Protein 1A6B (pdb70)

Nearest PDB structures (foldseek):
  1a6b-assembly1_B  TM=6.780E-01  e=4.860E-05  unclassified
  1wwd-assembly1_A  TM=5.551E-01  e=1.937E-04  Moloney murine leukemia virus
  2ms0-assembly1_A  TM=5.726E-01  e=6.208E-04  Murine leukemia virus
  5i1r-assembly1_A  TM=5.538E-01  e=7.986E+00  HIV-1 M:B_HXB2R
  1a6b-assembly1_B  TM=5.793E-01  e=5.041E-06  unclassified

Structure (mmCIF, N/CA/C/O backbone):
data_1A6B
#
_entry.id   1A6B
#
_cell.length_a   1.000
_cell.length_b   1.000
_cell.length_c   1.000
_cell.angle_alpha   90.00
_cell.angle_beta   90.00
_cell.angle_gamma   90.00
#
_symmetry.space_group_name_H-M   'P 1'
#
loop_
_entity.id
_entity.type
_entity.pdbx_description
1 polymer "DNA (5'-D(*AP*CP*GP*CP*C)-3')"
2 polymer 'ZINC FINGER PROTEIN NCP10'
3 non-polymer 'ZINC ION'
#
loop_
_atom_site.group_PDB
_atom_site.id
_atom_site.type_symbol
_atom_site.label_atom_id
_atom_site.label_alt_id
_atom_site.label_comp_id
_atom_site.label_asym_id
_atom_site.label_entity_id
_atom_site.label_seq_id
_atom_site.pdbx_PDB_ins_code
_atom_site.Cartn_x
_atom_site.Cartn_y
_atom_site.Cartn_z
_atom_site.occupancy
_atom_site.B_iso_or_equiv
_atom_site.auth_seq_id
_atom_site.auth_comp_id
_atom_site.auth_asym_id
_atom_site.auth_atom_id
_atom_site.pdbx_PDB_model_num
ATOM 155 N N . GLY B 2 1 ? 20.650 2.489 -6.403 1.00 0.00 14 GLY B N 1
ATOM 156 C CA . GLY B 2 1 ? 19.975 1.831 -7.534 1.00 0.00 14 GLY B CA 1
ATOM 157 C C . GLY B 2 1 ? 19.674 0.365 -7.232 1.00 0.00 14 GLY B C 1
ATOM 158 O O . GLY B 2 1 ? 20.252 -0.528 -7.849 1.00 0.00 14 GLY B O 1
ATOM 164 N N . GLU B 2 2 ? 18.782 0.126 -6.263 1.00 0.00 15 GLU B N 1
ATOM 165 C CA . GLU B 2 2 ? 18.482 -1.197 -5.736 1.00 0.00 15 GLU B CA 1
ATOM 166 C C . GLU B 2 2 ? 17.519 -1.938 -6.666 1.00 0.00 15 GLU B C 1
ATOM 167 O O . GLU B 2 2 ? 16.332 -2.062 -6.367 1.00 0.00 15 GLU B O 1
ATOM 179 N N . ARG B 2 3 ? 18.046 -2.456 -7.781 1.00 0.00 16 ARG B N 1
ATOM 180 C CA . ARG B 2 3 ? 17.295 -3.253 -8.746 1.00 0.00 16 ARG B CA 1
ATOM 181 C C . ARG B 2 3 ? 16.638 -4.469 -8.083 1.00 0.00 16 ARG B C 1
ATOM 182 O O . ARG B 2 3 ? 15.544 -4.864 -8.482 1.00 0.00 16 ARG B O 1
ATOM 203 N N . ARG B 2 4 ? 17.296 -5.046 -7.066 1.00 0.00 17 ARG B N 1
ATOM 204 C CA . ARG B 2 4 ? 16.760 -6.143 -6.270 1.00 0.00 17 ARG B CA 1
ATOM 205 C C . ARG B 2 4 ? 15.403 -5.769 -5.667 1.00 0.00 17 ARG B C 1
ATOM 206 O O . ARG B 2 4 ? 14.461 -6.554 -5.756 1.00 0.00 17 ARG B O 1
ATOM 227 N N . ARG B 2 5 ? 15.291 -4.564 -5.089 1.00 0.00 18 ARG B N 1
ATOM 228 C CA . ARG B 2 5 ? 14.019 -4.023 -4.631 1.00 0.00 18 ARG B CA 1
ATOM 229 C C . ARG B 2 5 ? 13.290 -3.415 -5.832 1.00 0.00 18 ARG B C 1
ATOM 230 O O . ARG B 2 5 ? 13.162 -2.198 -5.951 1.00 0.00 18 ARG B O 1
ATOM 251 N N . SER B 2 6 ? 12.817 -4.287 -6.728 1.00 0.00 19 SER B N 1
ATOM 252 C CA . SER B 2 6 ? 12.084 -3.923 -7.929 1.00 0.00 19 SER B CA 1
ATOM 253 C C . SER B 2 6 ? 10.757 -3.235 -7.595 1.00 0.00 19 SER B C 1
ATOM 254 O O . SER B 2 6 ? 10.306 -2.375 -8.348 1.00 0.00 19 SER B O 1
ATOM 262 N N . GLN B 2 7 ? 10.137 -3.618 -6.471 1.00 0.00 20 GLN B N 1
ATOM 263 C CA . GLN B 2 7 ? 8.883 -3.064 -5.990 1.00 0.00 20 GLN B CA 1
ATOM 264 C C . GLN B 2 7 ? 8.870 -3.045 -4.459 1.00 0.00 20 GLN B C 1
ATOM 265 O O . GLN B 2 7 ? 9.849 -3.414 -3.812 1.00 0.00 20 GLN B O 1
ATOM 279 N N . LEU B 2 8 ? 7.725 -2.649 -3.893 1.00 0.00 21 LEU B N 1
ATOM 280 C CA . LEU B 2 8 ? 7.418 -2.705 -2.478 1.00 0.00 21 LEU B CA 1
ATOM 281 C C . LEU B 2 8 ? 8.384 -1.872 -1.623 1.00 0.00 21 LEU B C 1
ATOM 282 O O . LEU B 2 8 ? 8.907 -2.343 -0.614 1.00 0.00 21 LEU B O 1
ATOM 298 N N . ASP B 2 9 ? 8.572 -0.605 -2.012 1.00 0.00 22 ASP B N 1
ATOM 299 C CA . ASP B 2 9 ? 9.273 0.401 -1.223 1.00 0.00 22 ASP B CA 1
ATOM 300 C C . ASP B 2 9 ? 8.334 0.964 -0.146 1.00 0.00 22 ASP B C 1
ATOM 301 O O . ASP B 2 9 ? 7.256 0.425 0.110 1.00 0.00 22 ASP B O 1
ATOM 310 N N . ARG B 2 10 ? 8.745 2.078 0.465 1.00 0.00 23 ARG B N 1
ATOM 311 C CA . ARG B 2 10 ? 7.936 2.865 1.381 1.00 0.00 23 ARG B CA 1
ATOM 312 C C . ARG B 2 10 ? 7.108 3.885 0.616 1.00 0.00 23 ARG B C 1
ATOM 313 O O . ARG B 2 10 ? 6.005 4.190 1.037 1.00 0.00 23 ARG B O 1
ATOM 334 N N . ASP B 2 11 ? 7.607 4.377 -0.516 1.00 0.00 24 ASP B N 1
ATOM 335 C CA . ASP B 2 11 ? 6.883 5.264 -1.417 1.00 0.00 24 ASP B CA 1
ATOM 336 C C . ASP B 2 11 ? 5.535 4.670 -1.856 1.00 0.00 24 ASP B C 1
ATOM 337 O O . ASP B 2 11 ? 4.484 5.290 -1.698 1.00 0.00 24 ASP B O 1
ATOM 346 N N . GLN B 2 12 ? 5.601 3.471 -2.443 1.00 0.00 25 GLN B N 1
ATOM 347 C CA . GLN B 2 12 ? 4.520 2.785 -3.145 1.00 0.00 25 GLN B CA 1
ATOM 348 C C . GLN B 2 12 ? 3.671 1.891 -2.231 1.00 0.00 25 GLN B C 1
ATOM 349 O O . GLN B 2 12 ? 4.103 1.521 -1.139 1.00 0.00 25 GLN B O 1
ATOM 363 N N . CYS B 2 13 ? 2.465 1.533 -2.704 1.00 0.00 26 CYS B N 1
ATOM 364 C CA . CYS B 2 13 ? 1.542 0.640 -2.010 1.00 0.00 26 CYS B CA 1
ATOM 365 C C . CYS B 2 13 ? 2.167 -0.742 -1.829 1.00 0.00 26 CYS B C 1
ATOM 366 O O . CYS B 2 13 ? 2.686 -1.327 -2.775 1.00 0.00 26 CYS B O 1
ATOM 373 N N . ALA B 2 14 ? 2.116 -1.259 -0.599 1.00 0.00 27 ALA B N 1
ATOM 374 C CA . ALA B 2 14 ? 2.644 -2.568 -0.246 1.00 0.00 27 ALA B CA 1
ATOM 375 C C . ALA B 2 14 ? 1.849 -3.708 -0.881 1.00 0.00 27 ALA B C 1
ATOM 376 O O . ALA B 2 14 ? 2.407 -4.743 -1.241 1.00 0.00 27 ALA B O 1
ATOM 383 N N . TYR B 2 15 ? 0.533 -3.516 -0.979 1.00 0.00 28 TYR B N 1
ATOM 384 C CA . TYR B 2 15 ? -0.439 -4.531 -1.334 1.00 0.00 28 TYR B CA 1
ATOM 385 C C . TYR B 2 15 ? -0.417 -4.819 -2.828 1.00 0.00 28 TYR B C 1
ATOM 386 O O . TYR B 2 15 ? -0.264 -5.965 -3.248 1.00 0.00 28 TYR B O 1
ATOM 404 N N . CYS B 2 16 ? -0.590 -3.751 -3.608 1.00 0.00 29 CYS B N 1
ATOM 405 C CA . CYS B 2 16 ? -0.831 -3.780 -5.038 1.00 0.00 29 CYS B CA 1
ATOM 406 C C . CYS B 2 16 ? 0.089 -2.843 -5.816 1.00 0.00 29 CYS B C 1
ATOM 407 O O . CYS B 2 16 ? 0.174 -3.004 -7.033 1.00 0.00 29 CYS B O 1
ATOM 414 N N . LYS B 2 17 ? 0.768 -1.888 -5.149 1.00 0.00 30 LYS B N 1
ATOM 415 C CA . LYS B 2 17 ? 1.743 -1.003 -5.779 1.00 0.00 30 LYS B CA 1
ATOM 416 C C . LYS B 2 17 ? 1.153 -0.357 -7.040 1.00 0.00 30 LYS B C 1
ATOM 417 O O . LYS B 2 17 ? 1.675 -0.511 -8.143 1.00 0.00 30 LYS B O 1
ATOM 436 N N . GLU B 2 18 ? 0.045 0.370 -6.840 1.00 0.00 31 GLU B N 1
ATOM 437 C CA . GLU B 2 18 ? -0.698 1.093 -7.864 1.00 0.00 31 GLU B CA 1
ATOM 438 C C . GLU B 2 18 ? -0.700 2.583 -7.510 1.00 0.00 31 GLU B C 1
ATOM 439 O O . GLU B 2 18 ? -0.543 2.949 -6.345 1.00 0.00 31 GLU B O 1
ATOM 451 N N . LYS B 2 19 ? -0.906 3.420 -8.535 1.00 0.00 32 LYS B N 1
ATOM 452 C CA . LYS B 2 19 ? -1.066 4.856 -8.522 1.00 0.00 32 LYS B CA 1
ATOM 453 C C . LYS B 2 19 ? -0.324 5.577 -7.393 1.00 0.00 32 LYS B C 1
ATOM 454 O O . LYS B 2 19 ? 0.905 5.553 -7.372 1.00 0.00 32 LYS B O 1
ATOM 473 N N . GLY B 2 20 ? -1.053 6.248 -6.496 1.00 0.00 33 GLY B N 1
ATOM 474 C CA . GLY B 2 20 ? -0.485 7.121 -5.482 1.00 0.00 33 GLY B CA 1
ATOM 475 C C . GLY B 2 20 ? -1.145 6.946 -4.118 1.00 0.00 33 GLY B C 1
ATOM 476 O O . GLY B 2 20 ? -0.920 7.777 -3.240 1.00 0.00 33 GLY B O 1
ATOM 480 N N . HIS B 2 21 ? -1.930 5.876 -3.919 1.00 0.00 34 HIS B N 1
ATOM 481 C CA . HIS B 2 21 ? -2.409 5.524 -2.585 1.00 0.00 34 HIS B CA 1
ATOM 482 C C . HIS B 2 21 ? -1.332 4.684 -1.885 1.00 0.00 34 HIS B C 1
ATOM 483 O O . HIS B 2 21 ? -0.207 4.579 -2.376 1.00 0.00 34 HIS B O 1
ATOM 497 N N . TRP B 2 22 ? -1.666 4.078 -0.741 1.00 0.00 35 TRP B N 1
ATOM 498 C CA . TRP B 2 22 ? -0.745 3.240 0.013 1.00 0.00 35 TRP B CA 1
ATOM 499 C C . TRP B 2 22 ? -1.475 2.039 0.605 1.00 0.00 35 TRP B C 1
ATOM 500 O O . TRP B 2 22 ? -2.700 1.986 0.544 1.00 0.00 35 TRP B O 1
ATOM 521 N N . ALA B 2 23 ? -0.748 1.085 1.204 1.00 0.00 36 ALA B N 1
ATOM 522 C CA . ALA B 2 23 ? -1.386 -0.063 1.849 1.00 0.00 36 ALA B CA 1
ATOM 523 C C . ALA B 2 23 ? -2.297 0.352 3.014 1.00 0.00 36 ALA B C 1
ATOM 524 O O . ALA B 2 23 ? -3.198 -0.401 3.382 1.00 0.00 36 ALA B O 1
ATOM 531 N N . LYS B 2 24 ? -2.108 1.567 3.552 1.00 0.00 37 LYS B N 1
ATOM 532 C CA . LYS B 2 24 ? -3.009 2.192 4.510 1.00 0.00 37 LYS B CA 1
ATOM 533 C C . LYS B 2 24 ? -4.389 2.473 3.904 1.00 0.00 37 LYS B C 1
ATOM 534 O O . LYS B 2 24 ? -5.387 2.460 4.622 1.00 0.00 37 LYS B O 1
ATOM 553 N N . ASP B 2 25 ? -4.419 2.783 2.603 1.00 0.00 38 ASP B N 1
ATOM 554 C CA . ASP B 2 25 ? -5.572 3.290 1.863 1.00 0.00 38 ASP B CA 1
ATOM 555 C C . ASP B 2 25 ? -5.911 2.413 0.645 1.00 0.00 38 ASP B C 1
ATOM 556 O O . ASP B 2 25 ? -6.592 2.872 -0.270 1.00 0.00 38 ASP B O 1
ATOM 565 N N . CYS B 2 26 ? -5.436 1.161 0.591 1.00 0.00 39 CYS B N 1
ATOM 566 C CA . CYS B 2 26 ? -5.545 0.376 -0.630 1.00 0.00 39 CYS B CA 1
ATOM 567 C C . CYS B 2 26 ? -7.000 -0.044 -0.883 1.00 0.00 39 CYS B C 1
ATOM 568 O O . CYS B 2 26 ? -7.629 -0.611 0.009 1.00 0.00 39 CYS B O 1
ATOM 575 N N . PRO B 2 27 ? -7.546 0.229 -2.081 1.00 0.00 40 PRO B N 1
ATOM 576 C CA . PRO B 2 27 ? -8.902 -0.115 -2.472 1.00 0.00 40 PRO B CA 1
ATOM 577 C C . PRO B 2 27 ? -9.037 -1.598 -2.844 1.00 0.00 40 PRO B C 1
ATOM 578 O O . PRO B 2 27 ? -10.145 -2.132 -2.817 1.00 0.00 40 PRO B O 1
ATOM 589 N N . LYS B 2 28 ? -7.925 -2.264 -3.183 1.00 0.00 41 LYS B N 1
ATOM 590 C CA . LYS B 2 28 ? -7.892 -3.692 -3.469 1.00 0.00 41 LYS B CA 1
ATOM 591 C C . LYS B 2 28 ? -8.082 -4.453 -2.160 1.00 0.00 41 LYS B C 1
ATOM 592 O O . LYS B 2 28 ? -8.888 -5.377 -2.073 1.00 0.00 41 LYS B O 1
ATOM 611 N N . LYS B 2 29 ? -7.328 -4.029 -1.142 1.00 0.00 42 LYS B N 1
ATOM 612 C CA . LYS B 2 29 ? -7.432 -4.522 0.216 1.00 0.00 42 LYS B CA 1
ATOM 613 C C . LYS B 2 29 ? -8.829 -4.187 0.755 1.00 0.00 42 LYS B C 1
ATOM 614 O O . LYS B 2 29 ? -9.288 -3.062 0.560 1.00 0.00 42 LYS B O 1
ATOM 633 N N . PRO B 2 30 ? -9.521 -5.130 1.417 1.00 0.00 43 PRO B N 1
ATOM 634 C CA . PRO B 2 30 ? -10.880 -4.931 1.899 1.00 0.00 43 PRO B CA 1
ATOM 635 C C . PRO B 2 30 ? -10.887 -4.077 3.173 1.00 0.00 43 PRO B C 1
ATOM 636 O O . PRO B 2 30 ? -11.170 -4.570 4.263 1.00 0.00 43 PRO B O 1
ATOM 647 N N . ARG B 2 31 ? -10.607 -2.776 3.027 1.00 0.00 44 ARG B N 1
ATOM 648 C CA . ARG B 2 31 ? -10.738 -1.790 4.090 1.00 0.00 44 ARG B CA 1
ATOM 649 C C . ARG B 2 31 ? -12.179 -1.272 4.112 1.00 0.00 44 ARG B C 1
ATOM 650 O O . ARG B 2 31 ? -12.425 -0.081 3.932 1.00 0.00 44 ARG B O 1
ATOM 671 N N . GLY B 2 32 ? -13.134 -2.182 4.338 1.00 0.00 45 GLY B N 1
ATOM 672 C CA . GLY B 2 32 ? -14.547 -1.854 4.404 1.00 0.00 45 GLY B CA 1
ATOM 673 C C . GLY B 2 32 ? -14.851 -1.140 5.725 1.00 0.00 45 GLY B C 1
ATOM 674 O O . GLY B 2 32 ? -14.499 -1.675 6.776 1.00 0.00 45 GLY B O 1
ATOM 678 N N . PRO B 2 33 ? -15.491 0.044 5.708 1.00 0.00 46 PRO B N 1
ATOM 679 C CA . PRO B 2 33 ? -15.782 0.822 6.906 1.00 0.00 46 PRO B CA 1
ATOM 680 C C . PRO B 2 33 ? -17.014 0.250 7.620 1.00 0.00 46 PRO B C 1
ATOM 681 O O . PRO B 2 33 ? -18.062 0.889 7.690 1.00 0.00 46 PRO B O 1
ATOM 692 N N . ARG B 2 34 ? -16.879 -0.974 8.141 1.00 0.00 47 ARG B N 1
ATOM 693 C CA . ARG B 2 34 ? -17.953 -1.731 8.771 1.00 0.00 47 ARG B CA 1
ATOM 694 C C . ARG B 2 34 ? -17.407 -2.883 9.625 1.00 0.00 47 ARG B C 1
ATOM 695 O O . ARG B 2 34 ? -18.151 -3.811 9.938 1.00 0.00 47 ARG B O 1
ATOM 716 N N . GLY B 2 35 ? -16.114 -2.854 9.981 1.00 0.00 48 GLY B N 1
ATOM 717 C CA . GLY B 2 35 ? -15.447 -3.988 10.601 1.00 0.00 48 GLY B CA 1
ATOM 718 C C . GLY B 2 35 ? -15.340 -5.124 9.581 1.00 0.00 48 GLY B C 1
ATOM 719 O O . GLY B 2 35 ? -16.179 -6.022 9.591 1.00 0.00 48 GLY B O 1
ATOM 723 N N . PRO B 2 36 ? -14.334 -5.098 8.690 1.00 0.00 49 PRO B N 1
ATOM 724 C CA . PRO B 2 36 ? -14.185 -6.041 7.598 1.00 0.00 49 PRO B CA 1
ATOM 725 C C . PRO B 2 36 ? -13.362 -7.221 8.114 1.00 0.00 49 PRO B C 1
ATOM 726 O O . PRO B 2 36 ? -12.335 -7.583 7.541 1.00 0.00 49 PRO B O 1
ATOM 737 N N . ARG B 2 37 ? -13.798 -7.780 9.246 1.00 0.00 50 ARG B N 1
ATOM 738 C CA . ARG B 2 37 ? -13.036 -8.761 9.992 1.00 0.00 50 ARG B CA 1
ATOM 739 C C . ARG B 2 37 ? -13.072 -10.113 9.262 1.00 0.00 50 ARG B C 1
ATOM 740 O O . ARG B 2 37 ? -14.005 -10.358 8.497 1.00 0.00 50 ARG B O 1
ATOM 761 N N . PRO B 2 38 ? -12.085 -11.002 9.479 1.00 0.00 51 PRO B N 1
ATOM 762 C CA . PRO B 2 38 ? -12.062 -12.341 8.897 1.00 0.00 51 PRO B CA 1
ATOM 763 C C . PRO B 2 38 ? -13.104 -13.227 9.594 1.00 0.00 51 PRO B C 1
ATOM 764 O O . PRO B 2 38 ? -12.769 -14.099 10.394 1.00 0.00 51 PRO B O 1
ATOM 775 N N . GLN B 2 39 ? -14.378 -12.963 9.285 1.00 0.00 52 GLN B N 1
ATOM 776 C CA . GLN B 2 39 ? -15.566 -13.495 9.940 1.00 0.00 52 GLN B CA 1
ATOM 777 C C . GLN B 2 39 ? -16.799 -12.924 9.233 1.00 0.00 52 GLN B C 1
ATOM 778 O O . GLN B 2 39 ? -17.727 -13.666 8.917 1.00 0.00 52 GLN B O 1
ATOM 792 N N . THR B 2 40 ? -16.804 -11.605 8.992 1.00 0.00 53 THR B N 1
ATOM 793 C CA . THR B 2 40 ? -17.873 -10.885 8.316 1.00 0.00 53 THR B CA 1
ATOM 794 C C . THR B 2 40 ? -17.338 -9.541 7.816 1.00 0.00 53 THR B C 1
ATOM 795 O O . THR B 2 40 ? -16.583 -8.894 8.573 1.00 0.00 53 THR B O 1
ATOM 962 N N . GLY B 2 1 ? 17.295 9.457 -13.382 1.00 0.00 14 GLY B N 2
ATOM 963 C CA . GLY B 2 1 ? 16.317 8.934 -12.413 1.00 0.00 14 GLY B CA 2
ATOM 964 C C . GLY B 2 1 ? 16.943 8.689 -11.042 1.00 0.00 14 GLY B C 2
ATOM 965 O O . GLY B 2 1 ? 18.133 8.936 -10.852 1.00 0.00 14 GLY B O 2
ATOM 971 N N . GLU B 2 2 ? 16.137 8.202 -10.092 1.00 0.00 15 GLU B N 2
ATOM 972 C CA . GLU B 2 2 ? 16.580 7.908 -8.738 1.00 0.00 15 GLU B CA 2
ATOM 973 C C . GLU B 2 2 ? 17.539 6.715 -8.747 1.00 0.00 15 GLU B C 2
ATOM 974 O O . GLU B 2 2 ? 17.217 5.667 -9.307 1.00 0.00 15 GLU B O 2
ATOM 986 N N . ARG B 2 3 ? 18.705 6.870 -8.109 1.00 0.00 16 ARG B N 2
ATOM 987 C CA . ARG B 2 3 ? 19.680 5.803 -7.941 1.00 0.00 16 ARG B CA 2
ATOM 988 C C . ARG B 2 3 ? 19.249 4.936 -6.755 1.00 0.00 16 ARG B C 2
ATOM 989 O O . ARG B 2 3 ? 19.725 5.123 -5.636 1.00 0.00 16 ARG B O 2
ATOM 1010 N N . ARG B 2 4 ? 18.323 4.002 -7.003 1.00 0.00 17 ARG B N 2
ATOM 1011 C CA . ARG B 2 4 ? 17.732 3.148 -5.981 1.00 0.00 17 ARG B CA 2
ATOM 1012 C C . ARG B 2 4 ? 17.195 1.865 -6.612 1.00 0.00 17 ARG B C 2
ATOM 1013 O O . ARG B 2 4 ? 16.828 1.856 -7.786 1.00 0.00 17 ARG B O 2
ATOM 1034 N N . ARG B 2 5 ? 17.116 0.796 -5.811 1.00 0.00 18 ARG B N 2
ATOM 1035 C CA . ARG B 2 5 ? 16.428 -0.431 -6.181 1.00 0.00 18 ARG B CA 2
ATOM 1036 C C . ARG B 2 5 ? 14.973 -0.269 -5.737 1.00 0.00 18 ARG B C 2
ATOM 1037 O O . ARG B 2 5 ? 14.578 -0.775 -4.687 1.00 0.00 18 ARG B O 2
ATOM 1058 N N . SER B 2 6 ? 14.191 0.477 -6.526 1.00 0.00 19 SER B N 2
ATOM 1059 C CA . SER B 2 6 ? 12.809 0.799 -6.222 1.00 0.00 19 SER B CA 2
ATOM 1060 C C . SER B 2 6 ? 11.970 -0.474 -6.087 1.00 0.00 19 SER B C 2
ATOM 1061 O O . SER B 2 6 ? 12.092 -1.398 -6.890 1.00 0.00 19 SER B O 2
ATOM 1069 N N . GLN B 2 7 ? 11.136 -0.517 -5.044 1.00 0.00 20 GLN B N 2
ATOM 1070 C CA . GLN B 2 7 ? 10.283 -1.646 -4.706 1.00 0.00 20 GLN B CA 2
ATOM 1071 C C . GLN B 2 7 ? 9.045 -1.101 -3.983 1.00 0.00 20 GLN B C 2
ATOM 1072 O O . GLN B 2 7 ? 8.693 0.066 -4.162 1.00 0.00 20 GLN B O 2
ATOM 1086 N N . LEU B 2 8 ? 8.403 -1.918 -3.139 1.00 0.00 21 LEU B N 2
ATOM 1087 C CA . LEU B 2 8 ? 7.297 -1.491 -2.291 1.00 0.00 21 LEU B CA 2
ATOM 1088 C C . LEU B 2 8 ? 7.813 -0.781 -1.031 1.00 0.00 21 LEU B C 2
ATOM 1089 O O . LEU B 2 8 ? 7.495 -1.152 0.099 1.00 0.00 21 LEU B O 2
ATOM 1105 N N . ASP B 2 9 ? 8.598 0.280 -1.249 1.00 0.00 22 ASP B N 2
ATOM 1106 C CA . ASP B 2 9 ? 9.183 1.113 -0.209 1.00 0.00 22 ASP B CA 2
ATOM 1107 C C . ASP B 2 9 ? 8.108 1.994 0.436 1.00 0.00 22 ASP B C 2
ATOM 1108 O O . ASP B 2 9 ? 6.917 1.846 0.165 1.00 0.00 22 ASP B O 2
ATOM 1117 N N . ARG B 2 10 ? 8.538 2.919 1.301 1.00 0.00 23 ARG B N 2
ATOM 1118 C CA . ARG B 2 10 ? 7.666 3.876 1.972 1.00 0.00 23 ARG B CA 2
ATOM 1119 C C . ARG B 2 10 ? 6.882 4.708 0.951 1.00 0.00 23 ARG B C 2
ATOM 1120 O O . ARG B 2 10 ? 5.745 5.092 1.189 1.00 0.00 23 ARG B O 2
ATOM 1141 N N . ASP B 2 11 ? 7.498 4.952 -0.202 1.00 0.00 24 ASP B N 2
ATOM 1142 C CA . ASP B 2 11 ? 6.969 5.654 -1.355 1.00 0.00 24 ASP B CA 2
ATOM 1143 C C . ASP B 2 11 ? 5.598 5.142 -1.819 1.00 0.00 24 ASP B C 2
ATOM 1144 O O . ASP B 2 11 ? 4.775 5.953 -2.242 1.00 0.00 24 ASP B O 2
ATOM 1153 N N . GLN B 2 12 ? 5.358 3.819 -1.788 1.00 0.00 25 GLN B N 2
ATOM 1154 C CA . GLN B 2 12 ? 4.181 3.223 -2.426 1.00 0.00 25 GLN B CA 2
ATOM 1155 C C . GLN B 2 12 ? 3.579 2.039 -1.658 1.00 0.00 25 GLN B C 2
ATOM 1156 O O . GLN B 2 12 ? 4.083 1.632 -0.612 1.00 0.00 25 GLN B O 2
ATOM 1170 N N . CYS B 2 13 ? 2.488 1.489 -2.214 1.00 0.00 26 CYS B N 2
ATOM 1171 C CA . CYS B 2 13 ? 1.736 0.364 -1.672 1.00 0.00 26 CYS B CA 2
ATOM 1172 C C . CYS B 2 13 ? 2.573 -0.912 -1.631 1.00 0.00 26 CYS B C 2
ATOM 1173 O O . CYS B 2 13 ? 3.579 -1.034 -2.329 1.00 0.00 26 CYS B O 2
ATOM 1180 N N . ALA B 2 14 ? 2.139 -1.852 -0.788 1.00 0.00 27 ALA B N 2
ATOM 1181 C CA . ALA B 2 14 ? 2.773 -3.138 -0.564 1.00 0.00 27 ALA B CA 2
ATOM 1182 C C . ALA B 2 14 ? 1.882 -4.299 -1.007 1.00 0.00 27 ALA B C 2
ATOM 1183 O O . ALA B 2 14 ? 2.377 -5.322 -1.474 1.00 0.00 27 ALA B O 2
ATOM 1190 N N . TYR B 2 15 ? 0.567 -4.142 -0.849 1.00 0.00 28 TYR B N 2
ATOM 1191 C CA . TYR B 2 15 ? -0.434 -5.147 -1.164 1.00 0.00 28 TYR B CA 2
ATOM 1192 C C . TYR B 2 15 ? -0.523 -5.378 -2.668 1.00 0.00 28 TYR B C 2
ATOM 1193 O O . TYR B 2 15 ? -0.492 -6.515 -3.137 1.00 0.00 28 TYR B O 2
ATOM 1211 N N . CYS B 2 16 ? -0.644 -4.267 -3.398 1.00 0.00 29 CYS B N 2
ATOM 1212 C CA . CYS B 2 16 ? -0.908 -4.197 -4.831 1.00 0.00 29 CYS B CA 2
ATOM 1213 C C . CYS B 2 16 ? 0.168 -3.386 -5.557 1.00 0.00 29 CYS B C 2
ATOM 1214 O O . CYS B 2 16 ? 0.311 -3.515 -6.772 1.00 0.00 29 CYS B O 2
ATOM 1221 N N . LYS B 2 17 ? 0.953 -2.597 -4.806 1.00 0.00 30 LYS B N 2
ATOM 1222 C CA . LYS B 2 17 ? 2.107 -1.866 -5.316 1.00 0.00 30 LYS B CA 2
ATOM 1223 C C . LYS B 2 17 ? 1.708 -0.895 -6.442 1.00 0.00 30 LYS B C 2
ATOM 1224 O O . LYS B 2 17 ? 2.431 -0.753 -7.426 1.00 0.00 30 LYS B O 2
ATOM 1243 N N . GLU B 2 18 ? 0.553 -0.234 -6.290 1.00 0.00 31 GLU B N 2
ATOM 1244 C CA . GLU B 2 18 ? -0.049 0.657 -7.275 1.00 0.00 31 GLU B CA 2
ATOM 1245 C C . GLU B 2 18 ? 0.189 2.108 -6.853 1.00 0.00 31 GLU B C 2
ATOM 1246 O O . GLU B 2 18 ? 0.410 2.384 -5.673 1.00 0.00 31 GLU B O 2
ATOM 1258 N N . LYS B 2 19 ? 0.090 3.023 -7.826 1.00 0.00 32 LYS B N 2
ATOM 1259 C CA . LYS B 2 19 ? 0.097 4.462 -7.697 1.00 0.00 32 LYS B CA 2
ATOM 1260 C C . LYS B 2 19 ? 0.984 4.995 -6.564 1.00 0.00 32 LYS B C 2
ATOM 1261 O O . LYS B 2 19 ? 2.205 4.874 -6.644 1.00 0.00 32 LYS B O 2
ATOM 1280 N N . GLY B 2 20 ? 0.385 5.602 -5.535 1.00 0.00 33 GLY B N 2
ATOM 1281 C CA . GLY B 2 20 ? 1.100 6.231 -4.437 1.00 0.00 33 GLY B CA 2
ATOM 1282 C C . GLY B 2 20 ? 0.310 6.197 -3.130 1.00 0.00 33 GLY B C 2
ATOM 1283 O O . GLY B 2 20 ? 0.619 6.969 -2.224 1.00 0.00 33 GLY B O 2
ATOM 1287 N N . HIS B 2 21 ? -0.693 5.311 -3.014 1.00 0.00 34 HIS B N 2
ATOM 1288 C CA . HIS B 2 21 ? -1.338 5.044 -1.733 1.00 0.00 34 HIS B CA 2
ATOM 1289 C C . HIS B 2 21 ? -0.473 4.014 -0.992 1.00 0.00 34 HIS B C 2
ATOM 1290 O O . HIS B 2 21 ? 0.639 3.719 -1.429 1.00 0.00 34 HIS B O 2
ATOM 1304 N N . TRP B 2 22 ? -0.964 3.474 0.127 1.00 0.00 35 TRP B N 2
ATOM 1305 C CA . TRP B 2 22 ? -0.196 2.578 0.983 1.0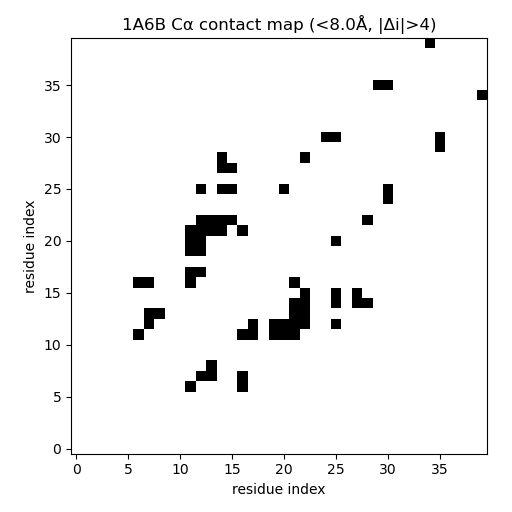0 0.00 35 TRP B CA 2
ATOM 1306 C C . TRP B 2 22 ? -0.944 1.281 1.284 1.00 0.00 35 TRP B C 2
ATOM 1307 O O . TRP B 2 22 ? -2.133 1.190 1.015 1.00 0.00 35 TRP B O 2
ATOM 1328 N N . ALA B 2 23 ? -0.261 0.278 1.855 1.00 0.00 36 ALA B N 2
ATOM 1329 C CA . ALA B 2 23 ? -0.865 -0.995 2.240 1.00 0.00 36 ALA B CA 2
ATOM 1330 C C . ALA B 2 23 ? -1.826 -0.745 3.403 1.00 0.00 36 ALA B C 2
ATOM 1331 O O . ALA B 2 23 ? -2.822 -1.442 3.584 1.00 0.00 36 ALA B O 2
ATOM 1338 N N . LYS B 2 24 ? -1.503 0.308 4.155 1.00 0.00 37 LYS B N 2
ATOM 1339 C CA . LYS B 2 24 ? -2.277 0.955 5.184 1.00 0.00 37 LYS B CA 2
ATOM 1340 C C . LYS B 2 24 ? -3.651 1.436 4.685 1.00 0.00 37 LYS B C 2
ATOM 1341 O O . LYS B 2 24 ? -4.613 1.440 5.450 1.00 0.00 37 LYS B O 2
ATOM 1360 N N . ASP B 2 25 ? -3.725 1.874 3.421 1.00 0.00 38 ASP B N 2
ATOM 1361 C CA . ASP B 2 25 ? -4.862 2.578 2.826 1.00 0.00 38 ASP B CA 2
ATOM 1362 C C . ASP B 2 25 ? -5.538 1.814 1.680 1.00 0.00 38 ASP B C 2
ATOM 1363 O O . ASP B 2 25 ? -6.689 2.106 1.353 1.00 0.00 38 ASP B O 2
ATOM 1372 N N . CYS B 2 26 ? -4.810 0.876 1.062 1.00 0.00 39 CYS B N 2
ATOM 1373 C CA . CYS B 2 26 ? -5.118 0.196 -0.184 1.00 0.00 39 CYS B CA 2
ATOM 1374 C C . CYS B 2 26 ? -6.596 -0.179 -0.330 1.00 0.00 39 CYS B C 2
ATOM 1375 O O . CYS B 2 26 ? -7.106 -0.914 0.510 1.00 0.00 39 CYS B O 2
ATOM 1382 N N . PRO B 2 27 ? -7.288 0.313 -1.374 1.00 0.00 40 PRO B N 2
ATOM 1383 C CA . PRO B 2 27 ? -8.700 0.054 -1.619 1.00 0.00 40 PRO B CA 2
ATOM 1384 C C . PRO B 2 27 ? -8.948 -1.341 -2.210 1.00 0.00 40 PRO B C 2
ATOM 1385 O O . PRO B 2 27 ? -10.087 -1.803 -2.212 1.00 0.00 40 PRO B O 2
ATOM 1396 N N . LYS B 2 28 ? -7.900 -2.011 -2.709 1.00 0.00 41 LYS B N 2
ATOM 1397 C CA . LYS B 2 28 ? -7.971 -3.382 -3.197 1.00 0.00 41 LYS B CA 2
ATOM 1398 C C . LYS B 2 28 ? -8.194 -4.286 -1.982 1.00 0.00 41 LYS B C 2
ATOM 1399 O O . LYS B 2 28 ? -9.086 -5.132 -1.962 1.00 0.00 41 LYS B O 2
ATOM 1418 N N . LYS B 2 29 ? -7.374 -4.043 -0.957 1.00 0.00 42 LYS B N 2
ATOM 1419 C CA . LYS B 2 29 ? -7.456 -4.573 0.383 1.00 0.00 42 LYS B CA 2
ATOM 1420 C C . LYS B 2 29 ? -8.594 -3.872 1.137 1.00 0.00 42 LYS B C 2
ATOM 1421 O O . LYS B 2 29 ? -9.050 -2.806 0.726 1.00 0.00 42 LYS B O 2
ATOM 1440 N N . PRO B 2 30 ? -9.032 -4.429 2.272 1.00 0.00 43 PRO B N 2
ATOM 1441 C CA . PRO B 2 30 ? -9.924 -3.775 3.225 1.00 0.00 43 PRO B CA 2
ATOM 1442 C C . PRO B 2 30 ? -9.342 -2.525 3.927 1.00 0.00 43 PRO B C 2
ATOM 1443 O O . PRO B 2 30 ? -9.766 -2.209 5.039 1.00 0.00 43 PRO B O 2
ATOM 1454 N N . ARG B 2 31 ? -8.394 -1.809 3.300 1.00 0.00 44 ARG B N 2
ATOM 1455 C CA . ARG B 2 31 ? -7.796 -0.565 3.772 1.00 0.00 44 ARG B CA 2
ATOM 1456 C C . ARG B 2 31 ? -7.077 -0.728 5.114 1.00 0.00 44 ARG B C 2
ATOM 1457 O O . ARG B 2 31 ? -7.512 -0.185 6.125 1.00 0.00 44 ARG B O 2
ATOM 1478 N N . GLY B 2 32 ? -5.948 -1.448 5.109 1.00 0.00 45 GLY B N 2
ATOM 1479 C CA . GLY B 2 32 ? -5.085 -1.601 6.274 1.00 0.00 45 GLY B CA 2
ATOM 1480 C C . GLY B 2 32 ? -5.457 -2.827 7.112 1.00 0.00 45 GLY B C 2
ATOM 1481 O O . GLY B 2 32 ? -6.544 -3.381 6.946 1.00 0.00 45 GLY B O 2
ATOM 1485 N N . PRO B 2 33 ? -4.554 -3.265 8.008 1.00 0.00 46 PRO B N 2
ATOM 1486 C CA . PRO B 2 33 ? -4.734 -4.438 8.853 1.00 0.00 46 PRO B CA 2
ATOM 1487 C C . PRO B 2 33 ? -5.641 -4.094 10.043 1.00 0.00 46 PRO B C 2
ATOM 1488 O O . PRO B 2 33 ? -5.204 -4.067 11.192 1.00 0.00 46 PRO B O 2
ATOM 1499 N N . ARG B 2 34 ? -6.916 -3.817 9.751 1.00 0.00 47 ARG B N 2
ATOM 1500 C CA . ARG B 2 34 ? -7.902 -3.355 10.717 1.00 0.00 47 ARG B CA 2
ATOM 1501 C C . ARG B 2 34 ? -8.490 -4.526 11.507 1.00 0.00 47 ARG B C 2
ATOM 1502 O O . ARG B 2 34 ? -8.535 -4.471 12.735 1.00 0.00 47 ARG B O 2
ATOM 1523 N N . GLY B 2 35 ? -8.950 -5.577 10.814 1.00 0.00 48 GLY B N 2
ATOM 1524 C CA . GLY B 2 35 ? -9.550 -6.738 11.461 1.00 0.00 48 GLY B CA 2
ATOM 1525 C C . GLY B 2 35 ? -10.995 -6.441 11.902 1.00 0.00 48 GLY B C 2
ATOM 1526 O O . GLY B 2 35 ? -11.573 -5.504 11.351 1.00 0.00 48 GLY B O 2
ATOM 1530 N N . PRO B 2 36 ? -11.585 -7.201 12.862 1.00 0.00 49 PRO B N 2
ATOM 1531 C CA . PRO B 2 36 ? -12.849 -6.937 13.534 1.00 0.00 49 PRO B CA 2
ATOM 1532 C C . PRO B 2 36 ? -13.865 -6.334 12.590 1.00 0.00 49 PRO B C 2
ATOM 1533 O O . PRO B 2 36 ? -14.386 -5.232 12.740 1.00 0.00 49 PRO B O 2
ATOM 1544 N N . ARG B 2 37 ? -14.042 -7.186 11.580 1.00 0.00 50 ARG B N 2
ATOM 1545 C CA . ARG B 2 37 ? -14.697 -7.055 10.313 1.00 0.00 50 ARG B CA 2
ATOM 1546 C C . ARG B 2 37 ? -14.380 -5.702 9.662 1.00 0.00 50 ARG B C 2
ATOM 1547 O O . ARG B 2 37 ? -15.031 -4.705 9.971 1.00 0.00 50 ARG B O 2
ATOM 1568 N N . PRO B 2 38 ? -13.383 -5.645 8.762 1.00 0.00 51 PRO B N 2
ATOM 1569 C CA . PRO B 2 38 ? -12.878 -4.397 8.213 1.00 0.00 51 PRO B CA 2
ATOM 1570 C C . PRO B 2 38 ? -13.747 -3.935 7.039 1.00 0.00 51 PRO B C 2
ATOM 1571 O O . PRO B 2 38 ? -13.309 -3.942 5.890 1.00 0.00 51 PRO B O 2
ATOM 1582 N N . GLN B 2 39 ? -14.988 -3.523 7.325 1.00 0.00 52 GLN B N 2
ATOM 1583 C CA . GLN B 2 39 ? -15.900 -3.011 6.308 1.00 0.00 52 GLN B CA 2
ATOM 1584 C C . GLN B 2 39 ? -15.362 -1.710 5.702 1.00 0.00 52 GLN B C 2
ATOM 1585 O O . GLN B 2 39 ? -14.636 -0.966 6.359 1.00 0.00 52 GLN B O 2
ATOM 1599 N N . THR B 2 40 ? -15.695 -1.456 4.434 1.00 0.00 53 THR B N 2
ATOM 1600 C CA . THR B 2 40 ? -15.257 -0.285 3.687 1.00 0.00 53 THR B CA 2
ATOM 1601 C C . THR B 2 40 ? -16.130 -0.130 2.438 1.00 0.00 53 THR B C 2
ATOM 1602 O O . THR B 2 40 ? -16.979 -1.020 2.210 1.00 0.00 53 THR B O 2
ATOM 1769 N N . GLY B 2 1 ? 13.288 0.146 -9.624 1.00 0.00 14 GLY B N 3
ATOM 1770 C CA . GLY B 2 1 ? 14.518 -0.068 -10.405 1.00 0.00 14 GLY B CA 3
ATOM 1771 C C . GLY B 2 1 ? 15.546 1.041 -10.176 1.00 0.00 14 GLY B C 3
ATOM 1772 O O . GLY B 2 1 ? 15.170 2.163 -9.842 1.00 0.00 14 GLY B O 3
ATOM 1778 N N . GLU B 2 2 ? 16.831 0.708 -10.365 1.00 0.00 15 GLU B N 3
ATOM 1779 C CA . GLU B 2 2 ? 17.990 1.588 -10.248 1.00 0.00 15 GLU B CA 3
ATOM 1780 C C . GLU B 2 2 ? 18.173 2.111 -8.817 1.00 0.00 15 GLU B C 3
ATOM 1781 O O . GLU B 2 2 ? 19.026 1.610 -8.088 1.00 0.00 15 GLU B O 3
ATOM 1793 N N . ARG B 2 3 ? 17.385 3.122 -8.429 1.00 0.00 16 ARG B N 3
ATOM 1794 C CA . ARG B 2 3 ? 17.475 3.816 -7.147 1.00 0.00 16 ARG B CA 3
ATOM 1795 C C . ARG B 2 3 ? 16.260 3.469 -6.280 1.00 0.00 16 ARG B C 3
ATOM 1796 O O . ARG B 2 3 ? 15.833 4.273 -5.453 1.00 0.00 16 ARG B O 3
ATOM 1817 N N . ARG B 2 4 ? 15.694 2.275 -6.495 1.00 0.00 17 ARG B N 3
ATOM 1818 C CA . ARG B 2 4 ? 14.461 1.800 -5.890 1.00 0.00 17 ARG B CA 3
ATOM 1819 C C . ARG B 2 4 ? 14.354 0.307 -6.208 1.00 0.00 17 ARG B C 3
ATOM 1820 O O . ARG B 2 4 ? 14.870 -0.138 -7.234 1.00 0.00 17 ARG B O 3
ATOM 1841 N N . ARG B 2 5 ? 13.683 -0.468 -5.349 1.00 0.00 18 ARG B N 3
ATOM 1842 C CA . ARG B 2 5 ? 13.452 -1.891 -5.574 1.00 0.00 18 ARG B CA 3
ATOM 1843 C C . ARG B 2 5 ? 12.502 -2.080 -6.764 1.00 0.00 18 ARG B C 3
ATOM 1844 O O . ARG B 2 5 ? 11.876 -1.125 -7.225 1.00 0.00 18 ARG B O 3
ATOM 1865 N N . SER B 2 6 ? 12.415 -3.307 -7.290 1.00 0.00 19 SER B N 3
ATOM 1866 C CA . SER B 2 6 ? 11.512 -3.640 -8.385 1.00 0.00 19 SER B CA 3
ATOM 1867 C C . SER B 2 6 ? 10.067 -3.310 -7.998 1.00 0.00 19 SER B C 3
ATOM 1868 O O . SER B 2 6 ? 9.362 -2.638 -8.749 1.00 0.00 19 SER B O 3
ATOM 1876 N N . GLN B 2 7 ? 9.646 -3.777 -6.817 1.00 0.00 20 GLN B N 3
ATOM 1877 C CA . GLN B 2 7 ? 8.364 -3.464 -6.203 1.00 0.00 20 GLN B CA 3
ATOM 1878 C C . GLN B 2 7 ? 8.568 -3.334 -4.693 1.00 0.00 20 GLN B C 3
ATOM 1879 O O . GLN B 2 7 ? 9.602 -3.743 -4.169 1.00 0.00 20 GLN B O 3
ATOM 1893 N N . LEU B 2 8 ? 7.550 -2.805 -4.005 1.00 0.00 21 LEU B N 3
ATOM 1894 C CA . LEU B 2 8 ? 7.467 -2.698 -2.559 1.00 0.00 21 LEU B CA 3
ATOM 1895 C C . LEU B 2 8 ? 8.604 -1.850 -1.974 1.00 0.00 21 LEU B C 3
ATOM 1896 O O . LEU B 2 8 ? 9.683 -2.360 -1.678 1.00 0.00 21 LEU B O 3
ATOM 1912 N N . ASP B 2 9 ? 8.345 -0.548 -1.800 1.00 0.00 22 ASP B N 3
ATOM 1913 C CA . ASP B 2 9 ? 9.291 0.428 -1.272 1.00 0.00 22 ASP B CA 3
ATOM 1914 C C . ASP B 2 9 ? 8.571 1.378 -0.313 1.00 0.00 22 ASP B C 3
ATOM 1915 O O . ASP B 2 9 ? 7.404 1.176 0.022 1.00 0.00 22 ASP B O 3
ATOM 1924 N N . ARG B 2 10 ? 9.294 2.413 0.129 1.00 0.00 23 ARG B N 3
ATOM 1925 C CA . ARG B 2 10 ? 8.844 3.429 1.064 1.00 0.00 23 ARG B CA 3
ATOM 1926 C C . ARG B 2 10 ? 7.583 4.135 0.549 1.00 0.00 23 ARG B C 3
ATOM 1927 O O . ARG B 2 10 ? 6.504 3.949 1.101 1.00 0.00 23 ARG B O 3
ATOM 1948 N N . ASP B 2 11 ? 7.740 4.927 -0.513 1.00 0.00 24 ASP B N 3
ATOM 1949 C CA . ASP B 2 11 ? 6.741 5.731 -1.203 1.00 0.00 24 ASP B CA 3
ATOM 1950 C C . ASP B 2 11 ? 5.443 4.991 -1.540 1.00 0.00 24 ASP B C 3
ATOM 1951 O O . ASP B 2 11 ? 4.354 5.541 -1.390 1.00 0.00 24 ASP B O 3
ATOM 1960 N N . GLN B 2 12 ? 5.569 3.765 -2.058 1.00 0.00 25 GLN B N 3
ATOM 1961 C CA . GLN B 2 12 ? 4.465 3.023 -2.662 1.00 0.00 25 GLN B CA 3
ATOM 1962 C C . GLN B 2 12 ? 3.759 2.039 -1.724 1.00 0.00 25 GLN B C 3
ATOM 1963 O O . GLN B 2 12 ? 4.240 1.731 -0.632 1.00 0.00 25 GLN B O 3
ATOM 1977 N N . CYS B 2 13 ? 2.606 1.549 -2.201 1.00 0.00 26 CYS B N 3
ATOM 1978 C CA . CYS B 2 13 ? 1.750 0.561 -1.561 1.00 0.00 26 CYS B CA 3
ATOM 1979 C C . CYS B 2 13 ? 2.488 -0.758 -1.341 1.00 0.00 26 CYS B C 3
ATOM 1980 O O . CYS B 2 13 ? 3.443 -1.082 -2.047 1.00 0.00 26 CYS B O 3
ATOM 1987 N N . ALA B 2 14 ? 2.039 -1.499 -0.324 1.00 0.00 27 ALA B N 3
ATOM 1988 C CA . ALA B 2 14 ? 2.681 -2.707 0.171 1.00 0.00 27 ALA B CA 3
ATOM 1989 C C . ALA B 2 14 ? 1.910 -3.985 -0.156 1.00 0.00 27 ALA B C 3
ATOM 1990 O O . ALA B 2 14 ? 2.244 -5.047 0.365 1.00 0.00 27 ALA B O 3
ATOM 1997 N N . TYR B 2 15 ? 0.866 -3.888 -0.983 1.00 0.00 28 TYR B N 3
ATOM 1998 C CA . TYR B 2 15 ? -0.093 -4.950 -1.218 1.00 0.00 28 TYR B CA 3
ATOM 1999 C C . TYR B 2 15 ? -0.207 -5.168 -2.714 1.00 0.00 28 TYR B C 3
ATOM 2000 O O . TYR B 2 15 ? -0.022 -6.276 -3.214 1.00 0.00 28 TYR B O 3
ATOM 2018 N N . CYS B 2 16 ? -0.495 -4.068 -3.406 1.00 0.00 29 CYS B N 3
ATOM 2019 C CA . CYS B 2 16 ? -0.770 -3.998 -4.818 1.00 0.00 29 CYS B CA 3
ATOM 2020 C C . CYS B 2 16 ? 0.300 -3.195 -5.558 1.00 0.00 29 CYS B C 3
ATOM 2021 O O . CYS B 2 16 ? 0.379 -3.272 -6.782 1.00 0.00 29 CYS B O 3
ATOM 2028 N N . LYS B 2 17 ? 1.141 -2.460 -4.812 1.00 0.00 30 LYS B N 3
ATOM 2029 C CA . LYS B 2 17 ? 2.351 -1.815 -5.308 1.00 0.00 30 LYS B CA 3
ATOM 2030 C C . LYS B 2 17 ? 2.086 -0.513 -6.078 1.00 0.00 30 LYS B C 3
ATOM 2031 O O . LYS B 2 17 ? 2.993 0.008 -6.727 1.00 0.00 30 LYS B O 3
ATOM 2050 N N . GLU B 2 18 ? 0.866 0.028 -5.982 1.00 0.00 31 GLU B N 3
ATOM 2051 C CA . GLU B 2 18 ? 0.473 1.301 -6.567 1.00 0.00 31 GLU B CA 3
ATOM 2052 C C . GLU B 2 18 ? 1.079 2.470 -5.782 1.00 0.00 31 GLU B C 3
ATOM 2053 O O . GLU B 2 18 ? 1.208 2.415 -4.563 1.00 0.00 31 GLU B O 3
ATOM 2065 N N . LYS B 2 19 ? 1.464 3.528 -6.499 1.00 0.00 32 LYS B N 3
ATOM 2066 C CA . LYS B 2 19 ? 2.165 4.688 -5.965 1.00 0.00 32 LYS B CA 3
ATOM 2067 C C . LYS B 2 19 ? 1.171 5.703 -5.409 1.00 0.00 32 LYS B C 3
ATOM 2068 O O . LYS B 2 19 ? 1.431 6.333 -4.386 1.00 0.00 32 LYS B O 3
ATOM 2087 N N . GLY B 2 20 ? 0.043 5.862 -6.110 1.00 0.00 33 GLY B N 3
ATOM 2088 C CA . GLY B 2 20 ? -1.011 6.819 -5.808 1.00 0.00 33 GLY B CA 3
ATOM 2089 C C . GLY B 2 20 ? -1.567 6.723 -4.385 1.00 0.00 33 GLY B C 3
ATOM 2090 O O . GLY B 2 20 ? -2.176 7.682 -3.915 1.00 0.00 33 GLY B O 3
ATOM 2094 N N . HIS B 2 21 ? -1.371 5.589 -3.698 1.00 0.00 34 HIS B N 3
ATOM 2095 C CA . HIS B 2 21 ? -1.830 5.396 -2.329 1.00 0.00 34 HIS B CA 3
ATOM 2096 C C . HIS B 2 21 ? -0.833 4.496 -1.587 1.00 0.00 34 HIS B C 3
ATOM 2097 O O . HIS B 2 21 ? 0.275 4.263 -2.070 1.00 0.00 34 HIS B O 3
ATOM 2111 N N . TRP B 2 22 ? -1.227 3.999 -0.408 1.00 0.00 35 TRP B N 3
ATOM 2112 C CA . TRP B 2 22 ? -0.387 3.208 0.478 1.00 0.00 35 TRP B CA 3
ATOM 2113 C C . TRP B 2 22 ? -1.125 1.973 1.002 1.00 0.00 35 TRP B C 3
ATOM 2114 O O . TRP B 2 22 ? -2.309 1.800 0.743 1.00 0.00 35 TRP B O 3
ATOM 2135 N N . ALA B 2 23 ? -0.435 1.118 1.765 1.00 0.00 36 ALA B N 3
ATOM 2136 C CA . ALA B 2 23 ? -1.033 -0.048 2.412 1.00 0.00 36 ALA B CA 3
ATOM 2137 C C . ALA B 2 23 ? -2.059 0.464 3.412 1.00 0.00 36 ALA B C 3
ATOM 2138 O O . ALA B 2 23 ? -3.151 -0.082 3.554 1.00 0.00 36 ALA B O 3
ATOM 2145 N N . LYS B 2 24 ? -1.679 1.581 4.038 1.00 0.00 37 LYS B N 3
ATOM 2146 C CA . LYS B 2 24 ? -2.480 2.440 4.869 1.00 0.00 37 LYS B CA 3
ATOM 2147 C C . LYS B 2 24 ? -3.845 2.752 4.238 1.00 0.00 37 LYS B C 3
ATOM 2148 O O . LYS B 2 24 ? -4.829 2.907 4.960 1.00 0.00 37 LYS B O 3
ATOM 2167 N N . ASP B 2 25 ? -3.889 2.869 2.903 1.00 0.00 38 ASP B N 3
ATOM 2168 C CA . ASP B 2 25 ? -5.020 3.380 2.148 1.00 0.00 38 ASP B CA 3
ATOM 2169 C C . ASP B 2 25 ? -5.353 2.532 0.908 1.00 0.00 38 ASP B C 3
ATOM 2170 O O . ASP B 2 25 ? -5.908 3.061 -0.054 1.00 0.00 38 ASP B O 3
ATOM 2179 N N . CYS B 2 26 ? -5.028 1.232 0.885 1.00 0.00 39 CYS B N 3
ATOM 2180 C CA . CYS B 2 26 ? -5.239 0.428 -0.313 1.00 0.00 39 CYS B CA 3
ATOM 2181 C C . CYS B 2 26 ? -6.716 0.023 -0.412 1.00 0.00 39 CYS B C 3
ATOM 2182 O O . CYS B 2 26 ? -7.246 -0.558 0.534 1.00 0.00 39 CYS B O 3
ATOM 2189 N N . PRO B 2 27 ? -7.404 0.332 -1.525 1.00 0.00 40 PRO B N 3
ATOM 2190 C CA . PRO B 2 27 ? -8.805 -0.010 -1.727 1.00 0.00 40 PRO B CA 3
ATOM 2191 C C . PRO B 2 27 ? -8.994 -1.491 -2.078 1.00 0.00 40 PRO B C 3
ATOM 2192 O O . PRO B 2 27 ? -10.075 -2.035 -1.863 1.00 0.00 40 PRO B O 3
ATOM 2203 N N . LYS B 2 28 ? -7.957 -2.136 -2.628 1.00 0.00 41 LYS B N 3
ATOM 2204 C CA . LYS B 2 28 ? -7.977 -3.537 -3.030 1.00 0.00 41 LYS B CA 3
ATOM 2205 C C . LYS B 2 28 ? -7.913 -4.407 -1.780 1.00 0.00 41 LYS B C 3
ATOM 2206 O O . LYS B 2 28 ? -8.647 -5.385 -1.652 1.00 0.00 41 LYS B O 3
ATOM 2225 N N . LYS B 2 29 ? -7.044 -4.009 -0.847 1.00 0.00 42 LYS B N 3
ATOM 2226 C CA . LYS B 2 29 ? -6.981 -4.550 0.498 1.00 0.00 42 LYS B CA 3
ATOM 2227 C C . LYS B 2 29 ? -8.352 -4.346 1.160 1.00 0.00 42 LYS B C 3
ATOM 2228 O O . LYS B 2 29 ? -8.982 -3.314 0.924 1.00 0.00 42 LYS B O 3
ATOM 2247 N N . PRO B 2 30 ? -8.836 -5.304 1.968 1.00 0.00 43 PRO B N 3
ATOM 2248 C CA . PRO B 2 30 ? -10.166 -5.251 2.553 1.00 0.00 43 PRO B CA 3
ATOM 2249 C C . PRO B 2 30 ? -10.199 -4.216 3.682 1.00 0.00 43 PRO B C 3
ATOM 2250 O O . PRO B 2 30 ? -10.022 -4.546 4.854 1.00 0.00 43 PRO B O 3
ATOM 2261 N N . ARG B 2 31 ? -10.422 -2.954 3.301 1.00 0.00 44 ARG B N 3
ATOM 2262 C CA . ARG B 2 31 ? -10.498 -1.805 4.188 1.00 0.00 44 ARG B CA 3
ATOM 2263 C C . ARG B 2 31 ? -11.667 -1.987 5.159 1.00 0.00 44 ARG B C 3
ATOM 2264 O O . ARG B 2 31 ? -12.823 -2.012 4.738 1.00 0.00 44 ARG B O 3
ATOM 2285 N N . GLY B 2 32 ? -11.364 -2.124 6.456 1.00 0.00 45 GLY B N 3
ATOM 2286 C CA . GLY B 2 32 ? -12.367 -2.341 7.487 1.00 0.00 45 GLY B CA 3
ATOM 2287 C C . GLY B 2 32 ? -13.156 -1.063 7.799 1.00 0.00 45 GLY B C 3
ATOM 2288 O O . GLY B 2 32 ? -12.886 -0.012 7.217 1.00 0.00 45 GLY B O 3
ATOM 2292 N N . PRO B 2 33 ? -14.133 -1.138 8.720 1.00 0.00 46 PRO B N 3
ATOM 2293 C CA . PRO B 2 33 ? -14.954 -0.004 9.126 1.00 0.00 46 PRO B CA 3
ATOM 2294 C C . PRO B 2 33 ? -14.126 1.150 9.698 1.00 0.00 46 PRO B C 3
ATOM 2295 O O . PRO B 2 33 ? -13.004 0.950 10.161 1.00 0.00 46 PRO B O 3
ATOM 2306 N N . ARG B 2 34 ? -14.699 2.360 9.682 1.00 0.00 47 ARG B N 3
ATOM 2307 C CA . ARG B 2 34 ? -14.081 3.543 10.263 1.00 0.00 47 ARG B CA 3
ATOM 2308 C C . ARG B 2 34 ? -14.182 3.447 11.786 1.00 0.00 47 ARG B C 3
ATOM 2309 O O . ARG B 2 34 ? -15.199 3.823 12.366 1.00 0.00 47 ARG B O 3
ATOM 2330 N N . GLY B 2 35 ? -13.133 2.917 12.425 1.00 0.00 48 GLY B N 3
ATOM 2331 C CA . GLY B 2 35 ? -13.120 2.641 13.854 1.00 0.00 48 GLY B CA 3
ATOM 2332 C C . GLY B 2 35 ? -13.774 1.285 14.140 1.00 0.00 48 GLY B C 3
ATOM 2333 O O . GLY B 2 35 ? -13.896 0.459 13.236 1.00 0.00 48 GLY B O 3
ATOM 2337 N N . PRO B 2 36 ? -14.227 1.044 15.382 1.00 0.00 49 PRO B N 3
ATOM 2338 C CA . PRO B 2 36 ? -14.898 -0.175 15.793 1.00 0.00 49 PRO B CA 3
ATOM 2339 C C . PRO B 2 36 ? -16.394 0.081 15.613 1.00 0.00 49 PRO B C 3
ATOM 2340 O O . PRO B 2 36 ? -17.186 -0.128 16.531 1.00 0.00 49 PRO B O 3
ATOM 2351 N N . ARG B 2 37 ? -16.757 0.587 14.429 1.00 0.00 50 ARG B N 3
ATOM 2352 C CA . ARG B 2 37 ? -18.069 1.127 14.141 1.00 0.00 50 ARG B CA 3
ATOM 2353 C C . ARG B 2 37 ? -19.214 0.174 14.522 1.00 0.00 50 ARG B C 3
ATOM 2354 O O . ARG B 2 37 ? -20.077 0.589 15.295 1.00 0.00 50 ARG B O 3
ATOM 2375 N N . PRO B 2 38 ? -19.247 -1.085 14.042 1.00 0.00 51 PRO B N 3
ATOM 2376 C CA . PRO B 2 38 ? -20.205 -2.077 14.512 1.00 0.00 51 PRO B CA 3
ATOM 2377 C C . PRO B 2 38 ? -19.797 -2.565 15.908 1.00 0.00 51 PRO B C 3
ATOM 2378 O O . PRO B 2 38 ? -19.264 -3.664 16.062 1.00 0.00 51 PRO B O 3
ATOM 2389 N N . GLN B 2 39 ? -20.049 -1.735 16.927 1.00 0.00 52 GLN B N 3
ATOM 2390 C CA . GLN B 2 39 ? -19.700 -2.012 18.313 1.00 0.00 52 GLN B CA 3
ATOM 2391 C C . GLN B 2 39 ? -20.747 -2.948 18.927 1.00 0.00 52 GLN B C 3
ATOM 2392 O O . GLN B 2 39 ? -21.554 -2.534 19.758 1.00 0.00 52 GLN B O 3
ATOM 2406 N N . THR B 2 40 ? -20.731 -4.212 18.493 1.00 0.00 53 THR B N 3
ATOM 2407 C CA . THR B 2 40 ? -21.640 -5.249 18.956 1.00 0.00 53 THR B CA 3
ATOM 2408 C C . THR B 2 40 ? -21.231 -5.704 20.359 1.00 0.00 53 THR B C 3
ATOM 2409 O O . THR B 2 40 ? -22.125 -5.732 21.233 1.00 0.00 53 THR B O 3
ATOM 2576 N N . GLY B 2 1 ? 11.553 10.031 -0.339 1.00 0.00 14 GLY B N 4
ATOM 2577 C CA . GLY B 2 1 ? 11.254 8.634 -0.688 1.00 0.00 14 GLY B CA 4
ATOM 2578 C C . GLY B 2 1 ? 12.464 7.733 -0.474 1.00 0.00 14 GLY B C 4
ATOM 2579 O O . GLY B 2 1 ? 12.640 7.185 0.613 1.00 0.00 14 GLY B O 4
ATOM 2585 N N . GLU B 2 2 ? 13.306 7.616 -1.509 1.00 0.00 15 GLU B N 4
ATOM 2586 C CA . GLU B 2 2 ? 14.589 6.927 -1.468 1.00 0.00 15 GLU B CA 4
ATOM 2587 C C . GLU B 2 2 ? 14.411 5.498 -0.949 1.00 0.00 15 GLU B C 4
ATOM 2588 O O . GLU B 2 2 ? 15.031 5.106 0.039 1.00 0.00 15 GLU B O 4
ATOM 2600 N N . ARG B 2 3 ? 13.526 4.740 -1.606 1.00 0.00 16 ARG B N 4
ATOM 2601 C CA . ARG B 2 3 ? 13.163 3.386 -1.220 1.00 0.00 16 ARG B CA 4
ATOM 2602 C C . ARG B 2 3 ? 14.377 2.457 -1.120 1.00 0.00 16 ARG B C 4
ATOM 2603 O O . ARG B 2 3 ? 15.355 2.622 -1.849 1.00 0.00 16 ARG B O 4
ATOM 2624 N N . ARG B 2 4 ? 14.306 1.488 -0.200 1.00 0.00 17 ARG B N 4
ATOM 2625 C CA . ARG B 2 4 ? 15.368 0.525 0.041 1.00 0.00 17 ARG B CA 4
ATOM 2626 C C . ARG B 2 4 ? 15.348 -0.523 -1.076 1.00 0.00 17 ARG B C 4
ATOM 2627 O O . ARG B 2 4 ? 16.319 -0.661 -1.817 1.00 0.00 17 ARG B O 4
ATOM 2648 N N . ARG B 2 5 ? 14.221 -1.235 -1.210 1.00 0.00 18 ARG B N 4
ATOM 2649 C CA . ARG B 2 5 ? 13.946 -2.129 -2.327 1.00 0.00 18 ARG B CA 4
ATOM 2650 C C . ARG B 2 5 ? 13.615 -1.298 -3.571 1.00 0.00 18 ARG B C 4
ATOM 2651 O O . ARG B 2 5 ? 13.401 -0.090 -3.483 1.00 0.00 18 ARG B O 4
ATOM 2672 N N . SER B 2 6 ? 13.526 -1.959 -4.730 1.00 0.00 19 SER B N 4
ATOM 2673 C CA . SER B 2 6 ? 13.052 -1.355 -5.964 1.00 0.00 19 SER B CA 4
ATOM 2674 C C . SER B 2 6 ? 11.560 -1.021 -5.854 1.00 0.00 19 SER B C 4
ATOM 2675 O O . SER B 2 6 ? 11.155 0.107 -6.132 1.00 0.00 19 SER B O 4
ATOM 2683 N N . GLN B 2 7 ? 10.757 -2.014 -5.450 1.00 0.00 20 GLN B N 4
ATOM 2684 C CA . GLN B 2 7 ? 9.314 -1.916 -5.276 1.00 0.00 20 GLN B CA 4
ATOM 2685 C C . GLN B 2 7 ? 8.914 -2.473 -3.908 1.00 0.00 20 GLN B C 4
ATOM 2686 O O . GLN B 2 7 ? 9.737 -3.069 -3.215 1.00 0.00 20 GLN B O 4
ATOM 2700 N N . LEU B 2 8 ? 7.641 -2.287 -3.530 1.00 0.00 21 LEU B N 4
ATOM 2701 C CA . LEU B 2 8 ? 7.067 -2.753 -2.285 1.00 0.00 21 LEU B CA 4
ATOM 2702 C C . LEU B 2 8 ? 7.888 -2.279 -1.083 1.00 0.00 21 LEU B C 4
ATOM 2703 O O . LEU B 2 8 ? 8.461 -3.083 -0.350 1.00 0.00 21 LEU B O 4
ATOM 2719 N N . ASP B 2 9 ? 7.950 -0.955 -0.906 1.00 0.00 22 ASP B N 4
ATOM 2720 C CA . ASP B 2 9 ? 8.841 -0.306 0.044 1.00 0.00 22 ASP B CA 4
ATOM 2721 C C . ASP B 2 9 ? 8.175 0.964 0.585 1.00 0.00 22 ASP B C 4
ATOM 2722 O O . ASP B 2 9 ? 6.948 1.049 0.611 1.00 0.00 22 ASP B O 4
ATOM 2731 N N . ARG B 2 10 ? 8.993 1.932 1.023 1.00 0.00 23 ARG B N 4
ATOM 2732 C CA . ARG B 2 10 ? 8.638 3.227 1.579 1.00 0.00 23 ARG B CA 4
ATOM 2733 C C . ARG B 2 10 ? 7.469 3.867 0.827 1.00 0.00 23 ARG B C 4
ATOM 2734 O O . ARG B 2 10 ? 6.353 3.884 1.334 1.00 0.00 23 ARG B O 4
ATOM 2755 N N . ASP B 2 11 ? 7.738 4.397 -0.366 1.00 0.00 24 ASP B N 4
ATOM 2756 C CA . ASP B 2 11 ? 6.816 5.169 -1.182 1.00 0.00 24 ASP B CA 4
ATOM 2757 C C . ASP B 2 11 ? 5.579 4.376 -1.611 1.00 0.00 24 ASP B C 4
ATOM 2758 O O . ASP B 2 11 ? 4.456 4.845 -1.441 1.00 0.00 24 ASP B O 4
ATOM 2767 N N . GLN B 2 12 ? 5.794 3.199 -2.210 1.00 0.00 25 GLN B N 4
ATOM 2768 C CA . GLN B 2 12 ? 4.749 2.440 -2.886 1.00 0.00 25 GLN B CA 4
ATOM 2769 C C . GLN B 2 12 ? 3.723 1.802 -1.950 1.00 0.00 25 GLN B C 4
ATOM 2770 O O . GLN B 2 12 ? 3.990 1.578 -0.770 1.00 0.00 25 GLN B O 4
ATOM 2784 N N . CYS B 2 13 ? 2.562 1.458 -2.526 1.00 0.00 26 CYS B N 4
ATOM 2785 C CA . CYS B 2 13 ? 1.544 0.649 -1.876 1.00 0.00 26 CYS B CA 4
ATOM 2786 C C . CYS B 2 13 ? 2.074 -0.765 -1.676 1.00 0.00 26 CYS B C 4
ATOM 2787 O O . CYS B 2 13 ? 2.425 -1.449 -2.636 1.00 0.00 26 CYS B O 4
ATOM 2794 N N . ALA B 2 14 ? 2.122 -1.199 -0.417 1.00 0.00 27 ALA B N 4
ATOM 2795 C CA . ALA B 2 14 ? 2.700 -2.469 -0.024 1.00 0.00 27 ALA B CA 4
ATOM 2796 C C . ALA B 2 14 ? 1.715 -3.629 -0.174 1.00 0.00 27 ALA B C 4
ATOM 2797 O O . ALA B 2 14 ? 1.545 -4.435 0.739 1.00 0.00 27 ALA B O 4
ATOM 2804 N N . TYR B 2 15 ? 1.055 -3.715 -1.328 1.00 0.00 28 TYR B N 4
ATOM 2805 C CA . TYR B 2 15 ? 0.011 -4.694 -1.569 1.00 0.00 28 TYR B CA 4
ATOM 2806 C C . TYR B 2 15 ? -0.127 -4.858 -3.071 1.00 0.00 28 TYR B C 4
ATOM 2807 O O . TYR B 2 15 ? -0.045 -5.963 -3.605 1.00 0.00 28 TYR B O 4
ATOM 2825 N N . CYS B 2 16 ? -0.322 -3.717 -3.732 1.00 0.00 29 CYS B N 4
ATOM 2826 C CA . CYS B 2 16 ? -0.687 -3.612 -5.124 1.00 0.00 29 CYS B CA 4
ATOM 2827 C C . CYS B 2 16 ? 0.227 -2.667 -5.908 1.00 0.00 29 CYS B C 4
ATOM 2828 O O . CYS B 2 16 ? 0.258 -2.741 -7.135 1.00 0.00 29 CYS B O 4
ATOM 2835 N N . LYS B 2 17 ? 0.989 -1.814 -5.209 1.00 0.00 30 LYS B N 4
ATOM 2836 C CA . LYS B 2 17 ? 1.988 -0.929 -5.799 1.00 0.00 30 LYS B CA 4
ATOM 2837 C C . LYS B 2 17 ? 1.357 0.017 -6.836 1.00 0.00 30 LYS B C 4
ATOM 2838 O O . LYS B 2 17 ? 1.890 0.184 -7.932 1.00 0.00 30 LYS B O 4
ATOM 2857 N N . GLU B 2 18 ? 0.217 0.632 -6.491 1.00 0.00 31 GLU B N 4
ATOM 2858 C CA . GLU B 2 18 ? -0.557 1.473 -7.400 1.00 0.00 31 GLU B CA 4
ATOM 2859 C C . GLU B 2 18 ? 0.065 2.854 -7.621 1.00 0.00 31 GLU B C 4
ATOM 2860 O O . GLU B 2 18 ? 1.021 3.269 -6.967 1.00 0.00 31 GLU B O 4
ATOM 2872 N N . LYS B 2 19 ? -0.600 3.551 -8.541 1.00 0.00 32 LYS B N 4
ATOM 2873 C CA . LYS B 2 19 ? -0.584 4.926 -8.947 1.00 0.00 32 LYS B CA 4
ATOM 2874 C C . LYS B 2 19 ? -0.160 5.876 -7.828 1.00 0.00 32 LYS B C 4
ATOM 2875 O O . LYS B 2 19 ? 0.878 6.526 -7.936 1.00 0.00 32 LYS B O 4
ATOM 2894 N N . GLY B 2 20 ? -0.987 5.993 -6.781 1.00 0.00 33 GLY B N 4
ATOM 2895 C CA . GLY B 2 20 ? -0.792 7.015 -5.765 1.00 0.00 33 GLY B CA 4
ATOM 2896 C C . GLY B 2 20 ? -1.695 6.843 -4.548 1.00 0.00 33 GLY B C 4
ATOM 2897 O O . GLY B 2 20 ? -2.617 7.627 -4.335 1.00 0.00 33 GLY B O 4
ATOM 2901 N N . HIS B 2 21 ? -1.388 5.829 -3.738 1.00 0.00 34 HIS B N 4
ATOM 2902 C CA . HIS B 2 21 ? -1.948 5.616 -2.408 1.00 0.00 34 HIS B CA 4
ATOM 2903 C C . HIS B 2 21 ? -0.950 4.754 -1.622 1.00 0.00 34 HIS B C 4
ATOM 2904 O O . HIS B 2 21 ? 0.230 4.721 -1.973 1.00 0.00 34 HIS B O 4
ATOM 2918 N N . TRP B 2 22 ? -1.400 4.060 -0.569 1.00 0.00 35 TRP B N 4
ATOM 2919 C CA . TRP B 2 22 ? -0.548 3.206 0.245 1.00 0.00 35 TRP B CA 4
ATOM 2920 C C . TRP B 2 22 ? -1.250 1.907 0.653 1.00 0.00 35 TRP B C 4
ATOM 2921 O O . TRP B 2 22 ? -2.440 1.759 0.398 1.00 0.00 35 TRP B O 4
ATOM 2942 N N . ALA B 2 23 ? -0.534 0.983 1.316 1.00 0.00 36 ALA B N 4
ATOM 2943 C CA . ALA B 2 23 ? -1.140 -0.228 1.888 1.00 0.00 36 ALA B CA 4
ATOM 2944 C C . ALA B 2 23 ? -2.118 0.176 2.986 1.00 0.00 36 ALA B C 4
ATOM 2945 O O . ALA B 2 23 ? -3.145 -0.466 3.195 1.00 0.00 36 ALA B O 4
ATOM 2952 N N . LYS B 2 24 ? -1.788 1.292 3.638 1.00 0.00 37 LYS B N 4
ATOM 2953 C CA . LYS B 2 24 ? -2.595 2.039 4.571 1.00 0.00 37 LYS B CA 4
ATOM 2954 C C . LYS B 2 24 ? -3.994 2.287 4.013 1.00 0.00 37 LYS B C 4
ATOM 2955 O O . LYS B 2 24 ? -4.998 2.100 4.698 1.00 0.00 37 LYS B O 4
ATOM 2974 N N . ASP B 2 25 ? -4.017 2.746 2.759 1.00 0.00 38 ASP B N 4
ATOM 2975 C CA . ASP B 2 25 ? -5.169 3.294 2.073 1.00 0.00 38 ASP B CA 4
ATOM 2976 C C . ASP B 2 25 ? -5.673 2.423 0.916 1.00 0.00 38 ASP B C 4
ATOM 2977 O O . ASP B 2 25 ? -6.567 2.859 0.195 1.00 0.00 38 ASP B O 4
ATOM 2986 N N . CYS B 2 26 ? -5.123 1.220 0.706 1.00 0.00 39 CYS B N 4
ATOM 2987 C CA . CYS B 2 26 ? -5.389 0.472 -0.511 1.00 0.00 39 CYS B CA 4
ATOM 2988 C C . CYS B 2 26 ? -6.876 0.104 -0.636 1.00 0.00 39 CYS B C 4
ATOM 2989 O O . CYS B 2 26 ? -7.429 -0.512 0.272 1.00 0.00 39 CYS B O 4
ATOM 2996 N N . PRO B 2 27 ? -7.533 0.482 -1.743 1.00 0.00 40 PRO B N 4
ATOM 2997 C CA . PRO B 2 27 ? -8.931 0.201 -2.016 1.00 0.00 40 PRO B CA 4
ATOM 2998 C C . PRO B 2 27 ? -9.156 -1.254 -2.450 1.00 0.00 40 PRO B C 4
ATOM 2999 O O . PRO B 2 27 ? -10.256 -1.776 -2.280 1.00 0.00 40 PRO B O 4
ATOM 3010 N N . LYS B 2 28 ? -8.127 -1.904 -3.008 1.00 0.00 41 LYS B N 4
ATOM 3011 C CA . LYS B 2 28 ? -8.177 -3.292 -3.450 1.00 0.00 41 LYS B CA 4
ATOM 3012 C C . LYS B 2 28 ? -8.123 -4.211 -2.230 1.00 0.00 41 LYS B C 4
ATOM 3013 O O . LYS B 2 28 ? -8.879 -5.174 -2.122 1.00 0.00 41 LYS B O 4
ATOM 3032 N N . LYS B 2 29 ? -7.221 -3.870 -1.307 1.00 0.00 42 LYS B N 4
ATOM 3033 C CA . LYS B 2 29 ? -7.043 -4.484 -0.007 1.00 0.00 42 LYS B CA 4
ATOM 3034 C C . LYS B 2 29 ? -8.320 -4.303 0.822 1.00 0.00 42 LYS B C 4
ATOM 3035 O O . LYS B 2 29 ? -8.979 -3.271 0.692 1.00 0.00 42 LYS B O 4
ATOM 3054 N N . PRO B 2 30 ? -8.676 -5.270 1.685 1.00 0.00 43 PRO B N 4
ATOM 3055 C CA . PRO B 2 30 ? -9.800 -5.150 2.600 1.00 0.00 43 PRO B CA 4
ATOM 3056 C C . PRO B 2 30 ? -9.444 -4.169 3.725 1.00 0.00 43 PRO B C 4
ATOM 3057 O O . PRO B 2 30 ? -9.128 -4.569 4.844 1.00 0.00 43 PRO B O 4
ATOM 3068 N N . ARG B 2 31 ? -9.493 -2.871 3.403 1.00 0.00 44 ARG B N 4
ATOM 3069 C CA . ARG B 2 31 ? -9.145 -1.773 4.291 1.00 0.00 44 ARG B CA 4
ATOM 3070 C C . ARG B 2 31 ? -10.130 -1.696 5.458 1.00 0.00 44 ARG B C 4
ATOM 3071 O O . ARG B 2 31 ? -9.717 -1.647 6.615 1.00 0.00 44 ARG B O 4
ATOM 3092 N N . GLY B 2 32 ? -11.431 -1.698 5.148 1.00 0.00 45 GLY B N 4
ATOM 3093 C CA . GLY B 2 32 ? -12.489 -1.724 6.144 1.00 0.00 45 GLY B CA 4
ATOM 3094 C C . GLY B 2 32 ? -13.838 -2.026 5.490 1.00 0.00 45 GLY B C 4
ATOM 3095 O O . GLY B 2 32 ? -14.727 -1.177 5.524 1.00 0.00 45 GLY B O 4
ATOM 3099 N N . PRO B 2 33 ? -14.012 -3.219 4.894 1.00 0.00 46 PRO B N 4
ATOM 3100 C CA . PRO B 2 33 ? -15.260 -3.619 4.262 1.00 0.00 46 PRO B CA 4
ATOM 3101 C C . PRO B 2 33 ? -16.340 -3.849 5.322 1.00 0.00 46 PRO B C 4
ATOM 3102 O O . PRO B 2 33 ? -16.034 -4.293 6.428 1.00 0.00 46 PRO B O 4
ATOM 3113 N N . ARG B 2 34 ? -17.594 -3.530 4.970 1.00 0.00 47 ARG B N 4
ATOM 3114 C CA . ARG B 2 34 ? -18.782 -3.620 5.816 1.00 0.00 47 ARG B CA 4
ATOM 3115 C C . ARG B 2 34 ? -18.765 -2.552 6.916 1.00 0.00 47 ARG B C 4
ATOM 3116 O O . ARG B 2 34 ? -19.604 -1.652 6.910 1.00 0.00 47 ARG B O 4
ATOM 3137 N N . GLY B 2 35 ? -17.830 -2.673 7.866 1.00 0.00 48 GLY B N 4
ATOM 3138 C CA . GLY B 2 35 ? -17.655 -1.769 8.992 1.00 0.00 48 GLY B CA 4
ATOM 3139 C C . GLY B 2 35 ? -17.660 -2.532 10.320 1.00 0.00 48 GLY B C 4
ATOM 3140 O O . GLY B 2 35 ? -17.854 -3.751 10.340 1.00 0.00 48 GLY B O 4
ATOM 3144 N N . PRO B 2 36 ? -17.469 -1.816 11.441 1.00 0.00 49 PRO B N 4
ATOM 3145 C CA . PRO B 2 36 ? -17.457 -2.362 12.786 1.00 0.00 49 PRO B CA 4
ATOM 3146 C C . PRO B 2 36 ? -18.905 -2.364 13.273 1.00 0.00 49 PRO B C 4
ATOM 3147 O O . PRO B 2 36 ? -19.256 -1.691 14.241 1.00 0.00 49 PRO B O 4
ATOM 3158 N N . ARG B 2 37 ? -19.757 -3.092 12.546 1.00 0.00 50 ARG B N 4
ATOM 3159 C CA . ARG B 2 37 ? -21.196 -3.036 12.717 1.00 0.00 50 ARG B CA 4
ATOM 3160 C C . ARG B 2 37 ? -21.603 -3.526 14.112 1.00 0.00 50 ARG B C 4
ATOM 3161 O O . ARG B 2 37 ? -20.868 -4.309 14.712 1.00 0.00 50 ARG B O 4
ATOM 3182 N N . PRO B 2 38 ? -22.772 -3.110 14.635 1.00 0.00 51 PRO B N 4
ATOM 3183 C CA . PRO B 2 38 ? -23.335 -3.687 15.850 1.00 0.00 51 PRO B CA 4
ATOM 3184 C C . PRO B 2 38 ? -23.531 -5.193 15.652 1.00 0.00 51 PRO B C 4
ATOM 3185 O O . PRO B 2 38 ? -23.813 -5.632 14.538 1.00 0.00 51 PRO B O 4
ATOM 3196 N N . GLN B 2 39 ? -23.314 -5.970 16.722 1.00 0.00 52 GLN B N 4
ATOM 3197 C CA . GLN B 2 39 ? -23.221 -7.430 16.729 1.00 0.00 52 GLN B CA 4
ATOM 3198 C C . GLN B 2 39 ? -21.837 -7.859 16.229 1.00 0.00 52 GLN B C 4
ATOM 3199 O O . GLN B 2 39 ? -21.155 -8.626 16.906 1.00 0.00 52 GLN B O 4
ATOM 3213 N N . THR B 2 40 ? -21.432 -7.331 15.064 1.00 0.00 53 THR B N 4
ATOM 3214 C CA . THR B 2 40 ? -20.107 -7.451 14.466 1.00 0.00 53 THR B CA 4
ATOM 3215 C C . THR B 2 40 ? -19.935 -8.788 13.739 1.00 0.00 53 THR B C 4
ATOM 3216 O O . THR B 2 40 ? -19.104 -8.814 12.805 1.00 0.00 53 THR B O 4
ATOM 3383 N N . GLY B 2 1 ? 20.247 -4.513 1.674 1.00 0.00 14 GLY B N 5
ATOM 3384 C CA . GLY B 2 1 ? 19.928 -4.219 0.266 1.00 0.00 14 GLY B CA 5
ATOM 3385 C C . GLY B 2 1 ? 19.177 -5.382 -0.370 1.00 0.00 14 GLY B C 5
ATOM 3386 O O . GLY B 2 1 ? 19.773 -6.197 -1.072 1.00 0.00 14 GLY B O 5
ATOM 3392 N N . GLU B 2 2 ? 17.872 -5.462 -0.084 1.00 0.00 15 GLU B N 5
ATOM 3393 C CA . GLU B 2 2 ? 17.040 -6.611 -0.404 1.00 0.00 15 GLU B CA 5
ATOM 3394 C C . GLU B 2 2 ? 16.342 -6.417 -1.751 1.00 0.00 15 GLU B C 5
ATOM 3395 O O . GLU B 2 2 ? 16.984 -6.579 -2.788 1.00 0.00 15 GLU B O 5
ATOM 3407 N N . ARG B 2 3 ? 15.036 -6.114 -1.743 1.00 0.00 16 ARG B N 5
ATOM 3408 C CA . ARG B 2 3 ? 14.179 -6.105 -2.927 1.00 0.00 16 ARG B CA 5
ATOM 3409 C C . ARG B 2 3 ? 14.346 -7.409 -3.719 1.00 0.00 16 ARG B C 5
ATOM 3410 O O . ARG B 2 3 ? 14.507 -7.388 -4.938 1.00 0.00 16 ARG B O 5
ATOM 3431 N N . ARG B 2 4 ? 14.335 -8.545 -3.008 1.00 0.00 17 ARG B N 5
ATOM 3432 C CA . ARG B 2 4 ? 14.632 -9.859 -3.566 1.00 0.00 17 ARG B CA 5
ATOM 3433 C C . ARG B 2 4 ? 13.558 -10.302 -4.564 1.00 0.00 17 ARG B C 5
ATOM 3434 O O . ARG B 2 4 ? 13.859 -11.038 -5.502 1.00 0.00 17 ARG B O 5
ATOM 3455 N N . ARG B 2 5 ? 12.315 -9.843 -4.371 1.00 0.00 18 ARG B N 5
ATOM 3456 C CA . ARG B 2 5 ? 11.218 -10.024 -5.308 1.00 0.00 18 ARG B CA 5
ATOM 3457 C C . ARG B 2 5 ? 10.320 -8.787 -5.272 1.00 0.00 18 ARG B C 5
ATOM 3458 O O . ARG B 2 5 ? 10.372 -8.008 -4.320 1.00 0.00 18 ARG B O 5
ATOM 3479 N N . SER B 2 6 ? 9.500 -8.619 -6.318 1.00 0.00 19 SER B N 5
ATOM 3480 C CA . SER B 2 6 ? 8.575 -7.509 -6.484 1.00 0.00 19 SER B CA 5
ATOM 3481 C C . SER B 2 6 ? 9.310 -6.160 -6.411 1.00 0.00 19 SER B C 5
ATOM 3482 O O . SER B 2 6 ? 10.475 -6.070 -6.797 1.00 0.00 19 SER B O 5
ATOM 3490 N N . GLN B 2 7 ? 8.619 -5.110 -5.949 1.00 0.00 20 GLN B N 5
ATOM 3491 C CA . GLN B 2 7 ? 9.129 -3.750 -5.863 1.00 0.00 20 GLN B CA 5
ATOM 3492 C C . GLN B 2 7 ? 8.869 -3.232 -4.449 1.00 0.00 20 GLN B C 5
ATOM 3493 O O . GLN B 2 7 ? 9.796 -3.151 -3.646 1.00 0.00 20 GLN B O 5
ATOM 3507 N N . LEU B 2 8 ? 7.596 -2.932 -4.151 1.00 0.00 21 LEU B N 5
ATOM 3508 C CA . LEU B 2 8 ? 7.072 -2.625 -2.830 1.00 0.00 21 LEU B CA 5
ATOM 3509 C C . LEU B 2 8 ? 7.937 -1.628 -2.049 1.00 0.00 21 LEU B C 5
ATOM 3510 O O . LEU B 2 8 ? 8.336 -1.890 -0.915 1.00 0.00 21 LEU B O 5
ATOM 3526 N N . ASP B 2 9 ? 8.215 -0.472 -2.663 1.00 0.00 22 ASP B N 5
ATOM 3527 C CA . ASP B 2 9 ? 9.058 0.562 -2.078 1.00 0.00 22 ASP B CA 5
ATOM 3528 C C . ASP B 2 9 ? 8.235 1.512 -1.203 1.00 0.00 22 ASP B C 5
ATOM 3529 O O . ASP B 2 9 ? 7.047 1.295 -0.962 1.00 0.00 22 ASP B O 5
ATOM 3538 N N . ARG B 2 10 ? 8.905 2.569 -0.733 1.00 0.00 23 ARG B N 5
ATOM 3539 C CA . ARG B 2 10 ? 8.388 3.633 0.112 1.00 0.00 23 ARG B CA 5
ATOM 3540 C C . ARG B 2 10 ? 7.070 4.195 -0.437 1.00 0.00 23 ARG B C 5
ATOM 3541 O O . ARG B 2 10 ? 6.003 3.898 0.094 1.00 0.00 23 ARG B O 5
ATOM 3562 N N . ASP B 2 11 ? 7.150 5.004 -1.494 1.00 0.00 24 ASP B N 5
ATOM 3563 C CA . ASP B 2 11 ? 6.047 5.742 -2.095 1.00 0.00 24 ASP B CA 5
ATOM 3564 C C . ASP B 2 11 ? 4.879 4.879 -2.589 1.00 0.00 24 ASP B C 5
ATOM 3565 O O . ASP B 2 11 ? 3.761 5.380 -2.696 1.00 0.00 24 ASP B O 5
ATOM 3574 N N . GLN B 2 12 ? 5.128 3.606 -2.917 1.00 0.00 25 GLN B N 5
ATOM 3575 C CA . GLN B 2 12 ? 4.175 2.735 -3.602 1.00 0.00 25 GLN B CA 5
ATOM 3576 C C . GLN B 2 12 ? 3.191 2.057 -2.640 1.00 0.00 25 GLN B C 5
ATOM 3577 O O . GLN B 2 12 ? 3.522 1.837 -1.474 1.00 0.00 25 GLN B O 5
ATOM 3591 N N . CYS B 2 13 ? 2.006 1.673 -3.147 1.00 0.00 26 CYS B N 5
ATOM 3592 C CA . CYS B 2 13 ? 1.064 0.829 -2.415 1.00 0.00 26 CYS B CA 5
ATOM 3593 C C . CYS B 2 13 ? 1.676 -0.543 -2.163 1.00 0.00 26 CYS B C 5
ATOM 3594 O O . CYS B 2 13 ? 2.334 -1.113 -3.031 1.00 0.00 26 CYS B O 5
ATOM 3601 N N . ALA B 2 14 ? 1.425 -1.083 -0.970 1.00 0.00 27 ALA B N 5
ATOM 3602 C CA . ALA B 2 14 ? 1.970 -2.349 -0.514 1.00 0.00 27 ALA B CA 5
ATOM 3603 C C . ALA B 2 14 ? 1.151 -3.554 -0.995 1.00 0.00 27 ALA B C 5
ATOM 3604 O O . ALA B 2 14 ? 1.133 -4.591 -0.334 1.00 0.00 27 ALA B O 5
ATOM 3611 N N . TYR B 2 15 ? 0.466 -3.409 -2.134 1.00 0.00 28 TYR B N 5
ATOM 3612 C CA . TYR B 2 15 ? -0.528 -4.340 -2.647 1.00 0.00 28 TYR B CA 5
ATOM 3613 C C . TYR B 2 15 ? -0.509 -4.257 -4.170 1.00 0.00 28 TYR B C 5
ATOM 3614 O O . TYR B 2 15 ? -0.348 -5.258 -4.866 1.00 0.00 28 TYR B O 5
ATOM 3632 N N . CYS B 2 16 ? -0.681 -3.026 -4.656 1.00 0.00 29 CYS B N 5
ATOM 3633 C CA . CYS B 2 16 ? -0.916 -2.663 -6.041 1.00 0.00 29 CYS B CA 5
ATOM 3634 C C . CYS B 2 16 ? 0.295 -1.971 -6.647 1.00 0.00 29 CYS B C 5
ATOM 3635 O O . CYS B 2 16 ? 0.435 -1.957 -7.868 1.00 0.00 29 CYS B O 5
ATOM 3642 N N . LYS B 2 17 ? 1.136 -1.359 -5.797 1.00 0.00 30 LYS B N 5
ATOM 3643 C CA . LYS B 2 17 ? 2.202 -0.459 -6.201 1.00 0.00 30 LYS B CA 5
ATOM 3644 C C . LYS B 2 17 ? 1.678 0.548 -7.238 1.00 0.00 30 LYS B C 5
ATOM 3645 O O . LYS B 2 17 ? 2.338 0.836 -8.234 1.00 0.00 30 LYS B O 5
ATOM 3664 N N . GLU B 2 18 ? 0.458 1.047 -6.993 1.00 0.00 31 GLU B N 5
ATOM 3665 C CA . GLU B 2 18 ? -0.328 1.825 -7.941 1.00 0.00 31 GLU B CA 5
ATOM 3666 C C . GLU B 2 18 ? 0.218 3.228 -8.202 1.00 0.00 31 GLU B C 5
ATOM 3667 O O . GLU B 2 18 ? 1.075 3.752 -7.493 1.00 0.00 31 GLU B O 5
ATOM 3679 N N . LYS B 2 19 ? -0.397 3.808 -9.232 1.00 0.00 32 LYS B N 5
ATOM 3680 C CA . LYS B 2 19 ? -0.427 5.153 -9.728 1.00 0.00 32 LYS B CA 5
ATOM 3681 C C . LYS B 2 19 ? -0.175 6.185 -8.631 1.00 0.00 32 LYS B C 5
ATOM 3682 O O . LYS B 2 19 ? 0.802 6.928 -8.695 1.00 0.00 32 LYS B O 5
ATOM 3701 N N . GLY B 2 20 ? -1.082 6.250 -7.649 1.00 0.00 33 GLY B N 5
ATOM 3702 C CA . GLY B 2 20 ? -1.035 7.282 -6.629 1.00 0.00 33 GLY B CA 5
ATOM 3703 C C . GLY B 2 20 ? -1.944 6.999 -5.435 1.00 0.00 33 GLY B C 5
ATOM 3704 O O . GLY B 2 20 ? -2.795 7.824 -5.108 1.00 0.00 33 GLY B O 5
ATOM 3708 N N . HIS B 2 21 ? -1.752 5.851 -4.774 1.00 0.00 34 HIS B N 5
ATOM 3709 C CA . HIS B 2 21 ? -2.361 5.564 -3.481 1.00 0.00 34 HIS B CA 5
ATOM 3710 C C . HIS B 2 21 ? -1.406 4.661 -2.698 1.00 0.00 34 HIS B C 5
ATOM 3711 O O . HIS B 2 21 ? -0.359 4.269 -3.213 1.00 0.00 34 HIS B O 5
ATOM 3725 N N . TRP B 2 22 ? -1.764 4.351 -1.448 1.00 0.00 35 TRP B N 5
ATOM 3726 C CA . TRP B 2 22 ? -0.936 3.595 -0.521 1.00 0.00 35 TRP B CA 5
ATOM 3727 C C . TRP B 2 22 ? -1.704 2.435 0.110 1.00 0.00 35 TRP B C 5
ATOM 3728 O O . TRP B 2 22 ? -2.911 2.337 -0.068 1.00 0.00 35 TRP B O 5
ATOM 3749 N N . ALA B 2 23 ? -1.020 1.583 0.887 1.00 0.00 36 ALA B N 5
ATOM 3750 C CA . ALA B 2 23 ? -1.655 0.483 1.614 1.00 0.00 36 ALA B CA 5
ATOM 3751 C C . ALA B 2 23 ? -2.650 1.069 2.611 1.00 0.00 36 ALA B C 5
ATOM 3752 O O . ALA B 2 23 ? -3.760 0.566 2.777 1.00 0.00 36 ALA B O 5
ATOM 3759 N N . LYS B 2 24 ? -2.227 2.185 3.214 1.00 0.00 37 LYS B N 5
ATOM 3760 C CA . LYS B 2 24 ? -2.988 3.093 4.046 1.00 0.00 37 LYS B CA 5
ATOM 3761 C C . LYS B 2 24 ? -4.352 3.420 3.425 1.00 0.00 37 LYS B C 5
ATOM 3762 O O . LYS B 2 24 ? -5.365 3.437 4.121 1.00 0.00 37 LYS B O 5
ATOM 3781 N N . ASP B 2 25 ? -4.357 3.697 2.117 1.00 0.00 38 ASP B N 5
ATOM 3782 C CA . ASP B 2 25 ? -5.479 4.240 1.358 1.00 0.00 38 ASP B CA 5
ATOM 3783 C C . ASP B 2 25 ? -6.016 3.250 0.315 1.00 0.00 38 ASP B C 5
ATOM 3784 O O . ASP B 2 25 ? -6.819 3.628 -0.535 1.00 0.00 38 ASP B O 5
ATOM 3793 N N . CYS B 2 26 ? -5.584 1.985 0.356 1.00 0.00 39 CYS B N 5
ATOM 3794 C CA . CYS B 2 26 ? -5.836 1.057 -0.730 1.00 0.00 39 CYS B CA 5
ATOM 3795 C C . CYS B 2 26 ? -7.324 0.719 -0.890 1.00 0.00 39 CYS B C 5
ATOM 3796 O O . CYS B 2 26 ? -7.953 0.291 0.079 1.00 0.00 39 CYS B O 5
ATOM 3803 N N . PRO B 2 27 ? -7.882 0.896 -2.103 1.00 0.00 40 PRO B N 5
ATOM 3804 C CA . PRO B 2 27 ? -9.245 0.555 -2.456 1.00 0.00 40 PRO B CA 5
ATOM 3805 C C . PRO B 2 27 ? -9.390 -0.910 -2.884 1.00 0.00 40 PRO B C 5
ATOM 3806 O O . PRO B 2 27 ? -10.457 -1.490 -2.696 1.00 0.00 40 PRO B O 5
ATOM 3817 N N . LYS B 2 28 ? -8.341 -1.509 -3.466 1.00 0.00 41 LYS B N 5
ATOM 3818 C CA . LYS B 2 28 ? -8.387 -2.881 -3.959 1.00 0.00 41 LYS B CA 5
ATOM 3819 C C . LYS B 2 28 ? -8.377 -3.880 -2.800 1.00 0.00 41 LYS B C 5
ATOM 3820 O O . LYS B 2 28 ? -8.870 -4.998 -2.940 1.00 0.00 41 LYS B O 5
ATOM 3839 N N . LYS B 2 29 ? -7.826 -3.465 -1.654 1.00 0.00 42 LYS B N 5
ATOM 3840 C CA . LYS B 2 29 ? -7.816 -4.219 -0.420 1.00 0.00 42 LYS B CA 5
ATOM 3841 C C . LYS B 2 29 ? -9.258 -4.505 0.015 1.00 0.00 42 LYS B C 5
ATOM 3842 O O . LYS B 2 29 ? -10.067 -3.578 0.006 1.00 0.00 42 LYS B O 5
ATOM 3861 N N . PRO B 2 30 ? -9.593 -5.749 0.402 1.00 0.00 43 PRO B N 5
ATOM 3862 C CA . PRO B 2 30 ? -10.851 -6.086 1.055 1.00 0.00 43 PRO B CA 5
ATOM 3863 C C . PRO B 2 30 ? -11.077 -5.121 2.225 1.00 0.00 43 PRO B C 5
ATOM 3864 O O . PRO B 2 30 ? -10.379 -5.198 3.236 1.00 0.00 43 PRO B O 5
ATOM 3875 N N . ARG B 2 31 ? -12.007 -4.174 2.056 1.00 0.00 44 ARG B N 5
ATOM 3876 C CA . ARG B 2 31 ? -12.165 -3.046 2.962 1.00 0.00 44 ARG B CA 5
ATOM 3877 C C . ARG B 2 31 ? -13.601 -2.528 2.873 1.00 0.00 44 ARG B C 5
ATOM 3878 O O . ARG B 2 31 ? -13.849 -1.426 2.386 1.00 0.00 44 ARG B O 5
ATOM 3899 N N . GLY B 2 32 ? -14.552 -3.344 3.339 1.00 0.00 45 GLY B N 5
ATOM 3900 C CA . GLY B 2 32 ? -15.970 -3.032 3.301 1.00 0.00 45 GLY B CA 5
ATOM 3901 C C . GLY B 2 32 ? -16.784 -4.220 3.816 1.00 0.00 45 GLY B C 5
ATOM 3902 O O . GLY B 2 32 ? -16.214 -5.143 4.397 1.00 0.00 45 GLY B O 5
ATOM 3906 N N . PRO B 2 33 ? -18.112 -4.208 3.608 1.00 0.00 46 PRO B N 5
ATOM 3907 C CA . PRO B 2 33 ? -19.015 -5.277 4.012 1.00 0.00 46 PRO B CA 5
ATOM 3908 C C . PRO B 2 33 ? -18.604 -6.643 3.454 1.00 0.00 46 PRO B C 5
ATOM 3909 O O . PRO B 2 33 ? -17.997 -6.729 2.388 1.00 0.00 46 PRO B O 5
ATOM 3920 N N . ARG B 2 34 ? -18.950 -7.708 4.185 1.00 0.00 47 ARG B N 5
ATOM 3921 C CA . ARG B 2 34 ? -18.653 -9.086 3.813 1.00 0.00 47 ARG B CA 5
ATOM 3922 C C . ARG B 2 34 ? -19.697 -10.025 4.419 1.00 0.00 47 ARG B C 5
ATOM 3923 O O . ARG B 2 34 ? -20.230 -10.886 3.721 1.00 0.00 47 ARG B O 5
ATOM 3944 N N . GLY B 2 35 ? -19.977 -9.862 5.718 1.00 0.00 48 GLY B N 5
ATOM 3945 C CA . GLY B 2 35 ? -21.007 -10.606 6.423 1.00 0.00 48 GLY B CA 5
ATOM 3946 C C . GLY B 2 35 ? -21.496 -9.798 7.624 1.00 0.00 48 GLY B C 5
ATOM 3947 O O . GLY B 2 35 ? -21.171 -10.148 8.758 1.00 0.00 48 GLY B O 5
ATOM 3951 N N . PRO B 2 36 ? -22.279 -8.728 7.403 1.00 0.00 49 PRO B N 5
ATOM 3952 C CA . PRO B 2 36 ? -22.797 -7.861 8.447 1.00 0.00 49 PRO B CA 5
ATOM 3953 C C . PRO B 2 36 ? -24.108 -8.474 8.939 1.00 0.00 49 PRO B C 5
ATOM 3954 O O . PRO B 2 36 ? -25.165 -7.846 8.880 1.00 0.00 49 PRO B O 5
ATOM 3965 N N . ARG B 2 37 ? -24.036 -9.733 9.384 1.00 0.00 50 ARG B N 5
ATOM 3966 C CA . ARG B 2 37 ? -25.208 -10.538 9.665 1.00 0.00 50 ARG B CA 5
ATOM 3967 C C . ARG B 2 37 ? -25.998 -9.937 10.837 1.00 0.00 50 ARG B C 5
ATOM 3968 O O . ARG B 2 37 ? -25.426 -9.765 11.912 1.00 0.00 50 ARG B O 5
ATOM 3989 N N . PRO B 2 38 ? -27.302 -9.644 10.673 1.00 0.00 51 PRO B N 5
ATOM 3990 C CA . PRO B 2 38 ? -28.149 -9.130 11.740 1.00 0.00 51 PRO B CA 5
ATOM 3991 C C . PRO B 2 38 ? -28.635 -10.287 12.627 1.00 0.00 51 PRO B C 5
ATOM 3992 O O . PRO B 2 38 ? -29.835 -10.518 12.764 1.00 0.00 51 PRO B O 5
ATOM 4003 N N . GLN B 2 39 ? -27.688 -11.020 13.226 1.00 0.00 52 GLN B N 5
ATOM 4004 C CA . GLN B 2 39 ? -27.939 -12.151 14.105 1.00 0.00 52 GLN B CA 5
ATOM 4005 C C . GLN B 2 39 ? -26.632 -12.492 14.822 1.00 0.00 52 GLN B C 5
ATOM 4006 O O . GLN B 2 39 ? -25.555 -12.308 14.256 1.00 0.00 52 GLN B O 5
ATOM 4020 N N . THR B 2 40 ? -26.733 -13.010 16.049 1.00 0.00 53 THR B N 5
ATOM 4021 C CA . THR B 2 40 ? -25.611 -13.589 16.769 1.00 0.00 53 THR B CA 5
ATOM 4022 C C . THR B 2 40 ? -25.177 -14.874 16.059 1.00 0.00 53 THR B C 5
ATOM 4023 O O . THR B 2 40 ? -23.957 -15.019 15.828 1.00 0.00 53 THR B O 5
ATOM 4190 N N . GLY B 2 1 ? 14.400 -3.945 12.080 1.00 0.00 14 GLY B N 6
ATOM 4191 C CA . GLY B 2 1 ? 14.922 -3.011 11.069 1.00 0.00 14 GLY B CA 6
ATOM 4192 C C . GLY B 2 1 ? 14.730 -3.552 9.654 1.00 0.00 14 GLY B C 6
ATOM 4193 O O . GLY B 2 1 ? 15.643 -4.163 9.104 1.00 0.00 14 GLY B O 6
ATOM 4199 N N . GLU B 2 2 ? 13.538 -3.340 9.081 1.00 0.00 15 GLU B N 6
ATOM 4200 C CA . GLU B 2 2 ? 13.178 -3.852 7.764 1.00 0.00 15 GLU B CA 6
ATOM 4201 C C . GLU B 2 2 ? 13.955 -3.123 6.662 1.00 0.00 15 GLU B C 6
ATOM 4202 O O . GLU B 2 2 ? 14.486 -3.769 5.762 1.00 0.00 15 GLU B O 6
ATOM 4214 N N . ARG B 2 3 ? 14.015 -1.784 6.746 1.00 0.00 16 ARG B N 6
ATOM 4215 C CA . ARG B 2 3 ? 14.709 -0.875 5.833 1.00 0.00 16 ARG B CA 6
ATOM 4216 C C . ARG B 2 3 ? 13.956 -0.701 4.510 1.00 0.00 16 ARG B C 6
ATOM 4217 O O . ARG B 2 3 ? 13.629 0.427 4.141 1.00 0.00 16 ARG B O 6
ATOM 4238 N N . ARG B 2 4 ? 13.699 -1.813 3.808 1.00 0.00 17 ARG B N 6
ATOM 4239 C CA . ARG B 2 4 ? 13.051 -1.874 2.504 1.00 0.00 17 ARG B CA 6
ATOM 4240 C C . ARG B 2 4 ? 13.952 -1.201 1.456 1.00 0.00 17 ARG B C 6
ATOM 4241 O O . ARG B 2 4 ? 15.121 -1.569 1.348 1.00 0.00 17 ARG B O 6
ATOM 4262 N N . ARG B 2 5 ? 13.432 -0.225 0.697 1.00 0.00 18 ARG B N 6
ATOM 4263 C CA . ARG B 2 5 ? 14.150 0.516 -0.336 1.00 0.00 18 ARG B CA 6
ATOM 4264 C C . ARG B 2 5 ? 14.784 -0.425 -1.360 1.00 0.00 18 ARG B C 6
ATOM 4265 O O . ARG B 2 5 ? 15.996 -0.430 -1.562 1.00 0.00 18 ARG B O 6
ATOM 4286 N N . SER B 2 6 ? 13.919 -1.206 -2.018 1.00 0.00 19 SER B N 6
ATOM 4287 C CA . SER B 2 6 ? 14.253 -2.090 -3.122 1.00 0.00 19 SER B CA 6
ATOM 4288 C C . SER B 2 6 ? 12.973 -2.342 -3.922 1.00 0.00 19 SER B C 6
ATOM 4289 O O . SER B 2 6 ? 12.857 -1.895 -5.061 1.00 0.00 19 SER B O 6
ATOM 4297 N N . GLN B 2 7 ? 12.007 -3.031 -3.302 1.00 0.00 20 GLN B N 6
ATOM 4298 C CA . GLN B 2 7 ? 10.647 -3.211 -3.794 1.00 0.00 20 GLN B CA 6
ATOM 4299 C C . GLN B 2 7 ? 9.707 -3.215 -2.588 1.00 0.00 20 GLN B C 6
ATOM 4300 O O . GLN B 2 7 ? 10.164 -3.316 -1.449 1.00 0.00 20 GLN B O 6
ATOM 4314 N N . LEU B 2 8 ? 8.394 -3.112 -2.840 1.00 0.00 21 LEU B N 6
ATOM 4315 C CA . LEU B 2 8 ? 7.367 -3.093 -1.802 1.00 0.00 21 LEU B CA 6
ATOM 4316 C C . LEU B 2 8 ? 7.638 -1.951 -0.805 1.00 0.00 21 LEU B C 6
ATOM 4317 O O . LEU B 2 8 ? 7.425 -2.088 0.399 1.00 0.00 21 LEU B O 6
ATOM 4333 N N . ASP B 2 9 ? 8.119 -0.816 -1.337 1.00 0.00 22 ASP B N 6
ATOM 4334 C CA . ASP B 2 9 ? 8.664 0.301 -0.578 1.00 0.00 22 ASP B CA 6
ATOM 4335 C C . ASP B 2 9 ? 7.607 1.374 -0.264 1.00 0.00 22 ASP B C 6
ATOM 4336 O O . ASP B 2 9 ? 6.419 1.065 -0.182 1.00 0.00 22 ASP B O 6
ATOM 4345 N N . ARG B 2 10 ? 8.042 2.623 -0.040 1.00 0.00 23 ARG B N 6
ATOM 4346 C CA . ARG B 2 10 ? 7.238 3.716 0.479 1.00 0.00 23 ARG B CA 6
ATOM 4347 C C . ARG B 2 10 ? 6.476 4.434 -0.635 1.00 0.00 23 ARG B C 6
ATOM 4348 O O . ARG B 2 10 ? 5.356 4.892 -0.435 1.00 0.00 23 ARG B O 6
ATOM 4369 N N . ASP B 2 11 ? 7.097 4.538 -1.811 1.00 0.00 24 ASP B N 6
ATOM 4370 C CA . ASP B 2 11 ? 6.493 5.082 -3.019 1.00 0.00 24 ASP B CA 6
ATOM 4371 C C . ASP B 2 11 ? 5.213 4.330 -3.412 1.00 0.00 24 ASP B C 6
ATOM 4372 O O . ASP B 2 11 ? 4.238 4.949 -3.835 1.00 0.00 24 ASP B O 6
ATOM 4381 N N . GLN B 2 12 ? 5.234 2.998 -3.288 1.00 0.00 25 GLN B N 6
ATOM 4382 C CA . GLN B 2 12 ? 4.218 2.093 -3.814 1.00 0.00 25 GLN B CA 6
ATOM 4383 C C . GLN B 2 12 ? 3.332 1.474 -2.727 1.00 0.00 25 GLN B C 6
ATOM 4384 O O . GLN B 2 12 ? 3.761 1.304 -1.587 1.00 0.00 25 GLN B O 6
ATOM 4398 N N . CYS B 2 13 ? 2.105 1.089 -3.112 1.00 0.00 26 CYS B N 6
ATOM 4399 C CA . CYS B 2 13 ? 1.193 0.295 -2.293 1.00 0.00 26 CYS B CA 6
ATOM 4400 C C . CYS B 2 13 ? 1.795 -1.081 -2.020 1.00 0.00 26 CYS B C 6
ATOM 4401 O O . CYS B 2 13 ? 2.604 -1.580 -2.801 1.00 0.00 26 CYS B O 6
ATOM 4408 N N . ALA B 2 14 ? 1.385 -1.693 -0.906 1.00 0.00 27 ALA B N 6
ATOM 4409 C CA . ALA B 2 14 ? 1.820 -3.017 -0.493 1.00 0.00 27 ALA B CA 6
ATOM 4410 C C . ALA B 2 14 ? 0.767 -4.080 -0.814 1.00 0.00 27 ALA B C 6
ATOM 4411 O O . ALA B 2 14 ? 0.448 -4.925 0.017 1.00 0.00 27 ALA B O 6
ATOM 4418 N N . TYR B 2 15 ? 0.220 -4.040 -2.030 1.00 0.00 28 TYR B N 6
ATOM 4419 C CA . TYR B 2 15 ? -0.905 -4.875 -2.436 1.00 0.00 28 TYR B CA 6
ATOM 4420 C C . TYR B 2 15 ? -1.040 -4.818 -3.953 1.00 0.00 28 TYR B C 6
ATOM 4421 O O . TYR B 2 15 ? -1.165 -5.838 -4.627 1.00 0.00 28 TYR B O 6
ATOM 4439 N N . CYS B 2 16 ? -1.014 -3.583 -4.455 1.00 0.00 29 CYS B N 6
ATOM 4440 C CA . CYS B 2 16 ? -1.239 -3.191 -5.834 1.00 0.00 29 CYS B CA 6
ATOM 4441 C C . CYS B 2 16 ? 0.085 -2.812 -6.477 1.00 0.00 29 CYS B C 6
ATOM 4442 O O . CYS B 2 16 ? 0.229 -2.910 -7.694 1.00 0.00 29 CYS B O 6
ATOM 4449 N N . LYS B 2 17 ? 1.037 -2.351 -5.652 1.00 0.00 30 LYS B N 6
ATOM 4450 C CA . LYS B 2 17 ? 2.295 -1.778 -6.109 1.00 0.00 30 LYS B CA 6
ATOM 4451 C C . LYS B 2 17 ? 2.030 -0.472 -6.881 1.00 0.00 30 LYS B C 6
ATOM 4452 O O . LYS B 2 17 ? 2.842 -0.042 -7.700 1.00 0.00 30 LYS B O 6
ATOM 4471 N N . GLU B 2 18 ? 0.877 0.147 -6.585 1.00 0.00 31 GLU B N 6
ATOM 4472 C CA . GLU B 2 18 ? 0.318 1.338 -7.194 1.00 0.00 31 GLU B CA 6
ATOM 4473 C C . GLU B 2 18 ? 0.690 2.545 -6.339 1.00 0.00 31 GLU B C 6
ATOM 4474 O O . GLU B 2 18 ? 0.664 2.478 -5.113 1.00 0.00 31 GLU B O 6
ATOM 4486 N N . LYS B 2 19 ? 1.059 3.640 -7.001 1.00 0.00 32 LYS B N 6
ATOM 4487 C CA . LYS B 2 19 ? 1.623 4.832 -6.385 1.00 0.00 32 LYS B CA 6
ATOM 4488 C C . LYS B 2 19 ? 0.513 5.778 -5.938 1.00 0.00 32 LYS B C 6
ATOM 4489 O O . LYS B 2 19 ? 0.643 6.457 -4.922 1.00 0.00 32 LYS B O 6
ATOM 4508 N N . GLY B 2 20 ? -0.571 5.807 -6.721 1.00 0.00 33 GLY B N 6
ATOM 4509 C CA . GLY B 2 20 ? -1.782 6.581 -6.488 1.00 0.00 33 GLY B CA 6
ATOM 4510 C C . GLY B 2 20 ? -2.310 6.492 -5.054 1.00 0.00 33 GLY B C 6
ATOM 4511 O O . GLY B 2 20 ? -2.961 7.430 -4.596 1.00 0.00 33 GLY B O 6
ATOM 4515 N N . HIS B 2 21 ? -2.028 5.392 -4.341 1.00 0.00 34 HIS B N 6
ATOM 4516 C CA . HIS B 2 21 ? -2.341 5.275 -2.922 1.00 0.00 34 HIS B CA 6
ATOM 4517 C C . HIS B 2 21 ? -1.266 4.435 -2.222 1.00 0.00 34 HIS B C 6
ATOM 4518 O O . HIS B 2 21 ? -0.224 4.145 -2.808 1.00 0.00 34 HIS B O 6
ATOM 4532 N N . TRP B 2 22 ? -1.526 4.045 -0.967 1.00 0.00 35 TRP B N 6
ATOM 4533 C CA . TRP B 2 22 ? -0.635 3.234 -0.148 1.00 0.00 35 TRP B CA 6
ATOM 4534 C C . TRP B 2 22 ? -1.435 2.160 0.585 1.00 0.00 35 TRP B C 6
ATOM 4535 O O . TRP B 2 22 ? -2.658 2.251 0.626 1.00 0.00 35 TRP B O 6
ATOM 4556 N N . ALA B 2 23 ? -0.769 1.152 1.169 1.00 0.00 36 ALA B N 6
ATOM 4557 C CA . ALA B 2 23 ? -1.460 0.020 1.795 1.00 0.00 36 ALA B CA 6
ATOM 4558 C C . ALA B 2 23 ? -2.435 0.455 2.897 1.00 0.00 36 ALA B C 6
ATOM 4559 O O . ALA B 2 23 ? -3.462 -0.192 3.103 1.00 0.00 36 ALA B O 6
ATOM 4566 N N . LYS B 2 24 ? -2.141 1.578 3.570 1.00 0.00 37 LYS B N 6
ATOM 4567 C CA . LYS B 2 24 ? -3.030 2.218 4.527 1.00 0.00 37 LYS B CA 6
ATOM 4568 C C . LYS B 2 24 ? -4.421 2.457 3.942 1.00 0.00 37 LYS B C 6
ATOM 4569 O O . LYS B 2 24 ? -5.431 2.103 4.546 1.00 0.00 37 LYS B O 6
ATOM 4588 N N . ASP B 2 25 ? -4.436 3.102 2.775 1.00 0.00 38 ASP B N 6
ATOM 4589 C CA . ASP B 2 25 ? -5.593 3.647 2.088 1.00 0.00 38 ASP B CA 6
ATOM 4590 C C . ASP B 2 25 ? -6.245 2.622 1.160 1.00 0.00 38 ASP B C 6
ATOM 4591 O O . ASP B 2 25 ? -7.457 2.652 0.958 1.00 0.00 38 ASP B O 6
ATOM 4600 N N . CYS B 2 26 ? -5.410 1.739 0.601 1.00 0.00 39 CYS B N 6
ATOM 4601 C CA . CYS B 2 26 ? -5.668 0.809 -0.475 1.00 0.00 39 CYS B CA 6
ATOM 4602 C C . CYS B 2 26 ? -7.128 0.357 -0.615 1.00 0.00 39 CYS B C 6
ATOM 4603 O O . CYS B 2 26 ? -7.626 -0.371 0.241 1.00 0.00 39 CYS B O 6
ATOM 4610 N N . PRO B 2 27 ? -7.811 0.758 -1.699 1.00 0.00 40 PRO B N 6
ATOM 4611 C CA . PRO B 2 27 ? -9.182 0.388 -1.986 1.00 0.00 40 PRO B CA 6
ATOM 4612 C C . PRO B 2 27 ? -9.319 -1.078 -2.404 1.00 0.00 40 PRO B C 6
ATOM 4613 O O . PRO B 2 27 ? -10.391 -1.655 -2.225 1.00 0.00 40 PRO B O 6
ATOM 4624 N N . LYS B 2 28 ? -8.259 -1.688 -2.954 1.00 0.00 41 LYS B N 6
ATOM 4625 C CA . LYS B 2 28 ? -8.304 -3.072 -3.413 1.00 0.00 41 LYS B CA 6
ATOM 4626 C C . LYS B 2 28 ? -8.139 -4.058 -2.249 1.00 0.00 41 LYS B C 6
ATOM 4627 O O . LYS B 2 28 ? -8.508 -5.225 -2.376 1.00 0.00 41 LYS B O 6
ATOM 4646 N N . LYS B 2 29 ? -7.606 -3.590 -1.112 1.00 0.00 42 LYS B N 6
ATOM 4647 C CA . LYS B 2 29 ? -7.467 -4.367 0.107 1.00 0.00 42 LYS B CA 6
ATOM 4648 C C . LYS B 2 29 ? -8.856 -4.656 0.693 1.00 0.00 42 LYS B C 6
ATOM 4649 O O . LYS B 2 29 ? -9.723 -3.784 0.645 1.00 0.00 42 LYS B O 6
ATOM 4668 N N . PRO B 2 30 ? -9.079 -5.846 1.278 1.00 0.00 43 PRO B N 6
ATOM 4669 C CA . PRO B 2 30 ? -10.327 -6.181 1.940 1.00 0.00 43 PRO B CA 6
ATOM 4670 C C . PRO B 2 30 ? -10.372 -5.485 3.304 1.00 0.00 43 PRO B C 6
ATOM 4671 O O . PRO B 2 30 ? -9.397 -5.517 4.057 1.00 0.00 43 PRO B O 6
ATOM 4682 N N . ARG B 2 31 ? -11.496 -4.817 3.591 1.00 0.00 44 ARG B N 6
ATOM 4683 C CA . ARG B 2 31 ? -11.700 -3.989 4.774 1.00 0.00 44 ARG B CA 6
ATOM 4684 C C . ARG B 2 31 ? -13.095 -4.257 5.341 1.00 0.00 44 ARG B C 6
ATOM 4685 O O . ARG B 2 31 ? -13.966 -4.772 4.641 1.00 0.00 44 ARG B O 6
ATOM 4706 N N . GLY B 2 32 ? -13.303 -3.902 6.615 1.00 0.00 45 GLY B N 6
ATOM 4707 C CA . GLY B 2 32 ? -14.582 -4.074 7.288 1.00 0.00 45 GLY B CA 6
ATOM 4708 C C . GLY B 2 32 ? -15.636 -3.101 6.748 1.00 0.00 45 GLY B C 6
ATOM 4709 O O . GLY B 2 32 ? -15.289 -2.112 6.101 1.00 0.00 45 GLY B O 6
ATOM 4713 N N . PRO B 2 33 ? -16.926 -3.366 7.009 1.00 0.00 46 PRO B N 6
ATOM 4714 C CA . PRO B 2 33 ? -18.029 -2.539 6.545 1.00 0.00 46 PRO B CA 6
ATOM 4715 C C . PRO B 2 33 ? -18.068 -1.200 7.288 1.00 0.00 46 PRO B C 6
ATOM 4716 O O . PRO B 2 33 ? -17.493 -1.061 8.367 1.00 0.00 46 PRO B O 6
ATOM 4727 N N . ARG B 2 34 ? -18.754 -0.212 6.698 1.00 0.00 47 ARG B N 6
ATOM 4728 C CA . ARG B 2 34 ? -18.871 1.131 7.250 1.00 0.00 47 ARG B CA 6
ATOM 4729 C C . ARG B 2 34 ? -19.958 1.143 8.328 1.00 0.00 47 ARG B C 6
ATOM 4730 O O . ARG B 2 34 ? -21.057 1.655 8.117 1.00 0.00 47 ARG B O 6
ATOM 4751 N N . GLY B 2 35 ? -19.639 0.547 9.482 1.00 0.00 48 GLY B N 6
ATOM 4752 C CA . GLY B 2 35 ? -20.531 0.375 10.618 1.00 0.00 48 GLY B CA 6
ATOM 4753 C C . GLY B 2 35 ? -20.331 -1.018 11.219 1.00 0.00 48 GLY B C 6
ATOM 4754 O O . GLY B 2 35 ? -19.514 -1.789 10.719 1.00 0.00 48 GLY B O 6
ATOM 4758 N N . PRO B 2 36 ? -21.089 -1.372 12.267 1.00 0.00 49 PRO B N 6
ATOM 4759 C CA . PRO B 2 36 ? -21.043 -2.676 12.906 1.00 0.00 49 PRO B CA 6
ATOM 4760 C C . PRO B 2 36 ? -22.030 -3.584 12.170 1.00 0.00 49 PRO B C 6
ATOM 4761 O O . PRO B 2 36 ? -22.894 -4.209 12.784 1.00 0.00 49 PRO B O 6
ATOM 4772 N N . ARG B 2 37 ? -21.930 -3.617 10.836 1.00 0.00 50 ARG B N 6
ATOM 4773 C CA . ARG B 2 37 ? -22.940 -4.242 10.003 1.00 0.00 50 ARG B CA 6
ATOM 4774 C C . ARG B 2 37 ? -22.816 -5.770 10.061 1.00 0.00 50 ARG B C 6
ATOM 4775 O O . ARG B 2 37 ? -21.709 -6.273 10.258 1.00 0.00 50 ARG B O 6
ATOM 4796 N N . PRO B 2 38 ? -23.916 -6.521 9.869 1.00 0.00 51 PRO B N 6
ATOM 4797 C CA . PRO B 2 38 ? -23.887 -7.974 9.766 1.00 0.00 51 PRO B CA 6
ATOM 4798 C C . PRO B 2 38 ? -22.897 -8.471 8.710 1.00 0.00 51 PRO B C 6
ATOM 4799 O O . PRO B 2 38 ? -22.652 -7.794 7.712 1.00 0.00 51 PRO B O 6
ATOM 4810 N N . GLN B 2 39 ? -22.351 -9.673 8.927 1.00 0.00 52 GLN B N 6
ATOM 4811 C CA . GLN B 2 39 ? -21.489 -10.349 7.966 1.00 0.00 52 GLN B CA 6
ATOM 4812 C C . GLN B 2 39 ? -22.273 -10.681 6.694 1.00 0.00 52 GLN B C 6
ATOM 4813 O O . GLN B 2 39 ? -21.749 -10.545 5.590 1.00 0.00 52 GLN B O 6
ATOM 4827 N N . THR B 2 40 ? -23.529 -11.110 6.859 1.00 0.00 53 THR B N 6
ATOM 4828 C CA . THR B 2 40 ? -24.460 -11.403 5.782 1.00 0.00 53 THR B CA 6
ATOM 4829 C C . THR B 2 40 ? -25.887 -11.221 6.306 1.00 0.00 53 THR B C 6
ATOM 4830 O O . THR B 2 40 ? -26.075 -11.392 7.532 1.00 0.00 53 THR B O 6
ATOM 4997 N N . GLY B 2 1 ? 6.535 4.722 -16.120 1.00 0.00 14 GLY B N 7
ATOM 4998 C CA . GLY B 2 1 ? 7.742 4.074 -16.663 1.00 0.00 14 GLY B CA 7
ATOM 4999 C C . GLY B 2 1 ? 8.513 3.311 -15.588 1.00 0.00 14 GLY B C 7
ATOM 5000 O O . GLY B 2 1 ? 8.051 3.225 -14.452 1.00 0.00 14 GLY B O 7
ATOM 5006 N N . GLU B 2 2 ? 9.682 2.773 -15.963 1.00 0.00 15 GLU B N 7
ATOM 5007 C CA . GLU B 2 2 ? 10.606 2.050 -15.096 1.00 0.00 15 GLU B CA 7
ATOM 5008 C C . GLU B 2 2 ? 10.005 0.718 -14.627 1.00 0.00 15 GLU B C 7
ATOM 5009 O O . GLU B 2 2 ? 9.221 0.683 -13.680 1.00 0.00 15 GLU B O 7
ATOM 5021 N N . ARG B 2 3 ? 10.393 -0.384 -15.282 1.00 0.00 16 ARG B N 7
ATOM 5022 C CA . ARG B 2 3 ? 9.956 -1.726 -14.918 1.00 0.00 16 ARG B CA 7
ATOM 5023 C C . ARG B 2 3 ? 10.525 -2.119 -13.552 1.00 0.00 16 ARG B C 7
ATOM 5024 O O . ARG B 2 3 ? 9.765 -2.430 -12.636 1.00 0.00 16 ARG B O 7
ATOM 5045 N N . ARG B 2 4 ? 11.860 -2.110 -13.430 1.00 0.00 17 ARG B N 7
ATOM 5046 C CA . ARG B 2 4 ? 12.588 -2.484 -12.224 1.00 0.00 17 ARG B CA 7
ATOM 5047 C C . ARG B 2 4 ? 12.194 -3.907 -11.794 1.00 0.00 17 ARG B C 7
ATOM 5048 O O . ARG B 2 4 ? 12.366 -4.845 -12.571 1.00 0.00 17 ARG B O 7
ATOM 5069 N N . ARG B 2 5 ? 11.656 -4.067 -10.578 1.00 0.00 18 ARG B N 7
ATOM 5070 C CA . ARG B 2 5 ? 11.082 -5.298 -10.056 1.00 0.00 18 ARG B CA 7
ATOM 5071 C C . ARG B 2 5 ? 9.823 -4.931 -9.266 1.00 0.00 18 ARG B C 7
ATOM 5072 O O . ARG B 2 5 ? 9.595 -3.756 -8.973 1.00 0.00 18 ARG B O 7
ATOM 5093 N N . SER B 2 6 ? 9.013 -5.937 -8.914 1.00 0.00 19 SER B N 7
ATOM 5094 C CA . SER B 2 6 ? 7.764 -5.774 -8.184 1.00 0.00 19 SER B CA 7
ATOM 5095 C C . SER B 2 6 ? 8.025 -5.560 -6.686 1.00 0.00 19 SER B C 7
ATOM 5096 O O . SER B 2 6 ? 7.590 -6.346 -5.846 1.00 0.00 19 SER B O 7
ATOM 5104 N N . GLN B 2 7 ? 8.727 -4.470 -6.358 1.00 0.00 20 GLN B N 7
ATOM 5105 C CA . GLN B 2 7 ? 9.046 -4.071 -4.996 1.00 0.00 20 GLN B CA 7
ATOM 5106 C C . GLN B 2 7 ? 7.836 -3.400 -4.346 1.00 0.00 20 GLN B C 7
ATOM 5107 O O . GLN B 2 7 ? 6.830 -3.139 -5.001 1.00 0.00 20 GLN B O 7
ATOM 5121 N N . LEU B 2 8 ? 7.956 -3.097 -3.051 1.00 0.00 21 LEU B N 7
ATOM 5122 C CA . LEU B 2 8 ? 7.000 -2.304 -2.294 1.00 0.00 21 LEU B CA 7
ATOM 5123 C C . LEU B 2 8 ? 7.789 -1.452 -1.303 1.00 0.00 21 LEU B C 7
ATOM 5124 O O . LEU B 2 8 ? 7.970 -1.809 -0.139 1.00 0.00 21 LEU B O 7
ATOM 5140 N N . ASP B 2 9 ? 8.291 -0.327 -1.820 1.00 0.00 22 ASP B N 7
ATOM 5141 C CA . ASP B 2 9 ? 9.247 0.546 -1.158 1.00 0.00 22 ASP B CA 7
ATOM 5142 C C . ASP B 2 9 ? 8.607 1.328 -0.010 1.00 0.00 22 ASP B C 7
ATOM 5143 O O . ASP B 2 9 ? 7.427 1.169 0.302 1.00 0.00 22 ASP B O 7
ATOM 5152 N N . ARG B 2 10 ? 9.413 2.210 0.593 1.00 0.00 23 ARG B N 7
ATOM 5153 C CA . ARG B 2 10 ? 8.979 3.206 1.558 1.00 0.00 23 ARG B CA 7
ATOM 5154 C C . ARG B 2 10 ? 7.848 4.039 0.944 1.00 0.00 23 ARG B C 7
ATOM 5155 O O . ARG B 2 10 ? 6.781 4.163 1.531 1.00 0.00 23 ARG B O 7
ATOM 5176 N N . ASP B 2 11 ? 8.099 4.571 -0.256 1.00 0.00 24 ASP B N 7
ATOM 5177 C CA . ASP B 2 11 ? 7.236 5.449 -1.034 1.00 0.00 24 ASP B CA 7
ATOM 5178 C C . ASP B 2 11 ? 5.899 4.833 -1.473 1.00 0.00 24 ASP B C 7
ATOM 5179 O O . ASP B 2 11 ? 4.843 5.404 -1.207 1.00 0.00 24 ASP B O 7
ATOM 5188 N N . GLN B 2 12 ? 5.955 3.708 -2.199 1.00 0.00 25 GLN B N 7
ATOM 5189 C CA . GLN B 2 12 ? 4.809 3.131 -2.912 1.00 0.00 25 GLN B CA 7
ATOM 5190 C C . GLN B 2 12 ? 4.001 2.105 -2.101 1.00 0.00 25 GLN B C 7
ATOM 5191 O O . GLN B 2 12 ? 4.448 1.640 -1.053 1.00 0.00 25 GLN B O 7
ATOM 5205 N N . CYS B 2 13 ? 2.790 1.776 -2.592 1.00 0.00 26 CYS B N 7
ATOM 5206 C CA . CYS B 2 13 ? 1.838 0.897 -1.915 1.00 0.00 26 CYS B CA 7
ATOM 5207 C C . CYS B 2 13 ? 2.381 -0.519 -1.738 1.00 0.00 26 CYS B C 7
ATOM 5208 O O . CYS B 2 13 ? 2.921 -1.119 -2.667 1.00 0.00 26 CYS B O 7
ATOM 5215 N N . ALA B 2 14 ? 2.173 -1.057 -0.534 1.00 0.00 27 ALA B N 7
ATOM 5216 C CA . ALA B 2 14 ? 2.560 -2.393 -0.124 1.00 0.00 27 ALA B CA 7
ATOM 5217 C C . ALA B 2 14 ? 1.536 -3.452 -0.539 1.00 0.00 27 ALA B C 7
ATOM 5218 O O . ALA B 2 14 ? 1.155 -4.308 0.256 1.00 0.00 27 ALA B O 7
ATOM 5225 N N . TYR B 2 15 ? 1.079 -3.396 -1.790 1.00 0.00 28 TYR B N 7
ATOM 5226 C CA . TYR B 2 15 ? -0.014 -4.229 -2.272 1.00 0.00 28 TYR B CA 7
ATOM 5227 C C . TYR B 2 15 ? -0.087 -4.109 -3.790 1.00 0.00 28 TYR B C 7
ATOM 5228 O O . TYR B 2 15 ? -0.101 -5.101 -4.516 1.00 0.00 28 TYR B O 7
ATOM 5246 N N . CYS B 2 16 ? -0.128 -2.856 -4.244 1.00 0.00 29 CYS B N 7
ATOM 5247 C CA . CYS B 2 16 ? -0.398 -2.444 -5.610 1.00 0.00 29 CYS B CA 7
ATOM 5248 C C . CYS B 2 16 ? 0.837 -1.814 -6.229 1.00 0.00 29 CYS B C 7
ATOM 5249 O O . CYS B 2 16 ? 0.991 -1.886 -7.447 1.00 0.00 29 CYS B O 7
ATOM 5256 N N . LYS B 2 17 ? 1.688 -1.195 -5.391 1.00 0.00 30 LYS B N 7
ATOM 5257 C CA . LYS B 2 17 ? 2.808 -0.353 -5.785 1.00 0.00 30 LYS B CA 7
ATOM 5258 C C . LYS B 2 17 ? 2.385 0.541 -6.957 1.00 0.00 30 LYS B C 7
ATOM 5259 O O . LYS B 2 17 ? 2.971 0.519 -8.038 1.00 0.00 30 LYS B O 7
ATOM 5278 N N . GLU B 2 18 ? 1.304 1.292 -6.705 1.00 0.00 31 GLU B N 7
ATOM 5279 C CA . GLU B 2 18 ? 0.550 2.070 -7.675 1.00 0.00 31 GLU B CA 7
ATOM 5280 C C . GLU B 2 18 ? 1.031 3.524 -7.707 1.00 0.00 31 GLU B C 7
ATOM 5281 O O . GLU B 2 18 ? 1.786 3.961 -6.839 1.00 0.00 31 GLU B O 7
ATOM 5293 N N . LYS B 2 19 ? 0.587 4.241 -8.746 1.00 0.00 32 LYS B N 7
ATOM 5294 C CA . LYS B 2 19 ? 0.866 5.627 -9.087 1.00 0.00 32 LYS B CA 7
ATOM 5295 C C . LYS B 2 19 ? 1.029 6.542 -7.873 1.00 0.00 32 LYS B C 7
ATOM 5296 O O . LYS B 2 19 ? 2.048 7.223 -7.762 1.00 0.00 32 LYS B O 7
ATOM 5315 N N . GLY B 2 20 ? 0.017 6.604 -6.996 1.00 0.00 33 GLY B N 7
ATOM 5316 C CA . GLY B 2 20 ? -0.002 7.603 -5.941 1.00 0.00 33 GLY B CA 7
ATOM 5317 C C . GLY B 2 20 ? -0.979 7.309 -4.810 1.00 0.00 33 GLY B C 7
ATOM 5318 O O . GLY B 2 20 ? -1.819 8.146 -4.483 1.00 0.00 33 GLY B O 7
ATOM 5322 N N . HIS B 2 21 ? -0.837 6.135 -4.193 1.00 0.00 34 HIS B N 7
ATOM 5323 C CA . HIS B 2 21 ? -1.503 5.796 -2.941 1.00 0.00 34 HIS B CA 7
ATOM 5324 C C . HIS B 2 21 ? -0.593 4.846 -2.156 1.00 0.00 34 HIS B C 7
ATOM 5325 O O . HIS B 2 21 ? 0.411 4.375 -2.692 1.00 0.00 34 HIS B O 7
ATOM 5339 N N . TRP B 2 22 ? -0.924 4.594 -0.884 1.00 0.00 35 TRP B N 7
ATOM 5340 C CA . TRP B 2 22 ? -0.108 3.797 0.027 1.00 0.00 35 TRP B CA 7
ATOM 5341 C C . TRP B 2 22 ? -0.938 2.704 0.683 1.00 0.00 35 TRP B C 7
ATOM 5342 O O . TRP B 2 22 ? -2.161 2.787 0.650 1.00 0.00 35 TRP B O 7
ATOM 5363 N N . ALA B 2 23 ? -0.297 1.719 1.330 1.00 0.00 36 ALA B N 7
ATOM 5364 C CA . ALA B 2 23 ? -1.024 0.647 2.010 1.00 0.00 36 ALA B CA 7
ATOM 5365 C C . ALA B 2 23 ? -1.947 1.162 3.125 1.00 0.00 36 ALA B C 7
ATOM 5366 O O . ALA B 2 23 ? -2.844 0.435 3.546 1.00 0.00 36 ALA B O 7
ATOM 5373 N N . LYS B 2 24 ? -1.774 2.414 3.577 1.00 0.00 37 LYS B N 7
ATOM 5374 C CA . LYS B 2 24 ? -2.721 3.081 4.462 1.00 0.00 37 LYS B CA 7
ATOM 5375 C C . LYS B 2 24 ? -4.063 3.287 3.747 1.00 0.00 37 LYS B C 7
ATOM 5376 O O . LYS B 2 24 ? -5.102 2.823 4.211 1.00 0.00 37 LYS B O 7
ATOM 5395 N N . ASP B 2 25 ? -4.017 4.016 2.628 1.00 0.00 38 ASP B N 7
ATOM 5396 C CA . ASP B 2 25 ? -5.169 4.486 1.862 1.00 0.00 38 ASP B CA 7
ATOM 5397 C C . ASP B 2 25 ? -5.768 3.400 0.959 1.00 0.00 38 ASP B C 7
ATOM 5398 O O . ASP B 2 25 ? -6.954 3.450 0.637 1.00 0.00 38 ASP B O 7
ATOM 5407 N N . CYS B 2 26 ? -4.923 2.455 0.535 1.00 0.00 39 CYS B N 7
ATOM 5408 C CA . CYS B 2 26 ? -5.138 1.446 -0.486 1.00 0.00 39 CYS B CA 7
ATOM 5409 C C . CYS B 2 26 ? -6.567 0.893 -0.571 1.00 0.00 39 CYS B C 7
ATOM 5410 O O . CYS B 2 26 ? -7.095 0.420 0.434 1.00 0.00 39 CYS B O 7
ATOM 5417 N N . PRO B 2 27 ? -7.191 0.918 -1.764 1.00 0.00 40 PRO B N 7
ATOM 5418 C CA . PRO B 2 27 ? -8.541 0.435 -1.983 1.00 0.00 40 PRO B CA 7
ATOM 5419 C C . PRO B 2 27 ? -8.567 -1.092 -2.080 1.00 0.00 40 PRO B C 7
ATOM 5420 O O . PRO B 2 27 ? -9.552 -1.716 -1.689 1.00 0.00 40 PRO B O 7
ATOM 5431 N N . LYS B 2 28 ? -7.486 -1.691 -2.598 1.00 0.00 41 LYS B N 7
ATOM 5432 C CA . LYS B 2 28 ? -7.357 -3.134 -2.751 1.00 0.00 41 LYS B CA 7
ATOM 5433 C C . LYS B 2 28 ? -7.112 -3.838 -1.413 1.00 0.00 41 LYS B C 7
ATOM 5434 O O . LYS B 2 28 ? -7.244 -5.058 -1.331 1.00 0.00 41 LYS B O 7
ATOM 5453 N N . LYS B 2 29 ? -6.762 -3.076 -0.369 1.00 0.00 42 LYS B N 7
ATOM 5454 C CA . LYS B 2 29 ? -6.526 -3.590 0.970 1.00 0.00 42 LYS B CA 7
ATOM 5455 C C . LYS B 2 29 ? -7.798 -4.272 1.494 1.00 0.00 42 LYS B C 7
ATOM 5456 O O . LYS B 2 29 ? -8.863 -3.654 1.462 1.00 0.00 42 LYS B O 7
ATOM 5475 N N . PRO B 2 30 ? -7.720 -5.527 1.972 1.00 0.00 43 PRO B N 7
ATOM 5476 C CA . PRO B 2 30 ? -8.885 -6.277 2.412 1.00 0.00 43 PRO B CA 7
ATOM 5477 C C . PRO B 2 30 ? -9.505 -5.605 3.637 1.00 0.00 43 PRO B C 7
ATOM 5478 O O . PRO B 2 30 ? -8.817 -5.380 4.633 1.00 0.00 43 PRO B O 7
ATOM 5489 N N . ARG B 2 31 ? -10.798 -5.267 3.531 1.00 0.00 44 ARG B N 7
ATOM 5490 C CA . ARG B 2 31 ? -11.581 -4.515 4.506 1.00 0.00 44 ARG B CA 7
ATOM 5491 C C . ARG B 2 31 ? -10.818 -3.317 5.095 1.00 0.00 44 ARG B C 7
ATOM 5492 O O . ARG B 2 31 ? -10.905 -3.046 6.293 1.00 0.00 44 ARG B O 7
ATOM 5513 N N . GLY B 2 32 ? -10.090 -2.583 4.242 1.00 0.00 45 GLY B N 7
ATOM 5514 C CA . GLY B 2 32 ? -9.244 -1.477 4.657 1.00 0.00 45 GLY B CA 7
ATOM 5515 C C . GLY B 2 32 ? -10.051 -0.190 4.852 1.00 0.00 45 GLY B C 7
ATOM 5516 O O . GLY B 2 32 ? -10.619 0.003 5.926 1.00 0.00 45 GLY B O 7
ATOM 5520 N N . PRO B 2 33 ? -10.096 0.705 3.850 1.00 0.00 46 PRO B N 7
ATOM 5521 C CA . PRO B 2 33 ? -10.719 2.016 3.966 1.00 0.00 46 PRO B CA 7
ATOM 5522 C C . PRO B 2 33 ? -12.245 1.908 3.969 1.00 0.00 46 PRO B C 7
ATOM 5523 O O . PRO B 2 33 ? -12.807 0.966 3.412 1.00 0.00 46 PRO B O 7
ATOM 5534 N N . ARG B 2 34 ? -12.906 2.886 4.603 1.00 0.00 47 ARG B N 7
ATOM 5535 C CA . ARG B 2 34 ? -14.354 2.937 4.756 1.00 0.00 47 ARG B CA 7
ATOM 5536 C C . ARG B 2 34 ? -15.053 2.789 3.401 1.00 0.00 47 ARG B C 7
ATOM 5537 O O . ARG B 2 34 ? -14.742 3.511 2.455 1.00 0.00 47 ARG B O 7
ATOM 5558 N N . GLY B 2 35 ? -15.989 1.839 3.319 1.00 0.00 48 GLY B N 7
ATOM 5559 C CA . GLY B 2 35 ? -16.700 1.501 2.099 1.00 0.00 48 GLY B CA 7
ATOM 5560 C C . GLY B 2 35 ? -17.691 0.371 2.386 1.00 0.00 48 GLY B C 7
ATOM 5561 O O . GLY B 2 35 ? -18.024 0.138 3.549 1.00 0.00 48 GLY B O 7
ATOM 5565 N N . PRO B 2 36 ? -18.146 -0.359 1.354 1.00 0.00 49 PRO B N 7
ATOM 5566 C CA . PRO B 2 36 ? -19.056 -1.483 1.481 1.00 0.00 49 PRO B CA 7
ATOM 5567 C C . PRO B 2 36 ? -18.200 -2.715 1.773 1.00 0.00 49 PRO B C 7
ATOM 5568 O O . PRO B 2 36 ? -18.183 -3.680 1.010 1.00 0.00 49 PRO B O 7
ATOM 5579 N N . ARG B 2 37 ? -17.443 -2.646 2.873 1.00 0.00 50 ARG B N 7
ATOM 5580 C CA . ARG B 2 37 ? -16.406 -3.609 3.174 1.00 0.00 50 ARG B CA 7
ATOM 5581 C C . ARG B 2 37 ? -16.986 -4.987 3.516 1.00 0.00 50 ARG B C 7
ATOM 5582 O O . ARG B 2 37 ? -18.092 -5.063 4.049 1.00 0.00 50 ARG B O 7
ATOM 5603 N N . PRO B 2 38 ? -16.230 -6.073 3.272 1.00 0.00 51 PRO B N 7
ATOM 5604 C CA . PRO B 2 38 ? -16.558 -7.413 3.740 1.00 0.00 51 PRO B CA 7
ATOM 5605 C C . PRO B 2 38 ? -16.838 -7.460 5.246 1.00 0.00 51 PRO B C 7
ATOM 5606 O O . PRO B 2 38 ? -17.837 -8.043 5.662 1.00 0.00 51 PRO B O 7
ATOM 5617 N N . GLN B 2 39 ? -15.942 -6.864 6.049 1.00 0.00 52 GLN B N 7
ATOM 5618 C CA . GLN B 2 39 ? -15.966 -6.884 7.511 1.00 0.00 52 GLN B CA 7
ATOM 5619 C C . GLN B 2 39 ? -15.831 -8.309 8.065 1.00 0.00 52 GLN B C 7
ATOM 5620 O O . GLN B 2 39 ? -15.701 -9.271 7.308 1.00 0.00 52 GLN B O 7
ATOM 5634 N N . THR B 2 40 ? -15.789 -8.428 9.395 1.00 0.00 53 THR B N 7
ATOM 5635 C CA . THR B 2 40 ? -15.598 -9.680 10.112 1.00 0.00 53 THR B CA 7
ATOM 5636 C C . THR B 2 40 ? -16.029 -9.474 11.566 1.00 0.00 53 THR B C 7
ATOM 5637 O O . THR B 2 40 ? -15.860 -8.335 12.056 1.00 0.00 53 THR B O 7
ATOM 5804 N N . GLY B 2 1 ? 20.705 3.041 6.110 1.00 0.00 14 GLY B N 8
ATOM 5805 C CA . GLY B 2 1 ? 20.312 1.692 5.667 1.00 0.00 14 GLY B CA 8
ATOM 5806 C C . GLY B 2 1 ? 20.622 1.462 4.190 1.00 0.00 14 GLY B C 8
ATOM 5807 O O . GLY B 2 1 ? 21.234 2.314 3.548 1.00 0.00 14 GLY B O 8
ATOM 5813 N N . GLU B 2 2 ? 20.192 0.311 3.659 1.00 0.00 15 GLU B N 8
ATOM 5814 C CA . GLU B 2 2 ? 20.377 -0.043 2.259 1.00 0.00 15 GLU B CA 8
ATOM 5815 C C . GLU B 2 2 ? 19.483 0.834 1.374 1.00 0.00 15 GLU B C 8
ATOM 5816 O O . GLU B 2 2 ? 18.445 1.324 1.820 1.00 0.00 15 GLU B O 8
ATOM 5828 N N . ARG B 2 3 ? 19.888 1.014 0.113 1.00 0.00 16 ARG B N 8
ATOM 5829 C CA . ARG B 2 3 ? 19.089 1.666 -0.917 1.00 0.00 16 ARG B CA 8
ATOM 5830 C C . ARG B 2 3 ? 17.820 0.855 -1.203 1.00 0.00 16 ARG B C 8
ATOM 5831 O O . ARG B 2 3 ? 17.714 -0.308 -0.810 1.00 0.00 16 ARG B O 8
ATOM 5852 N N . ARG B 2 4 ? 16.861 1.464 -1.912 1.00 0.00 17 ARG B N 8
ATOM 5853 C CA . ARG B 2 4 ? 15.655 0.775 -2.350 1.00 0.00 17 ARG B CA 8
ATOM 5854 C C . ARG B 2 4 ? 16.002 -0.413 -3.249 1.00 0.00 17 ARG B C 8
ATOM 5855 O O . ARG B 2 4 ? 16.970 -0.364 -4.007 1.00 0.00 17 ARG B O 8
ATOM 5876 N N . ARG B 2 5 ? 15.169 -1.455 -3.178 1.00 0.00 18 ARG B N 8
ATOM 5877 C CA . ARG B 2 5 ? 15.196 -2.593 -4.084 1.00 0.00 18 ARG B CA 8
ATOM 5878 C C . ARG B 2 5 ? 14.014 -2.474 -5.049 1.00 0.00 18 ARG B C 8
ATOM 5879 O O . ARG B 2 5 ? 13.204 -1.553 -4.942 1.00 0.00 18 ARG B O 8
ATOM 5900 N N . SER B 2 6 ? 13.916 -3.409 -5.998 1.00 0.00 19 SER B N 8
ATOM 5901 C CA . SER B 2 6 ? 12.827 -3.483 -6.958 1.00 0.00 19 SER B CA 8
ATOM 5902 C C . SER B 2 6 ? 11.574 -4.047 -6.279 1.00 0.00 19 SER B C 8
ATOM 5903 O O . SER B 2 6 ? 11.184 -5.184 -6.539 1.00 0.00 19 SER B O 8
ATOM 5911 N N . GLN B 2 7 ? 10.960 -3.255 -5.391 1.00 0.00 20 GLN B N 8
ATOM 5912 C CA . GLN B 2 7 ? 9.850 -3.681 -4.552 1.00 0.00 20 GLN B CA 8
ATOM 5913 C C . GLN B 2 7 ? 9.051 -2.473 -4.054 1.00 0.00 20 GLN B C 8
ATOM 5914 O O . GLN B 2 7 ? 9.300 -1.336 -4.450 1.00 0.00 20 GLN B O 8
ATOM 5928 N N . LEU B 2 8 ? 8.097 -2.751 -3.160 1.00 0.00 21 LEU B N 8
ATOM 5929 C CA . LEU B 2 8 ? 7.281 -1.778 -2.447 1.00 0.00 21 LEU B CA 8
ATOM 5930 C C . LEU B 2 8 ? 8.113 -0.697 -1.745 1.00 0.00 21 LEU B C 8
ATOM 5931 O O . LEU B 2 8 ? 7.945 0.489 -2.032 1.00 0.00 21 LEU B O 8
ATOM 5947 N N . ASP B 2 9 ? 8.985 -1.110 -0.816 1.00 0.00 22 ASP B N 8
ATOM 5948 C CA . ASP B 2 9 ? 9.750 -0.243 0.073 1.00 0.00 22 ASP B CA 8
ATOM 5949 C C . ASP B 2 9 ? 8.807 0.650 0.895 1.00 0.00 22 ASP B C 8
ATOM 5950 O O . ASP B 2 9 ? 7.677 0.261 1.191 1.00 0.00 22 ASP B O 8
ATOM 5959 N N . ARG B 2 10 ? 9.273 1.844 1.279 1.00 0.00 23 ARG B N 8
ATOM 5960 C CA . ARG B 2 10 ? 8.499 2.801 2.056 1.00 0.00 23 ARG B CA 8
ATOM 5961 C C . ARG B 2 10 ? 7.660 3.700 1.164 1.00 0.00 23 ARG B C 8
ATOM 5962 O O . ARG B 2 10 ? 6.557 4.057 1.541 1.00 0.00 23 ARG B O 8
ATOM 5983 N N . ASP B 2 11 ? 8.174 4.051 -0.011 1.00 0.00 24 ASP B N 8
ATOM 5984 C CA . ASP B 2 11 ? 7.507 4.879 -1.003 1.00 0.00 24 ASP B CA 8
ATOM 5985 C C . ASP B 2 11 ? 6.111 4.356 -1.377 1.00 0.00 24 ASP B C 8
ATOM 5986 O O . ASP B 2 11 ? 5.128 5.088 -1.265 1.00 0.00 24 ASP B O 8
ATOM 5995 N N . GLN B 2 12 ? 6.033 3.101 -1.839 1.00 0.00 25 GLN B N 8
ATOM 5996 C CA . GLN B 2 12 ? 4.838 2.534 -2.462 1.00 0.00 25 GLN B CA 8
ATOM 5997 C C . GLN B 2 12 ? 4.033 1.627 -1.521 1.00 0.00 25 GLN B C 8
ATOM 5998 O O . GLN B 2 12 ? 4.520 1.237 -0.460 1.00 0.00 25 GLN B O 8
ATOM 6012 N N . CYS B 2 13 ? 2.803 1.274 -1.937 1.00 0.00 26 CYS B N 8
ATOM 6013 C CA . CYS B 2 13 ? 1.929 0.356 -1.210 1.00 0.00 26 CYS B CA 8
ATOM 6014 C C . CYS B 2 13 ? 2.568 -1.019 -1.049 1.00 0.00 26 CYS B C 8
ATOM 6015 O O . CYS B 2 13 ? 3.026 -1.627 -2.016 1.00 0.00 26 CYS B O 8
ATOM 6022 N N . ALA B 2 14 ? 2.538 -1.516 0.189 1.00 0.00 27 ALA B N 8
ATOM 6023 C CA . ALA B 2 14 ? 3.025 -2.821 0.593 1.00 0.00 27 ALA B CA 8
ATOM 6024 C C . ALA B 2 14 ? 2.051 -3.944 0.219 1.00 0.00 27 ALA B C 8
ATOM 6025 O O . ALA B 2 14 ? 1.710 -4.785 1.048 1.00 0.00 27 ALA B O 8
ATOM 6032 N N . TYR B 2 15 ? 1.575 -3.962 -1.026 1.00 0.00 28 TYR B N 8
ATOM 6033 C CA . TYR B 2 15 ? 0.498 -4.849 -1.441 1.00 0.00 28 TYR B CA 8
ATOM 6034 C C . TYR B 2 15 ? 0.387 -4.783 -2.961 1.00 0.00 28 TYR B C 8
ATOM 6035 O O . TYR B 2 15 ? 0.443 -5.805 -3.643 1.00 0.00 28 TYR B O 8
ATOM 6053 N N . CYS B 2 16 ? 0.261 -3.554 -3.467 1.00 0.00 29 CYS B N 8
ATOM 6054 C CA . CYS B 2 16 ? -0.070 -3.233 -4.854 1.00 0.00 29 CYS B CA 8
ATOM 6055 C C . CYS B 2 16 ? 1.039 -2.426 -5.511 1.00 0.00 29 CYS B C 8
ATOM 6056 O O . CYS B 2 16 ? 1.179 -2.471 -6.732 1.00 0.00 29 CYS B O 8
ATOM 6063 N N . LYS B 2 17 ? 1.789 -1.670 -4.695 1.00 0.00 30 LYS B N 8
ATOM 6064 C CA . LYS B 2 17 ? 2.757 -0.667 -5.096 1.00 0.00 30 LYS B CA 8
ATOM 6065 C C . LYS B 2 17 ? 2.243 0.138 -6.293 1.00 0.00 30 LYS B C 8
ATOM 6066 O O . LYS B 2 17 ? 2.883 0.222 -7.340 1.00 0.00 30 LYS B O 8
ATOM 6085 N N . GLU B 2 18 ? 1.050 0.716 -6.100 1.00 0.00 31 GLU B N 8
ATOM 6086 C CA . GLU B 2 18 ? 0.320 1.488 -7.093 1.00 0.00 31 GLU B CA 8
ATOM 6087 C C . GLU B 2 18 ? 0.796 2.944 -7.088 1.00 0.00 31 GLU B C 8
ATOM 6088 O O . GLU B 2 18 ? 1.481 3.384 -6.166 1.00 0.00 31 GLU B O 8
ATOM 6100 N N . LYS B 2 19 ? 0.413 3.666 -8.147 1.00 0.00 32 LYS B N 8
ATOM 6101 C CA . LYS B 2 19 ? 0.700 5.061 -8.439 1.00 0.00 32 LYS B CA 8
ATOM 6102 C C . LYS B 2 19 ? 0.736 5.960 -7.201 1.00 0.00 32 LYS B C 8
ATOM 6103 O O . LYS B 2 19 ? 1.737 6.639 -6.980 1.00 0.00 32 LYS B O 8
ATOM 6122 N N . GLY B 2 20 ? -0.360 6.005 -6.429 1.00 0.00 33 GLY B N 8
ATOM 6123 C CA . GLY B 2 20 ? -0.504 6.989 -5.367 1.00 0.00 33 GLY B CA 8
ATOM 6124 C C . GLY B 2 20 ? -1.404 6.550 -4.216 1.00 0.00 33 GLY B C 8
ATOM 6125 O O . GLY B 2 20 ? -2.289 7.305 -3.818 1.00 0.00 33 GLY B O 8
ATOM 6129 N N . HIS B 2 21 ? -1.166 5.355 -3.660 1.00 0.00 34 HIS B N 8
ATOM 6130 C CA . HIS B 2 21 ? -1.779 4.937 -2.402 1.00 0.00 34 HIS B CA 8
ATOM 6131 C C . HIS B 2 21 ? -0.778 4.066 -1.636 1.00 0.00 34 HIS B C 8
ATOM 6132 O O . HIS B 2 21 ? 0.264 3.704 -2.186 1.00 0.00 34 HIS B O 8
ATOM 6146 N N . TRP B 2 22 ? -1.073 3.761 -0.365 1.00 0.00 35 TRP B N 8
ATOM 6147 C CA . TRP B 2 22 ? -0.157 3.074 0.541 1.00 0.00 35 TRP B CA 8
ATOM 6148 C C . TRP B 2 22 ? -0.862 1.946 1.294 1.00 0.00 35 TRP B C 8
ATOM 6149 O O . TRP B 2 22 ? -2.089 1.910 1.296 1.00 0.00 35 TRP B O 8
ATOM 6170 N N . ALA B 2 23 ? -0.118 1.044 1.960 1.00 0.00 36 ALA B N 8
ATOM 6171 C CA . ALA B 2 23 ? -0.740 -0.065 2.694 1.00 0.00 36 ALA B CA 8
ATOM 6172 C C . ALA B 2 23 ? -1.649 0.421 3.837 1.00 0.00 36 ALA B C 8
ATOM 6173 O O . ALA B 2 23 ? -2.455 -0.363 4.337 1.00 0.00 36 ALA B O 8
ATOM 6180 N N . LYS B 2 24 ? -1.560 1.707 4.221 1.00 0.00 37 LYS B N 8
ATOM 6181 C CA . LYS B 2 24 ? -2.514 2.360 5.110 1.00 0.00 37 LYS B CA 8
ATOM 6182 C C . LYS B 2 24 ? -3.882 2.463 4.424 1.00 0.00 37 LYS B C 8
ATOM 6183 O O . LYS B 2 24 ? -4.892 1.992 4.942 1.00 0.00 37 LYS B O 8
ATOM 6202 N N . ASP B 2 25 ? -3.885 3.146 3.275 1.00 0.00 38 ASP B N 8
ATOM 6203 C CA . ASP B 2 25 ? -5.055 3.590 2.522 1.00 0.00 38 ASP B CA 8
ATOM 6204 C C . ASP B 2 25 ? -5.671 2.499 1.641 1.00 0.00 38 ASP B C 8
ATOM 6205 O O . ASP B 2 25 ? -6.843 2.590 1.281 1.00 0.00 38 ASP B O 8
ATOM 6214 N N . CYS B 2 26 ? -4.857 1.505 1.271 1.00 0.00 39 CYS B N 8
ATOM 6215 C CA . CYS B 2 26 ? -5.095 0.484 0.272 1.00 0.00 39 CYS B CA 8
ATOM 6216 C C . CYS B 2 26 ? -6.563 0.057 0.109 1.00 0.00 39 CYS B C 8
ATOM 6217 O O . CYS B 2 26 ? -7.130 -0.535 1.027 1.00 0.00 39 CYS B O 8
ATOM 6224 N N . PRO B 2 27 ? -7.183 0.342 -1.052 1.00 0.00 40 PRO B N 8
ATOM 6225 C CA . PRO B 2 27 ? -8.572 0.031 -1.329 1.00 0.00 40 PRO B CA 8
ATOM 6226 C C . PRO B 2 27 ? -8.732 -1.394 -1.869 1.00 0.00 40 PRO B C 8
ATOM 6227 O O . PRO B 2 27 ? -9.806 -1.979 -1.747 1.00 0.00 40 PRO B O 8
ATOM 6238 N N . LYS B 2 28 ? -7.670 -1.950 -2.468 1.00 0.00 41 LYS B N 8
ATOM 6239 C CA . LYS B 2 28 ? -7.623 -3.311 -2.978 1.00 0.00 41 LYS B CA 8
ATOM 6240 C C . LYS B 2 28 ? -7.723 -4.270 -1.790 1.00 0.00 41 LYS B C 8
ATOM 6241 O O . LYS B 2 28 ? -8.484 -5.235 -1.798 1.00 0.00 41 LYS B O 8
ATOM 6260 N N . LYS B 2 29 ? -6.940 -3.943 -0.761 1.00 0.00 42 LYS B N 8
ATOM 6261 C CA . LYS B 2 29 ? -6.892 -4.548 0.551 1.00 0.00 42 LYS B CA 8
ATOM 6262 C C . LYS B 2 29 ? -8.189 -4.224 1.300 1.00 0.00 42 LYS B C 8
ATOM 6263 O O . LYS B 2 29 ? -8.811 -3.201 1.010 1.00 0.00 42 LYS B O 8
ATOM 6282 N N . PRO B 2 30 ? -8.615 -5.058 2.266 1.00 0.00 43 PRO B N 8
ATOM 6283 C CA . PRO B 2 30 ? -9.826 -4.822 3.038 1.00 0.00 43 PRO B CA 8
ATOM 6284 C C . PRO B 2 30 ? -9.527 -3.801 4.143 1.00 0.00 43 PRO B C 8
ATOM 6285 O O . PRO B 2 30 ? -9.562 -4.118 5.332 1.00 0.00 43 PRO B O 8
ATOM 6296 N N . ARG B 2 31 ? -9.209 -2.570 3.724 1.00 0.00 44 ARG B N 8
ATOM 6297 C CA . ARG B 2 31 ? -8.784 -1.465 4.569 1.00 0.00 44 ARG B CA 8
ATOM 6298 C C . ARG B 2 31 ? -9.113 -0.156 3.837 1.00 0.00 44 ARG B C 8
ATOM 6299 O O . ARG B 2 31 ? -8.260 0.715 3.676 1.00 0.00 44 ARG B O 8
ATOM 6320 N N . GLY B 2 32 ? -10.363 -0.036 3.374 1.00 0.00 45 GLY B N 8
ATOM 6321 C CA . GLY B 2 32 ? -10.833 1.105 2.607 1.00 0.00 45 GLY B CA 8
ATOM 6322 C C . GLY B 2 32 ? -12.334 0.958 2.358 1.00 0.00 45 GLY B C 8
ATOM 6323 O O . GLY B 2 32 ? -13.122 1.552 3.092 1.00 0.00 45 GLY B O 8
ATOM 6327 N N . PRO B 2 33 ? -12.749 0.151 1.365 1.00 0.00 46 PRO B N 8
ATOM 6328 C CA . PRO B 2 33 ? -14.145 -0.169 1.102 1.00 0.00 46 PRO B CA 8
ATOM 6329 C C . PRO B 2 33 ? -14.634 -1.196 2.131 1.00 0.00 46 PRO B C 8
ATOM 6330 O O . PRO B 2 33 ? -14.898 -2.350 1.801 1.00 0.00 46 PRO B O 8
ATOM 6341 N N . ARG B 2 34 ? -14.726 -0.769 3.395 1.00 0.00 47 ARG B N 8
ATOM 6342 C CA . ARG B 2 34 ? -15.020 -1.626 4.530 1.00 0.00 47 ARG B CA 8
ATOM 6343 C C . ARG B 2 34 ? -15.639 -0.759 5.624 1.00 0.00 47 ARG B C 8
ATOM 6344 O O . ARG B 2 34 ? -14.926 -0.067 6.348 1.00 0.00 47 ARG B O 8
ATOM 6365 N N . GLY B 2 35 ? -16.974 -0.779 5.708 1.00 0.00 48 GLY B N 8
ATOM 6366 C CA . GLY B 2 35 ? -17.762 0.107 6.552 1.00 0.00 48 GLY B CA 8
ATOM 6367 C C . GLY B 2 35 ? -18.941 0.640 5.735 1.00 0.00 48 GLY B C 8
ATOM 6368 O O . GLY B 2 35 ? -19.029 1.856 5.575 1.00 0.00 48 GLY B O 8
ATOM 6372 N N . PRO B 2 36 ? -19.808 -0.247 5.190 1.00 0.00 49 PRO B N 8
ATOM 6373 C CA . PRO B 2 36 ? -20.925 0.023 4.304 1.00 0.00 49 PRO B CA 8
ATOM 6374 C C . PRO B 2 36 ? -20.623 1.209 3.416 1.00 0.00 49 PRO B C 8
ATOM 6375 O O . PRO B 2 36 ? -21.311 2.225 3.358 1.00 0.00 49 PRO B O 8
ATOM 6386 N N . ARG B 2 37 ? -19.483 0.960 2.767 1.00 0.00 50 ARG B N 8
ATOM 6387 C CA . ARG B 2 37 ? -18.621 1.792 1.986 1.00 0.00 50 ARG B CA 8
ATOM 6388 C C . ARG B 2 37 ? -18.469 3.201 2.579 1.00 0.00 50 ARG B C 8
ATOM 6389 O O . ARG B 2 37 ? -19.327 4.049 2.338 1.00 0.00 50 ARG B O 8
ATOM 6410 N N . PRO B 2 38 ? -17.377 3.490 3.310 1.00 0.00 51 PRO B N 8
ATOM 6411 C CA . PRO B 2 38 ? -17.126 4.797 3.899 1.00 0.00 51 PRO B CA 8
ATOM 6412 C C . PRO B 2 38 ? -16.499 5.725 2.848 1.00 0.00 51 PRO B C 8
ATOM 6413 O O . PRO B 2 38 ? -15.409 6.257 3.047 1.00 0.00 51 PRO B O 8
ATOM 6424 N N . GLN B 2 39 ? -17.199 5.898 1.719 1.00 0.00 52 GLN B N 8
ATOM 6425 C CA . GLN B 2 39 ? -16.759 6.628 0.539 1.00 0.00 52 GLN B CA 8
ATOM 6426 C C . GLN B 2 39 ? -15.358 6.188 0.099 1.00 0.00 52 GLN B C 8
ATOM 6427 O O . GLN B 2 39 ? -14.381 6.916 0.269 1.00 0.00 52 GLN B O 8
ATOM 6441 N N . THR B 2 40 ? -15.276 4.987 -0.484 1.00 0.00 53 THR B N 8
ATOM 6442 C CA . THR B 2 40 ? -14.064 4.459 -1.091 1.00 0.00 53 THR B CA 8
ATOM 6443 C C . THR B 2 40 ? -14.474 3.642 -2.315 1.00 0.00 53 THR B C 8
ATOM 6444 O O . THR B 2 40 ? -14.934 2.497 -2.118 1.00 0.00 53 THR B O 8
ATOM 6611 N N . GLY B 2 1 ? 18.738 7.493 -11.691 1.00 0.00 14 GLY B N 9
ATOM 6612 C CA . GLY B 2 1 ? 17.363 6.994 -11.517 1.00 0.00 14 GLY B CA 9
ATOM 6613 C C . GLY B 2 1 ? 17.157 6.352 -10.147 1.00 0.00 14 GLY B C 9
ATOM 6614 O O . GLY B 2 1 ? 18.025 6.459 -9.282 1.00 0.00 14 GLY B O 9
ATOM 6620 N N . GLU B 2 2 ? 16.010 5.684 -9.970 1.00 0.00 15 GLU B N 9
ATOM 6621 C CA . GLU B 2 2 ? 15.638 4.946 -8.769 1.00 0.00 15 GLU B CA 9
ATOM 6622 C C . GLU B 2 2 ? 15.540 5.880 -7.554 1.00 0.00 15 GLU B C 9
ATOM 6623 O O . GLU B 2 2 ? 14.517 6.544 -7.387 1.00 0.00 15 GLU B O 9
ATOM 6635 N N . ARG B 2 3 ? 16.593 5.933 -6.726 1.00 0.00 16 ARG B N 9
ATOM 6636 C CA . ARG B 2 3 ? 16.701 6.715 -5.500 1.00 0.00 16 ARG B CA 9
ATOM 6637 C C . ARG B 2 3 ? 15.633 6.313 -4.475 1.00 0.00 16 ARG B C 9
ATOM 6638 O O . ARG B 2 3 ? 15.925 5.547 -3.560 1.00 0.00 16 ARG B O 9
ATOM 6659 N N . ARG B 2 4 ? 14.407 6.831 -4.624 1.00 0.00 17 ARG B N 9
ATOM 6660 C CA . ARG B 2 4 ? 13.268 6.501 -3.778 1.00 0.00 17 ARG B CA 9
ATOM 6661 C C . ARG B 2 4 ? 12.525 5.295 -4.356 1.00 0.00 17 ARG B C 9
ATOM 6662 O O . ARG B 2 4 ? 12.152 4.394 -3.609 1.00 0.00 17 ARG B O 9
ATOM 6683 N N . ARG B 2 5 ? 12.281 5.302 -5.674 1.00 0.00 18 ARG B N 9
ATOM 6684 C CA . ARG B 2 5 ? 11.406 4.345 -6.335 1.00 0.00 18 ARG B CA 9
ATOM 6685 C C . ARG B 2 5 ? 12.195 3.167 -6.907 1.00 0.00 18 ARG B C 9
ATOM 6686 O O . ARG B 2 5 ? 12.562 3.181 -8.081 1.00 0.00 18 ARG B O 9
ATOM 6707 N N . SER B 2 6 ? 12.419 2.139 -6.082 1.00 0.00 19 SER B N 9
ATOM 6708 C CA . SER B 2 6 ? 12.943 0.852 -6.511 1.00 0.00 19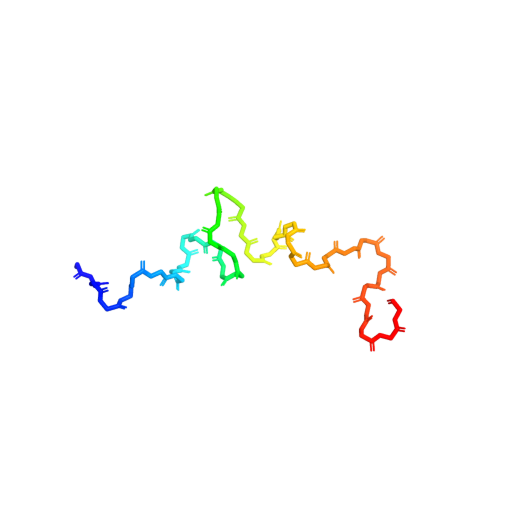 SER B CA 9
ATOM 6709 C C . SER B 2 6 ? 11.727 -0.058 -6.720 1.00 0.00 19 SER B C 9
ATOM 6710 O O . SER B 2 6 ? 11.102 0.008 -7.778 1.00 0.00 19 SER B O 9
ATOM 6718 N N . GLN B 2 7 ? 11.369 -0.872 -5.720 1.00 0.00 20 GLN B N 9
ATOM 6719 C CA . GLN B 2 7 ? 10.124 -1.628 -5.666 1.00 0.00 20 GLN B CA 9
ATOM 6720 C C . GLN B 2 7 ? 9.709 -1.729 -4.202 1.00 0.00 20 GLN B C 9
ATOM 6721 O O . GLN B 2 7 ? 10.554 -1.632 -3.311 1.00 0.00 20 GLN B O 9
ATOM 6735 N N . LEU B 2 8 ? 8.409 -1.944 -3.972 1.00 0.00 21 LEU B N 9
ATOM 6736 C CA . LEU B 2 8 ? 7.775 -2.033 -2.667 1.00 0.00 21 LEU B CA 9
ATOM 6737 C C . LEU B 2 8 ? 8.344 -1.008 -1.677 1.00 0.00 21 LEU B C 9
ATOM 6738 O O . LEU B 2 8 ? 8.764 -1.342 -0.569 1.00 0.00 21 LEU B O 9
ATOM 6754 N N . ASP B 2 9 ? 8.371 0.254 -2.117 1.00 0.00 22 ASP B N 9
ATOM 6755 C CA . ASP B 2 9 ? 9.057 1.342 -1.442 1.00 0.00 22 ASP B CA 9
ATOM 6756 C C . ASP B 2 9 ? 8.160 1.995 -0.394 1.00 0.00 22 ASP B C 9
ATOM 6757 O O . ASP B 2 9 ? 7.011 1.599 -0.198 1.00 0.00 22 ASP B O 9
ATOM 6766 N N . ARG B 2 10 ? 8.696 3.032 0.255 1.00 0.00 23 ARG B N 9
ATOM 6767 C CA . ARG B 2 10 ? 7.930 3.918 1.118 1.00 0.00 23 ARG B CA 9
ATOM 6768 C C . ARG B 2 10 ? 7.024 4.814 0.282 1.00 0.00 23 ARG B C 9
ATOM 6769 O O . ARG B 2 10 ? 6.017 5.302 0.773 1.00 0.00 23 ARG B O 9
ATOM 6790 N N . ASP B 2 11 ? 7.385 5.030 -0.982 1.00 0.00 24 ASP B N 9
ATOM 6791 C CA . ASP B 2 11 ? 6.527 5.677 -1.962 1.00 0.00 24 ASP B CA 9
ATOM 6792 C C . ASP B 2 11 ? 5.296 4.819 -2.277 1.00 0.00 24 ASP B C 9
ATOM 6793 O O . ASP B 2 11 ? 4.161 5.277 -2.159 1.00 0.00 24 ASP B O 9
ATOM 6802 N N . GLN B 2 12 ? 5.550 3.578 -2.704 1.00 0.00 25 GLN B N 9
ATOM 6803 C CA . GLN B 2 12 ? 4.567 2.674 -3.287 1.00 0.00 25 GLN B CA 9
ATOM 6804 C C . GLN B 2 12 ? 3.716 1.921 -2.261 1.00 0.00 25 GLN B C 9
ATOM 6805 O O . GLN B 2 12 ? 4.176 1.626 -1.159 1.00 0.00 25 GLN B O 9
ATOM 6819 N N . CYS B 2 13 ? 2.485 1.565 -2.666 1.00 0.00 26 CYS B N 9
ATOM 6820 C CA . CYS B 2 13 ? 1.625 0.660 -1.907 1.00 0.00 26 CYS B CA 9
ATOM 6821 C C . CYS B 2 13 ? 2.306 -0.689 -1.790 1.00 0.00 26 CYS B C 9
ATOM 6822 O O . CYS B 2 13 ? 2.831 -1.214 -2.763 1.00 0.00 26 CYS B O 9
ATOM 6829 N N . ALA B 2 14 ? 2.292 -1.257 -0.592 1.00 0.00 27 ALA B N 9
ATOM 6830 C CA . ALA B 2 14 ? 2.925 -2.530 -0.324 1.00 0.00 27 ALA B CA 9
ATOM 6831 C C . ALA B 2 14 ? 2.307 -3.680 -1.129 1.00 0.00 27 ALA B C 9
ATOM 6832 O O . ALA B 2 14 ? 2.994 -4.624 -1.513 1.00 0.00 27 ALA B O 9
ATOM 6839 N N . TYR B 2 15 ? 0.998 -3.584 -1.364 1.00 0.00 28 TYR B N 9
ATOM 6840 C CA . TYR B 2 15 ? 0.136 -4.601 -1.938 1.00 0.00 28 TYR B CA 9
ATOM 6841 C C . TYR B 2 15 ? 0.141 -4.531 -3.463 1.00 0.00 28 TYR B C 9
ATOM 6842 O O . TYR B 2 15 ? 0.389 -5.523 -4.145 1.00 0.00 28 TYR B O 9
ATOM 6860 N N . CYS B 2 16 ? -0.154 -3.333 -3.971 1.00 0.00 29 CYS B N 9
ATOM 6861 C CA . CYS B 2 16 ? -0.435 -3.032 -5.367 1.00 0.00 29 CYS B CA 9
ATOM 6862 C C . CYS B 2 16 ? 0.747 -2.343 -6.016 1.00 0.00 29 CYS B C 9
ATOM 6863 O O . CYS B 2 16 ? 1.009 -2.541 -7.200 1.00 0.00 29 CYS B O 9
ATOM 6870 N N . LYS B 2 17 ? 1.423 -1.500 -5.230 1.00 0.00 30 LYS B N 9
ATOM 6871 C CA . LYS B 2 17 ? 2.430 -0.582 -5.726 1.00 0.00 30 LYS B CA 9
ATOM 6872 C C . LYS B 2 17 ? 1.823 0.306 -6.824 1.00 0.00 30 LYS B C 9
ATOM 6873 O O . LYS B 2 17 ? 2.403 0.468 -7.897 1.00 0.00 30 LYS B O 9
ATOM 6892 N N . GLU B 2 18 ? 0.636 0.865 -6.547 1.00 0.00 31 GLU B N 9
ATOM 6893 C CA . GLU B 2 18 ? -0.146 1.657 -7.490 1.00 0.00 31 GLU B CA 9
ATOM 6894 C C . GLU B 2 18 ? 0.366 3.104 -7.523 1.00 0.00 31 GLU B C 9
ATOM 6895 O O . GLU B 2 18 ? 1.193 3.494 -6.700 1.00 0.00 31 GLU B O 9
ATOM 6907 N N . LYS B 2 19 ? -0.165 3.873 -8.484 1.00 0.00 32 LYS B N 9
ATOM 6908 C CA . LYS B 2 19 ? -0.009 5.298 -8.755 1.00 0.00 32 LYS B CA 9
ATOM 6909 C C . LYS B 2 19 ? 0.645 6.111 -7.639 1.00 0.00 32 LYS B C 9
ATOM 6910 O O . LYS B 2 19 ? 1.692 6.724 -7.840 1.00 0.00 32 LYS B O 9
ATOM 6929 N N . GLY B 2 20 ? -0.004 6.128 -6.476 1.00 0.00 33 GLY B N 9
ATOM 6930 C CA . GLY B 2 20 ? 0.396 6.947 -5.347 1.00 0.00 33 GLY B CA 9
ATOM 6931 C C . GLY B 2 20 ? -0.379 6.669 -4.057 1.00 0.00 33 GLY B C 9
ATOM 6932 O O . GLY B 2 20 ? -0.070 7.307 -3.052 1.00 0.00 33 GLY B O 9
ATOM 6936 N N . HIS B 2 21 ? -1.352 5.738 -4.039 1.00 0.00 34 HIS B N 9
ATOM 6937 C CA . HIS B 2 21 ? -1.934 5.317 -2.766 1.00 0.00 34 HIS B CA 9
ATOM 6938 C C . HIS B 2 21 ? -0.939 4.388 -2.060 1.00 0.00 34 HIS B C 9
ATOM 6939 O O . HIS B 2 21 ? 0.046 3.963 -2.665 1.00 0.00 34 HIS B O 9
ATOM 6953 N N . TRP B 2 22 ? -1.191 4.082 -0.783 1.00 0.00 35 TRP B N 9
ATOM 6954 C CA . TRP B 2 22 ? -0.311 3.274 0.051 1.00 0.00 35 TRP B CA 9
ATOM 6955 C C . TRP B 2 22 ? -1.054 2.093 0.667 1.00 0.00 35 TRP B C 9
ATOM 6956 O O . TRP B 2 22 ? -2.279 2.063 0.615 1.00 0.00 35 TRP B O 9
ATOM 6977 N N . ALA B 2 23 ? -0.339 1.147 1.296 1.00 0.00 36 ALA B N 9
ATOM 6978 C CA . ALA B 2 23 ? -0.983 0.032 1.993 1.00 0.00 36 ALA B CA 9
ATOM 6979 C C . ALA B 2 23 ? -1.960 0.539 3.064 1.00 0.00 36 ALA B C 9
ATOM 6980 O O . ALA B 2 23 ? -2.966 -0.115 3.331 1.00 0.00 36 ALA B O 9
ATOM 6987 N N . LYS B 2 24 ? -1.708 1.731 3.628 1.00 0.00 37 LYS B N 9
ATOM 6988 C CA . LYS B 2 24 ? -2.629 2.401 4.531 1.00 0.00 37 LYS B CA 9
ATOM 6989 C C . LYS B 2 24 ? -3.905 2.873 3.833 1.00 0.00 37 LYS B C 9
ATOM 6990 O O . LYS B 2 24 ? -4.996 2.741 4.385 1.00 0.00 37 LYS B O 9
ATOM 7009 N N . ASP B 2 25 ? -3.757 3.440 2.632 1.00 0.00 38 ASP B N 9
ATOM 7010 C CA . ASP B 2 25 ? -4.843 4.017 1.845 1.00 0.00 38 ASP B CA 9
ATOM 7011 C C . ASP B 2 25 ? -5.292 3.039 0.759 1.00 0.00 38 ASP B C 9
ATOM 7012 O O . ASP B 2 25 ? -5.845 3.454 -0.257 1.00 0.00 38 ASP B O 9
ATOM 7021 N N . CYS B 2 26 ? -5.037 1.740 0.936 1.00 0.00 39 CYS B N 9
ATOM 7022 C CA . CYS B 2 26 ? -5.263 0.787 -0.131 1.00 0.00 39 CYS B CA 9
ATOM 7023 C C . CYS B 2 26 ? -6.759 0.485 -0.310 1.00 0.00 39 CYS B C 9
ATOM 7024 O O . CYS B 2 26 ? -7.398 0.019 0.633 1.00 0.00 39 CYS B O 9
ATOM 7031 N N . PRO B 2 27 ? -7.331 0.736 -1.501 1.00 0.00 40 PRO B N 9
ATOM 7032 C CA . PRO B 2 27 ? -8.713 0.445 -1.828 1.00 0.00 40 PRO B CA 9
ATOM 7033 C C . PRO B 2 27 ? -8.921 -1.011 -2.255 1.00 0.00 40 PRO B C 9
ATOM 7034 O O . PRO B 2 27 ? -10.010 -1.553 -2.063 1.00 0.00 40 PRO B O 9
ATOM 7045 N N . LYS B 2 28 ? -7.895 -1.647 -2.837 1.00 0.00 41 LYS B N 9
ATOM 7046 C CA . LYS B 2 28 ? -7.966 -3.012 -3.319 1.00 0.00 41 LYS B CA 9
ATOM 7047 C C . LYS B 2 28 ? -8.033 -3.970 -2.136 1.00 0.00 41 LYS B C 9
ATOM 7048 O O . LYS B 2 28 ? -8.731 -4.981 -2.187 1.00 0.00 41 LYS B O 9
ATOM 7067 N N . LYS B 2 29 ? -7.329 -3.610 -1.061 1.00 0.00 42 LYS B N 9
ATOM 7068 C CA . LYS B 2 29 ? -7.367 -4.257 0.223 1.00 0.00 42 LYS B CA 9
ATOM 7069 C C . LYS B 2 29 ? -8.751 -4.096 0.845 1.00 0.00 42 LYS B C 9
ATOM 7070 O O . LYS B 2 29 ? -9.522 -3.244 0.407 1.00 0.00 42 LYS B O 9
ATOM 7089 N N . PRO B 2 30 ? -9.061 -4.905 1.869 1.00 0.00 43 PRO B N 9
ATOM 7090 C CA . PRO B 2 30 ? -10.337 -4.909 2.567 1.00 0.00 43 PRO B CA 9
ATOM 7091 C C . PRO B 2 30 ? -10.891 -3.514 2.878 1.00 0.00 43 PRO B C 9
ATOM 7092 O O . PRO B 2 30 ? -12.077 -3.270 2.659 1.00 0.00 43 PRO B O 9
ATOM 7103 N N . ARG B 2 31 ? -10.027 -2.614 3.375 1.00 0.00 44 ARG B N 9
ATOM 7104 C CA . ARG B 2 31 ? -10.333 -1.248 3.794 1.00 0.00 44 ARG B CA 9
ATOM 7105 C C . ARG B 2 31 ? -11.123 -1.271 5.106 1.00 0.00 44 ARG B C 9
ATOM 7106 O O . ARG B 2 31 ? -10.604 -0.869 6.145 1.00 0.00 44 ARG B O 9
ATOM 7127 N N . GLY B 2 32 ? -12.364 -1.767 5.048 1.00 0.00 45 GLY B N 9
ATOM 7128 C CA . GLY B 2 32 ? -13.202 -2.069 6.196 1.00 0.00 45 GLY B CA 9
ATOM 7129 C C . GLY B 2 32 ? -13.257 -3.587 6.399 1.00 0.00 45 GLY B C 9
ATOM 7130 O O . GLY B 2 32 ? -12.423 -4.307 5.847 1.00 0.00 45 GLY B O 9
ATOM 7134 N N . PRO B 2 33 ? -14.233 -4.091 7.172 1.00 0.00 46 PRO B N 9
ATOM 7135 C CA . PRO B 2 33 ? -14.408 -5.514 7.430 1.00 0.00 46 PRO B CA 9
ATOM 7136 C C . PRO B 2 33 ? -15.078 -6.188 6.225 1.00 0.00 46 PRO B C 9
ATOM 7137 O O . PRO B 2 33 ? -16.226 -6.627 6.297 1.00 0.00 46 PRO B O 9
ATOM 7148 N N . ARG B 2 34 ? -14.346 -6.264 5.109 1.00 0.00 47 ARG B N 9
ATOM 7149 C CA . ARG B 2 34 ? -14.805 -6.858 3.863 1.00 0.00 47 ARG B CA 9
ATOM 7150 C C . ARG B 2 34 ? -14.702 -8.381 3.965 1.00 0.00 47 ARG B C 9
ATOM 7151 O O . ARG B 2 34 ? -13.633 -8.909 4.267 1.00 0.00 47 ARG B O 9
ATOM 7172 N N . GLY B 2 35 ? -15.808 -9.085 3.703 1.00 0.00 48 GLY B N 9
ATOM 7173 C CA . GLY B 2 35 ? -15.841 -10.538 3.687 1.00 0.00 48 GLY B CA 9
ATOM 7174 C C . GLY B 2 35 ? -17.259 -11.034 3.400 1.00 0.00 48 GLY B C 9
ATOM 7175 O O . GLY B 2 35 ? -18.172 -10.223 3.243 1.00 0.00 48 GLY B O 9
ATOM 7179 N N . PRO B 2 36 ? -17.467 -12.360 3.358 1.00 0.00 49 PRO B N 9
ATOM 7180 C CA . PRO B 2 36 ? -18.752 -12.993 3.133 1.00 0.00 49 PRO B CA 9
ATOM 7181 C C . PRO B 2 36 ? -19.331 -13.310 4.513 1.00 0.00 49 PRO B C 9
ATOM 7182 O O . PRO B 2 36 ? -19.812 -14.415 4.761 1.00 0.00 49 PRO B O 9
ATOM 7193 N N . ARG B 2 37 ? -19.228 -12.340 5.429 1.00 0.00 50 ARG B N 9
ATOM 7194 C CA . ARG B 2 37 ? -19.494 -12.554 6.835 1.00 0.00 50 ARG B CA 9
ATOM 7195 C C . ARG B 2 37 ? -20.945 -12.969 7.127 1.00 0.00 50 ARG B C 9
ATOM 7196 O O . ARG B 2 37 ? -21.132 -13.861 7.953 1.00 0.00 50 ARG B O 9
ATOM 7217 N N . PRO B 2 38 ? -21.973 -12.370 6.490 1.00 0.00 51 PRO B N 9
ATOM 7218 C CA . PRO B 2 38 ? -23.360 -12.776 6.679 1.00 0.00 51 PRO B CA 9
ATOM 7219 C C . PRO B 2 38 ? -23.557 -14.257 6.346 1.00 0.00 51 PRO B C 9
ATOM 7220 O O . PRO B 2 38 ? -23.244 -14.689 5.237 1.00 0.00 51 PRO B O 9
ATOM 7231 N N . GLN B 2 39 ? -24.069 -15.029 7.311 1.00 0.00 52 GLN B N 9
ATOM 7232 C CA . GLN B 2 39 ? -24.303 -16.460 7.166 1.00 0.00 52 GLN B CA 9
ATOM 7233 C C . GLN B 2 39 ? -25.642 -16.686 6.460 1.00 0.00 52 GLN B C 9
ATOM 7234 O O . GLN B 2 39 ? -26.586 -17.210 7.050 1.00 0.00 52 GLN B O 9
ATOM 7248 N N . THR B 2 40 ? -25.712 -16.270 5.191 1.00 0.00 53 THR B N 9
ATOM 7249 C CA . THR B 2 40 ? -26.899 -16.367 4.356 1.00 0.00 53 THR B CA 9
ATOM 7250 C C . THR B 2 40 ? -27.078 -17.811 3.881 1.00 0.00 53 THR B C 9
ATOM 7251 O O . THR B 2 40 ? -28.195 -18.339 4.066 1.00 0.00 53 THR B O 9
ATOM 7418 N N . GLY B 2 1 ? 22.331 0.614 -12.853 1.00 0.00 14 GLY B N 10
ATOM 7419 C CA . GLY B 2 1 ? 21.414 1.764 -12.799 1.00 0.00 14 GLY B CA 10
ATOM 7420 C C . GLY B 2 1 ? 20.922 2.038 -11.379 1.00 0.00 14 GLY B C 10
ATOM 7421 O O . GLY B 2 1 ? 21.055 1.182 -10.504 1.00 0.00 14 GLY B O 10
ATOM 7427 N N . GLU B 2 2 ? 20.359 3.231 -11.158 1.00 0.00 15 GLU B N 10
ATOM 7428 C CA . GLU B 2 2 ? 19.883 3.670 -9.855 1.00 0.00 15 GLU B CA 10
ATOM 7429 C C . GLU B 2 2 ? 18.537 3.017 -9.534 1.00 0.00 15 GLU B C 10
ATOM 7430 O O . GLU B 2 2 ? 17.487 3.638 -9.697 1.00 0.00 15 GLU B O 10
ATOM 7442 N N . ARG B 2 3 ? 18.571 1.778 -9.028 1.00 0.00 16 ARG B N 10
ATOM 7443 C CA . ARG B 2 3 ? 17.397 1.090 -8.503 1.00 0.00 16 ARG B CA 10
ATOM 7444 C C . ARG B 2 3 ? 17.114 1.586 -7.080 1.00 0.00 16 ARG B C 10
ATOM 7445 O O . ARG B 2 3 ? 17.065 0.798 -6.137 1.00 0.00 16 ARG B O 10
ATOM 7466 N N . ARG B 2 4 ? 16.925 2.903 -6.933 1.00 0.00 17 ARG B N 10
ATOM 7467 C CA . ARG B 2 4 ? 16.598 3.553 -5.673 1.00 0.00 17 ARG B CA 10
ATOM 7468 C C . ARG B 2 4 ? 15.155 3.199 -5.320 1.00 0.00 17 ARG B C 10
ATOM 7469 O O . ARG B 2 4 ? 14.897 2.627 -4.262 1.00 0.00 17 ARG B O 10
ATOM 7490 N N . ARG B 2 5 ? 14.228 3.503 -6.236 1.00 0.00 18 ARG B N 10
ATOM 7491 C CA . ARG B 2 5 ? 12.856 3.028 -6.178 1.00 0.00 18 ARG B CA 10
ATOM 7492 C C . ARG B 2 5 ? 12.895 1.611 -6.752 1.00 0.00 18 ARG B C 10
ATOM 7493 O O . ARG B 2 5 ? 12.636 1.415 -7.939 1.00 0.00 18 ARG B O 10
ATOM 7514 N N . SER B 2 6 ? 13.285 0.637 -5.923 1.00 0.00 19 SER B N 10
ATOM 7515 C CA . SER B 2 6 ? 13.441 -0.747 -6.333 1.00 0.00 19 SER B CA 10
ATOM 7516 C C . SER B 2 6 ? 12.049 -1.367 -6.487 1.00 0.00 19 SER B C 10
ATOM 7517 O O . SER B 2 6 ? 11.434 -1.232 -7.545 1.00 0.00 19 SER B O 10
ATOM 7525 N N . GLN B 2 7 ? 11.558 -2.028 -5.435 1.00 0.00 20 GLN B N 10
ATOM 7526 C CA . GLN B 2 7 ? 10.191 -2.498 -5.286 1.00 0.00 20 GLN B CA 10
ATOM 7527 C C . GLN B 2 7 ? 9.890 -2.495 -3.792 1.00 0.00 20 GLN B C 10
ATOM 7528 O O . GLN B 2 7 ? 10.809 -2.557 -2.975 1.00 0.00 20 GLN B O 10
ATOM 7542 N N . LEU B 2 8 ? 8.599 -2.446 -3.452 1.00 0.00 21 LEU B N 10
ATOM 7543 C CA . LEU B 2 8 ? 8.091 -2.421 -2.092 1.00 0.00 21 LEU B CA 10
ATOM 7544 C C . LEU B 2 8 ? 8.900 -1.479 -1.187 1.00 0.00 21 LEU B C 10
ATOM 7545 O O . LEU B 2 8 ? 9.292 -1.843 -0.079 1.00 0.00 21 LEU B O 10
ATOM 7561 N N . ASP B 2 9 ? 9.164 -0.264 -1.684 1.00 0.00 22 ASP B N 10
ATOM 7562 C CA . ASP B 2 9 ? 10.047 0.690 -1.028 1.00 0.00 22 ASP B CA 10
ATOM 7563 C C . ASP B 2 9 ? 9.296 1.440 0.078 1.00 0.00 22 ASP B C 10
ATOM 7564 O O . ASP B 2 9 ? 8.163 1.099 0.423 1.00 0.00 22 ASP B O 10
ATOM 7573 N N . ARG B 2 10 ? 9.940 2.473 0.631 1.00 0.00 23 ARG B N 10
ATOM 7574 C CA . ARG B 2 10 ? 9.374 3.340 1.655 1.00 0.00 23 ARG B CA 10
ATOM 7575 C C . ARG B 2 10 ? 8.108 4.011 1.107 1.00 0.00 23 ARG B C 10
ATOM 7576 O O . ARG B 2 10 ? 7.024 3.850 1.660 1.00 0.00 23 ARG B O 10
ATOM 7597 N N . ASP B 2 11 ? 8.269 4.727 -0.011 1.00 0.00 24 ASP B N 10
ATOM 7598 C CA . ASP B 2 11 ? 7.245 5.471 -0.732 1.00 0.00 24 ASP B CA 10
ATOM 7599 C C . ASP B 2 11 ? 6.055 4.619 -1.195 1.00 0.00 24 ASP B C 10
ATOM 7600 O O . ASP B 2 11 ? 4.912 5.046 -1.047 1.00 0.00 24 ASP B O 10
ATOM 7609 N N . GLN B 2 12 ? 6.315 3.453 -1.802 1.00 0.00 25 GLN B N 10
ATOM 7610 C CA . GLN B 2 12 ? 5.296 2.662 -2.490 1.00 0.00 25 GLN B CA 10
ATOM 7611 C C . GLN B 2 12 ? 4.282 2.004 -1.556 1.00 0.00 25 GLN B C 10
ATOM 7612 O O . GLN B 2 12 ? 4.588 1.720 -0.398 1.00 0.00 25 GLN B O 10
ATOM 7626 N N . CYS B 2 13 ? 3.093 1.706 -2.104 1.00 0.00 26 CYS B N 10
ATOM 7627 C CA . CYS B 2 13 ? 2.107 0.876 -1.433 1.00 0.00 26 CYS B CA 10
ATOM 7628 C C . CYS B 2 13 ? 2.689 -0.525 -1.282 1.00 0.00 26 CYS B C 10
ATOM 7629 O O . CYS B 2 13 ? 3.093 -1.159 -2.253 1.00 0.00 26 CYS B O 10
ATOM 7636 N N . ALA B 2 14 ? 2.747 -1.005 -0.046 1.00 0.00 27 ALA B N 10
ATOM 7637 C CA . ALA B 2 14 ? 3.299 -2.306 0.277 1.00 0.00 27 ALA B CA 10
ATOM 7638 C C . ALA B 2 14 ? 2.506 -3.452 -0.355 1.00 0.00 27 ALA B C 10
ATOM 7639 O O . ALA B 2 14 ? 3.074 -4.476 -0.728 1.00 0.00 27 ALA B O 10
ATOM 7646 N N . TYR B 2 15 ? 1.186 -3.270 -0.439 1.00 0.00 28 TYR B N 10
ATOM 7647 C CA . TYR B 2 15 ? 0.211 -4.282 -0.798 1.00 0.00 28 TYR B CA 10
ATOM 7648 C C . TYR B 2 15 ? 0.220 -4.563 -2.294 1.00 0.00 28 TYR B C 10
ATOM 7649 O O . TYR B 2 15 ? 0.272 -5.716 -2.717 1.00 0.00 28 TYR B O 10
ATOM 7667 N N . CYS B 2 16 ? 0.130 -3.482 -3.072 1.00 0.00 29 CYS B N 10
ATOM 7668 C CA . CYS B 2 16 ? -0.104 -3.513 -4.506 1.00 0.00 29 CYS B CA 10
ATOM 7669 C C . CYS B 2 16 ? 0.762 -2.513 -5.280 1.00 0.00 29 CYS B C 10
ATOM 7670 O O . CYS B 2 16 ? 0.726 -2.535 -6.509 1.00 0.00 29 CYS B O 10
ATOM 7677 N N . LYS B 2 17 ? 1.559 -1.684 -4.581 1.00 0.00 30 LYS B N 10
ATOM 7678 C CA . LYS B 2 17 ? 2.533 -0.750 -5.156 1.00 0.00 30 LYS B CA 10
ATOM 7679 C C . LYS B 2 17 ? 1.998 -0.030 -6.400 1.00 0.00 30 LYS B C 10
ATOM 7680 O O . LYS B 2 17 ? 2.598 -0.072 -7.473 1.00 0.00 30 LYS B O 10
ATOM 7699 N N . GLU B 2 18 ? 0.846 0.628 -6.222 1.00 0.00 31 GLU B N 10
ATOM 7700 C CA . GLU B 2 18 ? 0.081 1.293 -7.271 1.00 0.00 31 GLU B CA 10
ATOM 7701 C C . GLU B 2 18 ? 0.615 2.706 -7.561 1.00 0.00 31 GLU B C 10
ATOM 7702 O O . GLU B 2 18 ? 1.819 2.948 -7.506 1.00 0.00 31 GLU B O 10
ATOM 7714 N N . LYS B 2 19 ? -0.294 3.630 -7.895 1.00 0.00 32 LYS B N 10
ATOM 7715 C CA . LYS B 2 19 ? -0.007 4.957 -8.411 1.00 0.00 32 LYS B CA 10
ATOM 7716 C C . LYS B 2 19 ? 0.316 5.943 -7.289 1.00 0.00 32 LYS B C 10
ATOM 7717 O O . LYS B 2 19 ? 1.436 6.446 -7.227 1.00 0.00 32 LYS B O 10
ATOM 7736 N N . GLY B 2 20 ? -0.673 6.256 -6.438 1.00 0.00 33 GLY B N 10
ATOM 7737 C CA . GLY B 2 20 ? -0.559 7.338 -5.471 1.00 0.00 33 GLY B CA 10
ATOM 7738 C C . GLY B 2 20 ? -1.390 7.101 -4.213 1.00 0.00 33 GLY B C 10
ATOM 7739 O O . GLY B 2 20 ? -2.239 7.920 -3.868 1.00 0.00 33 GLY B O 10
ATOM 7743 N N . HIS B 2 21 ? -1.117 5.993 -3.519 1.00 0.00 34 HIS B N 10
ATOM 7744 C CA . HIS B 2 21 ? -1.629 5.715 -2.183 1.00 0.00 34 HIS B CA 10
ATOM 7745 C C . HIS B 2 21 ? -0.606 4.824 -1.467 1.00 0.00 34 HIS B C 10
ATOM 7746 O O . HIS B 2 21 ? 0.474 4.580 -2.006 1.00 0.00 34 HIS B O 10
ATOM 7760 N N . TRP B 2 22 ? -0.930 4.346 -0.259 1.00 0.00 35 TRP B N 10
ATOM 7761 C CA . TRP B 2 22 ? -0.021 3.553 0.562 1.00 0.00 35 TRP B CA 10
ATOM 7762 C C . TRP B 2 22 ? -0.736 2.355 1.185 1.00 0.00 35 TRP B C 10
ATOM 7763 O O . TRP B 2 22 ? -1.962 2.306 1.156 1.00 0.00 35 TRP B O 10
ATOM 7784 N N . ALA B 2 23 ? 0.009 1.399 1.764 1.00 0.00 36 ALA B N 10
ATOM 7785 C CA . ALA B 2 23 ? -0.596 0.196 2.341 1.00 0.00 36 ALA B CA 10
ATOM 7786 C C . ALA B 2 23 ? -1.655 0.547 3.387 1.00 0.00 36 ALA B C 10
ATOM 7787 O O . ALA B 2 23 ? -2.691 -0.112 3.455 1.00 0.00 36 ALA B O 10
ATOM 7794 N N . LYS B 2 24 ? -1.421 1.621 4.154 1.00 0.00 37 LYS B N 10
ATOM 7795 C CA . LYS B 2 24 ? -2.384 2.187 5.084 1.00 0.00 37 LYS B CA 10
ATOM 7796 C C . LYS B 2 24 ? -3.737 2.448 4.415 1.00 0.00 37 LYS B C 10
ATOM 7797 O O . LYS B 2 24 ? -4.784 2.068 4.937 1.00 0.00 37 LYS B O 10
ATOM 7816 N N . ASP B 2 25 ? -3.686 3.116 3.260 1.00 0.00 38 ASP B N 10
ATOM 7817 C CA . ASP B 2 25 ? -4.824 3.672 2.541 1.00 0.00 38 ASP B CA 10
ATOM 7818 C C . ASP B 2 25 ? -5.287 2.760 1.401 1.00 0.00 38 ASP B C 10
ATOM 7819 O O . ASP B 2 25 ? -6.160 3.147 0.628 1.00 0.00 38 ASP B O 10
ATOM 7828 N N . CYS B 2 26 ? -4.707 1.559 1.272 1.00 0.00 39 CYS B N 10
ATOM 7829 C CA . CYS B 2 26 ? -4.903 0.730 0.103 1.00 0.00 39 CYS B CA 10
ATOM 7830 C C . CYS B 2 26 ? -6.386 0.389 -0.119 1.00 0.00 39 CYS B C 10
ATOM 7831 O O . CYS B 2 26 ? -7.024 -0.152 0.784 1.00 0.00 39 CYS B O 10
ATOM 7838 N N . PRO B 2 27 ? -6.943 0.717 -1.297 1.00 0.00 40 PRO B N 10
ATOM 7839 C CA . PRO B 2 27 ? -8.325 0.469 -1.662 1.00 0.00 40 PRO B CA 10
ATOM 7840 C C . PRO B 2 27 ? -8.567 -0.980 -2.100 1.00 0.00 40 PRO B C 10
ATOM 7841 O O . PRO B 2 27 ? -9.681 -1.482 -1.955 1.00 0.00 40 PRO B O 10
ATOM 7852 N N . LYS B 2 28 ? -7.532 -1.640 -2.632 1.00 0.00 41 LYS B N 10
ATOM 7853 C CA . LYS B 2 28 ? -7.501 -3.006 -3.082 1.00 0.00 41 LYS B CA 10
ATOM 7854 C C . LYS B 2 28 ? -7.549 -3.945 -1.874 1.00 0.00 41 LYS B C 10
ATOM 7855 O O . LYS B 2 28 ? -8.270 -4.940 -1.870 1.00 0.00 41 LYS B O 10
ATOM 7874 N N . LYS B 2 29 ? -6.771 -3.591 -0.846 1.00 0.00 42 LYS B N 10
ATOM 7875 C CA . LYS B 2 29 ? -6.729 -4.209 0.467 1.00 0.00 42 LYS B CA 10
ATOM 7876 C C . LYS B 2 29 ? -8.141 -4.213 1.075 1.00 0.00 42 LYS B C 10
ATOM 7877 O O . LYS B 2 29 ? -8.882 -3.260 0.846 1.00 0.00 42 LYS B O 10
ATOM 7896 N N . PRO B 2 30 ? -8.520 -5.251 1.844 1.00 0.00 43 PRO B N 10
ATOM 7897 C CA . PRO B 2 30 ? -9.789 -5.362 2.565 1.00 0.00 43 PRO B CA 10
ATOM 7898 C C . PRO B 2 30 ? -10.274 -4.108 3.305 1.00 0.00 43 PRO B C 10
ATOM 7899 O O . PRO B 2 30 ? -11.479 -3.956 3.495 1.00 0.00 43 PRO B O 10
ATOM 7910 N N . ARG B 2 31 ? -9.354 -3.230 3.734 1.00 0.00 44 ARG B N 10
ATOM 7911 C CA . ARG B 2 31 ? -9.609 -1.965 4.424 1.00 0.00 44 ARG B CA 10
ATOM 7912 C C . ARG B 2 31 ? -9.938 -2.196 5.901 1.00 0.00 44 ARG B C 10
ATOM 7913 O O . ARG B 2 31 ? -9.276 -1.637 6.773 1.00 0.00 44 ARG B O 10
ATOM 7934 N N . GLY B 2 32 ? -10.964 -3.011 6.177 1.00 0.00 45 GLY B N 10
ATOM 7935 C CA . GLY B 2 32 ? -11.450 -3.288 7.519 1.00 0.00 45 GLY B CA 10
ATOM 7936 C C . GLY B 2 32 ? -12.192 -2.077 8.091 1.00 0.00 45 GLY B C 10
ATOM 7937 O O . GLY B 2 32 ? -11.733 -1.499 9.075 1.00 0.00 45 GLY B O 10
ATOM 7941 N N . PRO B 2 33 ? -13.330 -1.680 7.494 1.00 0.00 46 PRO B N 10
ATOM 7942 C CA . PRO B 2 33 ? -14.087 -0.511 7.916 1.00 0.00 46 PRO B CA 10
ATOM 7943 C C . PRO B 2 33 ? -14.762 -0.741 9.272 1.00 0.00 46 PRO B C 10
ATOM 7944 O O . PRO B 2 33 ? -14.732 0.147 10.121 1.00 0.00 46 PRO B O 10
ATOM 7955 N N . ARG B 2 34 ? -15.344 -1.932 9.477 1.00 0.00 47 ARG B N 10
ATOM 7956 C CA . ARG B 2 34 ? -15.870 -2.404 10.753 1.00 0.00 47 ARG B CA 10
ATOM 7957 C C . ARG B 2 34 ? -17.000 -1.509 11.276 1.00 0.00 47 ARG B C 10
ATOM 7958 O O . ARG B 2 34 ? -16.772 -0.625 12.101 1.00 0.00 47 ARG B O 10
ATOM 7979 N N . GLY B 2 35 ? -18.232 -1.764 10.820 1.00 0.00 48 GLY B N 10
ATOM 7980 C CA . GLY B 2 35 ? -19.418 -1.076 11.309 1.00 0.00 48 GLY B CA 10
ATOM 7981 C C . GLY B 2 35 ? -20.670 -1.541 10.560 1.00 0.00 48 GLY B C 10
ATOM 7982 O O . GLY B 2 35 ? -20.555 -2.287 9.587 1.00 0.00 48 GLY B O 10
ATOM 7986 N N . PRO B 2 36 ? -21.865 -1.096 10.985 1.00 0.00 49 PRO B N 10
ATOM 7987 C CA . PRO B 2 36 ? -23.144 -1.422 10.383 1.00 0.00 49 PRO B CA 10
ATOM 7988 C C . PRO B 2 36 ? -23.496 -0.249 9.467 1.00 0.00 49 PRO B C 10
ATOM 7989 O O . PRO B 2 36 ? -24.564 0.352 9.580 1.00 0.00 49 PRO B O 10
ATOM 8000 N N . ARG B 2 37 ? -22.551 0.110 8.594 1.00 0.00 50 ARG B N 10
ATOM 8001 C CA . ARG B 2 37 ? -22.615 1.343 7.835 1.00 0.00 50 ARG B CA 10
ATOM 8002 C C . ARG B 2 37 ? -23.791 1.335 6.851 1.00 0.00 50 ARG B C 10
ATOM 8003 O O . ARG B 2 37 ? -24.085 0.291 6.269 1.00 0.00 50 ARG B O 10
ATOM 8024 N N . PRO B 2 38 ? -24.440 2.488 6.619 1.00 0.00 51 PRO B N 10
ATOM 8025 C CA . PRO B 2 38 ? -25.420 2.643 5.556 1.00 0.00 51 PRO B CA 10
ATOM 8026 C C . PRO B 2 38 ? -24.724 2.576 4.191 1.00 0.00 51 PRO B C 10
ATOM 8027 O O . PRO B 2 38 ? -25.249 1.969 3.260 1.00 0.00 51 PRO B O 10
ATOM 8038 N N . GLN B 2 39 ? -23.531 3.179 4.088 1.00 0.00 52 GLN B N 10
ATOM 8039 C CA . GLN B 2 39 ? -22.665 3.102 2.920 1.00 0.00 52 GLN B CA 10
ATOM 8040 C C . GLN B 2 39 ? -21.875 1.787 2.934 1.00 0.00 52 GLN B C 10
ATOM 8041 O O . GLN B 2 39 ? -22.005 0.981 3.856 1.00 0.00 52 GLN B O 10
ATOM 8055 N N . THR B 2 40 ? -21.048 1.580 1.904 1.00 0.00 53 THR B N 10
ATOM 8056 C CA . THR B 2 40 ? -20.189 0.412 1.767 1.00 0.00 53 THR B CA 10
ATOM 8057 C C . THR B 2 40 ? -19.048 0.424 2.791 1.00 0.00 53 THR B C 10
ATOM 8058 O O . THR B 2 40 ? -18.384 -0.630 2.902 1.00 0.00 53 THR B O 10
ATOM 8225 N N . GLY B 2 1 ? 17.955 -1.550 -13.413 1.00 0.00 14 GLY B N 11
ATOM 8226 C CA . GLY B 2 1 ? 16.937 -0.833 -14.200 1.00 0.00 14 GLY B CA 11
ATOM 8227 C C . GLY B 2 1 ? 15.606 -0.746 -13.459 1.00 0.00 14 GLY B C 11
ATOM 8228 O O . GLY B 2 1 ? 15.423 -1.425 -12.451 1.00 0.00 14 GLY B O 11
ATOM 8234 N N . GLU B 2 2 ? 14.685 0.087 -13.957 1.00 0.00 15 GLU B N 11
ATOM 8235 C CA . GLU B 2 2 ? 13.374 0.290 -13.353 1.00 0.00 15 GLU B CA 11
ATOM 8236 C C . GLU B 2 2 ? 12.533 -0.988 -13.446 1.00 0.00 15 GLU B C 11
ATOM 8237 O O . GLU B 2 2 ? 12.761 -1.819 -14.325 1.00 0.00 15 GLU B O 11
ATOM 8249 N N . ARG B 2 3 ? 11.581 -1.142 -12.515 1.00 0.00 16 ARG B N 11
ATOM 8250 C CA . ARG B 2 3 ? 10.662 -2.266 -12.372 1.00 0.00 16 ARG B CA 11
ATOM 8251 C C . ARG B 2 3 ? 11.364 -3.481 -11.761 1.00 0.00 16 ARG B C 11
ATOM 8252 O O . ARG B 2 3 ? 10.921 -3.987 -10.731 1.00 0.00 16 ARG B O 11
ATOM 8273 N N . ARG B 2 4 ? 12.465 -3.928 -12.378 1.00 0.00 17 ARG B N 11
ATOM 8274 C CA . ARG B 2 4 ? 13.334 -4.974 -11.855 1.00 0.00 17 ARG B CA 11
ATOM 8275 C C . ARG B 2 4 ? 14.206 -4.408 -10.727 1.00 0.00 17 ARG B C 11
ATOM 8276 O O . ARG B 2 4 ? 15.418 -4.250 -10.872 1.00 0.00 17 ARG B O 11
ATOM 8297 N N . ARG B 2 5 ? 13.556 -4.107 -9.598 1.00 0.00 18 ARG B N 11
ATOM 8298 C CA . ARG B 2 5 ? 14.141 -3.562 -8.382 1.00 0.00 18 ARG B CA 11
ATOM 8299 C C . ARG B 2 5 ? 13.469 -4.220 -7.179 1.00 0.00 18 ARG B C 11
ATOM 8300 O O . ARG B 2 5 ? 12.569 -5.045 -7.330 1.00 0.00 18 ARG B O 11
ATOM 8321 N N . SER B 2 6 ? 13.893 -3.820 -5.977 1.00 0.00 19 SER B N 11
ATOM 8322 C CA . SER B 2 6 ? 13.192 -4.169 -4.753 1.00 0.00 19 SER B CA 11
ATOM 8323 C C . SER B 2 6 ? 11.826 -3.479 -4.814 1.00 0.00 19 SER B C 11
ATOM 8324 O O . SER B 2 6 ? 11.759 -2.271 -5.042 1.00 0.00 19 SER B O 11
ATOM 8332 N N . GLN B 2 7 ? 10.745 -4.253 -4.675 1.00 0.00 20 GLN B N 11
ATOM 8333 C CA . GLN B 2 7 ? 9.387 -3.760 -4.860 1.00 0.00 20 GLN B CA 11
ATOM 8334 C C . GLN B 2 7 ? 8.962 -2.844 -3.708 1.00 0.00 20 GLN B C 11
ATOM 8335 O O . GLN B 2 7 ? 9.710 -2.656 -2.750 1.00 0.00 20 GLN B O 11
ATOM 8349 N N . LEU B 2 8 ? 7.753 -2.282 -3.843 1.00 0.00 21 LEU B N 11
ATOM 8350 C CA . LEU B 2 8 ? 7.121 -1.284 -2.989 1.00 0.00 21 LEU B CA 11
ATOM 8351 C C . LEU B 2 8 ? 8.118 -0.309 -2.355 1.00 0.00 21 LEU B C 11
ATOM 8352 O O . LEU B 2 8 ? 8.525 -0.476 -1.208 1.00 0.00 21 LEU B O 11
ATOM 8368 N N . ASP B 2 9 ? 8.479 0.744 -3.099 1.00 0.00 22 ASP B N 11
ATOM 8369 C CA . ASP B 2 9 ? 9.247 1.855 -2.552 1.00 0.00 22 ASP B CA 11
ATOM 8370 C C . ASP B 2 9 ? 8.422 2.610 -1.502 1.00 0.00 22 ASP B C 11
ATOM 8371 O O . ASP B 2 9 ? 7.311 2.216 -1.144 1.00 0.00 22 ASP B O 11
ATOM 8380 N N . ARG B 2 10 ? 8.988 3.720 -1.023 1.00 0.00 23 ARG B N 11
ATOM 8381 C CA . ARG B 2 10 ? 8.425 4.606 -0.022 1.00 0.00 23 ARG B CA 11
ATOM 8382 C C . ARG B 2 10 ? 6.967 4.971 -0.345 1.00 0.00 23 ARG B C 11
ATOM 8383 O O . ARG B 2 10 ? 6.057 4.431 0.275 1.00 0.00 23 ARG B O 11
ATOM 8404 N N . ASP B 2 11 ? 6.735 5.861 -1.315 1.00 0.00 24 ASP B N 11
ATOM 8405 C CA . ASP B 2 11 ? 5.409 6.304 -1.746 1.00 0.00 24 ASP B CA 11
ATOM 8406 C C . ASP B 2 11 ? 4.521 5.217 -2.389 1.00 0.00 24 ASP B C 11
ATOM 8407 O O . ASP B 2 11 ? 3.316 5.425 -2.508 1.00 0.00 24 ASP B O 11
ATOM 8416 N N . GLN B 2 12 ? 5.068 4.068 -2.812 1.00 0.00 25 GLN B N 11
ATOM 8417 C CA . GLN B 2 12 ? 4.268 3.008 -3.435 1.00 0.00 25 GLN B CA 11
ATOM 8418 C C . GLN B 2 12 ? 3.346 2.298 -2.438 1.00 0.00 25 GLN B C 11
ATOM 8419 O O . GLN B 2 12 ? 3.625 2.285 -1.239 1.00 0.00 25 GLN B O 11
ATOM 8433 N N . CYS B 2 13 ? 2.291 1.643 -2.956 1.00 0.00 26 CYS B N 11
ATOM 8434 C CA . CYS B 2 13 ? 1.463 0.737 -2.167 1.00 0.00 26 CYS B CA 11
ATOM 8435 C C . CYS B 2 13 ? 2.227 -0.555 -1.913 1.00 0.00 26 CYS B C 11
ATOM 8436 O O . CYS B 2 13 ? 2.939 -1.055 -2.784 1.00 0.00 26 CYS B O 11
ATOM 8443 N N . ALA B 2 14 ? 2.040 -1.108 -0.714 1.00 0.00 27 ALA B N 11
ATOM 8444 C CA . ALA B 2 14 ? 2.684 -2.323 -0.256 1.00 0.00 27 ALA B CA 11
ATOM 8445 C C . ALA B 2 14 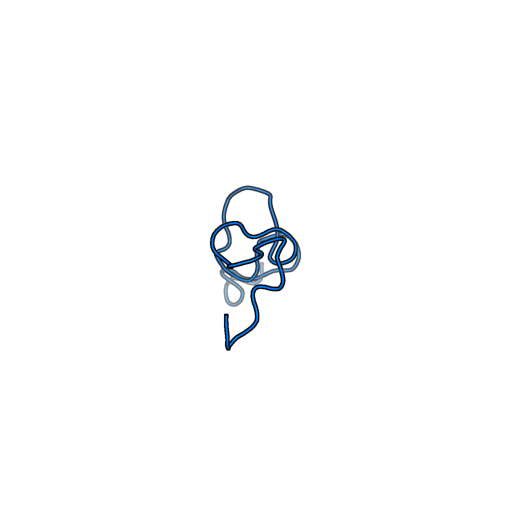? 1.878 -3.576 -0.616 1.00 0.00 27 ALA B C 11
ATOM 8446 O O . ALA B 2 14 ? 1.934 -4.575 0.098 1.00 0.00 27 ALA B O 11
ATOM 8453 N N . TYR B 2 15 ? 1.127 -3.531 -1.721 1.00 0.00 28 TYR B N 11
ATOM 8454 C CA . TYR B 2 15 ? 0.143 -4.546 -2.073 1.00 0.00 28 TYR B CA 11
ATOM 8455 C C . TYR B 2 15 ? -0.008 -4.584 -3.587 1.00 0.00 28 TYR B C 11
ATOM 8456 O O . TYR B 2 15 ? 0.158 -5.631 -4.209 1.00 0.00 28 TYR B O 11
ATOM 8474 N N . CYS B 2 16 ? -0.322 -3.414 -4.149 1.00 0.00 29 CYS B N 11
ATOM 8475 C CA . CYS B 2 16 ? -0.722 -3.233 -5.543 1.00 0.00 29 CYS B CA 11
ATOM 8476 C C . CYS B 2 16 ? 0.372 -2.542 -6.343 1.00 0.00 29 CYS B C 11
ATOM 8477 O O . CYS B 2 16 ? 0.380 -2.624 -7.570 1.00 0.00 29 CYS B O 11
ATOM 8484 N N . LYS B 2 17 ? 1.294 -1.872 -5.641 1.00 0.00 30 LYS B N 11
ATOM 8485 C CA . LYS B 2 17 ? 2.432 -1.183 -6.234 1.00 0.00 30 LYS B CA 11
ATOM 8486 C C . LYS B 2 17 ? 1.904 -0.061 -7.136 1.00 0.00 30 LYS B C 11
ATOM 8487 O O . LYS B 2 17 ? 2.414 0.178 -8.229 1.00 0.00 30 LYS B O 11
ATOM 8506 N N . GLU B 2 18 ? 0.843 0.596 -6.656 1.00 0.00 31 GLU B N 11
ATOM 8507 C CA . GLU B 2 18 ? 0.023 1.531 -7.410 1.00 0.00 31 GLU B CA 11
ATOM 8508 C C . GLU B 2 18 ? 0.732 2.848 -7.714 1.00 0.00 31 GLU B C 11
ATOM 8509 O O . GLU B 2 18 ? 1.807 3.142 -7.193 1.00 0.00 31 GLU B O 11
ATOM 8521 N N . LYS B 2 19 ? 0.041 3.630 -8.549 1.00 0.00 32 LYS B N 11
ATOM 8522 C CA . LYS B 2 19 ? 0.265 5.019 -8.927 1.00 0.00 32 LYS B CA 11
ATOM 8523 C C . LYS B 2 19 ? 0.993 5.821 -7.852 1.00 0.00 32 LYS B C 11
ATOM 8524 O O . LYS B 2 19 ? 2.034 6.424 -8.105 1.00 0.00 32 LYS B O 11
ATOM 8543 N N . GLY B 2 20 ? 0.418 5.802 -6.652 1.00 0.00 33 GLY B N 11
ATOM 8544 C CA . GLY B 2 20 ? 0.954 6.451 -5.475 1.00 0.00 33 GLY B CA 11
ATOM 8545 C C . GLY B 2 20 ? 0.006 6.391 -4.280 1.00 0.00 33 GLY B C 11
ATOM 8546 O O . GLY B 2 20 ? 0.152 7.209 -3.373 1.00 0.00 33 GLY B O 11
ATOM 8550 N N . HIS B 2 21 ? -0.951 5.444 -4.252 1.00 0.00 34 HIS B N 11
ATOM 8551 C CA . HIS B 2 21 ? -1.715 5.210 -3.030 1.00 0.00 34 HIS B CA 11
ATOM 8552 C C . HIS B 2 21 ? -0.877 4.300 -2.134 1.00 0.00 34 HIS B C 11
ATOM 8553 O O . HIS B 2 21 ? 0.135 3.757 -2.577 1.00 0.00 34 HIS B O 11
ATOM 8567 N N . TRP B 2 22 ? -1.286 4.153 -0.874 1.00 0.00 35 TRP B N 11
ATOM 8568 C CA . TRP B 2 22 ? -0.537 3.419 0.132 1.00 0.00 35 TRP B CA 11
ATOM 8569 C C . TRP B 2 22 ? -1.271 2.184 0.631 1.00 0.00 35 TRP B C 11
ATOM 8570 O O . TRP B 2 22 ? -2.443 2.009 0.333 1.00 0.00 35 TRP B O 11
ATOM 8591 N N . ALA B 2 23 ? -0.582 1.340 1.409 1.00 0.00 36 ALA B N 11
ATOM 8592 C CA . ALA B 2 23 ? -1.146 0.143 2.017 1.00 0.00 36 ALA B CA 11
ATOM 8593 C C . ALA B 2 23 ? -2.152 0.594 3.073 1.00 0.00 36 ALA B C 11
ATOM 8594 O O . ALA B 2 23 ? -3.233 0.027 3.226 1.00 0.00 36 ALA B O 11
ATOM 8601 N N . LYS B 2 24 ? -1.765 1.682 3.744 1.00 0.00 37 LYS B N 11
ATOM 8602 C CA . LYS B 2 24 ? -2.538 2.504 4.643 1.00 0.00 37 LYS B CA 11
ATOM 8603 C C . LYS B 2 24 ? -3.908 2.849 4.037 1.00 0.00 37 LYS B C 11
ATOM 8604 O O . LYS B 2 24 ? -4.943 2.675 4.677 1.00 0.00 37 LYS B O 11
ATOM 8623 N N . ASP B 2 25 ? -3.886 3.348 2.796 1.00 0.00 38 ASP B N 11
ATOM 8624 C CA . ASP B 2 25 ? -5.010 3.927 2.063 1.00 0.00 38 ASP B CA 11
ATOM 8625 C C . ASP B 2 25 ? -5.817 2.886 1.279 1.00 0.00 38 ASP B C 11
ATOM 8626 O O . ASP B 2 25 ? -7.025 3.030 1.107 1.00 0.00 38 ASP B O 11
ATOM 8635 N N . CYS B 2 26 ? -5.103 1.869 0.789 1.00 0.00 39 CYS B N 11
ATOM 8636 C CA . CYS B 2 26 ? -5.455 0.849 -0.173 1.00 0.00 39 CYS B CA 11
ATOM 8637 C C . CYS B 2 26 ? -6.957 0.536 -0.256 1.00 0.00 39 CYS B C 11
ATOM 8638 O O . CYS B 2 26 ? -7.485 -0.147 0.620 1.00 0.00 39 CYS B O 11
ATOM 8645 N N . PRO B 2 27 ? -7.651 1.022 -1.301 1.00 0.00 40 PRO B N 11
ATOM 8646 C CA . PRO B 2 27 ? -9.028 0.678 -1.616 1.00 0.00 40 PRO B CA 11
ATOM 8647 C C . PRO B 2 27 ? -9.101 -0.599 -2.469 1.00 0.00 40 PRO B C 11
ATOM 8648 O O . PRO B 2 27 ? -10.171 -1.191 -2.594 1.00 0.00 40 PRO B O 11
ATOM 8659 N N . LYS B 2 28 ? -7.971 -1.026 -3.051 1.00 0.00 41 LYS B N 11
ATOM 8660 C CA . LYS B 2 28 ? -7.780 -2.278 -3.742 1.00 0.00 41 LYS B CA 11
ATOM 8661 C C . LYS B 2 28 ? -7.885 -3.427 -2.730 1.00 0.00 41 LYS B C 11
ATOM 8662 O O . LYS B 2 28 ? -8.434 -4.484 -3.034 1.00 0.00 41 LYS B O 11
ATOM 8681 N N . LYS B 2 29 ? -7.388 -3.186 -1.513 1.00 0.00 42 LYS B N 11
ATOM 8682 C CA . LYS B 2 29 ? -7.572 -4.026 -0.344 1.00 0.00 42 LYS B CA 11
ATOM 8683 C C . LYS B 2 29 ? -9.046 -3.894 0.073 1.00 0.00 42 LYS B C 11
ATOM 8684 O O . LYS B 2 29 ? -9.614 -2.813 -0.070 1.00 0.00 42 LYS B O 11
ATOM 8703 N N . PRO B 2 30 ? -9.689 -4.960 0.579 1.00 0.00 43 PRO B N 11
ATOM 8704 C CA . PRO B 2 30 ? -11.106 -4.938 0.920 1.00 0.00 43 PRO B CA 11
ATOM 8705 C C . PRO B 2 30 ? -11.370 -4.116 2.188 1.00 0.00 43 PRO B C 11
ATOM 8706 O O . PRO B 2 30 ? -12.411 -3.469 2.288 1.00 0.00 43 PRO B O 11
ATOM 8717 N N . ARG B 2 31 ? -10.423 -4.134 3.137 1.00 0.00 44 ARG B N 11
ATOM 8718 C CA . ARG B 2 31 ? -10.400 -3.362 4.378 1.00 0.00 44 ARG B CA 11
ATOM 8719 C C . ARG B 2 31 ? -11.345 -3.957 5.424 1.00 0.00 44 ARG B C 11
ATOM 8720 O O . ARG B 2 31 ? -10.905 -4.305 6.518 1.00 0.00 44 ARG B O 11
ATOM 8741 N N . GLY B 2 32 ? -12.638 -4.063 5.095 1.00 0.00 45 GLY B N 11
ATOM 8742 C CA . GLY B 2 32 ? -13.662 -4.558 6.000 1.00 0.00 45 GLY B CA 11
ATOM 8743 C C . GLY B 2 32 ? -13.910 -3.560 7.133 1.00 0.00 45 GLY B C 11
ATOM 8744 O O . GLY B 2 32 ? -13.598 -3.864 8.283 1.00 0.00 45 GLY B O 11
ATOM 8748 N N . PRO B 2 33 ? -14.462 -2.371 6.833 1.00 0.00 46 PRO B N 11
ATOM 8749 C CA . PRO B 2 33 ? -14.699 -1.327 7.819 1.00 0.00 46 PRO B CA 11
ATOM 8750 C C . PRO B 2 33 ? -15.772 -1.745 8.830 1.00 0.00 46 PRO B C 11
ATOM 8751 O O . PRO B 2 33 ? -15.630 -1.474 10.021 1.00 0.00 46 PRO B O 11
ATOM 8762 N N . ARG B 2 34 ? -16.836 -2.406 8.358 1.00 0.00 47 ARG B N 11
ATOM 8763 C CA . ARG B 2 34 ? -17.910 -2.918 9.192 1.00 0.00 47 ARG B CA 11
ATOM 8764 C C . ARG B 2 34 ? -18.547 -4.111 8.482 1.00 0.00 47 ARG B C 11
ATOM 8765 O O . ARG B 2 34 ? -19.328 -3.934 7.549 1.00 0.00 47 ARG B O 11
ATOM 8786 N N . GLY B 2 35 ? -18.206 -5.325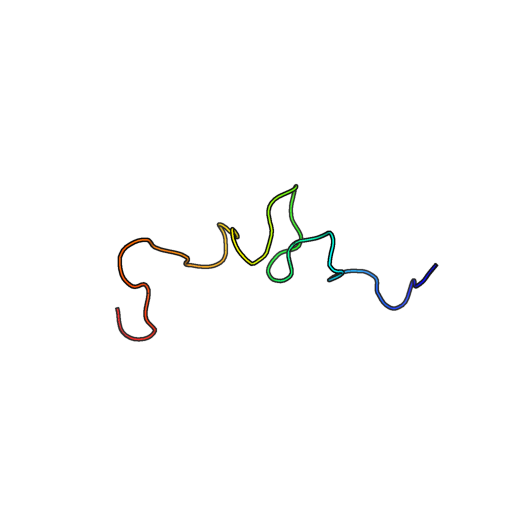 8.928 1.00 0.00 48 GLY B N 11
ATOM 8787 C CA . GLY B 2 35 ? -18.754 -6.563 8.398 1.00 0.00 48 GLY B CA 11
ATOM 8788 C C . GLY B 2 35 ? -18.628 -7.675 9.438 1.00 0.00 48 GLY B C 11
ATOM 8789 O O . GLY B 2 35 ? -17.780 -8.552 9.284 1.00 0.00 48 GLY B O 11
ATOM 8793 N N . PRO B 2 36 ? -19.463 -7.665 10.491 1.00 0.00 49 PRO B N 11
ATOM 8794 C CA . PRO B 2 36 ? -19.441 -8.646 11.562 1.00 0.00 49 PRO B CA 11
ATOM 8795 C C . PRO B 2 36 ? -20.311 -9.823 11.121 1.00 0.00 49 PRO B C 11
ATOM 8796 O O . PRO B 2 36 ? -21.282 -10.178 11.788 1.00 0.00 49 PRO B O 11
ATOM 8807 N N . ARG B 2 37 ? -19.974 -10.404 9.963 1.00 0.00 50 ARG B N 11
ATOM 8808 C CA . ARG B 2 37 ? -20.826 -11.369 9.296 1.00 0.00 50 ARG B CA 11
ATOM 8809 C C . ARG B 2 37 ? -21.127 -12.613 10.150 1.00 0.00 50 ARG B C 11
ATOM 8810 O O . ARG B 2 37 ? -22.281 -13.043 10.151 1.00 0.00 50 ARG B O 11
ATOM 8831 N N . PRO B 2 38 ? -20.150 -13.208 10.864 1.00 0.00 51 PRO B N 11
ATOM 8832 C CA . PRO B 2 38 ? -20.387 -14.358 11.728 1.00 0.00 51 PRO B CA 11
ATOM 8833 C C . PRO B 2 38 ? -21.450 -14.048 12.786 1.00 0.00 51 PRO B C 11
ATOM 8834 O O . PRO B 2 38 ? -21.217 -13.238 13.680 1.00 0.00 51 PRO B O 11
ATOM 8845 N N . GLN B 2 39 ? -22.622 -14.684 12.657 1.00 0.00 52 GLN B N 11
ATOM 8846 C CA . GLN B 2 39 ? -23.781 -14.475 13.516 1.00 0.00 52 GLN B CA 11
ATOM 8847 C C . GLN B 2 39 ? -24.170 -12.991 13.556 1.00 0.00 52 GLN B C 11
ATOM 8848 O O . GLN B 2 39 ? -24.273 -12.393 14.626 1.00 0.00 52 GLN B O 11
ATOM 8862 N N . THR B 2 40 ? -24.384 -12.403 12.373 1.00 0.00 53 THR B N 11
ATOM 8863 C CA . THR B 2 40 ? -24.860 -11.033 12.231 1.00 0.00 53 THR B CA 11
ATOM 8864 C C . THR B 2 40 ? -26.330 -10.932 12.651 1.00 0.00 53 THR B C 11
ATOM 8865 O O . THR B 2 40 ? -27.071 -11.909 12.401 1.00 0.00 53 THR B O 11
ATOM 9032 N N . GLY B 2 1 ? 15.570 -5.575 -10.889 1.00 0.00 14 GLY B N 12
ATOM 9033 C CA . GLY B 2 1 ? 15.141 -4.291 -11.469 1.00 0.00 14 GLY B CA 12
ATOM 9034 C C . GLY B 2 1 ? 13.696 -4.338 -11.958 1.00 0.00 14 GLY B C 12
ATOM 9035 O O . GLY B 2 1 ? 13.057 -5.387 -11.893 1.00 0.00 14 GLY B O 12
ATOM 9041 N N . GLU B 2 2 ? 13.189 -3.198 -12.442 1.00 0.00 15 GLU B N 12
ATOM 9042 C CA . GLU B 2 2 ? 11.825 -3.049 -12.927 1.00 0.00 15 GLU B CA 12
ATOM 9043 C C . GLU B 2 2 ? 11.791 -1.885 -13.917 1.00 0.00 15 GLU B C 12
ATOM 9044 O O . GLU B 2 2 ? 12.385 -0.839 -13.654 1.00 0.00 15 GLU B O 12
ATOM 9056 N N . ARG B 2 3 ? 11.106 -2.068 -15.054 1.00 0.00 16 ARG B N 12
ATOM 9057 C CA . ARG B 2 3 ? 11.029 -1.083 -16.128 1.00 0.00 16 ARG B CA 12
ATOM 9058 C C . ARG B 2 3 ? 9.949 -0.041 -15.817 1.00 0.00 16 ARG B C 12
ATOM 9059 O O . ARG B 2 3 ? 9.016 0.151 -16.595 1.00 0.00 16 ARG B O 12
ATOM 9080 N N . ARG B 2 4 ? 10.091 0.633 -14.670 1.00 0.00 17 ARG B N 12
ATOM 9081 C CA . ARG B 2 4 ? 9.180 1.650 -14.168 1.00 0.00 17 ARG B CA 12
ATOM 9082 C C . ARG B 2 4 ? 9.848 2.304 -12.957 1.00 0.00 17 ARG B C 12
ATOM 9083 O O . ARG B 2 4 ? 10.258 3.461 -13.020 1.00 0.00 17 ARG B O 12
ATOM 9104 N N . ARG B 2 5 ? 9.942 1.546 -11.859 1.00 0.00 18 ARG B N 12
ATOM 9105 C CA . ARG B 2 5 ? 10.464 1.970 -10.569 1.00 0.00 18 ARG B CA 12
ATOM 9106 C C . ARG B 2 5 ? 10.517 0.729 -9.681 1.00 0.00 18 ARG B C 12
ATOM 9107 O O . ARG B 2 5 ? 9.656 -0.138 -9.800 1.00 0.00 18 ARG B O 12
ATOM 9128 N N . SER B 2 6 ? 11.507 0.647 -8.785 1.00 0.00 19 SER B N 12
ATOM 9129 C CA . SER B 2 6 ? 11.603 -0.411 -7.794 1.00 0.00 19 SER B CA 12
ATOM 9130 C C . SER B 2 6 ? 10.356 -0.400 -6.903 1.00 0.00 19 SER B C 12
ATOM 9131 O O . SER B 2 6 ? 10.156 0.529 -6.122 1.00 0.00 19 SER B O 12
ATOM 9139 N N . GLN B 2 7 ? 9.498 -1.418 -7.050 1.00 0.00 20 GLN B N 12
ATOM 9140 C CA 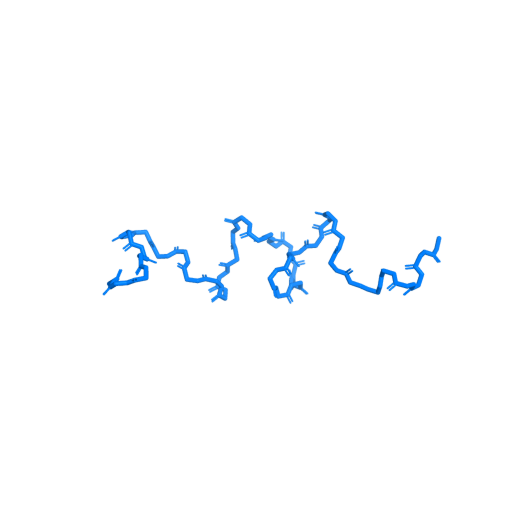. GLN B 2 7 ? 8.221 -1.476 -6.355 1.00 0.00 20 GLN B CA 12
ATOM 9141 C C . GLN B 2 7 ? 8.370 -1.693 -4.850 1.00 0.00 20 GLN B C 12
ATOM 9142 O O . GLN B 2 7 ? 9.459 -1.950 -4.339 1.00 0.00 20 GLN B O 12
ATOM 9156 N N . LEU B 2 8 ? 7.230 -1.604 -4.160 1.00 0.00 21 LEU B N 12
ATOM 9157 C CA . LEU B 2 8 ? 7.087 -1.830 -2.732 1.00 0.00 21 LEU B CA 12
ATOM 9158 C C . LEU B 2 8 ? 7.979 -0.891 -1.905 1.00 0.00 21 LEU B C 12
ATOM 9159 O O . LEU B 2 8 ? 8.539 -1.281 -0.881 1.00 0.00 21 LEU B O 12
ATOM 9175 N N . ASP B 2 9 ? 8.084 0.366 -2.353 1.00 0.00 22 ASP B N 12
ATOM 9176 C CA . ASP B 2 9 ? 8.885 1.408 -1.726 1.00 0.00 22 ASP B CA 12
ATOM 9177 C C . ASP B 2 9 ? 8.151 1.973 -0.500 1.00 0.00 22 ASP B C 12
ATOM 9178 O O . ASP B 2 9 ? 7.090 1.480 -0.112 1.00 0.00 22 ASP B O 12
ATOM 9187 N N . ARG B 2 10 ? 8.716 3.015 0.119 1.00 0.00 23 ARG B N 12
ATOM 9188 C CA . ARG B 2 10 ? 8.053 3.795 1.156 1.00 0.00 23 ARG B CA 12
ATOM 9189 C C . ARG B 2 10 ? 7.095 4.799 0.523 1.00 0.00 23 ARG B C 12
ATOM 9190 O O . ARG B 2 10 ? 6.162 5.244 1.173 1.00 0.00 23 ARG B O 12
ATOM 9211 N N . ASP B 2 11 ? 7.338 5.165 -0.735 1.00 0.00 24 ASP B N 12
ATOM 9212 C CA . ASP B 2 11 ? 6.467 6.012 -1.532 1.00 0.00 24 ASP B CA 12
ATOM 9213 C C . ASP B 2 11 ? 5.155 5.284 -1.859 1.00 0.00 24 ASP B C 12
ATOM 9214 O O . ASP B 2 11 ? 4.083 5.736 -1.462 1.00 0.00 24 ASP B O 12
ATOM 9223 N N . GLN B 2 12 ? 5.247 4.170 -2.598 1.00 0.00 25 GLN B N 12
ATOM 9224 C CA . GLN B 2 12 ? 4.110 3.467 -3.188 1.00 0.00 25 GLN B CA 12
ATOM 9225 C C . GLN B 2 12 ? 3.652 2.261 -2.357 1.00 0.00 25 GLN B C 12
ATOM 9226 O O . GLN B 2 12 ? 4.343 1.820 -1.439 1.00 0.00 25 GLN B O 12
ATOM 9240 N N . CYS B 2 13 ? 2.456 1.757 -2.692 1.00 0.00 26 CYS B N 12
ATOM 9241 C CA . CYS B 2 13 ? 1.717 0.726 -1.970 1.00 0.00 26 CYS B CA 12
ATOM 9242 C C . CYS B 2 13 ? 2.486 -0.586 -1.833 1.00 0.00 26 CYS B C 12
ATOM 9243 O O . CYS B 2 13 ? 3.429 -0.865 -2.573 1.00 0.00 26 CYS B O 12
ATOM 9250 N N . ALA B 2 14 ? 2.061 -1.372 -0.841 1.00 0.00 27 ALA B N 12
ATOM 9251 C CA . ALA B 2 14 ? 2.634 -2.645 -0.449 1.00 0.00 27 ALA B CA 12
ATOM 9252 C C . ALA B 2 14 ? 1.809 -3.813 -0.981 1.00 0.00 27 ALA B C 12
ATOM 9253 O O . ALA B 2 14 ? 2.359 -4.843 -1.364 1.00 0.00 27 ALA B O 12
ATOM 9260 N N . TYR B 2 15 ? 0.484 -3.649 -0.960 1.00 0.00 28 TYR B N 12
ATOM 9261 C CA . TYR B 2 15 ? -0.496 -4.673 -1.272 1.00 0.00 28 TYR B CA 12
ATOM 9262 C C . TYR B 2 15 ? -0.576 -4.913 -2.771 1.00 0.00 28 TYR B C 12
ATOM 9263 O O . TYR B 2 15 ? -0.471 -6.045 -3.239 1.00 0.00 28 TYR B O 12
ATOM 9281 N N . CYS B 2 16 ? -0.798 -3.816 -3.496 1.00 0.00 29 CYS B N 12
ATOM 9282 C CA . CYS B 2 16 ? -1.111 -3.781 -4.913 1.00 0.00 29 CYS B CA 12
ATOM 9283 C C . CYS B 2 16 ? -0.112 -2.914 -5.680 1.00 0.00 29 CYS B C 12
ATOM 9284 O O . CYS B 2 16 ? -0.011 -3.062 -6.896 1.00 0.00 29 CYS B O 12
ATOM 9291 N N . LYS B 2 17 ? 0.650 -2.050 -4.983 1.00 0.00 30 LYS B N 12
ATOM 9292 C CA . LYS B 2 17 ? 1.775 -1.331 -5.571 1.00 0.00 30 LYS B CA 12
ATOM 9293 C C . LYS B 2 17 ? 1.308 -0.305 -6.617 1.00 0.00 30 LYS B C 12
ATOM 9294 O O . LYS B 2 17 ? 1.955 -0.131 -7.649 1.00 0.00 30 LYS B O 12
ATOM 9313 N N . GLU B 2 18 ? 0.191 0.384 -6.343 1.00 0.00 31 GLU B N 12
ATOM 9314 C CA . GLU B 2 18 ? -0.404 1.360 -7.248 1.00 0.00 31 GLU B CA 12
ATOM 9315 C C . GLU B 2 18 ? 0.409 2.658 -7.323 1.00 0.00 31 GLU B C 12
ATOM 9316 O O . GLU B 2 18 ? 1.307 2.900 -6.516 1.00 0.00 31 GLU B O 12
ATOM 9328 N N . LYS B 2 19 ? 0.021 3.485 -8.300 1.00 0.00 32 LYS B N 12
ATOM 9329 C CA . LYS B 2 19 ? 0.431 4.848 -8.610 1.00 0.00 32 LYS B CA 12
ATOM 9330 C C . LYS B 2 19 ? 1.194 5.582 -7.512 1.00 0.00 32 LYS B C 12
ATOM 9331 O O . LYS B 2 19 ? 2.363 5.921 -7.685 1.00 0.00 32 LYS B O 12
ATOM 9350 N N . GLY B 2 20 ? 0.503 5.861 -6.408 1.00 0.00 33 GLY B N 12
ATOM 9351 C CA . GLY B 2 20 ? 0.999 6.737 -5.362 1.00 0.00 33 GLY B CA 12
ATOM 9352 C C . GLY B 2 20 ? 0.240 6.631 -4.041 1.00 0.00 33 GLY B C 12
ATOM 9353 O O . GLY B 2 20 ? 0.696 7.226 -3.066 1.00 0.00 33 GLY B O 12
ATOM 9357 N N . HIS B 2 21 ? -0.881 5.889 -3.964 1.00 0.00 34 HIS B N 12
ATOM 9358 C CA . HIS B 2 21 ? -1.462 5.613 -2.649 1.00 0.00 34 HIS B CA 12
ATOM 9359 C C . HIS B 2 21 ? -0.569 4.602 -1.921 1.00 0.00 34 HIS B C 12
ATOM 9360 O O . HIS B 2 21 ? 0.409 4.110 -2.488 1.00 0.00 34 HIS B O 12
ATOM 9374 N N . TRP B 2 22 ? -0.917 4.277 -0.672 1.00 0.00 35 TRP B N 12
ATOM 9375 C CA . TRP B 2 22 ? -0.159 3.349 0.152 1.00 0.00 35 TRP B CA 12
ATOM 9376 C C . TRP B 2 22 ? -1.019 2.178 0.622 1.00 0.00 35 TRP B C 12
ATOM 9377 O O . TRP B 2 22 ? -2.228 2.165 0.411 1.00 0.00 35 TRP B O 12
ATOM 9398 N N . ALA B 2 23 ? -0.395 1.190 1.273 1.00 0.00 36 ALA B N 12
ATOM 9399 C CA . ALA B 2 23 ? -1.085 0.024 1.810 1.00 0.00 36 ALA B CA 12
ATOM 9400 C C . ALA B 2 23 ? -2.023 0.493 2.912 1.00 0.00 36 ALA B C 12
ATOM 9401 O O . ALA B 2 23 ? -3.117 -0.036 3.091 1.00 0.00 36 ALA B O 12
ATOM 9408 N N . LYS B 2 24 ? -1.587 1.557 3.588 1.00 0.00 37 LYS B N 12
ATOM 9409 C CA . LYS B 2 24 ? -2.319 2.359 4.529 1.00 0.00 37 LYS B CA 12
ATOM 9410 C C . LYS B 2 24 ? -3.721 2.714 4.011 1.00 0.00 37 LYS B C 12
ATOM 9411 O O . LYS B 2 24 ? -4.704 2.616 4.743 1.00 0.00 37 LYS B O 12
ATOM 9430 N N . ASP B 2 25 ? -3.783 3.141 2.746 1.00 0.00 38 ASP B N 12
ATOM 9431 C CA . ASP B 2 25 ? -4.935 3.733 2.082 1.00 0.00 38 ASP B CA 12
ATOM 9432 C C . ASP B 2 25 ? -5.646 2.766 1.129 1.00 0.00 38 ASP B C 12
ATOM 9433 O O . ASP B 2 25 ? -6.807 2.984 0.792 1.00 0.00 38 ASP B O 12
ATOM 9442 N N . CYS B 2 26 ? -4.933 1.723 0.686 1.00 0.00 39 CYS B N 12
ATOM 9443 C CA . CYS B 2 26 ? -5.283 0.837 -0.402 1.00 0.00 39 CYS B CA 12
ATOM 9444 C C . CYS B 2 26 ? -6.777 0.486 -0.507 1.00 0.00 39 CYS B C 12
ATOM 9445 O O . CYS B 2 26 ? -7.338 -0.087 0.428 1.00 0.00 39 CYS B O 12
ATOM 9452 N N . PRO B 2 27 ? -7.415 0.808 -1.646 1.00 0.00 40 PRO B N 12
ATOM 9453 C CA . PRO B 2 27 ? -8.802 0.512 -1.951 1.00 0.00 40 PRO B CA 12
ATOM 9454 C C . PRO B 2 27 ? -9.000 -0.938 -2.415 1.00 0.00 40 PRO B C 12
ATOM 9455 O O . PRO B 2 27 ? -10.072 -1.499 -2.197 1.00 0.00 40 PRO B O 12
ATOM 9466 N N . LYS B 2 28 ? -7.976 -1.538 -3.043 1.00 0.00 41 LYS B N 12
ATOM 9467 C CA . LYS B 2 28 ? -7.967 -2.932 -3.485 1.00 0.00 41 LYS B CA 12
ATOM 9468 C C . LYS B 2 28 ? -8.047 -3.869 -2.275 1.00 0.00 41 LYS B C 12
ATOM 9469 O O . LYS B 2 28 ? -8.662 -4.932 -2.340 1.00 0.00 41 LYS B O 12
ATOM 9488 N N . LYS B 2 29 ? -7.394 -3.454 -1.185 1.00 0.00 42 LYS B N 12
ATOM 9489 C CA . LYS B 2 29 ? -7.269 -4.139 0.088 1.00 0.00 42 LYS B CA 12
ATOM 9490 C C . LYS B 2 29 ? -8.643 -4.554 0.627 1.00 0.00 42 LYS B C 12
ATOM 9491 O O . LYS B 2 29 ? -9.619 -3.847 0.384 1.00 0.00 42 LYS B O 12
ATOM 9510 N N . PRO B 2 30 ? -8.733 -5.664 1.379 1.00 0.00 43 PRO B N 12
ATOM 9511 C CA . PRO B 2 30 ? -9.921 -6.063 2.125 1.00 0.00 43 PRO B CA 12
ATOM 9512 C C . PRO B 2 30 ? -10.523 -4.943 2.985 1.00 0.00 43 PRO B C 12
ATOM 9513 O O . PRO B 2 30 ? -11.743 -4.871 3.121 1.00 0.00 43 PRO B O 12
ATOM 9524 N N . ARG B 2 31 ? -9.666 -4.092 3.571 1.00 0.00 44 ARG B N 12
ATOM 9525 C CA . ARG B 2 31 ? -10.001 -2.967 4.446 1.00 0.00 44 ARG B CA 12
ATOM 9526 C C . ARG B 2 31 ? -10.395 -3.441 5.847 1.00 0.00 44 ARG B C 12
ATOM 9527 O O . ARG B 2 31 ? -9.816 -2.993 6.834 1.00 0.00 44 ARG B O 12
ATOM 9548 N N . GLY B 2 32 ? -11.391 -4.330 5.928 1.00 0.00 45 GLY B N 12
ATOM 9549 C CA . GLY B 2 32 ? -11.974 -4.803 7.172 1.00 0.00 45 GLY B CA 12
ATOM 9550 C C . GLY B 2 32 ? -12.925 -3.751 7.745 1.00 0.00 45 GLY B C 12
ATOM 9551 O O . GLY B 2 32 ? -12.557 -3.069 8.700 1.00 0.00 45 GLY B O 12
ATOM 9555 N N . PRO B 2 33 ? -14.139 -3.607 7.181 1.00 0.00 46 PRO B N 12
ATOM 9556 C CA . PRO B 2 33 ? -15.134 -2.638 7.626 1.00 0.00 46 PRO B CA 12
ATOM 9557 C C . PRO B 2 33 ? -15.451 -2.764 9.119 1.00 0.00 46 PRO B C 12
ATOM 9558 O O . PRO B 2 33 ? -15.417 -1.765 9.835 1.00 0.00 46 PRO B O 12
ATOM 9569 N N . ARG B 2 34 ? -15.754 -3.993 9.564 1.00 0.00 47 ARG B N 12
ATOM 9570 C CA . ARG B 2 34 ? -16.093 -4.367 10.934 1.00 0.00 47 ARG B CA 12
ATOM 9571 C C . ARG B 2 34 ? -17.422 -3.761 11.392 1.00 0.00 47 ARG B C 12
ATOM 9572 O O . ARG B 2 34 ? -18.415 -4.475 11.531 1.00 0.00 47 ARG B O 12
ATOM 9593 N N . GLY B 2 35 ? -17.408 -2.453 11.667 1.00 0.00 48 GLY B N 12
ATOM 9594 C CA . GLY B 2 35 ? -18.468 -1.703 12.318 1.00 0.00 48 GLY B CA 12
ATOM 9595 C C . GLY B 2 35 ? -17.876 -1.004 13.546 1.00 0.00 48 GLY B C 12
ATOM 9596 O O . GLY B 2 35 ? -16.657 -1.011 13.730 1.00 0.00 48 GLY B O 12
ATOM 9600 N N . PRO B 2 36 ? -18.716 -0.426 14.418 1.00 0.00 49 PRO B N 12
ATOM 9601 C CA . PRO B 2 36 ? -18.292 0.257 15.628 1.00 0.00 49 PRO B CA 12
ATOM 9602 C C . PRO B 2 36 ? -18.198 -0.788 16.743 1.00 0.00 49 PRO B C 12
ATOM 9603 O O . PRO B 2 36 ? -18.742 -0.603 17.831 1.00 0.00 49 PRO B O 12
ATOM 9614 N N . ARG B 2 37 ? -17.538 -1.915 16.452 1.00 0.00 50 ARG B N 12
ATOM 9615 C CA . ARG B 2 37 ? -17.574 -3.070 17.325 1.00 0.00 50 ARG B CA 12
ATOM 9616 C C . ARG B 2 37 ? -16.681 -2.851 18.550 1.00 0.00 50 ARG B C 12
ATOM 9617 O O . ARG B 2 37 ? -15.571 -2.341 18.397 1.00 0.00 50 ARG B O 12
ATOM 9638 N N . PRO B 2 38 ? -17.113 -3.280 19.748 1.00 0.00 51 PRO B N 12
ATOM 9639 C CA . PRO B 2 38 ? -16.257 -3.324 20.923 1.00 0.00 51 PRO B CA 12
ATOM 9640 C C . PRO B 2 38 ? -15.216 -4.438 20.751 1.00 0.00 51 PRO B C 12
ATOM 9641 O O . PRO B 2 38 ? -14.039 -4.237 21.043 1.00 0.00 51 PRO B O 12
ATOM 9652 N N . GLN B 2 39 ? -15.653 -5.598 20.242 1.00 0.00 52 GLN B N 12
ATOM 9653 C CA . GLN B 2 39 ? -14.801 -6.718 19.864 1.00 0.00 52 GLN B CA 12
ATOM 9654 C C . GLN B 2 39 ? -14.126 -6.452 18.512 1.00 0.00 52 GLN B C 12
ATOM 9655 O O . GLN B 2 39 ? -14.294 -5.386 17.922 1.00 0.00 52 GLN B O 12
ATOM 9669 N N . THR B 2 40 ? -13.385 -7.444 18.003 1.00 0.00 53 THR B N 12
ATOM 9670 C CA . THR B 2 40 ? -12.812 -7.406 16.666 1.00 0.00 53 THR B CA 12
ATOM 9671 C C . THR B 2 40 ? -13.906 -7.513 15.597 1.00 0.00 53 THR B C 12
ATOM 9672 O O . THR B 2 40 ? -14.957 -8.131 15.879 1.00 0.00 53 THR B O 12
ATOM 9839 N N . GLY B 2 1 ? 9.162 3.220 8.510 1.00 0.00 14 GLY B N 13
ATOM 9840 C CA . GLY B 2 1 ? 9.656 2.638 7.250 1.00 0.00 14 GLY B CA 13
ATOM 9841 C C . GLY B 2 1 ? 11.145 2.914 7.053 1.00 0.00 14 GLY B C 13
ATOM 9842 O O . GLY B 2 1 ? 11.611 4.005 7.378 1.00 0.00 14 GLY B O 13
ATOM 9848 N N . GLU B 2 2 ? 11.890 1.930 6.536 1.00 0.00 15 GLU B N 13
ATOM 9849 C CA . GLU B 2 2 ? 13.347 1.968 6.490 1.00 0.00 15 GLU B CA 13
ATOM 9850 C C . GLU B 2 2 ? 13.846 2.772 5.285 1.00 0.00 15 GLU B C 13
ATOM 9851 O O . GLU B 2 2 ? 14.214 2.201 4.260 1.00 0.00 15 GLU B O 13
ATOM 9863 N N . ARG B 2 3 ? 13.881 4.104 5.433 1.00 0.00 16 ARG B N 13
ATOM 9864 C CA . ARG B 2 3 ? 14.514 5.033 4.497 1.00 0.00 16 ARG B CA 13
ATOM 9865 C C . ARG B 2 3 ? 13.925 4.887 3.083 1.00 0.00 16 ARG B C 13
ATOM 9866 O O . ARG B 2 3 ? 12.799 4.415 2.925 1.00 0.00 16 ARG B O 13
ATOM 9887 N N . ARG B 2 4 ? 14.681 5.283 2.048 1.00 0.00 17 ARG B N 13
ATOM 9888 C CA . ARG B 2 4 ? 14.341 4.997 0.661 1.00 0.00 17 ARG B CA 13
ATOM 9889 C C . ARG B 2 4 ? 14.328 3.478 0.500 1.00 0.00 17 ARG B C 13
ATOM 9890 O O . ARG B 2 4 ? 15.311 2.818 0.830 1.00 0.00 17 ARG B O 13
ATOM 9911 N N . ARG B 2 5 ? 13.205 2.940 0.014 1.00 0.00 18 ARG B N 13
ATOM 9912 C CA . ARG B 2 5 ? 12.946 1.514 -0.095 1.00 0.00 18 ARG B CA 13
ATOM 9913 C C . ARG B 2 5 ? 12.888 0.872 1.294 1.00 0.00 18 ARG B C 13
ATOM 9914 O O . ARG B 2 5 ? 13.892 0.378 1.803 1.00 0.00 18 ARG B O 13
ATOM 9935 N N . SER B 2 6 ? 11.693 0.867 1.897 1.00 0.00 19 SER B N 13
ATOM 9936 C CA . SER B 2 6 ? 11.451 0.258 3.194 1.00 0.00 19 SER B CA 13
ATOM 9937 C C . SER B 2 6 ? 11.610 -1.258 3.089 1.00 0.00 19 SER B C 13
ATOM 9938 O O . SER B 2 6 ? 12.344 -1.856 3.874 1.00 0.00 19 SER B O 13
ATOM 9946 N N . GLN B 2 7 ? 10.946 -1.870 2.100 1.00 0.00 20 GLN B N 13
ATOM 9947 C CA . GLN B 2 7 ? 11.155 -3.265 1.745 1.00 0.00 20 GLN B CA 13
ATOM 9948 C C . GLN B 2 7 ? 10.831 -3.448 0.262 1.00 0.00 20 GLN B C 13
ATOM 9949 O O . GLN B 2 7 ? 11.730 -3.396 -0.575 1.00 0.00 20 GLN B O 13
ATOM 9963 N N . LEU B 2 8 ? 9.544 -3.611 -0.062 1.00 0.00 21 LEU B N 13
ATOM 9964 C CA . LEU B 2 8 ? 9.023 -3.591 -1.423 1.00 0.00 21 LEU B CA 13
ATOM 9965 C C . LEU B 2 8 ? 8.715 -2.134 -1.792 1.00 0.00 21 LEU B C 13
ATOM 9966 O O . LEU B 2 8 ? 7.574 -1.758 -2.055 1.00 0.00 21 LEU B O 13
ATOM 9982 N N . ASP B 2 9 ? 9.776 -1.319 -1.783 1.00 0.00 22 ASP B N 13
ATOM 9983 C CA . ASP B 2 9 ? 9.765 0.134 -1.877 1.00 0.00 22 ASP B CA 13
ATOM 9984 C C . ASP B 2 9 ? 9.340 0.751 -0.534 1.00 0.00 22 ASP B C 13
ATOM 9985 O O . ASP B 2 9 ? 9.276 0.061 0.484 1.00 0.00 22 ASP B O 13
ATOM 9994 N N . ARG B 2 10 ? 9.088 2.063 -0.538 1.00 0.00 23 ARG B N 13
ATOM 9995 C CA . ARG B 2 10 ? 8.714 2.895 0.594 1.00 0.00 23 ARG B CA 13
ATOM 9996 C C . ARG B 2 10 ? 7.436 3.635 0.195 1.00 0.00 23 ARG B C 13
ATOM 9997 O O . ARG B 2 10 ? 6.387 3.464 0.814 1.00 0.00 23 ARG B O 13
ATOM 10018 N N . ASP B 2 11 ? 7.555 4.450 -0.856 1.00 0.00 24 ASP B N 13
ATOM 10019 C CA . ASP B 2 11 ? 6.537 5.333 -1.393 1.00 0.00 24 ASP B CA 13
ATOM 10020 C C . ASP B 2 11 ? 5.368 4.578 -2.023 1.00 0.00 24 ASP B C 13
ATOM 10021 O O . ASP B 2 11 ? 4.224 5.006 -1.873 1.00 0.00 24 ASP B O 13
ATOM 10030 N N . GLN B 2 12 ? 5.637 3.474 -2.731 1.00 0.00 25 GLN B N 13
ATOM 10031 C CA . GLN B 2 12 ? 4.584 2.684 -3.362 1.00 0.00 25 GLN B CA 13
ATOM 10032 C C . GLN B 2 12 ? 3.683 2.029 -2.312 1.00 0.00 25 GLN B C 13
ATOM 10033 O O . GLN B 2 12 ? 4.114 1.767 -1.188 1.00 0.00 25 GLN B O 13
ATOM 10047 N N . CYS B 2 13 ? 2.438 1.730 -2.706 1.00 0.00 26 CYS B N 13
ATOM 10048 C CA . CYS B 2 13 ? 1.516 0.927 -1.915 1.00 0.00 26 CYS B CA 13
ATOM 10049 C C . CYS B 2 13 ? 2.139 -0.435 -1.622 1.00 0.00 26 CYS B C 13
ATOM 10050 O O . CYS B 2 13 ? 2.525 -1.152 -2.534 1.00 0.00 26 CYS B O 13
ATOM 10057 N N . ALA B 2 14 ? 2.253 -0.807 -0.348 1.00 0.00 27 ALA B N 13
ATOM 10058 C CA . ALA B 2 14 ? 2.852 -2.075 0.045 1.00 0.00 27 ALA B CA 13
ATOM 10059 C C . ALA B 2 14 ? 2.100 -3.287 -0.516 1.00 0.00 27 ALA B C 13
ATOM 10060 O O . ALA B 2 14 ? 2.693 -4.341 -0.740 1.00 0.00 27 ALA B O 13
ATOM 10067 N N . TYR B 2 15 ? 0.789 -3.132 -0.716 1.00 0.00 28 TYR B N 13
ATOM 10068 C CA . TYR B 2 15 ? -0.143 -4.195 -1.035 1.00 0.00 28 TYR B CA 13
ATOM 10069 C C . TYR B 2 15 ? -0.134 -4.528 -2.523 1.00 0.00 28 TYR B C 13
ATOM 10070 O O . TYR B 2 15 ? 0.043 -5.683 -2.906 1.00 0.00 28 TYR B O 13
ATOM 10088 N N . CYS B 2 16 ? -0.354 -3.499 -3.343 1.00 0.00 29 CYS B N 13
ATOM 10089 C CA . CYS B 2 16 ? -0.594 -3.582 -4.776 1.00 0.00 29 CYS B CA 13
ATOM 10090 C C . CYS B 2 16 ? 0.388 -2.713 -5.567 1.00 0.00 29 CYS B C 13
ATOM 10091 O O . CYS B 2 16 ? 0.564 -2.947 -6.761 1.00 0.00 29 CYS B O 13
ATOM 10098 N N . LYS B 2 17 ? 1.047 -1.744 -4.911 1.00 0.00 30 LYS B N 13
ATOM 10099 C CA . LYS B 2 17 ? 2.117 -0.949 -5.497 1.00 0.00 30 LYS B CA 13
ATOM 10100 C C . LYS B 2 17 ? 1.609 0.013 -6.572 1.00 0.00 30 LYS B C 13
ATOM 10101 O O . LYS B 2 17 ? 2.294 0.276 -7.559 1.00 0.00 30 LYS B O 13
ATOM 10120 N N . GLU B 2 18 ? 0.421 0.584 -6.340 1.00 0.00 31 GLU B N 13
ATOM 10121 C CA . GLU B 2 18 ? -0.093 1.693 -7.118 1.00 0.00 31 GLU B CA 13
ATOM 10122 C C . GLU B 2 18 ? 0.611 2.967 -6.628 1.00 0.00 31 GLU B C 13
ATOM 10123 O O . GLU B 2 18 ? 1.241 2.982 -5.568 1.00 0.00 31 GLU B O 13
ATOM 10135 N N . LYS B 2 19 ? 0.536 4.020 -7.440 1.00 0.00 32 LYS B N 13
ATOM 10136 C CA . LYS B 2 19 ? 1.291 5.247 -7.303 1.00 0.00 32 LYS B CA 13
ATOM 10137 C C . LYS B 2 19 ? 0.624 6.211 -6.321 1.00 0.00 32 LYS B C 13
ATOM 10138 O O . LYS B 2 19 ? 1.273 6.728 -5.413 1.00 0.00 32 LYS B O 13
ATOM 10157 N N . GLY B 2 20 ? -0.664 6.479 -6.548 1.00 0.00 33 GLY B N 13
ATOM 10158 C CA . GLY B 2 20 ? -1.433 7.513 -5.882 1.00 0.00 33 GLY B CA 13
ATOM 10159 C C . GLY B 2 20 ? -1.626 7.255 -4.395 1.00 0.00 33 GLY B C 13
ATOM 10160 O O . GLY B 2 20 ? -1.384 8.148 -3.584 1.00 0.00 33 GLY B O 13
ATOM 10164 N N . HIS B 2 21 ? -2.089 6.051 -4.049 1.00 0.00 34 HIS B N 13
ATOM 10165 C CA . HIS B 2 21 ? -2.450 5.708 -2.677 1.00 0.00 34 HIS B CA 13
ATOM 10166 C C . HIS B 2 21 ? -1.335 4.877 -2.031 1.00 0.00 34 HIS B C 13
ATOM 10167 O O . HIS B 2 21 ? -0.259 4.716 -2.606 1.00 0.00 34 HIS B O 13
ATOM 10181 N N . TRP B 2 22 ? -1.601 4.352 -0.829 1.00 0.00 35 TRP B N 13
ATOM 10182 C CA . TRP B 2 22 ? -0.662 3.555 -0.053 1.00 0.00 35 TRP B CA 13
ATOM 10183 C C . TRP B 2 22 ? -1.349 2.308 0.511 1.00 0.00 35 TRP B C 13
ATOM 10184 O O . TRP B 2 22 ? -2.570 2.198 0.427 1.00 0.00 35 TRP B O 13
ATOM 10205 N N . ALA B 2 23 ? -0.595 1.373 1.109 1.00 0.00 36 ALA B N 13
ATOM 10206 C CA . ALA B 2 23 ? -1.191 0.170 1.699 1.00 0.00 36 ALA B CA 13
ATOM 10207 C C . ALA B 2 23 ? -2.073 0.541 2.878 1.00 0.00 36 ALA B C 13
ATOM 10208 O O . ALA B 2 23 ? -2.970 -0.207 3.261 1.00 0.00 36 ALA B O 13
ATOM 10215 N N . LYS B 2 24 ? -1.820 1.728 3.427 1.00 0.00 37 LYS B N 13
ATOM 10216 C CA . LYS B 2 24 ? -2.591 2.339 4.459 1.00 0.00 37 LYS B CA 13
ATOM 10217 C C . LYS B 2 24 ? -4.028 2.613 3.988 1.00 0.00 37 LYS B C 13
ATOM 10218 O O . LYS B 2 24 ? -4.966 2.537 4.778 1.00 0.00 37 LYS B O 13
ATOM 10237 N N . ASP B 2 25 ? -4.166 2.946 2.697 1.00 0.00 38 ASP B N 13
ATOM 10238 C CA . ASP B 2 25 ? -5.372 3.439 2.039 1.00 0.00 38 ASP B CA 13
ATOM 10239 C C . ASP B 2 25 ? -5.798 2.571 0.838 1.00 0.00 38 ASP B C 13
ATOM 10240 O O . ASP B 2 25 ? -6.581 3.027 0.006 1.00 0.00 38 ASP B O 13
ATOM 10249 N N . CYS B 2 26 ? -5.289 1.338 0.698 1.00 0.00 39 CYS B N 13
ATOM 10250 C CA . CYS B 2 26 ? -5.487 0.568 -0.526 1.00 0.00 39 CYS B CA 13
ATOM 10251 C C . CYS B 2 26 ? -6.966 0.198 -0.717 1.00 0.00 39 CYS B C 13
ATOM 10252 O O . CYS B 2 26 ? -7.596 -0.297 0.217 1.00 0.00 39 CYS B O 13
ATOM 10259 N N . PRO B 2 27 ? -7.539 0.425 -1.911 1.00 0.00 40 PRO B N 13
ATOM 10260 C CA . PRO B 2 27 ? -8.906 0.075 -2.237 1.00 0.00 40 PRO B CA 13
ATOM 10261 C C . PRO B 2 27 ? -9.032 -1.420 -2.552 1.00 0.00 40 PRO B C 13
ATOM 10262 O O . PRO B 2 27 ? -10.131 -1.967 -2.475 1.00 0.00 40 PRO B O 13
ATOM 10273 N N . LYS B 2 28 ? -7.911 -2.070 -2.900 1.00 0.00 41 LYS B N 13
ATOM 10274 C CA . LYS B 2 28 ? -7.835 -3.508 -3.135 1.00 0.00 41 LYS B CA 13
ATOM 10275 C C . LYS B 2 28 ? -7.988 -4.283 -1.823 1.00 0.00 41 LYS B C 13
ATOM 10276 O O . LYS B 2 28 ? -8.472 -5.413 -1.824 1.00 0.00 41 LYS B O 13
ATOM 10295 N N . LYS B 2 29 ? -7.530 -3.689 -0.714 1.00 0.00 42 LYS B N 13
ATOM 10296 C CA . LYS B 2 29 ? -7.417 -4.324 0.582 1.00 0.00 42 LYS B CA 13
ATOM 10297 C C . LYS B 2 29 ? -8.804 -4.644 1.154 1.00 0.00 42 LYS B C 13
ATOM 10298 O O . LYS B 2 29 ? -9.755 -3.919 0.865 1.00 0.00 42 LYS B O 13
ATOM 10317 N N . PRO B 2 30 ? -8.923 -5.697 1.983 1.00 0.00 43 PRO B N 13
ATOM 10318 C CA . PRO B 2 30 ? -10.110 -5.993 2.775 1.00 0.00 43 PRO B CA 13
ATOM 10319 C C . PRO B 2 30 ? -10.667 -4.730 3.439 1.00 0.00 43 PRO B C 13
ATOM 10320 O O . PRO B 2 30 ? -9.929 -3.999 4.098 1.00 0.00 43 PRO B O 13
ATOM 10331 N N . ARG B 2 31 ? -11.958 -4.459 3.221 1.00 0.00 44 ARG B N 13
ATOM 10332 C CA . ARG B 2 31 ? -12.601 -3.205 3.586 1.00 0.00 44 ARG B CA 13
ATOM 10333 C C . ARG B 2 31 ? -14.111 -3.417 3.702 1.00 0.00 44 ARG B C 13
ATOM 10334 O O . ARG B 2 31 ? -14.659 -4.334 3.092 1.00 0.00 44 ARG B O 13
ATOM 10355 N N . GLY B 2 32 ? -14.780 -2.571 4.493 1.00 0.00 45 GLY B N 13
ATOM 10356 C CA . GLY B 2 32 ? -16.209 -2.672 4.738 1.00 0.00 45 GLY B CA 13
ATOM 10357 C C . GLY B 2 32 ? -16.661 -1.612 5.745 1.00 0.00 45 GLY B C 13
ATOM 10358 O O . GLY B 2 32 ? -15.839 -0.824 6.218 1.00 0.00 45 GLY B O 13
ATOM 10362 N N . PRO B 2 33 ? -17.961 -1.580 6.079 1.00 0.00 46 PRO B N 13
ATOM 10363 C CA . PRO B 2 33 ? -18.524 -0.644 7.039 1.00 0.00 46 PRO B CA 13
ATOM 10364 C C . PRO B 2 33 ? -18.047 -0.984 8.453 1.00 0.00 46 PRO B C 13
ATOM 10365 O O . PRO B 2 33 ? -17.800 -2.147 8.770 1.00 0.00 46 PRO B O 13
ATOM 10376 N N . ARG B 2 34 ? -17.909 0.044 9.298 1.00 0.00 47 ARG B N 13
ATOM 10377 C CA . ARG B 2 34 ? -17.441 -0.099 10.668 1.00 0.00 47 ARG B CA 13
ATOM 10378 C C . ARG B 2 34 ? -18.618 -0.560 11.531 1.00 0.00 47 ARG B C 13
ATOM 10379 O O . ARG B 2 34 ? -19.245 0.241 12.223 1.00 0.00 47 ARG B O 13
ATOM 10400 N N . GLY B 2 35 ? -18.917 -1.862 11.455 1.00 0.00 48 GLY B N 13
ATOM 10401 C CA . GLY B 2 35 ? -20.061 -2.498 12.088 1.00 0.00 48 GLY B CA 13
ATOM 10402 C C . GLY B 2 35 ? -21.160 -2.764 11.055 1.00 0.00 48 GLY B C 13
ATOM 10403 O O . GLY B 2 35 ? -21.029 -2.367 9.897 1.00 0.00 48 GLY B O 13
ATOM 10407 N N . PRO B 2 36 ? -22.259 -3.421 11.460 1.00 0.00 49 PRO B N 13
ATOM 10408 C CA . PRO B 2 36 ? -23.375 -3.765 10.597 1.00 0.00 49 PRO B CA 13
ATOM 10409 C C . PRO B 2 36 ? -24.330 -2.572 10.600 1.00 0.00 49 PRO B C 13
ATOM 10410 O O . PRO B 2 36 ? -25.500 -2.695 10.961 1.00 0.00 49 PRO B O 13
ATOM 10421 N N . ARG B 2 37 ? -23.805 -1.396 10.242 1.00 0.00 50 ARG B N 13
ATOM 10422 C CA . ARG B 2 37 ? -24.520 -0.150 10.427 1.00 0.00 50 ARG B CA 13
ATOM 10423 C C . ARG B 2 37 ? -25.695 -0.047 9.447 1.00 0.00 50 ARG B C 13
ATOM 10424 O O . ARG B 2 37 ? -25.550 -0.431 8.287 1.00 0.00 50 ARG B O 13
ATOM 10445 N N . PRO B 2 38 ? -26.855 0.469 9.888 1.00 0.00 51 PRO B N 13
ATOM 10446 C CA . PRO B 2 38 ? -28.025 0.632 9.041 1.00 0.00 51 PRO B CA 13
ATOM 10447 C C . PRO B 2 38 ? -27.811 1.775 8.046 1.00 0.00 51 PRO B C 13
ATOM 10448 O O . PRO B 2 38 ? -27.004 2.673 8.284 1.00 0.00 51 PRO B O 13
ATOM 10459 N N . GLN B 2 39 ? -28.545 1.732 6.928 1.00 0.00 52 GLN B N 13
ATOM 10460 C CA . GLN B 2 39 ? -28.493 2.743 5.884 1.00 0.00 52 GLN B CA 13
ATOM 10461 C C . GLN B 2 39 ? -29.842 2.752 5.163 1.00 0.00 52 GLN B C 13
ATOM 10462 O O . GLN B 2 39 ? -29.991 2.157 4.098 1.00 0.00 52 GLN B O 13
ATOM 10476 N N . THR B 2 40 ? -30.829 3.412 5.777 1.00 0.00 53 THR B N 13
ATOM 10477 C CA . THR B 2 40 ? -32.195 3.507 5.284 1.00 0.00 53 THR B CA 13
ATOM 10478 C C . THR B 2 40 ? -32.886 4.683 5.980 1.00 0.00 53 THR B C 13
ATOM 10479 O O . THR B 2 40 ? -32.539 4.935 7.156 1.00 0.00 53 THR B O 13
ATOM 10646 N N . GLY B 2 1 ? 12.364 0.004 -1.336 1.00 0.00 14 GLY B N 14
ATOM 10647 C CA . GLY B 2 1 ? 12.225 -1.129 -0.406 1.00 0.00 14 GLY B CA 14
ATOM 10648 C C . GLY B 2 1 ? 12.790 -0.772 0.963 1.00 0.00 14 GLY B C 14
ATOM 10649 O O . GLY B 2 1 ? 12.040 -0.531 1.907 1.00 0.00 14 GLY B O 14
ATOM 10655 N N . GLU B 2 2 ? 14.124 -0.713 1.031 1.00 0.00 15 GLU B N 14
ATOM 10656 C CA . GLU B 2 2 ? 14.911 -0.198 2.142 1.00 0.00 15 GLU B CA 14
ATOM 10657 C C . GLU B 2 2 ? 14.354 1.125 2.682 1.00 0.00 15 GLU B C 14
ATOM 10658 O O . GLU B 2 2 ? 14.100 1.250 3.878 1.00 0.00 15 GLU B O 14
ATOM 10670 N N . ARG B 2 3 ? 14.152 2.097 1.786 1.00 0.00 16 ARG B N 14
ATOM 10671 C CA . ARG B 2 3 ? 13.599 3.414 2.070 1.00 0.00 16 ARG B CA 14
ATOM 10672 C C . ARG B 2 3 ? 13.296 4.119 0.747 1.00 0.00 16 ARG B C 14
ATOM 10673 O O . ARG B 2 3 ? 12.250 4.755 0.625 1.00 0.00 16 ARG B O 14
ATOM 10694 N N . ARG B 2 4 ? 14.213 4.011 -0.227 1.00 0.00 17 ARG B N 14
ATOM 10695 C CA . ARG B 2 4 ? 13.987 4.429 -1.601 1.00 0.00 17 ARG B CA 14
ATOM 10696 C C . ARG B 2 4 ? 15.025 3.791 -2.527 1.00 0.00 17 ARG B C 14
ATOM 10697 O O . ARG B 2 4 ? 16.184 3.643 -2.146 1.00 0.00 17 ARG B O 14
ATOM 10718 N N . ARG B 2 5 ? 14.583 3.436 -3.742 1.00 0.00 18 ARG B N 14
ATOM 10719 C CA . ARG B 2 5 ? 15.360 2.885 -4.852 1.00 0.00 18 ARG B CA 14
ATOM 10720 C C . ARG B 2 5 ? 15.408 1.354 -4.812 1.00 0.00 18 ARG B C 14
ATOM 10721 O O . ARG B 2 5 ? 16.463 0.743 -4.970 1.00 0.00 18 ARG B O 14
ATOM 10742 N N . SER B 2 6 ? 14.224 0.754 -4.659 1.00 0.00 19 SER B N 14
ATOM 10743 C CA . SER B 2 6 ? 13.926 -0.667 -4.788 1.00 0.00 19 SER B CA 14
ATOM 10744 C C . SER B 2 6 ? 12.406 -0.832 -4.694 1.00 0.00 19 SER B C 14
ATOM 10745 O O . SER B 2 6 ? 11.726 0.072 -4.212 1.00 0.00 19 SER B O 14
ATOM 10753 N N . GLN B 2 7 ? 11.866 -1.971 -5.147 1.00 0.00 20 GLN B N 14
ATOM 10754 C CA . GLN B 2 7 ? 10.426 -2.220 -5.156 1.00 0.00 20 GLN B CA 14
ATOM 10755 C C . GLN B 2 7 ? 9.836 -2.307 -3.747 1.00 0.00 20 GLN B C 14
ATOM 10756 O O . GLN B 2 7 ? 10.568 -2.344 -2.758 1.00 0.00 20 GLN B O 14
ATOM 10770 N N . LEU B 2 8 ? 8.498 -2.352 -3.685 1.00 0.00 21 LEU B N 14
ATOM 10771 C CA . LEU B 2 8 ? 7.699 -2.432 -2.474 1.00 0.00 21 LEU B CA 14
ATOM 10772 C C . LEU B 2 8 ? 8.193 -1.436 -1.416 1.00 0.00 21 LEU B C 14
ATOM 10773 O O . LEU B 2 8 ? 8.484 -1.788 -0.273 1.00 0.00 21 LEU B O 14
ATOM 10789 N N . ASP B 2 9 ? 8.294 -0.175 -1.845 1.00 0.00 22 ASP B N 14
ATOM 10790 C CA . ASP B 2 9 ? 8.956 0.896 -1.125 1.00 0.00 22 ASP B CA 14
ATOM 10791 C C . ASP B 2 9 ? 8.104 1.602 -0.066 1.00 0.00 22 ASP B C 14
ATOM 10792 O O . ASP B 2 9 ? 6.877 1.508 -0.041 1.00 0.00 22 ASP B O 14
ATOM 10801 N N . ARG B 2 10 ? 8.814 2.339 0.797 1.00 0.00 23 ARG B N 14
ATOM 10802 C CA . ARG B 2 10 ? 8.316 3.290 1.777 1.00 0.00 23 ARG B CA 14
ATOM 10803 C C . ARG B 2 10 ? 7.953 4.567 1.027 1.00 0.00 23 ARG B C 14
ATOM 10804 O O . ARG B 2 10 ? 8.647 5.580 1.098 1.00 0.00 23 ARG B O 14
ATOM 10825 N N . ASP B 2 11 ? 6.850 4.447 0.282 1.00 0.00 24 ASP B N 14
ATOM 10826 C CA . ASP B 2 11 ? 6.354 5.360 -0.725 1.00 0.00 24 ASP B CA 14
ATOM 10827 C C . ASP B 2 11 ? 5.047 4.794 -1.305 1.00 0.00 24 ASP B C 14
ATOM 10828 O O . ASP B 2 11 ? 4.021 5.474 -1.315 1.00 0.00 24 ASP B O 14
ATOM 10837 N N . GLN B 2 12 ? 5.112 3.548 -1.808 1.00 0.00 25 GLN B N 14
ATOM 10838 C CA . GLN B 2 12 ? 4.077 2.884 -2.597 1.00 0.00 25 GLN B CA 14
ATOM 10839 C C . GLN B 2 12 ? 3.295 1.851 -1.784 1.00 0.00 25 GLN B C 14
ATOM 10840 O O . GLN B 2 12 ? 3.704 1.457 -0.691 1.00 0.00 25 GLN B O 14
ATOM 10854 N N . CYS B 2 13 ? 2.188 1.380 -2.370 1.00 0.00 26 CYS B N 14
ATOM 10855 C CA . CYS B 2 13 ? 1.350 0.330 -1.817 1.00 0.00 26 CYS B CA 14
ATOM 10856 C C . CYS B 2 13 ? 2.107 -0.991 -1.703 1.00 0.00 26 CYS B C 14
ATOM 10857 O O . CYS B 2 13 ? 3.021 -1.269 -2.478 1.00 0.00 26 CYS B O 14
ATOM 10864 N N . ALA B 2 14 ? 1.720 -1.790 -0.705 1.00 0.00 27 ALA B N 14
ATOM 10865 C CA . ALA B 2 14 ? 2.379 -3.035 -0.340 1.00 0.00 27 ALA B CA 14
ATOM 10866 C C . ALA B 2 14 ? 1.628 -4.283 -0.805 1.00 0.00 27 ALA B C 14
ATOM 10867 O O . ALA B 2 14 ? 2.138 -5.393 -0.664 1.00 0.00 27 ALA B O 14
ATOM 10874 N N . TYR B 2 15 ? 0.416 -4.111 -1.336 1.00 0.00 28 TYR B N 14
ATOM 10875 C CA . TYR B 2 15 ? -0.531 -5.166 -1.638 1.00 0.00 28 TYR B CA 14
ATOM 10876 C C . TYR B 2 15 ? -0.609 -5.311 -3.147 1.00 0.00 28 TYR B C 14
ATOM 10877 O O . TYR B 2 15 ? -0.450 -6.401 -3.693 1.00 0.00 28 TYR B O 14
ATOM 10895 N N . CYS B 2 16 ? -0.836 -4.168 -3.793 1.00 0.00 29 CYS B N 14
ATOM 10896 C CA . CYS B 2 16 ? -1.157 -4.016 -5.187 1.00 0.00 29 CYS B CA 14
ATOM 10897 C C . CYS B 2 16 ? -0.148 -3.111 -5.905 1.00 0.00 29 CYS B C 14
ATOM 10898 O O . CYS B 2 16 ? -0.060 -3.153 -7.131 1.00 0.00 29 CYS B O 14
ATOM 10905 N N . LYS B 2 17 ? 0.638 -2.333 -5.141 1.00 0.00 30 LYS B N 14
ATOM 10906 C CA . LYS B 2 17 ? 1.739 -1.509 -5.634 1.00 0.00 30 LYS B CA 14
ATOM 10907 C C . LYS B 2 17 ? 1.240 -0.478 -6.658 1.00 0.00 30 LYS B C 14
ATOM 10908 O O . LYS B 2 17 ? 1.866 -0.261 -7.695 1.00 0.00 30 LYS B O 14
ATOM 10927 N N . GLU B 2 18 ? 0.104 0.157 -6.346 1.00 0.00 31 GLU B N 14
ATOM 10928 C CA . GLU B 2 18 ? -0.571 1.133 -7.195 1.00 0.00 31 GLU B CA 14
ATOM 10929 C C . GLU B 2 18 ? 0.191 2.451 -7.341 1.00 0.00 31 GLU B C 14
ATOM 10930 O O . GLU B 2 18 ? 1.210 2.690 -6.694 1.00 0.00 31 GLU B O 14
ATOM 10942 N N . LYS B 2 19 ? -0.369 3.303 -8.206 1.00 0.00 32 LYS B N 14
ATOM 10943 C CA . LYS B 2 19 ? 0.118 4.614 -8.606 1.00 0.00 32 LYS B CA 14
ATOM 10944 C C . LYS B 2 19 ? 0.499 5.501 -7.418 1.00 0.00 32 LYS B C 14
ATOM 10945 O O . LYS B 2 19 ? 1.651 5.920 -7.321 1.00 0.00 32 LYS B O 14
ATOM 10964 N N . GLY B 2 20 ? -0.470 5.831 -6.551 1.00 0.00 33 GLY B N 14
ATOM 10965 C CA . GLY B 2 20 ? -0.277 6.843 -5.522 1.00 0.00 33 GLY B CA 14
ATOM 10966 C C . GLY B 2 20 ? -1.176 6.654 -4.303 1.00 0.00 33 GLY B C 14
ATOM 10967 O O . GLY B 2 20 ? -1.931 7.556 -3.945 1.00 0.00 33 GLY B O 14
ATOM 10971 N N . HIS B 2 21 ? -1.068 5.491 -3.655 1.00 0.00 34 HIS B N 14
ATOM 10972 C CA . HIS B 2 21 ? -1.652 5.224 -2.345 1.00 0.00 34 HIS B CA 14
ATOM 10973 C C . HIS B 2 21 ? -0.754 4.211 -1.625 1.00 0.00 34 HIS B C 14
ATOM 10974 O O . HIS B 2 21 ? 0.286 3.817 -2.155 1.00 0.00 34 HIS B O 14
ATOM 10988 N N . TRP B 2 22 ? -1.151 3.802 -0.417 1.00 0.00 35 TRP B N 14
ATOM 10989 C CA . TRP B 2 22 ? -0.377 2.933 0.459 1.00 0.00 35 TRP B CA 14
ATOM 10990 C C . TRP B 2 22 ? -1.184 1.694 0.861 1.00 0.00 35 TRP B C 14
ATOM 10991 O O . TRP B 2 22 ? -2.369 1.603 0.555 1.00 0.00 35 TRP B O 14
ATOM 11012 N N . ALA B 2 23 ? -0.550 0.739 1.554 1.00 0.00 36 ALA B N 14
ATOM 11013 C CA . ALA B 2 23 ? -1.202 -0.478 2.037 1.00 0.00 36 ALA B CA 14
ATOM 11014 C C . ALA B 2 23 ? -2.243 -0.064 3.066 1.00 0.00 36 ALA B C 14
ATOM 11015 O O . ALA B 2 23 ? -3.369 -0.557 3.085 1.00 0.00 36 ALA B O 14
ATOM 11022 N N . LYS B 2 24 ? -1.829 0.921 3.866 1.00 0.00 37 LYS B N 14
ATOM 11023 C CA . LYS B 2 24 ? -2.601 1.697 4.801 1.00 0.00 37 LYS B CA 14
ATOM 11024 C C . LYS B 2 24 ? -3.945 2.149 4.212 1.00 0.00 37 LYS B C 14
ATOM 11025 O O . LYS B 2 24 ? -4.939 2.221 4.933 1.00 0.00 37 LYS B O 14
ATOM 11044 N N . ASP B 2 25 ? -3.951 2.472 2.912 1.00 0.00 38 ASP B N 14
ATOM 11045 C CA . ASP B 2 25 ? -5.047 3.118 2.203 1.00 0.00 38 ASP B CA 14
ATOM 11046 C C . ASP B 2 25 ? -5.560 2.289 1.010 1.00 0.00 38 ASP B C 14
ATOM 11047 O O . ASP B 2 25 ? -6.359 2.794 0.223 1.00 0.00 38 ASP B O 14
ATOM 11056 N N . CYS B 2 26 ? -5.123 1.033 0.839 1.00 0.00 39 CYS B N 14
ATOM 11057 C CA . CYS B 2 26 ? -5.396 0.294 -0.387 1.00 0.00 39 CYS B CA 14
ATOM 11058 C C . CYS B 2 26 ? -6.891 -0.030 -0.533 1.00 0.00 39 CYS B C 14
ATOM 11059 O O . CYS B 2 26 ? -7.486 -0.575 0.395 1.00 0.00 39 CYS B O 14
ATOM 11066 N N . PRO B 2 27 ? -7.509 0.294 -1.680 1.00 0.00 40 PRO B N 14
ATOM 11067 C CA . PRO B 2 27 ? -8.912 0.066 -1.956 1.00 0.00 40 PRO B CA 14
ATOM 11068 C C . PRO B 2 27 ? -9.167 -1.390 -2.350 1.00 0.00 40 PRO B C 14
ATOM 11069 O O . PRO B 2 27 ? -10.272 -1.892 -2.153 1.00 0.00 40 PRO B O 14
ATOM 11080 N N . LYS B 2 28 ? -8.148 -2.071 -2.892 1.00 0.00 41 LYS B N 14
ATOM 11081 C CA . LYS B 2 28 ? -8.223 -3.487 -3.217 1.00 0.00 41 LYS B CA 14
ATOM 11082 C C . LYS B 2 28 ? -8.242 -4.313 -1.933 1.00 0.00 41 LYS B C 14
ATOM 11083 O O . LYS B 2 28 ? -8.954 -5.311 -1.845 1.00 0.00 41 LYS B O 14
ATOM 11102 N N . LYS B 2 29 ? -7.466 -3.876 -0.936 1.00 0.00 42 LYS B N 14
ATOM 11103 C CA . LYS B 2 29 ? -7.470 -4.461 0.391 1.00 0.00 42 LYS B CA 14
ATOM 11104 C C . LYS B 2 29 ? -8.841 -4.198 1.031 1.00 0.00 42 LYS B C 14
ATOM 11105 O O . LYS B 2 29 ? -9.343 -3.080 0.923 1.00 0.00 42 LYS B O 14
ATOM 11124 N N . PRO B 2 30 ? -9.468 -5.198 1.675 1.00 0.00 43 PRO B N 14
ATOM 11125 C CA . PRO B 2 30 ? -10.794 -5.060 2.259 1.00 0.00 43 PRO B CA 14
ATOM 11126 C C . PRO B 2 30 ? -10.756 -4.173 3.509 1.00 0.00 43 PRO B C 14
ATOM 11127 O O . PRO B 2 30 ? -10.628 -4.665 4.630 1.00 0.00 43 PRO B O 14
ATOM 11138 N N . ARG B 2 31 ? -10.899 -2.857 3.306 1.00 0.00 44 ARG B N 14
ATOM 11139 C CA . ARG B 2 31 ? -11.019 -1.862 4.364 1.00 0.00 44 ARG B CA 14
ATOM 11140 C C . ARG B 2 31 ? -12.448 -1.884 4.915 1.00 0.00 44 ARG B C 14
ATOM 11141 O O . ARG B 2 31 ? -13.211 -0.938 4.722 1.00 0.00 44 ARG B O 14
ATOM 11162 N N . GLY B 2 32 ? -12.808 -2.977 5.596 1.00 0.00 45 GLY B N 14
ATOM 11163 C CA . GLY B 2 32 ? -14.129 -3.171 6.170 1.00 0.00 45 GLY B CA 14
ATOM 11164 C C . GLY B 2 32 ? -14.288 -2.417 7.495 1.00 0.00 45 GLY B C 14
ATOM 11165 O O . GLY B 2 32 ? -13.375 -1.709 7.923 1.00 0.00 45 GLY B O 14
ATOM 11169 N N . PRO B 2 33 ? -15.443 -2.570 8.161 1.00 0.00 46 PRO B N 14
ATOM 11170 C CA . PRO B 2 33 ? -15.717 -1.969 9.455 1.00 0.00 46 PRO B CA 14
ATOM 11171 C C . PRO B 2 33 ? -14.840 -2.623 10.527 1.00 0.00 46 PRO B C 14
ATOM 11172 O O . PRO B 2 33 ? -15.073 -3.772 10.904 1.00 0.00 46 PRO B O 14
ATOM 11183 N N . ARG B 2 34 ? -13.831 -1.877 10.998 1.00 0.00 47 ARG B N 14
ATOM 11184 C CA . ARG B 2 34 ? -12.817 -2.282 11.968 1.00 0.00 47 ARG B CA 14
ATOM 11185 C C . ARG B 2 34 ? -11.854 -3.303 11.357 1.00 0.00 47 ARG B C 14
ATOM 11186 O O . ARG B 2 34 ? -10.707 -2.968 11.066 1.00 0.00 47 ARG B O 14
ATOM 11207 N N . GLY B 2 35 ? -12.322 -4.540 11.157 1.00 0.00 48 GLY B N 14
ATOM 11208 C CA . GLY B 2 35 ? -11.587 -5.589 10.464 1.00 0.00 48 GLY B CA 14
ATOM 11209 C C . GLY B 2 35 ? -11.973 -5.596 8.983 1.00 0.00 48 GLY B C 14
ATOM 11210 O O . GLY B 2 35 ? -12.533 -4.618 8.491 1.00 0.00 48 GLY B O 14
ATOM 11214 N N . PRO B 2 36 ? -11.740 -6.707 8.267 1.00 0.00 49 PRO B N 14
ATOM 11215 C CA . PRO B 2 36 ? -12.205 -6.921 6.909 1.00 0.00 49 PRO B CA 14
ATOM 11216 C C . PRO B 2 36 ? -13.543 -7.658 7.020 1.00 0.00 49 PRO B C 14
ATOM 11217 O O . PRO B 2 36 ? -13.808 -8.609 6.287 1.00 0.00 49 PRO B O 14
ATOM 11228 N N . ARG B 2 37 ? -14.365 -7.240 7.991 1.00 0.00 50 ARG B N 14
ATOM 11229 C CA . ARG B 2 37 ? -15.541 -7.972 8.401 1.00 0.00 50 ARG B CA 14
ATOM 11230 C C . ARG B 2 37 ? -16.640 -7.864 7.339 1.00 0.00 50 ARG B C 14
ATOM 11231 O O . ARG B 2 37 ? -16.936 -6.756 6.897 1.00 0.00 50 ARG B O 14
ATOM 11252 N N . PRO B 2 38 ? -17.267 -8.981 6.934 1.00 0.00 51 PRO B N 14
ATOM 11253 C CA . PRO B 2 38 ? -18.367 -8.965 5.982 1.00 0.00 51 PRO B CA 14
ATOM 11254 C C . PRO B 2 38 ? -19.601 -8.305 6.606 1.00 0.00 51 PRO B C 14
ATOM 11255 O O . PRO B 2 38 ? -20.231 -7.459 5.975 1.00 0.00 51 PRO B O 14
ATOM 11266 N N . GLN B 2 39 ? -19.924 -8.684 7.850 1.00 0.00 52 GLN B N 14
ATOM 11267 C CA . GLN B 2 39 ? -21.039 -8.157 8.627 1.00 0.00 52 GLN B CA 14
ATOM 11268 C C . GLN B 2 39 ? -22.366 -8.331 7.873 1.00 0.00 52 GLN B C 14
ATOM 11269 O O . GLN B 2 39 ? -23.162 -7.400 7.773 1.00 0.00 52 GLN B O 14
ATOM 11283 N N . THR B 2 40 ? -22.590 -9.539 7.344 1.00 0.00 53 THR B N 14
ATOM 11284 C CA . THR B 2 40 ? -23.790 -9.922 6.615 1.00 0.00 53 THR B CA 14
ATOM 11285 C C . THR B 2 40 ? -23.845 -11.450 6.546 1.00 0.00 53 THR B C 14
ATOM 11286 O O . THR B 2 40 ? -22.752 -12.060 6.505 1.00 0.00 53 THR B O 14
ATOM 11453 N N . GLY B 2 1 ? 20.518 -13.929 3.319 1.00 0.00 14 GLY B N 15
ATOM 11454 C CA . GLY B 2 1 ? 20.203 -12.782 2.449 1.00 0.00 14 GLY B CA 15
ATOM 11455 C C . GLY B 2 1 ? 20.490 -13.083 0.980 1.00 0.00 14 GLY B C 15
ATOM 11456 O O . GLY B 2 1 ? 21.058 -14.127 0.665 1.00 0.00 14 GLY B O 15
ATOM 11462 N N . GLU B 2 2 ? 20.093 -12.164 0.092 1.00 0.00 15 GLU B N 15
ATOM 11463 C CA . GLU B 2 2 ? 20.273 -12.284 -1.347 1.00 0.00 15 GLU B CA 15
ATOM 11464 C C . GLU B 2 2 ? 20.281 -10.877 -1.952 1.00 0.00 15 GLU B C 15
ATOM 11465 O O . GLU B 2 2 ? 19.617 -9.979 -1.433 1.00 0.00 15 GLU B O 15
ATOM 11477 N N . ARG B 2 3 ? 21.030 -10.690 -3.047 1.00 0.00 16 ARG B N 15
ATOM 11478 C CA . ARG B 2 3 ? 21.052 -9.458 -3.830 1.00 0.00 16 ARG B CA 15
ATOM 11479 C C . ARG B 2 3 ? 19.766 -9.372 -4.660 1.00 0.00 16 ARG B C 15
ATOM 11480 O O . ARG B 2 3 ? 19.782 -9.533 -5.879 1.00 0.00 16 ARG B O 15
ATOM 11501 N N . ARG B 2 4 ? 18.643 -9.130 -3.975 1.00 0.00 17 ARG B N 15
ATOM 11502 C CA . ARG B 2 4 ? 17.306 -9.241 -4.533 1.00 0.00 17 ARG B CA 15
ATOM 11503 C C . ARG B 2 4 ? 16.371 -8.310 -3.762 1.00 0.00 17 ARG B C 15
ATOM 11504 O O . ARG B 2 4 ? 15.667 -8.738 -2.849 1.00 0.00 17 ARG B O 15
ATOM 11525 N N . ARG B 2 5 ? 16.381 -7.023 -4.130 1.00 0.00 18 ARG B N 15
ATOM 11526 C CA . ARG B 2 5 ? 15.563 -5.992 -3.512 1.00 0.00 18 ARG B CA 15
ATOM 11527 C C . ARG B 2 5 ? 15.393 -4.841 -4.503 1.00 0.00 18 ARG B C 15
ATOM 11528 O O . ARG B 2 5 ? 16.369 -4.394 -5.102 1.00 0.00 18 ARG B O 15
ATOM 11549 N N . SER B 2 6 ? 14.152 -4.365 -4.665 1.00 0.00 19 SER B N 15
ATOM 11550 C CA . SER B 2 6 ? 13.819 -3.227 -5.507 1.00 0.00 19 SER B CA 15
ATOM 11551 C C . SER B 2 6 ? 12.457 -2.672 -5.086 1.00 0.00 19 SER B C 15
ATOM 11552 O O . SER B 2 6 ? 12.370 -1.548 -4.594 1.00 0.00 19 SER B O 15
ATOM 11560 N N . GLN B 2 7 ? 11.398 -3.466 -5.282 1.00 0.00 20 GLN B N 15
ATOM 11561 C CA . GLN B 2 7 ? 10.020 -3.062 -5.039 1.00 0.00 20 GLN B CA 15
ATOM 11562 C C . GLN B 2 7 ? 9.634 -3.243 -3.567 1.00 0.00 20 GLN B C 15
ATOM 11563 O O . GLN B 2 7 ? 10.427 -3.710 -2.752 1.00 0.00 20 GLN B O 15
ATOM 11577 N N . LEU B 2 8 ? 8.386 -2.880 -3.252 1.00 0.00 21 LEU B N 15
ATOM 11578 C CA . LEU B 2 8 ? 7.725 -3.046 -1.974 1.00 0.00 21 LEU B CA 15
ATOM 11579 C C . LEU B 2 8 ? 8.446 -2.317 -0.835 1.00 0.00 21 LEU B C 15
ATOM 11580 O O . LEU B 2 8 ? 8.975 -2.944 0.083 1.00 0.00 21 LEU B O 15
ATOM 11596 N N . ASP B 2 9 ? 8.424 -0.979 -0.893 1.00 0.00 22 ASP B N 15
ATOM 11597 C CA . ASP B 2 9 ? 8.997 -0.088 0.110 1.00 0.00 22 ASP B CA 15
ATOM 11598 C C . ASP B 2 9 ? 7.981 1.010 0.453 1.00 0.00 22 ASP B C 15
ATOM 11599 O O . ASP B 2 9 ? 6.776 0.797 0.316 1.00 0.00 22 ASP B O 15
ATOM 11608 N N . ARG B 2 10 ? 8.452 2.177 0.913 1.00 0.00 23 ARG B N 15
ATOM 11609 C CA . ARG B 2 10 ? 7.602 3.314 1.239 1.00 0.00 23 ARG B CA 15
ATOM 11610 C C . ARG B 2 10 ? 7.017 3.943 -0.026 1.00 0.00 23 ARG B C 15
ATOM 11611 O O . ARG B 2 10 ? 5.885 4.413 -0.027 1.00 0.00 23 ARG B O 15
ATOM 11632 N N . ASP B 2 11 ? 7.825 3.976 -1.088 1.00 0.00 24 ASP B N 15
ATOM 11633 C CA . ASP B 2 11 ? 7.551 4.602 -2.372 1.00 0.00 24 ASP B CA 15
ATOM 11634 C C . ASP B 2 11 ? 6.190 4.202 -2.948 1.00 0.00 24 ASP B C 15
ATOM 11635 O O . ASP B 2 11 ? 5.535 5.014 -3.598 1.00 0.00 24 ASP B O 15
ATOM 11644 N N . GLN B 2 12 ? 5.791 2.942 -2.734 1.00 0.00 25 GLN B N 15
ATOM 11645 C CA . GLN B 2 12 ? 4.621 2.331 -3.350 1.00 0.00 25 GLN B CA 15
ATOM 11646 C C . GLN B 2 12 ? 3.722 1.665 -2.306 1.00 0.00 25 GLN B C 15
ATOM 11647 O O . GLN B 2 12 ? 4.150 1.397 -1.183 1.00 0.00 25 GLN B O 15
ATOM 11661 N N . CYS B 2 13 ? 2.479 1.367 -2.706 1.00 0.00 26 CYS B N 15
ATOM 11662 C CA . CYS B 2 13 ? 1.550 0.552 -1.935 1.00 0.00 26 CYS B CA 15
ATOM 11663 C C . CYS B 2 13 ? 2.161 -0.823 -1.679 1.00 0.00 26 CYS B C 15
ATOM 11664 O O . CYS B 2 13 ? 2.710 -1.451 -2.580 1.00 0.00 26 CYS B O 15
ATOM 11671 N N . ALA B 2 14 ? 2.081 -1.291 -0.435 1.00 0.00 27 ALA B N 15
ATOM 11672 C CA . ALA B 2 14 ? 2.599 -2.591 -0.046 1.00 0.00 27 ALA B CA 15
ATOM 11673 C C . ALA B 2 14 ? 1.789 -3.752 -0.619 1.00 0.00 27 ALA B C 15
ATOM 11674 O O . ALA B 2 14 ? 2.311 -4.855 -0.755 1.00 0.00 27 ALA B O 15
ATOM 11681 N N . TYR B 2 15 ? 0.512 -3.508 -0.922 1.00 0.00 28 TYR B N 15
ATOM 11682 C CA . TYR B 2 15 ? -0.462 -4.514 -1.300 1.00 0.00 28 TYR B CA 15
ATOM 11683 C C . TYR B 2 15 ? -0.443 -4.774 -2.803 1.00 0.00 28 TYR B C 15
ATOM 11684 O O . TYR B 2 15 ? -0.208 -5.898 -3.244 1.00 0.00 28 TYR B O 15
ATOM 11702 N N . CYS B 2 16 ? -0.703 -3.708 -3.566 1.00 0.00 29 CYS B N 15
ATOM 11703 C CA . CYS B 2 16 ? -0.970 -3.719 -4.999 1.00 0.00 29 CYS B CA 15
ATOM 11704 C C . CYS B 2 16 ? 0.042 -2.896 -5.798 1.00 0.00 29 CYS B C 15
ATOM 11705 O O . CYS B 2 16 ? 0.092 -3.032 -7.019 1.00 0.00 29 CYS B O 15
ATOM 11712 N N . LYS B 2 17 ? 0.865 -2.080 -5.119 1.00 0.00 30 LYS B N 15
ATOM 11713 C CA . LYS B 2 17 ? 2.019 -1.410 -5.707 1.00 0.00 30 LYS B CA 15
ATOM 11714 C C . LYS B 2 17 ? 1.647 -0.131 -6.461 1.00 0.00 30 LYS B C 15
ATOM 11715 O O . LYS B 2 17 ? 2.478 0.430 -7.173 1.00 0.00 30 LYS B O 15
ATOM 11734 N N . GLU B 2 18 ? 0.416 0.349 -6.270 1.00 0.00 31 GLU B N 15
ATOM 11735 C CA . GLU B 2 18 ? -0.053 1.619 -6.795 1.00 0.00 31 GLU B CA 15
ATOM 11736 C C . GLU B 2 18 ? 0.583 2.767 -6.001 1.00 0.00 31 GLU B C 15
ATOM 11737 O O . GLU B 2 18 ? 0.840 2.640 -4.806 1.00 0.00 31 GLU B O 15
ATOM 11749 N N . LYS B 2 19 ? 0.872 3.875 -6.687 1.00 0.00 32 LYS B N 15
ATOM 11750 C CA . LYS B 2 19 ? 1.551 5.045 -6.140 1.00 0.00 32 LYS B CA 15
ATOM 11751 C C . LYS B 2 19 ? 0.534 6.058 -5.620 1.00 0.00 32 LYS B C 15
ATOM 11752 O O . LYS B 2 19 ? 0.773 6.713 -4.607 1.00 0.00 32 LYS B O 15
ATOM 11771 N N . GLY B 2 20 ? -0.589 6.185 -6.336 1.00 0.00 33 GLY B N 15
ATOM 11772 C CA . GLY B 2 20 ? -1.695 7.083 -6.027 1.00 0.00 33 GLY B CA 15
ATOM 11773 C C . GLY B 2 20 ? -2.196 6.975 -4.584 1.00 0.00 33 GLY B C 15
ATOM 11774 O O . GLY B 2 20 ? -2.736 7.945 -4.054 1.00 0.00 33 GLY B O 15
ATOM 11778 N N . HIS B 2 21 ? -2.008 5.811 -3.950 1.00 0.00 34 HIS B N 15
ATOM 11779 C CA . HIS B 2 21 ? -2.305 5.587 -2.541 1.00 0.00 34 HIS B CA 15
ATOM 11780 C C . HIS B 2 21 ? -1.201 4.723 -1.913 1.00 0.00 34 HIS B C 15
ATOM 11781 O O . HIS B 2 21 ? -0.119 4.578 -2.481 1.00 0.00 34 HIS B O 15
ATOM 11795 N N . TRP B 2 22 ? -1.491 4.137 -0.745 1.00 0.00 35 TRP B N 15
ATOM 11796 C CA . TRP B 2 22 ? -0.604 3.252 -0.005 1.00 0.00 35 TRP B CA 15
ATOM 11797 C C . TRP B 2 22 ? -1.391 2.055 0.541 1.00 0.00 35 TRP B C 15
ATOM 11798 O O . TRP B 2 22 ? -2.614 2.032 0.427 1.00 0.00 35 TRP B O 15
ATOM 11819 N N . ALA B 2 23 ? -0.716 1.057 1.131 1.00 0.00 36 ALA B N 15
ATOM 11820 C CA . ALA B 2 23 ? -1.389 -0.137 1.660 1.00 0.00 36 ALA B CA 15
ATOM 11821 C C . ALA B 2 23 ? -2.294 0.254 2.817 1.00 0.00 36 ALA B C 15
ATOM 11822 O O . ALA B 2 23 ? -3.326 -0.368 3.062 1.00 0.00 36 ALA B O 15
ATOM 11829 N N . LYS B 2 24 ? -1.899 1.343 3.476 1.00 0.00 37 LYS B N 15
ATOM 11830 C CA . LYS B 2 24 ? -2.632 2.070 4.467 1.00 0.00 37 LYS B CA 15
ATOM 11831 C C . LYS B 2 24 ? -4.057 2.388 3.991 1.00 0.00 37 LYS B C 15
ATOM 11832 O O . LYS B 2 24 ? -5.003 2.306 4.770 1.00 0.00 37 LYS B O 15
ATOM 11851 N N . ASP B 2 25 ? -4.181 2.764 2.711 1.00 0.00 38 ASP B N 15
ATOM 11852 C CA . ASP B 2 25 ? -5.367 3.308 2.066 1.00 0.00 38 ASP B CA 15
ATOM 11853 C C . ASP B 2 25 ? -5.823 2.476 0.853 1.00 0.00 38 ASP B C 15
ATOM 11854 O O . ASP B 2 25 ? -6.581 2.976 0.022 1.00 0.00 38 ASP B O 15
ATOM 11863 N N . CYS B 2 26 ? -5.355 1.229 0.707 1.00 0.00 39 CYS B N 15
ATOM 11864 C CA . CYS B 2 26 ? -5.558 0.466 -0.521 1.00 0.00 39 CYS B CA 15
ATOM 11865 C C . CYS B 2 26 ? -7.007 -0.020 -0.665 1.00 0.00 39 CYS B C 15
ATOM 11866 O O . CYS B 2 26 ? -7.521 -0.677 0.236 1.00 0.00 39 CYS B O 15
ATOM 11873 N N . PRO B 2 27 ? -7.683 0.274 -1.788 1.00 0.00 40 PRO B N 15
ATOM 11874 C CA . PRO B 2 27 ? -9.044 -0.160 -2.048 1.00 0.00 40 PRO B CA 15
ATOM 11875 C C . PRO B 2 27 ? -9.077 -1.641 -2.435 1.00 0.00 40 PRO B C 15
ATOM 11876 O O . PRO B 2 27 ? -10.104 -2.294 -2.263 1.00 0.00 40 PRO B O 15
ATOM 11887 N N . LYS B 2 28 ? -7.956 -2.172 -2.946 1.00 0.00 41 LYS B N 15
ATOM 11888 C CA . LYS B 2 28 ? -7.814 -3.592 -3.238 1.00 0.00 41 LYS B CA 15
ATOM 11889 C C . LYS B 2 28 ? -7.829 -4.379 -1.923 1.00 0.00 41 LYS B C 15
ATOM 11890 O O . LYS B 2 28 ? -8.399 -5.465 -1.847 1.00 0.00 41 LYS B O 15
ATOM 11909 N N . LYS B 2 29 ? -7.195 -3.811 -0.890 1.00 0.00 42 LYS B N 15
ATOM 11910 C CA . LYS B 2 29 ? -7.101 -4.376 0.435 1.00 0.00 42 LYS B CA 15
ATOM 11911 C C . LYS B 2 29 ? -8.464 -4.308 1.136 1.00 0.00 42 LYS B C 15
ATOM 11912 O O . LYS B 2 29 ? -9.137 -3.280 1.060 1.00 0.00 42 LYS B O 15
ATOM 11931 N N . PRO B 2 30 ? -8.850 -5.371 1.861 1.00 0.00 43 PRO B N 15
ATOM 11932 C CA . PRO B 2 30 ? -9.993 -5.380 2.759 1.00 0.00 43 PRO B CA 15
ATOM 11933 C C . PRO B 2 30 ? -9.885 -4.237 3.775 1.00 0.00 43 PRO B C 15
ATOM 11934 O O . PRO B 2 30 ? -9.015 -4.261 4.647 1.00 0.00 43 PRO B O 15
ATOM 11945 N N . ARG B 2 31 ? -10.762 -3.235 3.649 1.00 0.00 44 ARG B N 15
ATOM 11946 C CA . ARG B 2 31 ? -10.861 -2.098 4.558 1.00 0.00 44 ARG B CA 15
ATOM 11947 C C . ARG B 2 31 ? -9.506 -1.395 4.723 1.00 0.00 44 ARG B C 15
ATOM 11948 O O . ARG B 2 31 ? -9.012 -1.226 5.837 1.00 0.00 44 ARG B O 15
ATOM 11969 N N . GLY B 2 32 ? -8.905 -0.984 3.601 1.00 0.00 45 GLY B N 15
ATOM 11970 C CA . GLY B 2 32 ? -7.739 -0.114 3.600 1.00 0.00 45 GLY B CA 15
ATOM 11971 C C . GLY B 2 32 ? -8.170 1.304 3.977 1.00 0.00 45 GLY B C 15
ATOM 11972 O O . GLY B 2 32 ? -7.877 1.742 5.088 1.00 0.00 45 GLY B O 15
ATOM 11976 N N . PRO B 2 33 ? -8.886 2.020 3.091 1.00 0.00 46 PRO B N 15
ATOM 11977 C CA . PRO B 2 33 ? -9.411 3.341 3.387 1.00 0.00 46 PRO B CA 15
ATOM 11978 C C . PRO B 2 33 ? -10.500 3.204 4.452 1.00 0.00 46 PRO B C 15
ATOM 11979 O O . PRO B 2 33 ? -11.547 2.615 4.190 1.00 0.00 46 PRO B O 15
ATOM 11990 N N . ARG B 2 34 ? -10.214 3.713 5.657 1.00 0.00 47 ARG B N 15
ATOM 11991 C CA . ARG B 2 34 ? -10.995 3.529 6.874 1.00 0.00 47 ARG B CA 15
ATOM 11992 C C . ARG B 2 34 ? -10.970 2.065 7.323 1.00 0.00 47 ARG B C 15
ATOM 11993 O O . ARG B 2 34 ? -11.628 1.207 6.735 1.00 0.00 47 ARG B O 15
ATOM 12014 N N . GLY B 2 35 ? -10.222 1.800 8.400 1.00 0.00 48 GLY B N 15
ATOM 12015 C CA . GLY B 2 35 ? -10.161 0.507 9.063 1.00 0.00 48 GLY B CA 15
ATOM 12016 C C . GLY B 2 35 ? -11.496 0.139 9.727 1.00 0.00 48 GLY B C 15
ATOM 12017 O O . GLY B 2 35 ? -12.415 0.958 9.703 1.00 0.00 48 GLY B O 15
ATOM 12021 N N . PRO B 2 36 ? -11.601 -1.072 10.322 1.00 0.00 49 PRO B N 15
ATOM 12022 C CA . PRO B 2 36 ? -12.714 -1.615 11.083 1.00 0.00 49 PRO B CA 15
ATOM 12023 C C . PRO B 2 36 ? -14.051 -1.064 10.631 1.00 0.00 49 PRO B C 15
ATOM 12024 O O . PRO B 2 36 ? -14.850 -0.508 11.379 1.00 0.00 49 PRO B O 15
ATOM 12035 N N . ARG B 2 37 ? -14.172 -1.293 9.322 1.00 0.00 50 ARG B N 15
ATOM 12036 C CA . ARG B 2 37 ? -15.072 -0.865 8.287 1.00 0.00 50 ARG B CA 15
ATOM 12037 C C . ARG B 2 37 ? -15.706 0.532 8.404 1.00 0.00 50 ARG B C 15
ATOM 12038 O O . ARG B 2 37 ? -16.104 0.961 9.484 1.00 0.00 50 ARG B O 15
ATOM 12059 N N . PRO B 2 38 ? -15.867 1.232 7.266 1.00 0.00 51 PRO B N 15
ATOM 12060 C CA . PRO B 2 38 ? -16.642 2.460 7.171 1.00 0.00 51 PRO B CA 15
ATOM 12061 C C . PRO B 2 38 ? -18.144 2.123 7.168 1.00 0.00 51 PRO B C 15
ATOM 12062 O O . PRO B 2 38 ? -18.549 1.058 7.636 1.00 0.00 51 PRO B O 15
ATOM 12073 N N . GLN B 2 39 ? -18.973 3.031 6.636 1.00 0.00 52 GLN B N 15
ATOM 12074 C CA . GLN B 2 39 ? -20.417 2.868 6.504 1.00 0.00 52 GLN B CA 15
ATOM 12075 C C . GLN B 2 39 ? -20.791 1.543 5.827 1.00 0.00 52 GLN B C 15
ATOM 12076 O O . GLN B 2 39 ? -21.761 0.908 6.238 1.00 0.00 52 GLN B O 15
ATOM 12090 N N . THR B 2 40 ? -20.023 1.136 4.806 1.00 0.00 53 THR B N 15
ATOM 12091 C CA . THR B 2 40 ? -20.170 -0.134 4.104 1.00 0.00 53 THR B CA 15
ATOM 12092 C C . THR B 2 40 ? -19.123 -1.132 4.610 1.00 0.00 53 THR B C 15
ATOM 12093 O O . THR B 2 40 ? -17.958 -0.719 4.783 1.00 0.00 53 THR B O 15
ATOM 12260 N N . GLY B 2 1 ? 1.439 -9.950 -12.616 1.00 0.00 14 GLY B N 16
ATOM 12261 C CA . GLY B 2 1 ? 2.079 -8.859 -13.372 1.00 0.00 14 GLY B CA 16
ATOM 12262 C C . GLY B 2 1 ? 2.706 -7.815 -12.449 1.00 0.00 14 GLY B C 16
ATOM 12263 O O . GLY B 2 1 ? 2.632 -7.949 -11.229 1.00 0.00 14 GLY B O 16
ATOM 12269 N N . GLU B 2 2 ? 3.320 -6.783 -13.040 1.00 0.00 15 GLU B N 16
ATOM 12270 C CA . GLU B 2 2 ? 3.961 -5.692 -12.318 1.00 0.00 15 GLU B CA 16
ATOM 12271 C C . GLU B 2 2 ? 3.960 -4.448 -13.208 1.00 0.00 15 GLU B C 16
ATOM 12272 O O . GLU B 2 2 ? 3.270 -3.476 -12.904 1.00 0.00 15 GLU B O 16
ATOM 12284 N N . ARG B 2 3 ? 4.727 -4.496 -14.308 1.00 0.00 16 ARG B N 16
ATOM 12285 C CA . ARG B 2 3 ? 4.874 -3.423 -15.288 1.00 0.00 16 ARG B CA 16
ATOM 12286 C C . ARG B 2 3 ? 5.196 -2.086 -14.609 1.00 0.00 16 ARG B C 16
ATOM 12287 O O . ARG B 2 3 ? 4.618 -1.055 -14.948 1.00 0.00 16 ARG B O 16
ATOM 12308 N N . ARG B 2 4 ? 6.112 -2.122 -13.633 1.00 0.00 17 ARG B N 16
ATOM 12309 C CA . ARG B 2 4 ? 6.444 -0.998 -12.772 1.00 0.00 17 ARG B CA 16
ATOM 12310 C C . ARG B 2 4 ? 7.741 -1.346 -12.029 1.00 0.00 17 ARG B C 16
ATOM 12311 O O . ARG B 2 4 ? 8.806 -1.293 -12.641 1.00 0.00 17 ARG B O 16
ATOM 12332 N N . ARG B 2 5 ? 7.668 -1.713 -10.739 1.00 0.00 18 ARG B N 16
ATOM 12333 C CA . ARG B 2 5 ? 8.812 -2.094 -9.921 1.00 0.00 18 ARG B CA 16
ATOM 12334 C C . ARG B 2 5 ? 8.351 -3.102 -8.868 1.00 0.00 18 ARG B C 16
ATOM 12335 O O . ARG B 2 5 ? 7.448 -2.804 -8.086 1.00 0.00 18 ARG B O 16
ATOM 12356 N N . SER B 2 6 ? 8.997 -4.275 -8.832 1.00 0.00 19 SER B N 16
ATOM 12357 C CA . SER B 2 6 ? 8.751 -5.333 -7.857 1.00 0.00 19 SER B CA 16
ATOM 12358 C C . SER B 2 6 ? 8.866 -4.824 -6.414 1.00 0.00 19 SER B C 16
ATOM 12359 O O . SER B 2 6 ? 8.135 -5.284 -5.537 1.00 0.00 19 SER B O 16
ATOM 12367 N N . GLN B 2 7 ? 9.768 -3.862 -6.183 1.00 0.00 20 GLN B N 16
ATOM 12368 C CA . GLN B 2 7 ? 10.035 -3.253 -4.887 1.00 0.00 20 GLN B CA 16
ATOM 12369 C C . GLN B 2 7 ? 8.787 -2.592 -4.289 1.00 0.00 20 GLN B C 16
ATOM 12370 O O . GLN B 2 7 ? 7.774 -2.408 -4.960 1.00 0.00 20 GLN B O 16
ATOM 12384 N N . LEU B 2 8 ? 8.896 -2.221 -3.010 1.00 0.00 21 LEU B N 16
ATOM 12385 C CA . LEU B 2 8 ? 7.906 -1.464 -2.254 1.00 0.00 21 LEU B CA 16
ATOM 12386 C C . LEU B 2 8 ? 8.647 -0.705 -1.151 1.00 0.00 21 LEU B C 16
ATOM 12387 O O . LEU B 2 8 ? 8.377 -0.861 0.038 1.00 0.00 21 LEU B O 16
ATOM 12403 N N . ASP B 2 9 ? 9.604 0.114 -1.598 1.00 0.00 22 ASP B N 16
ATOM 12404 C CA . ASP B 2 9 ? 10.615 0.791 -0.800 1.00 0.00 22 ASP B CA 16
ATOM 12405 C C . ASP B 2 9 ? 10.042 1.592 0.369 1.00 0.00 22 ASP B C 16
ATOM 12406 O O . ASP B 2 9 ? 10.005 1.095 1.493 1.00 0.00 22 ASP B O 16
ATOM 12415 N N . ARG B 2 10 ? 9.652 2.847 0.116 1.00 0.00 23 ARG B N 16
ATOM 12416 C CA . ARG B 2 10 ? 9.289 3.811 1.130 1.00 0.00 23 ARG B CA 16
ATOM 12417 C C . ARG B 2 10 ? 8.136 4.661 0.597 1.00 0.00 23 ARG B C 16
ATOM 12418 O O . ARG B 2 10 ? 7.064 4.666 1.184 1.00 0.00 23 ARG B O 16
ATOM 12439 N N . ASP B 2 11 ? 8.368 5.348 -0.526 1.00 0.00 24 ASP B N 16
ATOM 12440 C CA . ASP B 2 11 ? 7.448 6.213 -1.250 1.00 0.00 24 ASP B CA 16
ATOM 12441 C C . ASP B 2 11 ? 6.137 5.527 -1.652 1.00 0.00 24 ASP B C 16
ATOM 12442 O O . ASP B 2 11 ? 5.054 6.015 -1.333 1.00 0.00 24 ASP B O 16
ATOM 12451 N N . GLN B 2 12 ? 6.242 4.428 -2.407 1.00 0.00 25 GLN B N 16
ATOM 12452 C CA . GLN B 2 12 ? 5.097 3.803 -3.066 1.00 0.00 25 GLN B CA 16
ATOM 12453 C C . GLN B 2 12 ? 4.349 2.809 -2.171 1.00 0.00 25 GLN B C 16
ATOM 12454 O O . GLN B 2 12 ? 4.860 2.407 -1.124 1.00 0.00 25 GLN B O 16
ATOM 12468 N N . CYS B 2 13 ? 3.130 2.422 -2.594 1.00 0.00 26 CYS B N 16
ATOM 12469 C CA . CYS B 2 13 ? 2.291 1.432 -1.916 1.00 0.00 26 CYS B CA 16
ATOM 12470 C C . CYS B 2 13 ? 3.049 0.114 -1.751 1.00 0.00 26 CYS B C 16
ATOM 12471 O O . CYS B 2 13 ? 4.076 -0.118 -2.389 1.00 0.00 26 CYS B O 16
ATOM 12478 N N . ALA B 2 14 ? 2.553 -0.724 -0.842 1.00 0.00 27 ALA B N 16
ATOM 12479 C CA . ALA B 2 14 ? 3.131 -2.011 -0.495 1.00 0.00 27 ALA B CA 16
ATOM 12480 C C . ALA B 2 14 ? 2.254 -3.163 -0.978 1.00 0.00 27 ALA B C 16
ATOM 12481 O O . ALA B 2 14 ? 2.753 -4.171 -1.473 1.00 0.00 27 ALA B O 16
ATOM 12488 N N . TYR B 2 15 ? 0.940 -3.006 -0.820 1.00 0.00 28 TYR B N 16
ATOM 12489 C CA . TYR B 2 15 ? -0.058 -4.015 -1.128 1.00 0.00 28 TYR B CA 16
ATOM 12490 C C . TYR B 2 15 ? -0.100 -4.307 -2.626 1.00 0.00 28 TYR B C 16
ATOM 12491 O O . TYR B 2 15 ? -0.197 -5.459 -3.043 1.00 0.00 28 TYR B O 16
ATOM 12509 N N . CYS B 2 16 ? -0.058 -3.228 -3.411 1.00 0.00 29 CYS B N 16
ATOM 12510 C CA . CYS B 2 16 ? -0.240 -3.219 -4.857 1.00 0.00 29 CYS B CA 16
ATOM 12511 C C . CYS B 2 16 ? 0.763 -2.300 -5.567 1.00 0.00 29 CYS B C 16
ATOM 12512 O O . CYS B 2 16 ? 0.950 -2.413 -6.778 1.00 0.00 29 CYS B O 16
ATOM 12519 N N . LYS B 2 17 ? 1.440 -1.428 -4.807 1.00 0.00 30 LYS B N 16
ATOM 12520 C CA . LYS B 2 17 ? 2.504 -0.555 -5.287 1.00 0.00 30 LYS B CA 16
ATOM 12521 C C . LYS B 2 17 ? 2.055 0.412 -6.387 1.00 0.00 30 LYS B C 16
ATOM 12522 O O . LYS B 2 17 ? 2.852 0.761 -7.254 1.00 0.00 30 LYS B O 16
ATOM 12541 N N . GLU B 2 18 ? 0.795 0.863 -6.343 1.00 0.00 31 GLU B N 16
ATOM 12542 C CA . GLU B 2 18 ? 0.223 1.708 -7.384 1.00 0.00 31 GLU B CA 16
ATOM 12543 C C . GLU B 2 18 ? 0.760 3.138 -7.413 1.00 0.00 31 GLU B C 16
ATOM 12544 O O . GLU B 2 18 ? 1.555 3.566 -6.578 1.00 0.00 31 GLU B O 16
ATOM 12556 N N . LYS B 2 19 ? 0.246 3.843 -8.423 1.00 0.00 32 LYS B N 16
ATOM 12557 C CA . LYS B 2 19 ? 0.347 5.228 -8.784 1.00 0.00 32 LYS B CA 16
ATOM 12558 C C . LYS B 2 19 ? 0.721 6.195 -7.657 1.00 0.00 32 LYS B C 16
ATOM 12559 O O . LYS B 2 19 ? 1.879 6.602 -7.576 1.00 0.00 32 LYS B O 16
ATOM 12578 N N . GLY B 2 20 ? -0.255 6.610 -6.837 1.00 0.00 33 GLY B N 16
ATOM 12579 C CA . GLY B 2 20 ? -0.066 7.704 -5.894 1.00 0.00 33 GLY B CA 16
ATOM 12580 C C . GLY B 2 20 ? -0.878 7.557 -4.612 1.00 0.00 33 GLY B C 16
ATOM 12581 O O . GLY B 2 20 ? -1.543 8.500 -4.189 1.00 0.00 33 GLY B O 16
ATOM 12585 N N . HIS B 2 21 ? -0.797 6.378 -3.990 1.00 0.00 34 HIS B N 16
ATOM 12586 C CA . HIS B 2 21 ? -1.292 6.140 -2.639 1.00 0.00 34 HIS B CA 16
ATOM 12587 C C . HIS B 2 21 ? -0.282 5.242 -1.917 1.00 0.00 34 HIS B C 16
ATOM 12588 O O . HIS B 2 21 ? 0.807 4.989 -2.433 1.00 0.00 34 HIS B O 16
ATOM 12602 N N . TRP B 2 22 ? -0.641 4.772 -0.719 1.00 0.00 35 TRP B N 16
ATOM 12603 C CA . TRP B 2 22 ? 0.217 3.976 0.142 1.00 0.00 35 TRP B CA 16
ATOM 12604 C C . TRP B 2 22 ? -0.517 2.745 0.668 1.00 0.00 35 TRP B C 16
ATOM 12605 O O . TRP B 2 22 ? -1.726 2.636 0.494 1.00 0.00 35 TRP B O 16
ATOM 12626 N N . ALA B 2 23 ? 0.195 1.814 1.317 1.00 0.00 36 ALA B N 16
ATOM 12627 C CA . ALA B 2 23 ? -0.424 0.608 1.863 1.00 0.00 36 ALA B CA 16
ATOM 12628 C C . ALA B 2 23 ? -1.398 1.016 2.963 1.00 0.00 36 ALA B C 16
ATOM 12629 O O . ALA B 2 23 ? -2.519 0.516 3.038 1.00 0.00 36 ALA B O 16
ATOM 12636 N N . LYS B 2 24 ? -0.954 1.994 3.758 1.00 0.00 37 LYS B N 16
ATOM 12637 C CA . LYS B 2 24 ? -1.712 2.748 4.740 1.00 0.00 37 LYS B CA 16
ATOM 12638 C C . LYS B 2 24 ? -3.027 3.304 4.163 1.00 0.00 37 LYS B C 16
ATOM 12639 O O . LYS B 2 24 ? -3.961 3.552 4.921 1.00 0.00 37 LYS B O 16
ATOM 12658 N N . ASP B 2 25 ? -3.097 3.513 2.841 1.00 0.00 38 ASP B N 16
ATOM 12659 C CA . ASP B 2 25 ? -4.203 4.152 2.146 1.00 0.00 38 ASP B CA 16
ATOM 12660 C C . ASP B 2 25 ? -4.705 3.306 0.961 1.00 0.00 38 ASP B C 16
ATOM 12661 O O . ASP B 2 25 ? -5.309 3.852 0.041 1.00 0.00 38 ASP B O 16
ATOM 12670 N N . CYS B 2 26 ? -4.446 1.991 0.928 1.00 0.00 39 CYS B N 16
ATOM 12671 C CA . CYS B 2 26 ? -4.714 1.216 -0.278 1.00 0.00 39 CYS B CA 16
ATOM 12672 C C . CYS B 2 26 ? -6.214 0.912 -0.398 1.00 0.00 39 CYS B C 16
ATOM 12673 O O . CYS B 2 26 ? -6.787 0.330 0.523 1.00 0.00 39 CYS B O 16
ATOM 12680 N N . PRO B 2 27 ? -6.861 1.293 -1.513 1.00 0.00 40 PRO B N 16
ATOM 12681 C CA . PRO B 2 27 ? -8.276 1.069 -1.753 1.00 0.00 40 PRO B CA 16
ATOM 12682 C C . PRO B 2 27 ? -8.566 -0.386 -2.141 1.00 0.00 40 PRO B C 16
ATOM 12683 O O . PRO B 2 27 ? -9.672 -0.871 -1.912 1.00 0.00 40 PRO B O 16
ATOM 12694 N N . LYS B 2 28 ? -7.579 -1.078 -2.726 1.00 0.00 41 LYS B N 16
ATOM 12695 C CA . LYS B 2 28 ? -7.699 -2.459 -3.167 1.00 0.00 41 LYS B CA 16
ATOM 12696 C C . LYS B 2 28 ? -7.789 -3.416 -1.982 1.00 0.00 41 LYS B C 16
ATOM 12697 O O . LYS B 2 28 ? -8.415 -4.469 -2.089 1.00 0.00 41 LYS B O 16
ATOM 12716 N N . LYS B 2 29 ? -7.136 -3.055 -0.870 1.00 0.00 42 LYS B N 16
ATOM 12717 C CA . LYS B 2 29 ? -7.069 -3.862 0.336 1.00 0.00 42 LYS B CA 16
ATOM 12718 C C . LYS B 2 29 ? -8.481 -4.270 0.786 1.00 0.00 42 LYS B C 16
ATOM 12719 O O . LYS B 2 29 ? -9.359 -3.409 0.835 1.00 0.00 42 LYS B O 16
ATOM 12738 N N . PRO B 2 30 ? -8.731 -5.557 1.095 1.00 0.00 43 PRO B N 16
ATOM 12739 C CA . PRO B 2 30 ? -10.047 -6.038 1.494 1.00 0.00 43 PRO B CA 16
ATOM 12740 C C . PRO B 2 30 ? -10.468 -5.352 2.793 1.00 0.00 43 PRO B C 16
ATOM 12741 O O . PRO B 2 30 ? -9.780 -5.466 3.806 1.00 0.00 43 PRO B O 16
ATOM 12752 N N . ARG B 2 31 ? -11.580 -4.606 2.730 1.00 0.00 44 ARG B N 16
ATOM 12753 C CA . ARG B 2 31 ? -12.036 -3.696 3.770 1.00 0.00 44 ARG B CA 16
ATOM 12754 C C . ARG B 2 31 ? -10.898 -2.735 4.119 1.00 0.00 44 ARG B C 16
ATOM 12755 O O . ARG B 2 31 ? -10.360 -2.754 5.225 1.00 0.00 44 ARG B O 16
ATOM 12776 N N . GLY B 2 32 ? -10.529 -1.896 3.146 1.00 0.00 45 GLY B N 16
ATOM 12777 C CA . GLY B 2 32 ? -9.400 -0.992 3.261 1.00 0.00 45 GLY B CA 16
ATOM 12778 C C . GLY B 2 32 ? -9.615 0.051 4.360 1.00 0.00 45 GLY B C 16
ATOM 12779 O O . GLY B 2 32 ? -10.746 0.263 4.800 1.00 0.00 45 GLY B O 16
ATOM 12783 N N . PRO B 2 33 ? -8.530 0.695 4.817 1.00 0.00 46 PRO B N 16
ATOM 12784 C CA . PRO B 2 33 ? -8.562 1.720 5.848 1.00 0.00 46 PRO B CA 16
ATOM 12785 C C . PRO B 2 33 ? -9.459 2.876 5.408 1.00 0.00 46 PRO B C 16
ATOM 12786 O O . PRO B 2 33 ? -10.413 3.211 6.108 1.00 0.00 46 PRO B O 16
ATOM 12797 N N . ARG B 2 34 ? -9.186 3.436 4.225 1.00 0.00 47 ARG B N 16
ATOM 12798 C CA . ARG B 2 34 ? -10.051 4.417 3.588 1.00 0.00 47 ARG B CA 16
ATOM 12799 C C . ARG B 2 34 ? -11.333 3.757 3.071 1.00 0.00 47 ARG B C 16
ATOM 12800 O O . ARG B 2 34 ? -11.402 2.536 2.931 1.00 0.00 47 ARG B O 16
ATOM 12821 N N . GLY B 2 35 ? -12.339 4.586 2.771 1.00 0.00 48 GLY B N 16
ATOM 12822 C CA . GLY B 2 35 ? -13.616 4.175 2.207 1.00 0.00 48 GLY B CA 16
ATOM 12823 C C . GLY B 2 35 ? -14.776 4.619 3.100 1.00 0.00 48 GLY B C 16
ATOM 12824 O O . GLY B 2 35 ? -14.553 5.199 4.163 1.00 0.00 48 GLY B O 16
ATOM 12828 N N . PRO B 2 36 ? -16.023 4.346 2.683 1.00 0.00 49 PRO B N 16
ATOM 12829 C CA . PRO B 2 36 ? -17.227 4.753 3.378 1.00 0.00 49 PRO B CA 16
ATOM 12830 C C . PRO B 2 36 ? -17.549 3.653 4.384 1.00 0.00 49 PRO B C 16
ATOM 12831 O O . PRO B 2 36 ? -18.554 2.957 4.260 1.00 0.00 49 PRO B O 16
ATOM 12842 N N . ARG B 2 37 ? -16.652 3.476 5.360 1.00 0.00 50 ARG B N 16
ATOM 12843 C CA . ARG B 2 37 ? -16.659 2.351 6.278 1.00 0.00 50 ARG B CA 16
ATOM 12844 C C . ARG B 2 37 ? -18.029 2.022 6.891 1.00 0.00 50 ARG B C 16
ATOM 12845 O O . ARG B 2 37 ? -18.404 0.850 6.859 1.00 0.00 50 ARG B O 16
ATOM 12866 N N . PRO B 2 38 ? -18.791 2.988 7.437 1.00 0.00 51 PRO B N 16
ATOM 12867 C CA . PRO B 2 38 ? -20.142 2.733 7.916 1.00 0.00 51 PRO B CA 16
ATOM 12868 C C . PRO B 2 38 ? -21.108 2.620 6.727 1.00 0.00 51 PRO B C 16
ATOM 12869 O O . PRO B 2 38 ? -21.878 3.538 6.450 1.00 0.00 51 PRO B O 16
ATOM 12880 N N . GLN B 2 39 ? -21.057 1.474 6.036 1.00 0.00 52 GLN B N 16
ATOM 12881 C CA . GLN B 2 39 ? -21.923 1.112 4.917 1.00 0.00 52 GLN B CA 16
ATOM 12882 C C . GLN B 2 39 ? -22.659 -0.193 5.238 1.00 0.00 52 GLN B C 16
ATOM 12883 O O . GLN B 2 39 ? -22.788 -1.070 4.386 1.00 0.00 52 GLN B O 16
ATOM 12897 N N . THR B 2 40 ? -23.144 -0.311 6.480 1.00 0.00 53 THR B N 16
ATOM 12898 C CA . THR B 2 40 ? -23.842 -1.479 6.996 1.00 0.00 53 THR B CA 16
ATOM 12899 C C . THR B 2 40 ? -24.570 -1.102 8.291 1.00 0.00 53 THR B C 16
ATOM 12900 O O . THR B 2 40 ? -25.315 -1.972 8.793 1.00 0.00 53 THR B O 16
ATOM 13067 N N . GLY B 2 1 ? 20.166 -8.826 -10.552 1.00 0.00 14 GLY B N 17
ATOM 13068 C CA . GLY B 2 1 ? 21.246 -8.428 -9.631 1.00 0.00 14 GLY B CA 17
ATOM 13069 C C . GLY B 2 1 ? 21.385 -6.910 -9.507 1.00 0.00 14 GLY B C 17
ATOM 13070 O O . GLY B 2 1 ? 22.505 -6.408 -9.433 1.00 0.00 14 GLY B O 17
ATOM 13076 N N . GLU B 2 2 ? 20.259 -6.184 -9.499 1.00 0.00 15 GLU B N 17
ATOM 13077 C CA . GLU B 2 2 ? 20.243 -4.729 -9.510 1.00 0.00 15 GLU B CA 17
ATOM 13078 C C . GLU B 2 2 ? 20.249 -4.209 -8.070 1.00 0.00 15 GLU B C 17
ATOM 13079 O O . GLU B 2 2 ? 21.278 -3.740 -7.590 1.00 0.00 15 GLU B O 17
ATOM 13091 N N . ARG B 2 3 ? 19.101 -4.299 -7.387 1.00 0.00 16 ARG B N 17
ATOM 13092 C CA . ARG B 2 3 ? 18.923 -3.855 -6.011 1.00 0.00 16 ARG B CA 17
ATOM 13093 C C . ARG B 2 3 ? 17.593 -4.397 -5.486 1.00 0.00 16 ARG B C 17
ATOM 13094 O O . ARG B 2 3 ? 17.569 -5.179 -4.538 1.00 0.00 16 ARG B O 17
ATOM 13115 N N . ARG B 2 4 ? 16.489 -3.955 -6.101 1.00 0.00 17 ARG B N 17
ATOM 13116 C CA . ARG B 2 4 ? 15.127 -4.271 -5.688 1.00 0.00 17 ARG B CA 17
ATOM 13117 C C . ARG B 2 4 ? 14.143 -3.914 -6.808 1.00 0.00 17 ARG B C 17
ATOM 13118 O O . ARG B 2 4 ? 13.184 -4.649 -7.039 1.00 0.00 17 ARG B O 17
ATOM 13139 N N . ARG B 2 5 ? 14.368 -2.772 -7.479 1.00 0.00 18 ARG B N 17
ATOM 13140 C CA . ARG B 2 5 ? 13.460 -2.180 -8.457 1.00 0.00 18 ARG B CA 17
ATOM 13141 C C . ARG B 2 5 ? 12.265 -1.550 -7.738 1.00 0.00 18 ARG B C 17
ATOM 13142 O O . ARG B 2 5 ? 12.203 -1.531 -6.508 1.00 0.00 18 ARG B O 17
ATOM 13163 N N . SER B 2 6 ? 11.323 -1.014 -8.515 1.00 0.00 19 SER B N 17
ATOM 13164 C CA . SER B 2 6 ? 10.085 -0.423 -8.031 1.00 0.00 19 SER B CA 17
ATOM 13165 C C . SER B 2 6 ? 9.100 -1.517 -7.599 1.00 0.00 19 SER B C 17
ATOM 13166 O O . SER B 2 6 ? 8.009 -1.634 -8.155 1.00 0.00 19 SER B O 17
ATOM 13174 N N . GLN B 2 7 ? 9.497 -2.319 -6.603 1.00 0.00 20 GLN B N 17
ATOM 13175 C CA . GLN B 2 7 ? 8.697 -3.392 -6.041 1.00 0.00 20 GLN B CA 17
ATOM 13176 C C . GLN B 2 7 ? 7.657 -2.773 -5.116 1.00 0.00 20 GLN B C 17
ATOM 13177 O O . GLN B 2 7 ? 6.493 -2.667 -5.489 1.00 0.00 20 GLN B O 17
ATOM 13191 N N . LEU B 2 8 ? 8.097 -2.337 -3.932 1.00 0.00 21 LEU B N 17
ATOM 13192 C CA . LEU B 2 8 ? 7.314 -1.548 -3.000 1.00 0.00 21 LEU B CA 17
ATOM 13193 C C . LEU B 2 8 ? 8.271 -0.742 -2.127 1.00 0.00 21 LEU B C 17
ATOM 13194 O O . LEU B 2 8 ? 8.913 -1.270 -1.221 1.00 0.00 21 LEU B O 17
ATOM 13210 N N . ASP B 2 9 ? 8.388 0.545 -2.455 1.00 0.00 22 ASP B N 17
ATOM 13211 C CA . ASP B 2 9 ? 9.211 1.511 -1.750 1.00 0.00 22 ASP B CA 17
ATOM 13212 C C . ASP B 2 9 ? 8.421 2.141 -0.593 1.00 0.00 22 ASP B C 17
ATOM 13213 O O . ASP B 2 9 ? 7.365 1.648 -0.197 1.00 0.00 22 ASP B O 17
ATOM 13222 N N . ARG B 2 10 ? 8.947 3.243 -0.055 1.00 0.00 23 ARG B N 17
ATOM 13223 C CA . ARG B 2 10 ? 8.293 4.109 0.914 1.00 0.00 23 ARG B CA 17
ATOM 13224 C C . ARG B 2 10 ? 7.312 5.033 0.197 1.00 0.00 23 ARG B C 17
ATOM 13225 O O . ARG B 2 10 ? 6.294 5.398 0.767 1.00 0.00 23 ARG B O 17
ATOM 13246 N N . ASP B 2 11 ? 7.610 5.386 -1.055 1.00 0.00 24 ASP B N 17
ATOM 13247 C CA . ASP B 2 11 ? 6.733 6.139 -1.941 1.00 0.00 24 ASP B CA 17
ATOM 13248 C C . ASP B 2 11 ? 5.422 5.396 -2.234 1.00 0.00 24 ASP B C 17
ATOM 13249 O O . ASP B 2 11 ? 4.346 5.890 -1.900 1.00 0.00 24 ASP B O 17
ATOM 13258 N N . GLN B 2 12 ? 5.518 4.232 -2.891 1.00 0.00 25 GLN B N 17
ATOM 13259 C CA . GLN B 2 12 ? 4.383 3.511 -3.459 1.00 0.00 25 GLN B CA 17
ATOM 13260 C C . GLN B 2 12 ? 3.779 2.475 -2.508 1.00 0.00 25 GLN B C 17
ATOM 13261 O O . GLN B 2 12 ? 4.369 2.121 -1.489 1.00 0.00 25 GLN B O 17
ATOM 13275 N N . CYS B 2 13 ? 2.591 1.987 -2.890 1.00 0.00 26 CYS B N 17
ATOM 13276 C CA . CYS B 2 13 ? 1.816 0.960 -2.212 1.00 0.00 26 CYS B CA 17
ATOM 13277 C C . CYS B 2 13 ? 2.602 -0.342 -2.075 1.00 0.00 26 CYS B C 17
ATOM 13278 O O . CYS B 2 13 ? 3.567 -0.591 -2.798 1.00 0.00 26 CYS B O 17
ATOM 13285 N N . ALA B 2 14 ? 2.171 -1.156 -1.110 1.00 0.00 27 ALA B N 17
ATOM 13286 C CA . ALA B 2 14 ? 2.744 -2.454 -0.779 1.00 0.00 27 ALA B CA 17
ATOM 13287 C C . ALA B 2 14 ? 1.852 -3.607 -1.242 1.00 0.00 27 ALA B C 17
ATOM 13288 O O . ALA B 2 14 ? 2.345 -4.673 -1.604 1.00 0.00 27 ALA B O 17
ATOM 13295 N N . TYR B 2 15 ? 0.536 -3.399 -1.209 1.00 0.00 28 TYR B N 17
ATOM 13296 C CA . TYR B 2 15 ? -0.475 -4.404 -1.498 1.00 0.00 28 TYR B CA 17
ATOM 13297 C C . TYR B 2 15 ? -0.590 -4.684 -2.990 1.00 0.00 28 TYR B C 17
ATOM 13298 O O . TYR B 2 15 ? -0.641 -5.838 -3.410 1.00 0.00 28 TYR B O 17
ATOM 13316 N N . CYS B 2 16 ? -0.663 -3.603 -3.767 1.00 0.00 29 CYS B N 17
ATOM 13317 C CA . CYS B 2 16 ? -0.941 -3.600 -5.197 1.00 0.00 29 CYS B CA 17
ATOM 13318 C C . CYS B 2 16 ? 0.132 -2.832 -5.968 1.00 0.00 29 CYS B C 17
ATOM 13319 O O . CYS B 2 16 ? 0.152 -2.885 -7.196 1.00 0.00 29 CYS B O 17
ATOM 13326 N N . LYS B 2 17 ? 1.048 -2.162 -5.252 1.00 0.00 30 LYS B N 17
ATOM 13327 C CA . LYS B 2 17 ? 2.254 -1.566 -5.824 1.00 0.00 30 LYS B CA 17
ATOM 13328 C C . LYS B 2 17 ? 1.973 -0.299 -6.649 1.00 0.00 30 LYS B C 17
ATOM 13329 O O . LYS B 2 17 ? 2.831 0.144 -7.414 1.00 0.00 30 LYS B O 17
ATOM 13348 N N . GLU B 2 18 ? 0.783 0.292 -6.501 1.00 0.00 31 GLU B N 17
ATOM 13349 C CA . GLU B 2 18 ? 0.404 1.520 -7.176 1.00 0.00 31 GLU B CA 17
ATOM 13350 C C . GLU B 2 18 ? 0.962 2.742 -6.435 1.00 0.00 31 GLU B C 17
ATOM 13351 O O . GLU B 2 18 ? 1.115 2.731 -5.219 1.00 0.00 31 GLU B O 17
ATOM 13363 N N . LYS B 2 19 ? 1.273 3.798 -7.188 1.00 0.00 32 LYS B N 17
ATOM 13364 C CA . LYS B 2 19 ? 1.953 5.000 -6.729 1.00 0.00 32 LYS B CA 17
ATOM 13365 C C . LYS B 2 19 ? 0.958 6.005 -6.159 1.00 0.00 32 LYS B C 17
ATOM 13366 O O . LYS B 2 19 ? 1.255 6.683 -5.178 1.00 0.00 32 LYS B O 17
ATOM 13385 N N . GLY B 2 20 ? -0.212 6.106 -6.801 1.00 0.00 33 GLY B N 17
ATOM 13386 C CA . GLY B 2 20 ? -1.269 7.054 -6.478 1.00 0.00 33 GLY B CA 17
ATOM 13387 C C . GLY B 2 20 ? -1.735 7.016 -5.019 1.00 0.00 33 GLY B C 17
ATOM 13388 O O . GLY B 2 20 ? -2.361 7.972 -4.564 1.00 0.00 33 GLY B O 17
ATOM 13392 N N . HIS B 2 21 ? -1.446 5.933 -4.288 1.00 0.00 34 HIS B N 17
ATOM 13393 C CA . HIS B 2 21 ? -1.812 5.785 -2.885 1.00 0.00 34 HIS B CA 17
ATOM 13394 C C . HIS B 2 21 ? -0.780 4.875 -2.204 1.00 0.00 34 HIS B C 17
ATOM 13395 O O . HIS B 2 21 ? 0.287 4.623 -2.765 1.00 0.00 34 HIS B O 17
ATOM 13409 N N . TRP B 2 22 ? -1.094 4.384 -0.998 1.00 0.00 35 TRP B N 17
ATOM 13410 C CA . TRP B 2 22 ? -0.201 3.567 -0.187 1.00 0.00 35 TRP B CA 17
ATOM 13411 C C . TRP B 2 22 ? -0.919 2.353 0.392 1.00 0.00 35 TRP B C 17
ATOM 13412 O O . TRP B 2 22 ? -2.144 2.316 0.401 1.00 0.00 35 TRP B O 17
ATOM 13433 N N . ALA B 2 23 ? -0.164 1.372 0.903 1.00 0.00 36 ALA B N 17
ATOM 13434 C CA . ALA B 2 23 ? -0.725 0.147 1.474 1.00 0.00 36 ALA B CA 17
ATOM 13435 C C . ALA B 2 23 ? -1.769 0.455 2.551 1.00 0.00 36 ALA B C 17
ATOM 13436 O O . ALA B 2 23 ? -2.795 -0.217 2.641 1.00 0.00 36 ALA B O 17
ATOM 13443 N N . LYS B 2 24 ? -1.503 1.501 3.340 1.00 0.00 37 LYS B N 17
ATOM 13444 C CA . LYS B 2 24 ? -2.374 2.008 4.384 1.00 0.00 37 LYS B CA 17
ATOM 13445 C C . LYS B 2 24 ? -3.710 2.502 3.813 1.00 0.00 37 LYS B C 17
ATOM 13446 O O . LYS B 2 24 ? -4.749 2.344 4.451 1.00 0.00 37 LYS B O 17
ATOM 13465 N N . ASP B 2 25 ? -3.663 3.108 2.620 1.00 0.00 38 ASP B N 17
ATOM 13466 C CA . ASP B 2 25 ? -4.780 3.749 1.933 1.00 0.00 38 ASP B CA 17
ATOM 13467 C C . ASP B 2 25 ? -5.299 2.907 0.755 1.00 0.00 38 ASP B C 17
ATOM 13468 O O . ASP B 2 25 ? -6.087 3.408 -0.046 1.00 0.00 38 ASP B O 17
ATOM 13477 N N . CYS B 2 26 ? -4.860 1.648 0.608 1.00 0.00 39 CYS B N 17
ATOM 13478 C CA . CYS B 2 26 ? -5.126 0.886 -0.603 1.00 0.00 39 CYS B CA 17
ATOM 13479 C C . CYS B 2 26 ? -6.632 0.654 -0.809 1.00 0.00 39 CYS B C 17
ATOM 13480 O O . CYS B 2 26 ? -7.291 0.108 0.074 1.00 0.00 39 CYS B O 17
ATOM 13487 N N . PRO B 2 27 ? -7.194 1.075 -1.956 1.00 0.00 40 PRO B N 17
ATOM 13488 C CA . PRO B 2 27 ? -8.597 0.918 -2.288 1.00 0.00 40 PRO B CA 17
ATOM 13489 C C . PRO B 2 27 ? -8.880 -0.485 -2.840 1.00 0.00 40 PRO B C 17
ATOM 13490 O O . PRO B 2 27 ? -10.024 -0.935 -2.794 1.00 0.00 40 PRO B O 17
ATOM 13501 N N . LYS B 2 28 ? -7.846 -1.166 -3.354 1.00 0.00 41 LYS B N 17
ATOM 13502 C CA . LYS B 2 28 ? -7.918 -2.549 -3.812 1.00 0.00 41 LYS B CA 17
ATOM 13503 C C . LYS B 2 28 ? -8.092 -3.461 -2.594 1.00 0.00 41 LYS B C 17
ATOM 13504 O O . LYS B 2 28 ? -8.896 -4.391 -2.598 1.00 0.00 41 LYS B O 17
ATOM 13523 N N . LYS B 2 29 ? -7.305 -3.166 -1.556 1.00 0.00 42 LYS B N 17
ATOM 13524 C CA . LYS B 2 29 ? -7.242 -3.852 -0.283 1.00 0.00 42 LYS B CA 17
ATOM 13525 C C . LYS B 2 29 ? -8.568 -3.691 0.470 1.00 0.00 42 LYS B C 17
ATOM 13526 O O . LYS B 2 29 ? -9.152 -2.608 0.421 1.00 0.00 42 LYS B O 17
ATOM 13545 N N . PRO B 2 30 ? -9.038 -4.736 1.179 1.00 0.00 43 PRO B N 17
ATOM 13546 C CA . PRO B 2 30 ? -10.158 -4.666 2.109 1.00 0.00 43 PRO B CA 17
ATOM 13547 C C . PRO B 2 30 ? -10.070 -3.430 3.009 1.00 0.00 43 PRO B C 17
ATOM 13548 O O . PRO B 2 30 ? -9.138 -3.297 3.801 1.00 0.00 43 PRO B O 17
ATOM 13559 N N . ARG B 2 31 ? -11.025 -2.511 2.843 1.00 0.00 44 ARG B N 17
ATOM 13560 C CA . ARG B 2 31 ? -10.994 -1.186 3.446 1.00 0.00 44 ARG B CA 17
ATOM 13561 C C . ARG B 2 31 ? -11.469 -1.245 4.898 1.00 0.00 44 ARG B C 17
ATOM 13562 O O . ARG B 2 31 ? -10.837 -0.668 5.781 1.00 0.00 44 ARG B O 17
ATOM 13583 N N . GLY B 2 32 ? -12.580 -1.948 5.141 1.00 0.00 45 GLY B N 17
ATOM 13584 C CA . GLY B 2 32 ? -13.153 -2.124 6.465 1.00 0.00 45 GLY B CA 17
ATOM 13585 C C . GLY B 2 32 ? -14.304 -3.130 6.408 1.00 0.00 45 GLY B C 17
ATOM 13586 O O . GLY B 2 32 ? -14.655 -3.600 5.325 1.00 0.00 45 GLY B O 17
ATOM 13590 N N . PRO B 2 33 ? -14.898 -3.471 7.562 1.00 0.00 46 PRO B N 17
ATOM 13591 C CA . PRO B 2 33 ? -15.999 -4.415 7.654 1.00 0.00 46 PRO B CA 17
ATOM 13592 C C . PRO B 2 33 ? -17.285 -3.801 7.095 1.00 0.00 46 PRO B C 17
ATOM 13593 O O . PRO B 2 33 ? -17.434 -2.580 7.057 1.00 0.00 46 PRO B O 17
ATOM 13604 N N . ARG B 2 34 ? -18.220 -4.660 6.671 1.00 0.00 47 ARG B N 17
ATOM 13605 C CA . ARG B 2 34 ? -19.501 -4.250 6.109 1.00 0.00 47 ARG B CA 17
ATOM 13606 C C . ARG B 2 34 ? -20.482 -3.915 7.236 1.00 0.00 47 ARG B C 17
ATOM 13607 O O . ARG B 2 34 ? -21.507 -4.577 7.393 1.00 0.00 47 ARG B O 17
ATOM 13628 N N . GLY B 2 35 ? -20.163 -2.872 8.012 1.00 0.00 48 GLY B N 17
ATOM 13629 C CA . GLY B 2 35 ? -21.012 -2.366 9.078 1.00 0.00 48 GLY B CA 17
ATOM 13630 C C . GLY B 2 35 ? -22.134 -1.508 8.489 1.00 0.00 48 GLY B C 17
ATOM 13631 O O . GLY B 2 35 ? -23.175 -2.077 8.166 1.00 0.00 48 GLY B O 17
ATOM 13635 N N . PRO B 2 36 ? -21.931 -0.176 8.344 1.00 0.00 49 PRO B N 17
ATOM 13636 C CA . PRO B 2 36 ? -22.827 0.836 7.804 1.00 0.00 49 PRO B CA 17
ATOM 13637 C C . PRO B 2 36 ? -24.271 0.420 7.963 1.00 0.00 49 PRO B C 17
ATOM 13638 O O . PRO B 2 36 ? -25.044 0.256 7.023 1.00 0.00 49 PRO B O 17
ATOM 13649 N N . ARG B 2 37 ? -24.509 0.229 9.262 1.00 0.00 50 ARG B N 17
ATOM 13650 C CA . ARG B 2 37 ? -25.596 -0.385 9.967 1.00 0.00 50 ARG B CA 17
ATOM 13651 C C . ARG B 2 37 ? -26.287 -1.507 9.170 1.00 0.00 50 ARG B C 17
ATOM 13652 O O . ARG B 2 37 ? -27.087 -1.219 8.284 1.00 0.00 50 ARG B O 17
ATOM 13673 N N . PRO B 2 38 ? -25.991 -2.791 9.461 1.00 0.00 51 PRO B N 17
ATOM 13674 C CA . PRO B 2 38 ? -26.413 -3.922 8.644 1.00 0.00 51 PRO B CA 17
ATOM 13675 C C . PRO B 2 38 ? -27.886 -4.264 8.899 1.00 0.00 51 PRO B C 17
ATOM 13676 O O . PRO B 2 38 ? -28.209 -5.251 9.559 1.00 0.00 51 PRO B O 17
ATOM 13687 N N . GLN B 2 39 ? -28.777 -3.430 8.357 1.00 0.00 52 GLN B N 17
ATOM 13688 C CA . GLN B 2 39 ? -30.224 -3.546 8.446 1.00 0.00 52 GLN B CA 17
ATOM 13689 C C . GLN B 2 39 ? -30.797 -2.703 7.299 1.00 0.00 52 GLN B C 17
ATOM 13690 O O . GLN B 2 39 ? -30.104 -1.828 6.780 1.00 0.00 52 GLN B O 17
ATOM 13704 N N . THR B 2 40 ? -32.037 -2.977 6.881 1.00 0.00 53 THR B N 17
ATOM 13705 C CA . THR B 2 40 ? -32.718 -2.253 5.814 1.00 0.00 53 THR B CA 17
ATOM 13706 C C . THR B 2 40 ? -32.811 -0.765 6.166 1.00 0.00 53 THR B C 17
ATOM 13707 O O . THR B 2 40 ? -32.217 0.044 5.420 1.00 0.00 53 THR B O 17
ATOM 13874 N N . GLY B 2 1 ? 11.805 5.648 -0.778 1.00 0.00 14 GLY B N 18
ATOM 13875 C CA . GLY B 2 1 ? 11.747 6.085 0.629 1.00 0.00 14 GLY B CA 18
ATOM 13876 C C . GLY B 2 1 ? 12.557 5.192 1.573 1.00 0.00 14 GLY B C 18
ATOM 13877 O O . GLY B 2 1 ? 12.790 5.577 2.717 1.00 0.00 14 GLY B O 18
ATOM 13883 N N . GLU B 2 2 ? 12.990 4.018 1.089 1.00 0.00 15 GLU B N 18
ATOM 13884 C CA . GLU B 2 2 ? 13.962 3.135 1.717 1.00 0.00 15 GLU B CA 18
ATOM 13885 C C . GLU B 2 2 ? 13.350 2.247 2.809 1.00 0.00 15 GLU B C 18
ATOM 13886 O O . GLU B 2 2 ? 13.522 2.514 3.997 1.00 0.00 15 GLU B O 18
ATOM 13898 N N . ARG B 2 3 ? 12.673 1.161 2.407 1.00 0.00 16 ARG B N 18
ATOM 13899 C CA . ARG B 2 3 ? 12.225 0.105 3.312 1.00 0.00 16 ARG B CA 18
ATOM 13900 C C . ARG B 2 3 ? 11.889 -1.159 2.513 1.00 0.00 16 ARG B C 18
ATOM 13901 O O . ARG B 2 3 ? 10.731 -1.374 2.168 1.00 0.00 16 ARG B O 18
ATOM 13922 N N . ARG B 2 4 ? 12.885 -2.022 2.271 1.00 0.00 17 ARG B N 18
ATOM 13923 C CA . ARG B 2 4 ? 12.691 -3.362 1.718 1.00 0.00 17 ARG B CA 18
ATOM 13924 C C . ARG B 2 4 ? 11.946 -3.327 0.377 1.00 0.00 17 ARG B C 18
ATOM 13925 O O . ARG B 2 4 ? 10.758 -3.648 0.315 1.00 0.00 17 ARG B O 18
ATOM 13946 N N . ARG B 2 5 ? 12.657 -3.004 -0.710 1.00 0.00 18 ARG B N 18
ATOM 13947 C CA . ARG B 2 5 ? 12.107 -3.103 -2.056 1.00 0.00 18 ARG B CA 18
ATOM 13948 C C . ARG B 2 5 ? 12.226 -4.535 -2.582 1.00 0.00 18 ARG B C 18
ATOM 13949 O O . ARG B 2 5 ? 12.850 -4.788 -3.611 1.00 0.00 18 ARG B O 18
ATOM 13970 N N . SER B 2 6 ? 11.584 -5.468 -1.872 1.00 0.00 19 SER B N 18
ATOM 13971 C CA . SER B 2 6 ? 11.390 -6.838 -2.312 1.00 0.00 19 SER B CA 18
ATOM 13972 C C . SER B 2 6 ? 10.472 -6.835 -3.536 1.00 0.00 19 SER B C 18
ATOM 13973 O O . SER B 2 6 ? 10.778 -7.456 -4.552 1.00 0.00 19 SER B O 18
ATOM 13981 N N . GLN B 2 7 ? 9.361 -6.101 -3.421 1.00 0.00 20 GLN B N 18
ATOM 13982 C CA . GLN B 2 7 ? 8.426 -5.799 -4.495 1.00 0.00 20 GLN B CA 18
ATOM 13983 C C . GLN B 2 7 ? 8.080 -4.308 -4.454 1.00 0.00 20 GLN B C 18
ATOM 13984 O O . GLN B 2 7 ? 8.076 -3.642 -5.486 1.00 0.00 20 GLN B O 18
ATOM 13998 N N . LEU B 2 8 ? 7.762 -3.809 -3.253 1.00 0.00 21 LEU B N 18
ATOM 13999 C CA . LEU B 2 8 ? 7.302 -2.459 -2.991 1.00 0.00 21 LEU B CA 18
ATOM 14000 C C . LEU B 2 8 ? 8.501 -1.564 -2.640 1.00 0.00 21 LEU B C 18
ATOM 14001 O O . LEU B 2 8 ? 9.432 -1.470 -3.437 1.00 0.00 21 LEU B O 18
ATOM 14017 N N . ASP B 2 9 ? 8.465 -0.939 -1.455 1.00 0.00 22 ASP B N 18
ATOM 14018 C CA . ASP B 2 9 ? 9.494 -0.142 -0.786 1.00 0.00 22 ASP B CA 18
ATOM 14019 C C . ASP B 2 9 ? 8.845 0.539 0.433 1.00 0.00 22 ASP B C 18
ATOM 14020 O O . ASP B 2 9 ? 8.413 -0.137 1.366 1.00 0.00 22 ASP B O 18
ATOM 14029 N N . ARG B 2 10 ? 8.765 1.874 0.431 1.00 0.00 23 ARG B N 18
ATOM 14030 C CA . ARG B 2 10 ? 8.386 2.691 1.567 1.00 0.00 23 ARG B CA 18
ATOM 14031 C C . ARG B 2 10 ? 7.187 3.560 1.184 1.00 0.00 23 ARG B C 18
ATOM 14032 O O . ARG B 2 10 ? 6.135 3.480 1.810 1.00 0.00 23 ARG B O 18
ATOM 14053 N N . ASP B 2 11 ? 7.363 4.379 0.143 1.00 0.00 24 ASP B N 18
ATOM 14054 C CA . ASP B 2 11 ? 6.422 5.368 -0.364 1.00 0.00 24 ASP B CA 18
ATOM 14055 C C . ASP B 2 11 ? 5.127 4.772 -0.928 1.00 0.00 24 ASP B C 18
ATOM 14056 O O . ASP B 2 11 ? 4.063 5.368 -0.767 1.00 0.00 24 ASP B O 18
ATOM 14065 N N . GLN B 2 12 ? 5.220 3.636 -1.631 1.00 0.00 25 GLN B N 18
ATOM 14066 C CA . GLN B 2 12 ? 4.135 3.059 -2.420 1.00 0.00 25 GLN B CA 18
ATOM 14067 C C . GLN B 2 12 ? 3.321 2.016 -1.644 1.00 0.00 25 GLN B C 18
ATOM 14068 O O . GLN B 2 12 ? 3.712 1.604 -0.551 1.00 0.00 25 GLN B O 18
ATOM 14082 N N . CYS B 2 13 ? 2.195 1.581 -2.236 1.00 0.00 26 CYS B N 18
ATOM 14083 C CA . CYS B 2 13 ? 1.357 0.516 -1.697 1.00 0.00 26 CYS B CA 18
ATOM 14084 C C . CYS B 2 13 ? 2.158 -0.777 -1.552 1.00 0.00 26 CYS B C 18
ATOM 14085 O O . CYS B 2 13 ? 3.093 -1.029 -2.310 1.00 0.00 26 CYS B O 18
ATOM 14092 N N . ALA B 2 14 ? 1.782 -1.567 -0.545 1.00 0.00 27 ALA B N 18
ATOM 14093 C CA . ALA B 2 14 ? 2.444 -2.800 -0.138 1.00 0.00 27 ALA B CA 18
ATOM 14094 C C . ALA B 2 14 ? 1.662 -4.057 -0.531 1.00 0.00 27 ALA B C 18
ATOM 14095 O O . ALA B 2 14 ? 2.209 -5.158 -0.528 1.00 0.00 27 ALA B O 18
ATOM 14102 N N . TYR B 2 15 ? 0.379 -3.895 -0.850 1.00 0.00 28 TYR B N 18
ATOM 14103 C CA . TYR B 2 15 ? -0.535 -4.964 -1.201 1.00 0.00 28 TYR B CA 18
ATOM 14104 C C . TYR B 2 15 ? -0.501 -5.240 -2.698 1.00 0.00 28 TYR B C 18
ATOM 14105 O O . TYR B 2 15 ? -0.216 -6.355 -3.133 1.00 0.00 28 TYR B O 18
ATOM 14123 N N . CYS B 2 16 ? -0.811 -4.191 -3.462 1.00 0.00 29 CYS B N 18
ATOM 14124 C CA . CYS B 2 16 ? -1.085 -4.222 -4.891 1.00 0.00 29 CYS B CA 18
ATOM 14125 C C . CYS B 2 16 ? -0.101 -3.371 -5.690 1.00 0.00 29 CYS B C 18
ATOM 14126 O O . CYS B 2 16 ? 0.034 -3.567 -6.896 1.00 0.00 29 CYS B O 18
ATOM 14133 N N . LYS B 2 17 ? 0.596 -2.448 -5.014 1.00 0.00 30 LYS B N 18
ATOM 14134 C CA . LYS B 2 17 ? 1.688 -1.663 -5.592 1.00 0.00 30 LYS B CA 18
ATOM 14135 C C . LYS B 2 17 ? 1.171 -0.673 -6.647 1.00 0.00 30 LYS B C 18
ATOM 14136 O O . LYS B 2 17 ? 1.889 -0.325 -7.584 1.00 0.00 30 LYS B O 18
ATOM 14155 N N . GLU B 2 18 ? -0.080 -0.232 -6.493 1.00 0.00 31 GLU B N 18
ATOM 14156 C CA . GLU B 2 18 ? -0.817 0.513 -7.511 1.00 0.00 31 GLU B CA 18
ATOM 14157 C C . GLU B 2 18 ? -0.752 2.033 -7.330 1.00 0.00 31 GLU B C 18
ATOM 14158 O O . GLU B 2 18 ? -0.687 2.540 -6.211 1.00 0.00 31 GLU B O 18
ATOM 14170 N N . LYS B 2 19 ? -0.814 2.722 -8.479 1.00 0.00 32 LYS B N 18
ATOM 14171 C CA . LYS B 2 19 ? -0.984 4.139 -8.728 1.00 0.00 32 LYS B CA 18
ATOM 14172 C C . LYS B 2 19 ? -0.478 5.071 -7.621 1.00 0.00 32 LYS B C 18
ATOM 14173 O O . LYS B 2 19 ? 0.693 5.449 -7.643 1.00 0.00 32 LYS B O 18
ATOM 14192 N N . GLY B 2 20 ? -1.352 5.489 -6.695 1.00 0.00 33 GLY B N 18
ATOM 14193 C CA . GLY B 2 20 ? -1.037 6.539 -5.738 1.00 0.00 33 GLY B CA 18
ATOM 14194 C C . GLY B 2 20 ? -1.899 6.443 -4.487 1.00 0.00 33 GLY B C 18
ATOM 14195 O O . GLY B 2 20 ? -2.736 7.305 -4.228 1.00 0.00 33 GLY B O 18
ATOM 14199 N N . HIS B 2 21 ? -1.651 5.394 -3.705 1.00 0.00 34 HIS B N 18
ATOM 14200 C CA . HIS B 2 21 ? -2.179 5.198 -2.363 1.00 0.00 34 HIS B CA 18
ATOM 14201 C C . HIS B 2 21 ? -1.191 4.309 -1.600 1.00 0.00 34 HIS B C 18
ATOM 14202 O O . HIS B 2 21 ? -0.090 4.044 -2.086 1.00 0.00 34 HIS B O 18
ATOM 14216 N N . TRP B 2 22 ? -1.580 3.858 -0.405 1.00 0.00 35 TRP B N 18
ATOM 14217 C CA . TRP B 2 22 ? -0.739 3.083 0.494 1.00 0.00 35 TRP B CA 18
ATOM 14218 C C . TRP B 2 22 ? -1.459 1.821 0.962 1.00 0.00 35 TRP B C 18
ATOM 14219 O O . TRP B 2 22 ? -2.656 1.677 0.739 1.00 0.00 35 TRP B O 18
ATOM 14240 N N . ALA B 2 23 ? -0.742 0.892 1.605 1.00 0.00 36 ALA B N 18
ATOM 14241 C CA . ALA B 2 23 ? -1.319 -0.386 2.018 1.00 0.00 36 ALA B CA 18
ATOM 14242 C C . ALA B 2 23 ? -2.392 -0.116 3.063 1.00 0.00 36 ALA B C 18
ATOM 14243 O O . ALA B 2 23 ? -3.479 -0.691 3.041 1.00 0.00 36 ALA B O 18
ATOM 14250 N N . LYS B 2 24 ? -2.057 0.841 3.928 1.00 0.00 37 LYS B N 18
ATOM 14251 C CA . LYS B 2 24 ? -2.887 1.500 4.906 1.00 0.00 37 LYS B CA 18
ATOM 14252 C C . LYS B 2 24 ? -4.231 1.963 4.320 1.00 0.00 37 LYS B C 18
ATOM 14253 O O . LYS B 2 24 ? -5.238 1.969 5.025 1.00 0.00 37 LYS B O 18
ATOM 14272 N N . ASP B 2 25 ? -4.227 2.368 3.042 1.00 0.00 38 ASP B N 18
ATOM 14273 C CA . ASP B 2 25 ? -5.338 2.993 2.333 1.00 0.00 38 ASP B CA 18
ATOM 14274 C C . ASP B 2 25 ? -5.817 2.149 1.140 1.00 0.00 38 ASP B C 18
ATOM 14275 O O . ASP B 2 25 ? -6.592 2.640 0.320 1.00 0.00 38 ASP B O 18
ATOM 14284 N N . CYS B 2 26 ? -5.361 0.899 1.002 1.00 0.00 39 CYS B N 18
ATOM 14285 C CA . CYS B 2 26 ? -5.582 0.137 -0.217 1.00 0.00 39 CYS B CA 18
ATOM 14286 C C . CYS B 2 26 ? -7.057 -0.245 -0.392 1.00 0.00 39 CYS B C 18
ATOM 14287 O O . CYS B 2 26 ? -7.613 -0.885 0.499 1.00 0.00 39 CYS B O 18
ATOM 14294 N N . PRO B 2 27 ? -7.695 0.122 -1.518 1.00 0.00 40 PRO B N 18
ATOM 14295 C CA . PRO B 2 27 ? -9.067 -0.242 -1.839 1.00 0.00 40 PRO B CA 18
ATOM 14296 C C . PRO B 2 27 ? -9.159 -1.631 -2.487 1.00 0.00 40 PRO B C 18
ATOM 14297 O O . PRO B 2 27 ? -10.243 -2.210 -2.520 1.00 0.00 40 PRO B O 18
ATOM 14308 N N . LYS B 2 28 ? -8.044 -2.164 -3.009 1.00 0.00 41 LYS B N 18
ATOM 14309 C CA . LYS B 2 28 ? -7.981 -3.486 -3.621 1.00 0.00 41 LYS B CA 18
ATOM 14310 C C . LYS B 2 28 ? -8.124 -4.520 -2.506 1.00 0.00 41 LYS B C 18
ATOM 14311 O O . LYS B 2 28 ? -8.831 -5.514 -2.653 1.00 0.00 41 LYS B O 18
ATOM 14330 N N . LYS B 2 29 ? -7.471 -4.239 -1.374 1.00 0.00 42 LYS B N 18
ATOM 14331 C CA . LYS B 2 29 ? -7.659 -4.932 -0.125 1.00 0.00 42 LYS B CA 18
ATOM 14332 C C . LYS B 2 29 ? -8.926 -4.334 0.501 1.00 0.00 42 LYS B C 18
ATOM 14333 O O . LYS B 2 29 ? -9.233 -3.168 0.260 1.00 0.00 42 LYS B O 18
ATOM 14352 N N . PRO B 2 30 ? -9.643 -5.077 1.351 1.00 0.00 43 PRO B N 18
ATOM 14353 C CA . PRO B 2 30 ? -10.734 -4.578 2.184 1.00 0.00 43 PRO B CA 18
ATOM 14354 C C . PRO B 2 30 ? -10.354 -3.473 3.194 1.00 0.00 43 PRO B C 18
ATOM 14355 O O . PRO B 2 30 ? -11.106 -3.261 4.143 1.00 0.00 43 PRO B O 18
ATOM 14366 N N . ARG B 2 31 ? -9.207 -2.790 3.022 1.00 0.00 44 ARG B N 18
ATOM 14367 C CA . ARG B 2 31 ? -8.619 -1.780 3.899 1.00 0.00 44 ARG B CA 18
ATOM 14368 C C . ARG B 2 31 ? -8.056 -2.402 5.180 1.00 0.00 44 ARG B C 18
ATOM 14369 O O . ARG B 2 31 ? -6.888 -2.194 5.501 1.00 0.00 44 ARG B O 18
ATOM 14390 N N . GLY B 2 32 ? -8.875 -3.176 5.899 1.00 0.00 45 GLY B N 18
ATOM 14391 C CA . GLY B 2 32 ? -8.475 -3.898 7.093 1.00 0.00 45 GLY B CA 18
ATOM 14392 C C . GLY B 2 32 ? -8.226 -2.975 8.288 1.00 0.00 45 GLY B C 18
ATOM 14393 O O . GLY B 2 32 ? -7.158 -3.062 8.893 1.00 0.00 45 GLY B O 18
ATOM 14397 N N . PRO B 2 33 ? -9.190 -2.118 8.670 1.00 0.00 46 PRO B N 18
ATOM 14398 C CA . PRO B 2 33 ? -9.107 -1.357 9.904 1.00 0.00 46 PRO B CA 18
ATOM 14399 C C . PRO B 2 33 ? -9.170 -2.319 11.093 1.00 0.00 46 PRO B C 18
ATOM 14400 O O . PRO B 2 33 ? -9.998 -3.227 11.119 1.00 0.00 46 PRO B O 18
ATOM 14411 N N . ARG B 2 34 ? -8.281 -2.126 12.072 1.00 0.00 47 ARG B N 18
ATOM 14412 C CA . ARG B 2 34 ? -8.197 -2.966 13.260 1.00 0.00 47 ARG B CA 18
ATOM 14413 C C . ARG B 2 34 ? -9.227 -2.474 14.278 1.00 0.00 47 ARG B C 18
ATOM 14414 O O . ARG B 2 34 ? -8.883 -1.954 15.338 1.00 0.00 47 ARG B O 18
ATOM 14435 N N . GLY B 2 35 ? -10.502 -2.624 13.907 1.00 0.00 48 GLY B N 18
ATOM 14436 C CA . GLY B 2 35 ? -11.659 -2.065 14.583 1.00 0.00 48 GLY B CA 18
ATOM 14437 C C . GLY B 2 35 ? -12.829 -2.032 13.592 1.00 0.00 48 GLY B C 18
ATOM 14438 O O . GLY B 2 35 ? -12.583 -2.218 12.400 1.00 0.00 48 GLY B O 18
ATOM 14442 N N . PRO B 2 36 ? -14.077 -1.803 14.065 1.00 0.00 49 PRO B N 18
ATOM 14443 C CA . PRO B 2 36 ? -15.320 -1.670 13.321 1.00 0.00 49 PRO B CA 18
ATOM 14444 C C . PRO B 2 36 ? -15.295 -2.464 12.030 1.00 0.00 49 PRO B C 18
ATOM 14445 O O . PRO B 2 36 ? -15.497 -1.978 10.920 1.00 0.00 49 PRO B O 18
ATOM 14456 N N . ARG B 2 37 ? -15.003 -3.731 12.330 1.00 0.00 50 ARG B N 18
ATOM 14457 C CA . ARG B 2 37 ? -14.635 -4.890 11.565 1.00 0.00 50 ARG B CA 18
ATOM 14458 C C . ARG B 2 37 ? -13.604 -4.645 10.446 1.00 0.00 50 ARG B C 18
ATOM 14459 O O . ARG B 2 37 ? -13.711 -3.677 9.697 1.00 0.00 50 ARG B O 18
ATOM 14480 N N . PRO B 2 38 ? -12.612 -5.540 10.292 1.00 0.00 51 PRO B N 18
ATOM 14481 C CA . PRO B 2 38 ? -11.609 -5.459 9.238 1.00 0.00 51 PRO B CA 18
ATOM 14482 C C . PRO B 2 38 ? -12.196 -5.768 7.855 1.00 0.00 51 PRO B C 18
ATOM 14483 O O . PRO B 2 38 ? -11.697 -5.255 6.857 1.00 0.00 51 PRO B O 18
ATOM 14494 N N . GLN B 2 39 ? -13.242 -6.607 7.803 1.00 0.00 52 GLN B N 18
ATOM 14495 C CA . GLN B 2 39 ? -13.908 -7.069 6.589 1.00 0.00 52 GLN B CA 18
ATOM 14496 C C . GLN B 2 39 ? -13.039 -8.065 5.815 1.00 0.00 52 GLN B C 18
ATOM 14497 O O . GLN B 2 39 ? -11.901 -8.344 6.191 1.00 0.00 52 GLN B O 18
ATOM 14511 N N . THR B 2 40 ? -13.608 -8.624 4.742 1.00 0.00 53 THR B N 18
ATOM 14512 C CA . THR B 2 40 ? -12.984 -9.626 3.894 1.00 0.00 53 THR B CA 18
ATOM 14513 C C . THR B 2 40 ? -13.556 -9.485 2.482 1.00 0.00 53 THR B C 18
ATOM 14514 O O . THR B 2 40 ? -14.744 -9.102 2.381 1.00 0.00 53 THR B O 18
ATOM 14681 N N . GLY B 2 1 ? 18.151 -14.732 -4.566 1.00 0.00 14 GLY B N 19
ATOM 14682 C CA . GLY B 2 1 ? 16.898 -14.002 -4.309 1.00 0.00 14 GLY B CA 19
ATOM 14683 C C . GLY B 2 1 ? 17.060 -12.516 -4.607 1.00 0.00 14 GLY B C 19
ATOM 14684 O O . GLY B 2 1 ? 17.323 -11.723 -3.705 1.00 0.00 14 GLY B O 19
ATOM 14690 N N . GLU B 2 2 ? 16.934 -12.160 -5.889 1.00 0.00 15 GLU B N 19
ATOM 14691 C CA . GLU B 2 2 ? 17.258 -10.843 -6.410 1.00 0.00 15 GLU B CA 19
ATOM 14692 C C . GLU B 2 2 ? 16.064 -9.900 -6.255 1.00 0.00 15 GLU B C 19
ATOM 14693 O O . GLU B 2 2 ? 14.927 -10.344 -6.100 1.00 0.00 15 GLU B O 19
ATOM 14705 N N . ARG B 2 3 ? 16.336 -8.590 -6.289 1.00 0.00 16 ARG B N 19
ATOM 14706 C CA . ARG B 2 3 ? 15.326 -7.547 -6.152 1.00 0.00 16 ARG B CA 19
ATOM 14707 C C . ARG B 2 3 ? 15.858 -6.222 -6.705 1.00 0.00 16 ARG B C 19
ATOM 14708 O O . ARG B 2 3 ? 15.146 -5.522 -7.421 1.00 0.00 16 ARG B O 19
ATOM 14729 N N . ARG B 2 4 ? 17.100 -5.874 -6.339 1.00 0.00 17 ARG B N 19
ATOM 14730 C CA . ARG B 2 4 ? 17.743 -4.598 -6.638 1.00 0.00 17 ARG B CA 19
ATOM 14731 C C . ARG B 2 4 ? 17.003 -3.439 -5.951 1.00 0.00 17 ARG B C 19
ATOM 14732 O O . ARG B 2 4 ? 16.996 -2.314 -6.446 1.00 0.00 17 ARG B O 19
ATOM 14753 N N . ARG B 2 5 ? 16.380 -3.726 -4.800 1.00 0.00 18 ARG B N 19
ATOM 14754 C CA . ARG B 2 5 ? 15.677 -2.780 -3.945 1.00 0.00 18 ARG B CA 19
ATOM 14755 C C . ARG B 2 5 ? 15.799 -3.284 -2.505 1.00 0.00 18 ARG B C 19
ATOM 14756 O O . ARG B 2 5 ? 16.170 -4.439 -2.286 1.00 0.00 18 ARG B O 19
ATOM 14777 N N . SER B 2 6 ? 15.463 -2.438 -1.525 1.00 0.00 19 SER B N 19
ATOM 14778 C CA . SER B 2 6 ? 15.418 -2.845 -0.127 1.00 0.00 19 SER B CA 19
ATOM 14779 C C . SER B 2 6 ? 14.248 -3.811 0.069 1.00 0.00 19 SER B C 19
ATOM 14780 O O . SER B 2 6 ? 1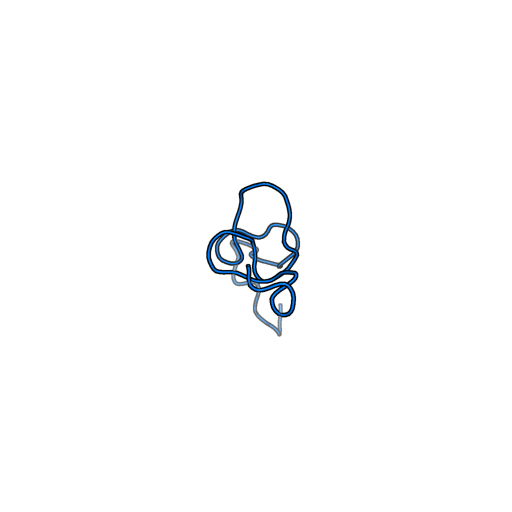4.449 -4.959 0.460 1.00 0.00 19 SER B O 19
ATOM 14788 N N . GLN B 2 7 ? 13.032 -3.343 -0.233 1.00 0.00 20 GLN B N 19
ATOM 14789 C CA . GLN B 2 7 ? 11.814 -4.139 -0.286 1.00 0.00 20 GLN B CA 19
ATOM 14790 C C . GLN B 2 7 ? 11.001 -3.592 -1.466 1.00 0.00 20 GLN B C 19
ATOM 14791 O O . GLN B 2 7 ? 11.582 -3.188 -2.473 1.00 0.00 20 GLN B O 19
ATOM 14805 N N . LEU B 2 8 ? 9.667 -3.551 -1.348 1.00 0.00 21 LEU B N 19
ATOM 14806 C CA . LEU B 2 8 ? 8.821 -2.830 -2.290 1.00 0.00 21 LEU B CA 19
ATOM 14807 C C . LEU B 2 8 ? 8.847 -1.322 -1.980 1.00 0.00 21 LEU B C 19
ATOM 14808 O O . LEU B 2 8 ? 8.410 -0.527 -2.805 1.00 0.00 21 LEU B O 19
ATOM 14824 N N . ASP B 2 9 ? 9.403 -0.936 -0.819 1.00 0.00 22 ASP B N 19
ATOM 14825 C CA . ASP B 2 9 ? 9.748 0.423 -0.414 1.00 0.00 22 ASP B CA 19
ATOM 14826 C C . ASP B 2 9 ? 8.542 1.325 -0.138 1.00 0.00 22 ASP B C 19
ATOM 14827 O O . ASP B 2 9 ? 7.390 0.949 -0.354 1.00 0.00 22 ASP B O 19
ATOM 14836 N N . ARG B 2 10 ? 8.841 2.519 0.388 1.00 0.00 23 ARG B N 19
ATOM 14837 C CA . ARG B 2 10 ? 7.872 3.506 0.845 1.00 0.00 23 ARG B CA 19
ATOM 14838 C C . ARG B 2 10 ? 7.279 4.292 -0.323 1.00 0.00 23 ARG B C 19
ATOM 14839 O O . ARG B 2 10 ? 6.159 4.777 -0.243 1.00 0.00 23 ARG B O 19
ATOM 14860 N N . ASP B 2 11 ? 8.044 4.424 -1.405 1.00 0.00 24 ASP B N 19
ATOM 14861 C CA . ASP B 2 11 ? 7.702 5.136 -2.626 1.00 0.00 24 ASP B CA 19
ATOM 14862 C C . ASP B 2 11 ? 6.330 4.760 -3.208 1.00 0.00 24 ASP B C 19
ATOM 14863 O O . ASP B 2 11 ? 5.688 5.605 -3.828 1.00 0.00 24 ASP B O 19
ATOM 14872 N N . GLN B 2 12 ? 5.899 3.501 -3.041 1.00 0.00 25 GLN B N 19
ATOM 14873 C CA . GLN B 2 12 ? 4.733 2.926 -3.713 1.00 0.00 25 GLN B CA 19
ATOM 14874 C C . GLN B 2 12 ? 3.805 2.189 -2.740 1.00 0.00 25 GLN B C 19
ATOM 14875 O O . GLN B 2 12 ? 4.209 1.850 -1.627 1.00 0.00 25 GLN B O 19
ATOM 14889 N N . CYS B 2 13 ? 2.563 1.928 -3.183 1.00 0.00 26 CYS B N 19
ATOM 14890 C CA . CYS B 2 13 ? 1.594 1.125 -2.445 1.00 0.00 26 CYS B CA 19
ATOM 14891 C C . CYS B 2 13 ? 2.141 -0.284 -2.238 1.00 0.00 26 CYS B C 19
ATOM 14892 O O . CYS B 2 13 ? 2.565 -0.942 -3.182 1.00 0.00 26 CYS B O 19
ATOM 14899 N N . ALA B 2 14 ? 2.145 -0.744 -0.989 1.00 0.00 27 ALA B N 19
ATOM 14900 C CA . ALA B 2 14 ? 2.649 -2.059 -0.628 1.00 0.00 27 ALA B CA 19
ATOM 14901 C C . ALA B 2 14 ? 1.797 -3.194 -1.194 1.00 0.00 27 ALA B C 19
ATOM 14902 O O . ALA B 2 14 ? 2.312 -4.274 -1.476 1.00 0.00 27 ALA B O 19
ATOM 14909 N N . TYR B 2 15 ? 0.490 -2.961 -1.324 1.00 0.00 28 TYR B N 19
ATOM 14910 C CA . TYR B 2 15 ? -0.484 -3.976 -1.678 1.00 0.00 28 TYR B CA 19
ATOM 14911 C C . TYR B 2 15 ? -0.457 -4.261 -3.170 1.00 0.00 28 TYR B C 19
ATOM 14912 O O . TYR B 2 15 ? -0.278 -5.403 -3.592 1.00 0.00 28 TYR B O 19
ATOM 14930 N N . CYS B 2 16 ? -0.660 -3.197 -3.946 1.00 0.00 29 CYS B N 19
ATOM 14931 C CA . CYS B 2 16 ? -0.890 -3.230 -5.377 1.00 0.00 29 CYS B CA 19
ATOM 14932 C C . CYS B 2 16 ? 0.119 -2.376 -6.138 1.00 0.00 29 CYS B C 19
ATOM 14933 O O . CYS B 2 16 ? 0.282 -2.606 -7.335 1.00 0.00 29 CYS B O 19
ATOM 14940 N N . LYS B 2 17 ? 0.791 -1.418 -5.466 1.00 0.00 30 LYS B N 19
ATOM 14941 C CA . LYS B 2 17 ? 1.803 -0.562 -6.078 1.00 0.00 30 LYS B CA 19
ATOM 14942 C C . LYS B 2 17 ? 1.241 0.050 -7.360 1.00 0.00 30 LYS B C 19
ATOM 14943 O O . LYS B 2 17 ? 1.688 -0.230 -8.472 1.00 0.00 30 LYS B O 19
ATOM 14962 N N . GLU B 2 18 ? 0.223 0.889 -7.152 1.00 0.00 31 GLU B N 19
ATOM 14963 C CA . GLU B 2 18 ? -0.507 1.624 -8.161 1.00 0.00 31 GLU B CA 19
ATOM 14964 C C . GLU B 2 18 ? -0.521 3.062 -7.666 1.00 0.00 31 GLU B C 19
ATOM 14965 O O . GLU B 2 18 ? -0.420 3.323 -6.465 1.00 0.00 31 GLU B O 19
ATOM 14977 N N . LYS B 2 19 ? -0.581 3.992 -8.610 1.00 0.00 32 LYS B N 19
ATOM 14978 C CA . LYS B 2 19 ? -0.342 5.384 -8.352 1.00 0.00 32 LYS B CA 19
ATOM 14979 C C . LYS B 2 19 ? -1.423 6.035 -7.502 1.00 0.00 32 LYS B C 19
ATOM 14980 O O . LYS B 2 19 ? -2.568 5.595 -7.413 1.00 0.00 32 LYS B O 19
ATOM 14999 N N . GLY B 2 20 ? -0.985 7.139 -6.909 1.00 0.00 33 GLY B N 19
ATOM 15000 C CA . GLY B 2 20 ? -1.796 8.128 -6.224 1.00 0.00 33 GLY B CA 19
ATOM 15001 C C . GLY B 2 20 ? -1.885 7.878 -4.728 1.00 0.00 33 GLY B C 19
ATOM 15002 O O . GLY B 2 20 ? -1.917 8.831 -3.952 1.00 0.00 33 GLY B O 19
ATOM 15006 N N . HIS B 2 21 ? -1.951 6.602 -4.336 1.00 0.00 34 HIS B N 19
ATOM 15007 C CA . HIS B 2 21 ? -2.257 6.209 -2.965 1.00 0.00 34 HIS B CA 19
ATOM 15008 C C . HIS B 2 21 ? -1.146 5.332 -2.375 1.00 0.00 34 HIS B C 19
ATOM 15009 O O . HIS B 2 21 ? -0.076 5.189 -2.966 1.00 0.00 34 HIS B O 19
ATOM 15023 N N . TRP B 2 22 ? -1.413 4.746 -1.200 1.00 0.00 35 TRP B N 19
ATOM 15024 C CA . TRP B 2 22 ? -0.495 3.886 -0.465 1.00 0.00 35 TRP B CA 19
ATOM 15025 C C . TRP B 2 22 ? -1.261 2.719 0.156 1.00 0.00 35 TRP B C 19
ATOM 15026 O O . TRP B 2 22 ? -2.489 2.734 0.156 1.00 0.00 35 TRP B O 19
ATOM 15047 N N . ALA B 2 23 ? -0.561 1.727 0.723 1.00 0.00 36 ALA B N 19
ATOM 15048 C CA . ALA B 2 23 ? -1.225 0.595 1.370 1.00 0.00 36 ALA B CA 19
ATOM 15049 C C . ALA B 2 23 ? -2.125 1.027 2.536 1.00 0.00 36 ALA B C 19
ATOM 15050 O O . ALA B 2 23 ? -3.034 0.288 2.910 1.00 0.00 36 ALA B O 19
ATOM 15057 N N . LYS B 2 24 ? -1.914 2.236 3.074 1.00 0.00 37 LYS B N 19
ATOM 15058 C CA . LYS B 2 24 ? -2.801 2.860 4.042 1.00 0.00 37 LYS B CA 19
ATOM 15059 C C . LYS B 2 24 ? -4.194 3.119 3.454 1.00 0.00 37 LYS B C 19
ATOM 15060 O O . LYS B 2 24 ? -5.197 2.947 4.143 1.00 0.00 37 LYS B O 19
ATOM 15079 N N . ASP B 2 25 ? -4.229 3.567 2.193 1.00 0.00 38 ASP B N 19
ATOM 15080 C CA . ASP B 2 25 ? -5.398 4.091 1.495 1.00 0.00 38 ASP B CA 19
ATOM 15081 C C . ASP B 2 25 ? -5.750 3.261 0.251 1.00 0.00 38 ASP B C 19
ATOM 15082 O O . ASP B 2 25 ? -6.413 3.759 -0.657 1.00 0.00 38 ASP B O 19
ATOM 15091 N N . CYS B 2 26 ? -5.303 2.001 0.172 1.00 0.00 39 CYS B N 19
ATOM 15092 C CA . CYS B 2 26 ? -5.461 1.224 -1.048 1.00 0.00 39 CYS B CA 19
ATOM 15093 C C . CYS B 2 26 ? -6.944 0.915 -1.317 1.00 0.00 39 CYS B C 19
ATOM 15094 O O . CYS B 2 26 ? -7.631 0.414 -0.427 1.00 0.00 39 CYS B O 19
ATOM 15101 N N . PRO B 2 27 ? -7.465 1.217 -2.520 1.00 0.00 40 PRO B N 19
ATOM 15102 C CA . PRO B 2 27 ? -8.838 0.927 -2.900 1.00 0.00 40 PRO B CA 19
ATOM 15103 C C . PRO B 2 27 ? -9.021 -0.547 -3.276 1.00 0.00 40 PRO B C 19
ATOM 15104 O O . PRO B 2 27 ? -10.095 -1.102 -3.049 1.00 0.00 40 PRO B O 19
ATOM 15115 N N . LYS B 2 28 ? -7.981 -1.177 -3.839 1.00 0.00 41 LYS B N 19
ATOM 15116 C CA . LYS B 2 28 ? -7.990 -2.592 -4.209 1.00 0.00 41 LYS B CA 19
ATOM 15117 C C . LYS B 2 28 ? -8.129 -3.468 -2.956 1.00 0.00 41 LYS B C 19
ATOM 15118 O O . LYS B 2 28 ? -8.710 -4.550 -3.012 1.00 0.00 41 LYS B O 19
ATOM 15137 N N . LYS B 2 29 ? -7.557 -2.990 -1.843 1.00 0.00 42 LYS B N 19
ATOM 15138 C CA . LYS B 2 29 ? -7.473 -3.634 -0.543 1.00 0.00 42 LYS B CA 19
ATOM 15139 C C . LYS B 2 29 ? -8.833 -4.187 -0.091 1.00 0.00 42 LYS B C 19
ATOM 15140 O O . LYS B 2 29 ? -9.851 -3.540 -0.336 1.00 0.00 42 LYS B O 19
ATOM 15159 N N . PRO B 2 30 ? -8.859 -5.351 0.583 1.00 0.00 43 PRO B N 19
ATOM 15160 C CA . PRO B 2 30 ? -10.023 -5.904 1.272 1.00 0.00 43 PRO B CA 19
ATOM 15161 C C . PRO B 2 30 ? -10.580 -4.972 2.364 1.00 0.00 43 PRO B C 19
ATOM 15162 O O . PRO B 2 30 ? -10.420 -5.227 3.556 1.00 0.00 43 PRO B O 19
ATOM 15173 N N . ARG B 2 31 ? -11.260 -3.895 1.956 1.00 0.00 44 ARG B N 19
ATOM 15174 C CA . ARG B 2 31 ? -11.877 -2.923 2.849 1.00 0.00 44 ARG B CA 19
ATOM 15175 C C . ARG B 2 31 ? -13.120 -3.532 3.498 1.00 0.00 44 ARG B C 19
ATOM 15176 O O . ARG B 2 31 ? -13.252 -3.515 4.720 1.00 0.00 44 ARG B O 19
ATOM 15197 N N . GLY B 2 32 ? -14.024 -4.074 2.675 1.00 0.00 45 GLY B N 19
ATOM 15198 C CA . GLY B 2 32 ? -15.227 -4.743 3.139 1.00 0.00 45 GLY B CA 19
ATOM 15199 C C . GLY B 2 32 ? -15.860 -5.550 2.006 1.00 0.00 45 GLY B C 19
ATOM 15200 O O . GLY B 2 32 ? -16.924 -5.169 1.521 1.00 0.00 45 GLY B O 19
ATOM 15204 N N . PRO B 2 33 ? -15.228 -6.657 1.575 1.00 0.00 46 PRO B N 19
ATOM 15205 C CA . PRO B 2 33 ? -15.731 -7.515 0.512 1.00 0.00 46 PRO B CA 19
ATOM 15206 C C . PRO B 2 33 ? -16.854 -8.410 1.051 1.00 0.00 46 PRO B C 19
ATOM 15207 O O . PRO B 2 33 ? -16.682 -9.618 1.208 1.00 0.00 46 PRO B O 19
ATOM 15218 N N . ARG B 2 34 ? -18.009 -7.803 1.345 1.00 0.00 47 ARG B N 19
ATOM 15219 C CA . ARG B 2 34 ? -19.169 -8.469 1.916 1.00 0.00 47 ARG B CA 19
ATOM 15220 C C . ARG B 2 34 ? -20.405 -7.606 1.660 1.00 0.00 47 ARG B C 19
ATOM 15221 O O . ARG B 2 34 ? -20.306 -6.380 1.630 1.00 0.00 47 ARG B O 19
ATOM 15242 N N . GLY B 2 35 ? -21.564 -8.254 1.490 1.00 0.00 48 GLY B N 19
ATOM 15243 C CA . GLY B 2 35 ? -22.861 -7.613 1.334 1.00 0.00 48 GLY B CA 19
ATOM 15244 C C . GLY B 2 35 ? -23.814 -8.136 2.408 1.00 0.00 48 GLY B C 19
ATOM 15245 O O . GLY B 2 35 ? -24.578 -9.060 2.134 1.00 0.00 48 GLY B O 19
ATOM 15249 N N . PRO B 2 36 ? -23.779 -7.572 3.627 1.00 0.00 49 PRO B N 19
ATOM 15250 C CA . PRO B 2 36 ? -24.639 -7.947 4.731 1.00 0.00 49 PRO B CA 19
ATOM 15251 C C . PRO B 2 36 ? -25.833 -6.990 4.679 1.00 0.00 49 PRO B C 19
ATOM 15252 O O . PRO B 2 36 ? -26.202 -6.528 3.599 1.00 0.00 49 PRO B O 19
ATOM 15263 N N . ARG B 2 37 ? -26.414 -6.655 5.834 1.00 0.00 50 ARG B N 19
ATOM 15264 C CA . ARG B 2 37 ? -27.385 -5.580 5.938 1.00 0.00 50 ARG B CA 19
ATOM 15265 C C . ARG B 2 37 ? -27.232 -4.936 7.324 1.00 0.00 50 ARG B C 19
ATOM 15266 O O . ARG B 2 37 ? -26.653 -5.565 8.211 1.00 0.00 50 ARG B O 19
ATOM 15287 N N . PRO B 2 38 ? -27.766 -3.720 7.550 1.00 0.00 51 PRO B N 19
ATOM 15288 C CA . PRO B 2 38 ? -27.859 -3.118 8.877 1.00 0.00 51 PRO B CA 19
ATOM 15289 C C . PRO B 2 38 ? -28.450 -4.098 9.895 1.00 0.00 51 PRO B C 19
ATOM 15290 O O . PRO B 2 38 ? -27.892 -4.281 10.974 1.00 0.00 51 PRO B O 19
ATOM 15301 N N . GLN B 2 39 ? -29.556 -4.750 9.513 1.00 0.00 52 GLN B N 19
ATOM 15302 C CA . GLN B 2 39 ? -30.147 -5.873 10.221 1.00 0.00 52 GLN B CA 19
ATOM 15303 C C . GLN B 2 39 ? -30.078 -7.055 9.251 1.00 0.00 52 GLN B C 19
ATOM 15304 O O . GLN B 2 39 ? -30.988 -7.255 8.447 1.00 0.00 52 GLN B O 19
ATOM 15318 N N . THR B 2 40 ? -28.972 -7.807 9.302 1.00 0.00 53 THR B N 19
ATOM 15319 C CA . THR B 2 40 ? -28.726 -8.943 8.424 1.00 0.00 53 THR B CA 19
ATOM 15320 C C . THR B 2 40 ? -29.736 -10.054 8.710 1.00 0.00 53 THR B C 19
ATOM 15321 O O . THR B 2 40 ? -30.471 -10.403 7.761 1.00 0.00 53 THR B O 19
ATOM 15488 N N . GLY B 2 1 ? 16.206 -13.262 -1.546 1.00 0.00 14 GLY B N 20
ATOM 15489 C CA . GLY B 2 1 ? 17.054 -12.060 -1.463 1.00 0.00 14 GLY B CA 20
ATOM 15490 C C . GLY B 2 1 ? 16.416 -10.978 -0.595 1.00 0.00 14 GLY B C 20
ATOM 15491 O O . GLY B 2 1 ? 16.048 -9.918 -1.098 1.00 0.00 14 GLY B O 20
ATOM 15497 N N . GLU B 2 2 ? 16.264 -11.265 0.703 1.00 0.00 15 GLU B N 20
ATOM 15498 C CA . GLU B 2 2 ? 15.506 -10.455 1.645 1.00 0.00 15 GLU B CA 20
ATOM 15499 C C . GLU B 2 2 ? 15.832 -10.884 3.077 1.00 0.00 15 GLU B C 20
ATOM 15500 O O . GLU B 2 2 ? 16.518 -11.884 3.288 1.00 0.00 15 GLU B O 20
ATOM 15512 N N . ARG B 2 3 ? 15.317 -10.133 4.058 1.00 0.00 16 ARG B N 20
ATOM 15513 C CA . ARG B 2 3 ? 15.352 -10.518 5.462 1.00 0.00 16 ARG B CA 20
ATOM 15514 C C . ARG B 2 3 ? 14.110 -11.355 5.767 1.00 0.00 16 ARG B C 20
ATOM 15515 O O . ARG B 2 3 ? 14.224 -12.525 6.128 1.00 0.00 16 ARG B O 20
ATOM 15536 N N . ARG B 2 4 ? 12.928 -10.757 5.586 1.00 0.00 17 ARG B N 20
ATOM 15537 C CA . ARG B 2 4 ? 11.647 -11.446 5.627 1.00 0.00 17 ARG B CA 20
ATOM 15538 C C . ARG B 2 4 ? 10.672 -10.625 4.784 1.00 0.00 17 ARG B C 20
ATOM 15539 O O . ARG B 2 4 ? 9.725 -10.035 5.302 1.00 0.00 17 ARG B O 20
ATOM 15560 N N . ARG B 2 5 ? 10.961 -10.568 3.477 1.00 0.00 18 ARG B N 20
ATOM 15561 C CA . ARG B 2 5 ? 10.328 -9.694 2.500 1.00 0.00 18 ARG B CA 20
ATOM 15562 C C . ARG B 2 5 ? 10.619 -8.242 2.886 1.00 0.00 18 ARG B C 20
ATOM 15563 O O . ARG B 2 5 ? 9.866 -7.637 3.646 1.00 0.00 18 ARG B O 20
ATOM 15584 N N . SER B 2 6 ? 11.733 -7.696 2.384 1.00 0.00 19 SER B N 20
ATOM 15585 C CA . SER B 2 6 ? 12.262 -6.399 2.779 1.00 0.00 19 SER B CA 20
ATOM 15586 C C . SER B 2 6 ? 11.504 -5.257 2.091 1.00 0.00 19 SER B C 20
ATOM 15587 O O . SER B 2 6 ? 12.094 -4.471 1.351 1.00 0.00 19 SER B O 20
ATOM 15595 N N . GLN B 2 7 ? 10.195 -5.175 2.364 1.00 0.00 20 GLN B N 20
ATOM 15596 C CA . GLN B 2 7 ? 9.238 -4.215 1.834 1.00 0.00 20 GLN B CA 20
ATOM 15597 C C . GLN B 2 7 ? 9.018 -4.351 0.327 1.00 0.00 20 GLN B C 20
ATOM 15598 O O . GLN B 2 7 ? 9.827 -4.932 -0.394 1.00 0.00 20 GLN B O 20
ATOM 15612 N N . LEU B 2 8 ? 7.901 -3.779 -0.134 1.00 0.00 21 LEU B N 20
ATOM 15613 C CA . LEU B 2 8 ? 7.600 -3.581 -1.541 1.00 0.00 21 LEU B CA 20
ATOM 15614 C C . LEU B 2 8 ? 8.051 -2.167 -1.892 1.00 0.00 21 LEU B C 20
ATOM 15615 O O . LEU B 2 8 ? 8.936 -1.992 -2.727 1.00 0.00 21 LEU B O 20
ATOM 15631 N N . ASP B 2 9 ? 7.460 -1.167 -1.223 1.00 0.00 22 ASP B N 20
ATOM 15632 C CA . 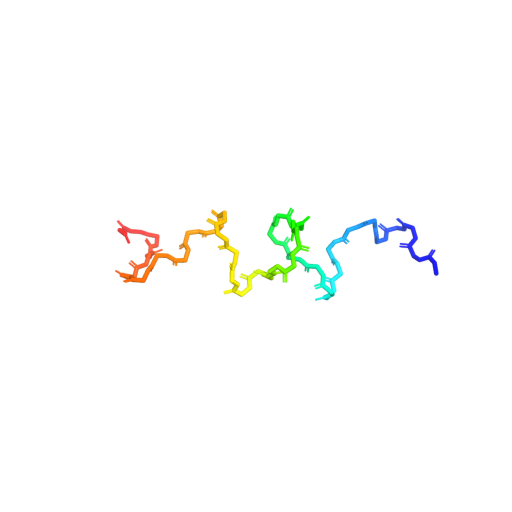ASP B 2 9 ? 7.857 0.227 -1.340 1.00 0.00 22 ASP B CA 20
ATOM 15633 C C . ASP B 2 9 ? 7.271 1.035 -0.179 1.00 0.00 22 ASP B C 20
ATOM 15634 O O . ASP B 2 9 ? 6.389 0.561 0.538 1.00 0.00 22 ASP B O 20
ATOM 15643 N N . ARG B 2 10 ? 7.770 2.264 -0.026 1.00 0.00 23 ARG B N 20
ATOM 15644 C CA . ARG B 2 10 ? 7.307 3.299 0.891 1.00 0.00 23 ARG B CA 20
ATOM 15645 C C . ARG B 2 10 ? 6.442 4.306 0.146 1.00 0.00 23 ARG B C 20
ATOM 15646 O O . ARG B 2 10 ? 5.538 4.884 0.733 1.00 0.00 23 ARG B O 20
ATOM 15667 N N . ASP B 2 11 ? 6.729 4.520 -1.137 1.00 0.00 24 ASP B N 20
ATOM 15668 C CA . ASP B 2 11 ? 5.995 5.415 -2.015 1.00 0.00 24 ASP B CA 20
ATOM 15669 C C . ASP B 2 11 ? 4.684 4.785 -2.507 1.00 0.00 24 ASP B C 20
ATOM 15670 O O . ASP B 2 11 ? 3.610 5.316 -2.229 1.00 0.00 24 ASP B O 20
ATOM 15679 N N . GLN B 2 12 ? 4.772 3.683 -3.265 1.00 0.00 25 GLN B N 20
ATOM 15680 C CA . GLN B 2 12 ? 3.645 3.063 -3.969 1.00 0.00 25 GLN B CA 20
ATOM 15681 C C . GLN B 2 12 ? 2.926 2.009 -3.112 1.00 0.00 25 GLN B C 20
ATOM 15682 O O . GLN B 2 12 ? 3.461 1.555 -2.101 1.00 0.00 25 GLN B O 20
ATOM 15696 N N . CYS B 2 13 ? 1.705 1.627 -3.524 1.00 0.00 26 CYS B N 20
ATOM 15697 C CA . CYS B 2 13 ? 0.860 0.668 -2.813 1.00 0.00 26 CYS B CA 20
ATOM 15698 C C . CYS B 2 13 ? 1.518 -0.710 -2.706 1.00 0.00 26 CYS B C 20
ATOM 15699 O O . CYS B 2 13 ? 2.177 -1.177 -3.633 1.00 0.00 26 CYS B O 20
ATOM 15706 N N . ALA B 2 14 ? 1.311 -1.360 -1.556 1.00 0.00 27 ALA B N 20
ATOM 15707 C CA . ALA B 2 14 ? 1.876 -2.657 -1.200 1.00 0.00 27 ALA B CA 20
ATOM 15708 C C . ALA B 2 14 ? 1.026 -3.828 -1.710 1.00 0.00 27 ALA B C 20
ATOM 15709 O O . ALA B 2 14 ? 1.098 -4.925 -1.158 1.00 0.00 27 ALA B O 20
ATOM 15716 N N . TYR B 2 15 ? 0.213 -3.597 -2.745 1.00 0.00 28 TYR B N 20
ATOM 15717 C CA . TYR B 2 15 ? -0.817 -4.512 -3.215 1.00 0.00 28 TYR B CA 20
ATOM 15718 C C . TYR B 2 15 ? -0.925 -4.360 -4.730 1.00 0.00 28 TYR B C 20
ATOM 15719 O O . TYR B 2 15 ? -0.755 -5.318 -5.482 1.00 0.00 28 TYR B O 20
ATOM 15737 N N . CYS B 2 16 ? -1.184 -3.117 -5.141 1.00 0.00 29 CYS B N 20
ATOM 15738 C CA . CYS B 2 16 ? -1.474 -2.675 -6.495 1.00 0.00 29 CYS B CA 20
ATOM 15739 C C . CYS B 2 16 ? -0.253 -2.028 -7.125 1.00 0.00 29 CYS B C 20
ATOM 15740 O O . CYS B 2 16 ? -0.088 -2.101 -8.341 1.00 0.00 29 CYS B O 20
ATOM 15747 N N . LYS B 2 17 ? 0.581 -1.387 -6.288 1.00 0.00 30 LYS B N 20
ATOM 15748 C CA . LYS B 2 17 ? 1.678 -0.528 -6.705 1.00 0.00 30 LYS B CA 20
ATOM 15749 C C . LYS B 2 17 ? 1.205 0.361 -7.859 1.00 0.00 30 LYS B C 20
ATOM 15750 O O . LYS B 2 17 ? 1.757 0.359 -8.958 1.00 0.00 30 LYS B O 20
ATOM 15769 N N . GLU B 2 18 ? 0.117 1.086 -7.565 1.00 0.00 31 GLU B N 20
ATOM 15770 C CA . GLU B 2 18 ? -0.683 1.843 -8.516 1.00 0.00 31 GLU B CA 20
ATOM 15771 C C . GLU B 2 18 ? -0.094 3.234 -8.786 1.00 0.00 31 GLU B C 20
ATOM 15772 O O . GLU B 2 18 ? 1.090 3.473 -8.556 1.00 0.00 31 GLU B O 20
ATOM 15784 N N . LYS B 2 19 ? -0.934 4.150 -9.285 1.00 0.00 32 LYS B N 20
ATOM 15785 C CA . LYS B 2 19 ? -0.551 5.484 -9.709 1.00 0.00 32 LYS B CA 20
ATOM 15786 C C . LYS B 2 19 ? -0.288 6.370 -8.493 1.00 0.00 32 LYS B C 20
ATOM 15787 O O . LYS B 2 19 ? 0.788 6.956 -8.389 1.00 0.00 32 LYS B O 20
ATOM 15806 N N . GLY B 2 20 ? -1.280 6.500 -7.600 1.00 0.00 33 GLY B N 20
ATOM 15807 C CA . GLY B 2 20 ? -1.223 7.481 -6.528 1.00 0.00 33 GLY B CA 20
ATOM 15808 C C . GLY B 2 20 ? -2.086 7.138 -5.320 1.00 0.00 33 GLY B C 20
ATOM 15809 O O . GLY B 2 20 ? -2.856 7.977 -4.855 1.00 0.00 33 GLY B O 20
ATOM 15813 N N . HIS B 2 21 ? -1.933 5.918 -4.802 1.00 0.00 34 HIS B N 20
ATOM 15814 C CA . HIS B 2 21 ? -2.483 5.526 -3.510 1.00 0.00 34 HIS B CA 20
ATOM 15815 C C . HIS B 2 21 ? -1.523 4.538 -2.846 1.00 0.00 34 HIS B C 20
ATOM 15816 O O . HIS B 2 21 ? -0.518 4.147 -3.440 1.00 0.00 34 HIS B O 20
ATOM 15830 N N . TRP B 2 22 ? -1.828 4.170 -1.598 1.00 0.00 35 TRP B N 20
ATOM 15831 C CA . TRP B 2 22 ? -0.948 3.414 -0.722 1.00 0.00 35 TRP B CA 20
ATOM 15832 C C . TRP B 2 22 ? -1.696 2.240 -0.094 1.00 0.00 35 TRP B C 20
ATOM 15833 O O . TRP B 2 22 ? -2.921 2.203 -0.158 1.00 0.00 35 TRP B O 20
ATOM 15854 N N . ALA B 2 23 ? -0.987 1.292 0.535 1.00 0.00 36 ALA B N 20
ATOM 15855 C CA . ALA B 2 23 ? -1.631 0.116 1.131 1.00 0.00 36 ALA B CA 20
ATOM 15856 C C . ALA B 2 23 ? -2.675 0.547 2.165 1.00 0.00 36 ALA B C 20
ATOM 15857 O O . ALA B 2 23 ? -3.732 -0.063 2.311 1.00 0.00 36 ALA B O 20
ATOM 15864 N N . LYS B 2 24 ? -2.353 1.657 2.831 1.00 0.00 37 LYS B N 20
ATOM 15865 C CA . LYS B 2 24 ? -3.148 2.438 3.748 1.00 0.00 37 LYS B CA 20
ATOM 15866 C C . LYS B 2 24 ? -4.513 2.787 3.153 1.00 0.00 37 LYS B C 20
ATOM 15867 O O . LYS B 2 24 ? -5.553 2.603 3.781 1.00 0.00 37 LYS B O 20
ATOM 15886 N N . ASP B 2 25 ? -4.467 3.358 1.947 1.00 0.00 38 ASP B N 20
ATOM 15887 C CA . ASP B 2 25 ? -5.573 3.976 1.230 1.00 0.00 38 ASP B CA 20
ATOM 15888 C C . ASP B 2 25 ? -6.185 3.023 0.199 1.00 0.00 38 ASP B C 20
ATOM 15889 O O . ASP B 2 25 ? -7.059 3.422 -0.568 1.00 0.00 38 ASP B O 20
ATOM 15898 N N . CYS B 2 26 ? -5.711 1.775 0.154 1.00 0.00 39 CYS B N 20
ATOM 15899 C CA . CYS B 2 26 ? -6.009 0.866 -0.927 1.00 0.00 39 CYS B CA 20
ATOM 15900 C C . CYS B 2 26 ? -7.498 0.523 -1.071 1.00 0.00 39 CYS B C 20
ATOM 15901 O O . CYS B 2 26 ? -8.113 0.063 -0.110 1.00 0.00 39 CYS B O 20
ATOM 15908 N N . PRO B 2 27 ? -8.078 0.706 -2.272 1.00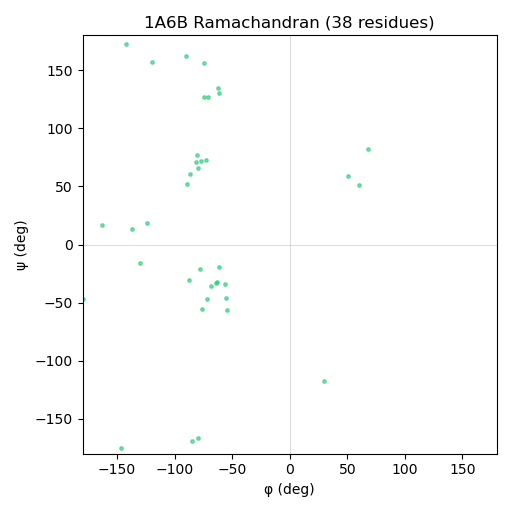 0.00 40 PRO B N 20
ATOM 15909 C CA . PRO B 2 27 ? -9.442 0.324 -2.581 1.00 0.00 40 PRO B CA 20
ATOM 15910 C C . PRO B 2 27 ? -9.578 -1.182 -2.840 1.00 0.00 40 PRO B C 20
ATOM 15911 O O . PRO B 2 27 ? -10.631 -1.747 -2.550 1.00 0.00 40 PRO B O 20
ATOM 15922 N N . LYS B 2 28 ? -8.539 -1.822 -3.396 1.00 0.00 41 LYS B N 20
ATOM 15923 C CA . LYS B 2 28 ? -8.546 -3.235 -3.762 1.00 0.00 41 LYS B CA 20
ATOM 15924 C C . LYS B 2 28 ? -8.326 -4.136 -2.544 1.00 0.00 41 LYS B C 20
ATOM 15925 O O . LYS B 2 28 ? -8.728 -5.298 -2.549 1.00 0.00 41 LYS B O 20
ATOM 15944 N N . LYS B 2 29 ? -7.694 -3.593 -1.500 1.00 0.00 42 LYS B N 20
ATOM 15945 C CA . LYS B 2 29 ? -7.435 -4.260 -0.241 1.00 0.00 42 LYS B CA 20
ATOM 15946 C C . LYS B 2 29 ? -8.752 -4.338 0.541 1.00 0.00 42 LYS B C 20
ATOM 15947 O O . LYS B 2 29 ? -9.524 -3.381 0.481 1.00 0.00 42 LYS B O 20
ATOM 15966 N N . PRO B 2 30 ? -9.023 -5.447 1.258 1.00 0.00 43 PRO B N 20
ATOM 15967 C CA . PRO B 2 30 ? -10.165 -5.621 2.154 1.00 0.00 43 PRO B CA 20
ATOM 15968 C C . PRO B 2 30 ? -10.501 -4.352 2.948 1.00 0.00 43 PRO B C 20
ATOM 15969 O O . PRO B 2 30 ? -9.833 -4.025 3.929 1.00 0.00 43 PRO B O 20
ATOM 15980 N N . ARG B 2 31 ? -11.532 -3.629 2.497 1.00 0.00 44 ARG B N 20
ATOM 15981 C CA . ARG B 2 31 ? -11.861 -2.293 2.972 1.00 0.00 44 ARG B CA 20
ATOM 15982 C C . ARG B 2 31 ? -12.656 -2.370 4.279 1.00 0.00 44 ARG B C 20
ATOM 15983 O O . ARG B 2 31 ? -13.858 -2.108 4.309 1.00 0.00 44 ARG B O 20
ATOM 16004 N N . GLY B 2 32 ? -11.966 -2.744 5.362 1.00 0.00 45 GLY B N 20
ATOM 16005 C CA . GLY B 2 32 ? -12.560 -2.960 6.670 1.00 0.00 45 GLY B CA 20
ATOM 16006 C C . GLY B 2 32 ? -13.284 -4.307 6.691 1.00 0.00 45 GLY B C 20
ATOM 16007 O O . GLY B 2 32 ? -14.482 -4.336 6.414 1.00 0.00 45 GLY B O 20
ATOM 16011 N N . PRO B 2 33 ? -12.581 -5.412 7.002 1.00 0.00 46 PRO B N 20
ATOM 16012 C CA . PRO B 2 33 ? -13.144 -6.754 7.095 1.00 0.00 46 PRO B CA 20
ATOM 16013 C C . PRO B 2 33 ? -14.347 -6.808 8.045 1.00 0.00 46 PRO B C 20
ATOM 16014 O O . PRO B 2 33 ? -14.183 -6.799 9.264 1.00 0.00 46 PRO B O 20
ATOM 16025 N N . ARG B 2 34 ? -15.555 -6.829 7.470 1.00 0.00 47 ARG B N 20
ATOM 16026 C CA . ARG B 2 34 ? -16.823 -6.744 8.184 1.00 0.00 47 ARG B CA 20
ATOM 16027 C C . ARG B 2 34 ? -17.843 -7.659 7.506 1.00 0.00 47 ARG B C 20
ATOM 16028 O O . ARG B 2 34 ? -18.410 -8.539 8.150 1.00 0.00 47 ARG B O 20
ATOM 16049 N N . GLY B 2 35 ? -18.085 -7.430 6.210 1.00 0.00 48 GLY B N 20
ATOM 16050 C CA . GLY B 2 35 ? -19.108 -8.125 5.445 1.00 0.00 48 GLY B CA 20
ATOM 16051 C C . GLY B 2 35 ? -20.504 -7.720 5.924 1.00 0.00 48 GLY B C 20
ATOM 16052 O O . GLY B 2 35 ? -21.188 -8.535 6.542 1.00 0.00 48 GLY B O 20
ATOM 16056 N N . PRO B 2 36 ? -20.949 -6.483 5.638 1.00 0.00 49 PRO B N 20
ATOM 16057 C CA . PRO B 2 36 ? -22.243 -5.963 6.043 1.00 0.00 49 PRO B CA 20
ATOM 16058 C C . PRO B 2 36 ? -23.252 -6.389 4.976 1.00 0.00 49 PRO B C 20
ATOM 16059 O O . PRO B 2 36 ? -23.876 -5.558 4.318 1.00 0.00 49 PRO B O 20
ATOM 16070 N N . ARG B 2 37 ? -23.362 -7.706 4.776 1.00 0.00 50 ARG B N 20
ATOM 16071 C CA . ARG B 2 37 ? -24.086 -8.276 3.658 1.00 0.00 50 ARG B CA 20
ATOM 16072 C C . ARG B 2 37 ? -25.597 -8.009 3.765 1.00 0.00 50 ARG B C 20
ATOM 16073 O O . ARG B 2 37 ? -26.088 -7.763 4.866 1.00 0.00 50 ARG B O 20
ATOM 16094 N N . PRO B 2 38 ? -26.350 -8.083 2.650 1.00 0.00 51 PRO B N 20
ATOM 16095 C CA . PRO B 2 38 ? -27.805 -7.961 2.635 1.00 0.00 51 PRO B CA 20
ATOM 16096 C C . PRO B 2 38 ? -28.517 -8.853 3.658 1.00 0.00 51 PRO B C 20
ATOM 16097 O O . PRO B 2 38 ? -29.555 -8.461 4.187 1.00 0.00 51 PRO B O 20
ATOM 16108 N N . GLN B 2 39 ? -27.959 -10.038 3.941 1.00 0.00 52 GLN B N 20
ATOM 16109 C CA . GLN B 2 39 ? -28.450 -10.939 4.975 1.00 0.00 52 GLN B CA 20
ATOM 16110 C C . GLN B 2 39 ? -28.029 -10.406 6.350 1.00 0.00 52 GLN B C 20
ATOM 16111 O O . GLN B 2 39 ? -27.162 -10.984 7.005 1.00 0.00 52 GLN B O 20
ATOM 16125 N N . THR B 2 40 ? -28.635 -9.294 6.775 1.00 0.00 53 THR B N 20
ATOM 16126 C CA . THR B 2 40 ? -28.347 -8.644 8.043 1.00 0.00 53 THR B CA 20
ATOM 16127 C C . THR B 2 40 ? -28.929 -9.472 9.190 1.00 0.00 53 THR B C 20
ATOM 16128 O O . THR B 2 40 ? -30.170 -9.635 9.200 1.00 0.00 53 THR B O 20
#

CATH classification: 4.10.60.10

Organism: Moloney murine leukemia virus (isolate Shinnick) (NCBI:txid928306)

InterPro domains:
  IPR000840 Gamma-retroviral matrix protein [PF01140] (2-114)
  IPR001878 Zinc finger, CCHC-type [PF00098] (503-519)
  IPR001878 Zinc finger, CCHC-type [PS50158] (504-519)
  IPR001878 Zinc finger, CCHC-type [SM00343] (503-519)
  IPR002079 Gag polyprotein, inner coat protein p12 [PF01141] (132-215)
  IPR003036 Core shell protein Gag P30 [PF02093] (233-433)
  IPR008919 Retrovirus capsid, N-terminal [G3DSA:1.10.375.10] (216-346)
  IPR008919 Retrovirus capsid, N-terminal [SSF47943] (217-346)
  IPR010999 Retroviral matrix protein [SSF47836] (1-103)
  IPR036875 Zinc finger, CCHC-type superfamily [SSF57756] (481-527)
  IPR036946 Gamma-retroviral matrix domain superfamily [G3DSA:1.10.150.180] (1-99)
  IPR050462 Retroviral Gag-Pol polyproteins [PTHR33166] (1-527)

Solvent-accessible surface area: 3861 Å² total; per-residue (Å²): 109,98,223,237,113,99,88,88,44,199,128,59,0,41,116,32,72,63,161,77,26,112,25,143,98,2,82,106,62,94,111,25,143,151,42,65,144,144,145,96

Sequence (40 aa):
GERRRSQLDRDQCAYCKEKGHWAKDCPKKPRGPRGPRPQTGERRRSQLDRDQCAYCKEKGHWAKDCPKKPRGPRGPRPQTGERRRSQLDRDQCAYCKEKGHWAKDCPKKPRGPRGPRPQTGERRRSQLDRDQCAYCKEKGHWAKDCPKKPRGPRGPRPQTGERRRSQLDRDQCAYCKEKGHWAKDCPKKPRGPRGPRPQTGERRRSQLDRDQCAYCKEKGHWAKDCPKKPRGPRGPRPQTGERRRSQLDRDQCAYCKEKGHWAKDCPKKPRGPRGPRPQTGERRRSQLDRDQCAYCKEKGHWAKDCPKKPRGPRGPRPQTGERRRSQLDRDQCAYCKEKGHWAKDCPKKPRGPRGPRPQTGERRRSQLDRDQCAYCKEKGHWAKDCPKKPRGPRGPRPQTGERRRSQLDRDQCAYCKEKGHWAKDCPKKPRGPRGPRPQTGERRRSQLDRDQCAYCKEKGHWAKDCPKKPRGPRGPRPQTGERRRSQLDRDQCAYCKEKGHWAKDCPKKPRGPRGPRPQTGERRRSQLDRDQCAYCKEKGHWAKDCPKKPRGPRGPRPQTGERRRSQLDRDQCAYCKEKGHWAKDCPKKPRGPRGPRPQTGERRRSQLDRDQCAYCKEKGHWAKDCPKKPRGPRGPRPQTGERRRSQLDRDQCAYCKEKGHWAKDCPKKPRGPRGPRPQTGERRRSQLDRDQCAYCKEKGHWAKDCPKKPRGPRGPRPQTGERRRSQLDRDQCAYCKEKGHWAKDCPKKPRGPRGPRPQTGERRRSQLDRDQCAYCKEKGHWAKDCPKKPRGPRGPRPQT

Secondary structure (DSSP, 8-state):
--TT--S--SSS-SSS--TT--TTS-SSS---TT---TT-

GO terms:
  GO:0120026 host cell uropod (C, IDA)
  GO:0020002 host cell plasma membrane (C, EXP)
  GO:0030430 host cell cytoplasm (C, EXP)
  GO:0005515 protein binding (F, IPI)

Radius of gyration: 12.97 Å; Cα contacts (8 Å, |Δi|>4): 35; chains: 1; bounding box: 38×21×19 Å

Foldseek 3Di:
DDDVCPAPDPQAARPPSDDHDYVVRDPVPPPPPDCPDPVD